Protein 6N29 (pdb70)

GO terms:
  GO:0005515 protein binding (F, IPI)
  GO:1902533 positive regulation of intracellular signal transduction (P, IDA)
  GO:0002020 protease binding (F, IDA)
  GO:0005576 extracellular region (C, TAS)
  GO:0031093 platelet alpha granule lumen (C, TAS)
  GO:0042802 identical protein binding (F, IPI)
  GO:0005576 extracellular region (C, HDA)
  GO:0031012 extracellular matrix (C, HDA)
  GO:0051087 protein-folding chaperone binding (F, IDA)
  GO:0005518 collagen binding (F, IDA)
  GO:0033093 Weibel-Palade body (C, IDA)
  GO:0005576 extracellular region (C, IDA)
  GO:0005783 endoplasmic reticulum (C, IDA)
  GO:0031012 extracellular matrix (C, IDA)
  GO:0030168 platelet activation (P, IDA)
  GO:0031589 cell-substrate adhesion (P, IDA)
  GO:0007155 cell adhesion (P, IDA)
  GO:0019865 immunoglobulin binding (F, IDA)
  GO:0009611 response to wounding (P, TAS)
  GO:0070062 extracellular exosome (C, HDA)

Organism: Homo sapiens (NCBI:txid9606)

Structure (mmCIF, N/CA/C/O backbone):
data_6N29
#
_entry.id   6N29
#
_cell.length_a   174.690
_cell.length_b   174.690
_cell.length_c   104.620
_cell.angle_alpha   90.00
_cell.angle_beta   90.00
_cell.angle_gamma   90.00
#
_symmetry.space_group_name_H-M   'P 43 21 2'
#
loop_
_entity.id
_entity.type
_entity.pdbx_description
1 polymer 'von Willebrand factor'
2 non-polymer 2-acetamido-2-deoxy-beta-D-glucopyranose
3 non-polymer 'CALCIUM ION'
4 non-polymer DI(HYDROXYETHYL)ETHER
5 water water
#
loop_
_atom_site.group_PDB
_atom_site.id
_atom_site.type_symbol
_atom_site.label_atom_id
_atom_site.label_alt_id
_atom_site.label_comp_id
_atom_site.label_asym_id
_atom_site.label_entity_id
_atom_site.label_seq_id
_atom_site.pdbx_PDB_ins_code
_atom_site.Cartn_x
_atom_site.Cartn_y
_atom_site.Cartn_z
_atom_site.occupancy
_atom_site.B_iso_or_equiv
_atom_site.auth_seq_id
_atom_site.auth_comp_id
_atom_site.auth_asym_id
_atom_site.auth_atom_id
_atom_site.pdbx_PDB_model_num
ATOM 1 N N . SER A 1 1 ? -55.270 150.984 89.398 1.00 173.41 764 SER A N 1
ATOM 2 C CA . SER A 1 1 ? -54.482 149.855 88.921 1.00 169.46 764 SER A CA 1
ATOM 3 C C . SER A 1 1 ? -54.462 149.800 87.398 1.00 168.52 764 SER A C 1
ATOM 4 O O . SER A 1 1 ? -55.366 149.234 86.783 1.00 171.27 764 SER A O 1
ATOM 7 N N . LEU A 1 2 ? -53.431 150.390 86.794 1.00 170.08 765 LEU A N 1
ATOM 8 C CA . LEU A 1 2 ? -53.293 150.377 85.343 1.00 157.87 765 LEU A CA 1
ATOM 9 C C . LEU A 1 2 ? -52.801 149.013 84.879 1.00 146.05 765 LEU A C 1
ATOM 10 O O . LEU A 1 2 ? -51.903 148.420 85.484 1.00 135.22 765 LEU A O 1
ATOM 15 N N . SER A 1 3 ? -53.387 148.524 83.791 1.00 144.58 766 SER A N 1
ATOM 16 C CA . SER A 1 3 ? -53.016 147.222 83.268 1.00 131.68 766 SER A CA 1
ATOM 17 C C . SER A 1 3 ? -51.579 147.241 82.767 1.00 138.90 766 SER A C 1
ATOM 18 O O . SER A 1 3 ? -51.004 148.293 82.474 1.00 146.97 766 SER A O 1
ATOM 21 N N . CYS A 1 4 ? -50.995 146.054 82.681 1.00 134.85 767 CYS A N 1
ATOM 22 C CA . CYS A 1 4 ? -49.635 145.905 82.197 1.00 129.06 767 CYS A CA 1
ATOM 23 C C . CYS A 1 4 ? -49.624 145.316 80.797 1.00 124.93 767 CYS A C 1
ATOM 24 O O . CYS A 1 4 ? -50.537 144.584 80.403 1.00 129.48 767 CYS A O 1
ATOM 27 N N . ARG A 1 5 ? -48.572 145.651 80.056 1.00 116.36 768 ARG A N 1
ATOM 28 C CA . ARG A 1 5 ? -48.443 145.179 78.689 1.00 110.35 768 ARG A CA 1
ATOM 29 C C . ARG A 1 5 ? -48.277 143.663 78.680 1.00 110.62 768 ARG A C 1
ATOM 30 O O . ARG A 1 5 ? -47.509 143.119 79.478 1.00 109.52 768 ARG A O 1
ATOM 38 N N . PRO A 1 6 ? -48.968 142.960 77.786 1.00 120.95 769 PRO A N 1
ATOM 39 C CA . PRO A 1 6 ? -48.844 141.510 77.753 1.00 123.77 769 PRO A CA 1
ATOM 40 C C . PRO A 1 6 ? -47.429 141.106 77.381 1.00 110.03 769 PRO A C 1
ATOM 41 O O . PRO A 1 6 ? -46.715 141.855 76.693 1.00 122.16 769 PRO A O 1
ATOM 45 N N . PRO A 1 7 ? -46.974 139.937 77.844 1.00 89.84 770 PRO A N 1
ATOM 46 C CA . PRO A 1 7 ? -47.741 139.023 78.695 1.00 85.11 770 PRO A CA 1
ATOM 47 C C . PRO A 1 7 ? -47.518 139.220 80.198 1.00 85.09 770 PRO A C 1
ATOM 48 O O . PRO A 1 7 ? -47.906 138.356 80.990 1.00 90.64 770 PRO A O 1
ATOM 52 N N . MET A 1 8 ? -46.935 140.354 80.584 1.00 87.11 771 MET A N 1
ATOM 53 C CA . MET A 1 8 ? -46.663 140.611 81.991 1.00 94.88 771 MET A CA 1
ATOM 54 C C . MET A 1 8 ? -47.965 140.731 82.770 1.00 95.88 771 MET A C 1
ATOM 55 O O . MET A 1 8 ? -48.924 141.359 82.317 1.00 101.24 771 MET A O 1
ATOM 60 N N . VAL A 1 9 ? -47.997 140.127 83.952 1.00 107.22 772 VAL A N 1
ATOM 61 C CA . VAL A 1 9 ? -49.161 140.173 84.828 1.00 122.23 772 VAL A CA 1
ATOM 62 C C . VAL A 1 9 ? -48.783 140.938 86.090 1.00 121.88 772 VAL A C 1
ATOM 63 O O . VAL A 1 9 ? -47.641 140.856 86.559 1.00 112.26 772 VAL A O 1
ATOM 67 N N . LYS A 1 10 ? -49.736 141.695 86.628 1.00 124.34 773 LYS A N 1
ATOM 68 C CA . LYS A 1 10 ? -49.467 142.537 87.785 1.00 140.08 773 LYS A CA 1
ATOM 69 C C . LYS A 1 10 ? -49.406 141.698 89.056 1.00 153.59 773 LYS A C 1
ATOM 70 O O . LYS A 1 10 ? -50.013 140.627 89.153 1.00 162.54 773 LYS A O 1
ATOM 76 N N . LEU A 1 11 ? -48.652 142.195 90.036 1.00 148.58 774 LEU A N 1
ATOM 77 C CA . LEU A 1 11 ? -48.506 141.540 91.333 1.00 144.99 774 LEU A CA 1
ATOM 78 C C . LEU A 1 11 ? -48.704 142.581 92.431 1.00 156.51 774 LEU A C 1
ATOM 79 O O . LEU A 1 11 ? -47.776 143.329 92.757 1.00 150.64 774 LEU A O 1
ATOM 84 N N . VAL A 1 12 ? -49.907 142.629 92.999 1.00 165.19 775 VAL A N 1
ATOM 85 C CA . VAL A 1 12 ? -50.160 143.473 94.162 1.00 166.05 775 VAL A CA 1
ATOM 86 C C . VAL A 1 12 ? -49.576 142.783 95.387 1.00 161.96 775 VAL A C 1
ATOM 87 O O . VAL A 1 12 ? -49.857 141.606 95.647 1.00 163.72 775 VAL A O 1
ATOM 91 N N . CYS A 1 13 ? -48.737 143.504 96.127 1.00 159.56 776 CYS A N 1
ATOM 92 C CA . CYS A 1 13 ? -48.058 142.922 97.275 1.00 160.79 776 CYS A CA 1
ATOM 93 C C . CYS A 1 13 ? -48.938 143.035 98.511 1.00 164.81 776 CYS A C 1
ATOM 94 O O . CYS A 1 13 ? -49.185 144.155 98.983 1.00 165.34 776 CYS A O 1
ATOM 97 N N . PRO A 1 14 ? -49.423 141.931 99.060 1.00 171.30 777 PRO A N 1
ATOM 98 C CA . PRO A 1 14 ? -50.280 142.009 100.246 1.00 174.25 777 PRO A CA 1
ATOM 99 C C . PRO A 1 14 ? -49.456 142.073 101.519 1.00 181.29 777 PRO A C 1
ATOM 100 O O . PRO A 1 14 ? -48.636 141.186 101.777 1.00 183.73 777 PRO A O 1
ATOM 104 N N . ALA A 1 15 ? -49.658 143.124 102.317 1.00 186.87 778 ALA A N 1
ATOM 105 C CA . ALA A 1 15 ? -48.919 143.241 103.567 1.00 193.23 778 ALA A CA 1
ATOM 106 C C . ALA A 1 15 ? -49.435 142.268 104.616 1.00 220.88 778 ALA A C 1
ATOM 107 O O . ALA A 1 15 ? -48.663 141.820 105.472 1.00 219.24 778 ALA A O 1
ATOM 109 N N . ASP A 1 16 ? -50.721 141.924 104.564 1.00 252.34 779 ASP A N 1
ATOM 110 C CA . ASP A 1 16 ? -51.318 141.020 105.539 1.00 281.13 779 ASP A CA 1
ATOM 111 C C . ASP A 1 16 ? -51.147 139.551 105.176 1.00 278.62 779 ASP A C 1
ATOM 112 O O . ASP A 1 16 ? -51.652 138.688 105.901 1.00 290.85 779 ASP A O 1
ATOM 117 N N . ASN A 1 17 ? -50.456 139.247 104.083 1.00 260.54 780 ASN A N 1
ATOM 118 C CA . ASN A 1 17 ? -50.104 137.879 103.735 1.00 246.36 780 ASN A CA 1
ATOM 119 C C . ASN A 1 17 ? -48.702 137.590 104.249 1.00 245.65 780 ASN A C 1
ATOM 120 O O . ASN A 1 17 ? -47.828 138.463 104.213 1.00 239.53 780 ASN A O 1
ATOM 125 N N . LEU A 1 18 ? -48.493 136.360 104.725 1.00 249.13 781 LEU A N 1
ATOM 126 C CA . LEU A 1 18 ? -47.259 136.037 105.435 1.00 244.35 781 LEU A CA 1
ATOM 127 C C . LEU A 1 18 ? -46.038 136.265 104.548 1.00 233.03 781 LEU A C 1
ATOM 128 O O . LEU A 1 18 ? -45.154 137.063 104.877 1.00 239.30 781 LEU A O 1
ATOM 133 N N . ARG A 1 19 ? -45.981 135.587 103.408 1.00 211.68 782 ARG A N 1
ATOM 134 C CA . ARG A 1 19 ? -44.858 135.717 102.496 1.00 189.11 782 ARG A CA 1
ATOM 135 C C . ARG A 1 19 ? -45.362 135.933 101.081 1.00 189.27 782 ARG A C 1
ATOM 136 O O . ARG A 1 19 ? -46.429 135.444 100.698 1.00 187.04 782 ARG A O 1
ATOM 144 N N . ALA A 1 20 ? -44.582 136.688 100.318 1.00 196.78 783 ALA A N 1
ATOM 145 C CA . ALA A 1 20 ? -44.877 136.945 98.920 1.00 201.05 783 ALA A CA 1
ATOM 146 C C . ALA A 1 20 ? -43.582 137.342 98.232 1.00 201.24 783 ALA A C 1
ATOM 147 O O . ALA A 1 20 ? -42.667 137.878 98.863 1.00 209.63 783 ALA A O 1
ATOM 149 N N . GLU A 1 21 ? -43.509 137.054 96.937 1.00 190.29 784 GLU A N 1
ATOM 150 C CA . GLU A 1 21 ? -42.350 137.374 96.118 1.00 176.38 784 GLU A CA 1
ATOM 151 C C . GLU A 1 21 ? -42.810 138.222 94.947 1.00 167.46 784 GLU A C 1
ATOM 152 O O . GLU A 1 21 ? -43.745 137.845 94.236 1.00 165.58 784 GLU A O 1
ATOM 158 N N . GLY A 1 22 ? -42.158 139.365 94.756 1.00 158.17 785 GLY A N 1
ATOM 159 C CA . GLY A 1 22 ? -42.506 140.267 93.678 1.00 136.20 785 GLY A CA 1
ATOM 160 C C . GLY A 1 22 ? -41.338 140.489 92.744 1.00 121.65 785 GLY A C 1
ATOM 161 O O . GLY A 1 22 ? -40.669 139.531 92.347 1.00 110.97 785 GLY A O 1
ATOM 162 N N . LEU A 1 23 ? -41.061 141.752 92.411 1.00 126.41 786 LEU A N 1
ATOM 163 C CA . LEU A 1 23 ? -39.983 142.062 91.479 1.00 126.12 786 LEU A CA 1
ATOM 164 C C . LEU A 1 23 ? -38.608 141.736 92.049 1.00 128.83 786 LEU A C 1
ATOM 165 O O . LEU A 1 23 ? -37.639 141.667 91.286 1.00 126.71 786 LEU A O 1
ATOM 170 N N . GLU A 1 24 ? -38.495 141.553 93.369 1.00 133.35 787 GLU A N 1
ATOM 171 C CA . GLU A 1 24 ? -37.205 141.199 93.951 1.00 139.36 787 GLU A CA 1
ATOM 172 C C . GLU A 1 24 ? -36.741 139.839 93.451 1.00 155.21 787 GLU A C 1
ATOM 173 O O . GLU A 1 24 ? -35.539 139.614 93.266 1.00 149.04 787 GLU A O 1
ATOM 179 N N . CYS A 1 25 ? -37.680 138.916 93.233 1.00 179.59 788 CYS A N 1
ATOM 180 C CA . CYS A 1 25 ? -37.376 137.590 92.713 1.00 186.72 788 CYS A CA 1
ATOM 181 C C . CYS A 1 25 ? -37.535 137.497 91.195 1.00 174.89 788 CYS A C 1
ATOM 182 O O . CYS A 1 25 ? -37.865 136.423 90.672 1.00 171.88 788 CYS A O 1
ATOM 185 N N . THR A 1 26 ? -37.318 138.595 90.474 1.00 149.21 789 THR A N 1
ATOM 186 C CA . THR A 1 26 ? -37.373 138.570 89.017 1.00 121.98 789 THR A CA 1
ATOM 187 C C . THR A 1 26 ? -36.279 137.666 88.464 1.00 125.53 789 THR A C 1
ATOM 188 O O . THR A 1 26 ? -35.134 137.699 88.923 1.00 143.02 789 THR A O 1
ATOM 192 N N . LYS A 1 27 ? -36.633 136.851 87.473 1.00 110.53 790 LYS A N 1
ATOM 193 C CA . LYS A 1 27 ? -35.705 135.904 86.867 1.00 96.53 790 LYS A CA 1
ATOM 194 C C . LYS A 1 27 ? -35.295 136.407 85.490 1.00 92.90 790 LYS A C 1
ATOM 195 O O . LYS A 1 27 ? -36.155 136.682 84.646 1.00 88.99 790 LYS A O 1
ATOM 201 N N . THR A 1 28 ? -33.987 136.535 85.268 1.00 105.11 791 THR A N 1
ATOM 202 C CA . THR A 1 28 ? -33.446 136.947 83.979 1.00 115.23 791 THR A CA 1
ATOM 203 C C . THR A 1 28 ? -32.641 135.807 83.364 1.00 116.16 791 THR A C 1
ATOM 204 O O . THR A 1 28 ? -32.535 134.708 83.921 1.00 124.58 791 THR A O 1
ATOM 208 N N . CYS A 1 29 ? -32.051 136.088 82.200 1.00 106.47 792 CYS A N 1
ATOM 209 C CA . CYS A 1 29 ? -31.234 135.106 81.504 1.00 107.14 792 CYS A CA 1
ATOM 210 C C . CYS A 1 29 ? -29.975 134.737 82.274 1.00 118.43 792 CYS A C 1
ATOM 211 O O . CYS A 1 29 ? -29.278 133.800 81.873 1.00 124.52 792 CYS A O 1
ATOM 214 N N . GLN A 1 30 ? -29.660 135.454 83.350 1.00 121.65 793 GLN A N 1
ATOM 215 C CA . GLN A 1 30 ? -28.483 135.173 84.159 1.00 127.27 793 GLN A CA 1
ATOM 216 C C . GLN A 1 30 ? -28.810 134.363 85.404 1.00 130.42 793 GLN A C 1
ATOM 217 O O . GLN A 1 30 ? -28.181 133.330 85.656 1.00 145.30 793 GLN A O 1
ATOM 223 N N . ASN A 1 31 ? -29.790 134.804 86.190 1.00 116.85 794 ASN A N 1
ATOM 224 C CA . ASN A 1 31 ? -30.075 134.190 87.481 1.00 131.58 794 ASN A CA 1
ATOM 225 C C . ASN A 1 31 ? -31.245 133.213 87.422 1.00 135.64 794 ASN A C 1
ATOM 226 O O . ASN A 1 31 ? -31.963 133.044 88.416 1.00 131.02 794 ASN A O 1
ATOM 231 N N . TYR A 1 32 ? -31.429 132.534 86.288 1.00 136.77 795 TYR A N 1
ATOM 232 C CA . TYR A 1 32 ? -32.583 131.654 86.143 1.00 139.15 795 TYR A CA 1
ATOM 233 C C . TYR A 1 32 ? -32.479 130.443 87.064 1.00 148.75 795 TYR A C 1
ATOM 234 O O . TYR A 1 32 ? -33.325 130.241 87.943 1.00 141.26 795 TYR A O 1
ATOM 243 N N . ASP A 1 33 ? -31.437 129.628 86.891 1.00 165.17 796 ASP A N 1
ATOM 244 C CA . ASP A 1 33 ? -31.288 128.436 87.720 1.00 179.06 796 ASP A CA 1
ATOM 245 C C . ASP A 1 33 ? -30.665 128.771 89.070 1.00 182.85 796 ASP A C 1
ATOM 246 O O . ASP A 1 33 ? -29.685 128.144 89.486 1.00 199.49 796 ASP A O 1
ATOM 251 N N . LEU A 1 34 ? -31.239 129.754 89.761 1.00 161.89 797 LEU A N 1
ATOM 252 C CA . LEU A 1 34 ? -30.821 130.142 91.098 1.00 142.97 797 LEU A CA 1
ATOM 253 C C . LEU A 1 34 ? -32.065 130.326 91.955 1.00 146.46 797 LEU A C 1
ATOM 254 O O . LEU A 1 34 ? -33.195 130.328 91.460 1.00 136.03 797 LEU A O 1
ATOM 259 N N . GLU A 1 35 ? -31.850 130.480 93.255 1.00 163.43 798 GLU A N 1
ATOM 260 C CA . GLU A 1 35 ? -32.931 130.658 94.209 1.00 171.49 798 GLU A CA 1
ATOM 261 C C . GLU A 1 35 ? -32.859 132.054 94.814 1.00 162.96 798 GLU A C 1
ATOM 262 O O . GLU A 1 35 ? -31.786 132.658 94.900 1.00 167.19 798 GLU A O 1
ATOM 268 N N . CYS A 1 36 ? -34.016 132.562 95.224 1.00 153.09 799 CYS A N 1
ATOM 269 C CA . CYS A 1 36 ? -34.136 133.913 95.747 1.00 156.88 799 CYS A CA 1
ATOM 270 C C . CYS A 1 36 ? -34.688 133.884 97.166 1.00 155.06 799 CYS A C 1
ATOM 271 O O . CYS A 1 36 ? -35.448 132.985 97.540 1.00 145.02 799 CYS A O 1
ATOM 274 N N . MET A 1 37 ? -34.296 134.882 97.954 1.00 165.05 800 MET A N 1
ATOM 275 C CA . MET A 1 37 ? -34.812 135.085 99.303 1.00 184.38 800 MET A CA 1
ATOM 276 C C . MET A 1 37 ? -35.160 136.558 99.440 1.00 176.68 800 MET A C 1
ATOM 277 O O . MET A 1 37 ? -34.268 137.413 99.458 1.00 177.15 800 MET A O 1
ATOM 282 N N . SER A 1 38 ? -36.450 136.852 99.540 1.00 168.64 801 SER A N 1
ATOM 283 C CA . SER A 1 38 ? -36.941 138.220 99.548 1.00 167.27 801 SER A CA 1
ATOM 284 C C . SER A 1 38 ? -37.194 138.675 100.978 1.00 181.82 801 SER A C 1
ATOM 285 O O . SER A 1 38 ? -37.863 137.980 101.749 1.00 181.73 801 SER A O 1
ATOM 288 N N . MET A 1 39 ? -36.647 139.841 101.326 1.00 189.69 802 MET A N 1
ATOM 289 C CA . MET A 1 39 ? -37.000 140.472 102.593 1.00 204.92 802 MET A CA 1
ATOM 290 C C . MET A 1 39 ? -38.467 140.885 102.598 1.00 205.67 802 MET A C 1
ATOM 291 O O . MET A 1 39 ? -39.155 140.755 103.617 1.00 215.46 802 MET A O 1
ATOM 296 N N . GLY A 1 40 ? -38.954 141.386 101.466 1.00 189.57 803 GLY A N 1
ATOM 297 C CA . GLY A 1 40 ? -40.348 141.729 101.271 1.00 180.39 803 GLY A CA 1
ATOM 298 C C . GLY A 1 40 ? -40.604 141.920 99.791 1.00 174.31 803 GLY A C 1
ATOM 299 O O . GLY A 1 40 ? -39.776 142.530 99.109 1.00 172.44 803 GLY A O 1
ATOM 300 N N . CYS A 1 41 ? -41.721 141.413 99.272 1.00 172.62 804 CYS A N 1
ATOM 301 C CA . CYS A 1 41 ? -41.953 141.488 97.835 1.00 168.45 804 CYS A CA 1
ATOM 302 C C . CYS A 1 41 ? -42.078 142.935 97.379 1.00 159.81 804 CYS A C 1
ATOM 303 O O . CYS A 1 41 ? -42.611 143.789 98.093 1.00 168.20 804 CYS A O 1
ATOM 306 N N . VAL A 1 42 ? -41.578 143.204 96.178 1.00 141.88 805 VAL A N 1
ATOM 307 C CA . VAL A 1 42 ? -41.707 144.510 95.547 1.00 125.19 805 VAL A CA 1
ATOM 308 C C . VAL A 1 42 ? -42.832 144.425 94.522 1.00 119.89 805 VAL A C 1
ATOM 309 O O . VAL A 1 42 ? -42.777 143.602 93.603 1.00 113.83 805 VAL A O 1
ATOM 311 N N . SER A 1 43 ? -43.866 145.244 94.709 1.00 127.09 806 SER A N 1
ATOM 312 C CA . SER A 1 43 ? -45.018 145.209 93.818 1.00 130.79 806 SER A CA 1
ATOM 313 C C . SER A 1 43 ? -44.618 145.638 92.410 1.00 124.68 806 SER A C 1
ATOM 314 O O . SER A 1 43 ? -43.792 146.537 92.226 1.00 127.41 806 SER A O 1
ATOM 317 N N . GLY A 1 44 ? -45.213 144.991 91.412 1.00 114.55 807 GLY A N 1
ATOM 318 C CA . GLY A 1 44 ? -44.914 145.319 90.033 1.00 109.37 807 GLY A CA 1
ATOM 319 C C . GLY A 1 44 ? -45.446 144.257 89.090 1.00 108.49 807 GLY A C 1
ATOM 320 O O . GLY A 1 44 ? -46.226 143.385 89.481 1.00 117.48 807 GLY A O 1
ATOM 321 N N . CYS A 1 45 ? -45.010 144.352 87.835 1.00 101.34 808 CYS A N 1
ATOM 322 C CA . CYS A 1 45 ? -45.396 143.410 86.794 1.00 102.82 808 CYS A CA 1
ATOM 323 C C . CYS A 1 45 ? -44.230 142.504 86.440 1.00 97.27 808 CYS A C 1
ATOM 324 O O . CYS A 1 45 ? -43.085 142.956 86.344 1.00 89.86 808 CYS A O 1
ATOM 327 N N . LEU A 1 46 ? -44.527 141.218 86.266 1.00 110.15 809 LEU A N 1
ATOM 328 C CA . LEU A 1 46 ? -43.506 140.225 85.978 1.00 118.94 809 LEU A CA 1
ATOM 329 C C . LEU A 1 46 ? -43.991 139.321 84.851 1.00 101.11 809 LEU A C 1
ATOM 330 O O . LEU A 1 46 ? -45.189 139.215 84.581 1.00 102.22 809 LEU A O 1
ATOM 335 N N . CYS A 1 47 ? -43.033 138.677 84.189 1.00 97.93 810 CYS A N 1
ATOM 336 C CA . CYS A 1 47 ? -43.326 137.779 83.088 1.00 93.99 810 CYS A CA 1
ATOM 337 C C . CYS A 1 47 ? -43.992 136.492 83.579 1.00 92.57 810 CYS A C 1
ATOM 338 O O . CYS A 1 47 ? -43.816 136.087 84.731 1.00 98.67 810 CYS A O 1
ATOM 341 N N . PRO A 1 48 ? -44.744 135.821 82.706 1.00 86.21 811 PRO A N 1
ATOM 342 C CA . PRO A 1 48 ? -45.334 134.514 83.053 1.00 89.43 811 PRO A CA 1
ATOM 343 C C . PRO A 1 48 ? -44.257 133.503 83.411 1.00 97.18 811 PRO A C 1
ATOM 344 O O . PRO A 1 48 ? -43.064 133.749 83.175 1.00 101.43 811 PRO A O 1
ATOM 348 N N . PRO A 1 49 ? -44.636 132.341 83.963 1.00 99.55 812 PRO A N 1
ATOM 349 C CA . PRO A 1 49 ? -43.616 131.364 84.400 1.00 105.51 812 PRO A CA 1
ATOM 350 C C . PRO A 1 49 ? -42.588 130.950 83.350 1.00 112.73 812 PRO A C 1
ATOM 351 O O . PRO A 1 49 ? -41.381 131.022 83.614 1.00 124.76 812 PRO A O 1
ATOM 355 N N . GLY A 1 50 ? -43.020 130.526 82.167 1.00 106.53 813 GLY A N 1
ATOM 356 C CA . GLY A 1 50 ? -42.084 129.984 81.194 1.00 114.40 813 GLY A CA 1
ATOM 357 C C . GLY A 1 50 ? -41.095 130.973 80.611 1.00 110.41 813 GLY A C 1
ATOM 358 O O . GLY A 1 50 ? -40.200 130.567 79.860 1.00 87.20 813 GLY A O 1
ATOM 359 N N . MET A 1 51 ? -41.216 132.249 80.950 1.00 111.58 814 MET A N 1
ATOM 360 C CA . MET A 1 51 ? -40.419 133.294 80.334 1.00 99.95 814 MET A CA 1
ATOM 361 C C . MET A 1 51 ? -39.522 133.947 81.376 1.00 89.95 814 MET A C 1
ATOM 362 O O . MET A 1 51 ? -39.653 133.726 82.584 1.00 78.76 814 MET A O 1
ATOM 367 N N . VAL A 1 52 ? -38.571 134.729 80.881 1.00 80.08 815 VAL A N 1
ATOM 368 C CA . VAL A 1 52 ? -37.687 135.519 81.722 1.00 87.03 815 VAL A CA 1
ATOM 369 C C . VAL A 1 52 ? -37.650 136.933 81.170 1.00 84.85 815 VAL A C 1
ATOM 370 O O . VAL A 1 52 ? -37.939 137.178 79.997 1.00 81.04 815 VAL A O 1
ATOM 374 N N . ARG A 1 53 ? -37.301 137.872 82.040 1.00 93.62 816 ARG A N 1
ATOM 375 C CA . ARG A 1 53 ? -37.193 139.269 81.650 1.00 96.09 816 ARG A CA 1
ATOM 376 C C . ARG A 1 53 ? -35.787 139.528 81.119 1.00 95.31 816 ARG A C 1
ATOM 377 O O . ARG A 1 53 ? -34.799 139.309 81.828 1.00 97.07 816 ARG A O 1
ATOM 385 N N . HIS A 1 54 ? -35.699 139.972 79.868 1.00 94.86 817 HIS A N 1
ATOM 386 C CA . HIS A 1 54 ? -34.420 140.248 79.224 1.00 98.63 817 HIS A CA 1
ATOM 387 C C . HIS A 1 54 ? -34.592 141.452 78.314 1.00 102.70 817 HIS A C 1
ATOM 388 O O . HIS A 1 54 ? -35.398 141.410 77.379 1.00 97.50 817 HIS A O 1
ATOM 395 N N . GLU A 1 55 ? -33.833 142.516 78.587 1.00 106.86 818 GLU A N 1
ATOM 396 C CA . GLU A 1 55 ? -33.922 143.774 77.840 1.00 101.96 818 GLU A CA 1
ATOM 397 C C . GLU A 1 55 ? -35.337 144.359 77.897 1.00 101.98 818 GLU A C 1
ATOM 398 O O . GLU A 1 55 ? -35.926 144.726 76.879 1.00 104.44 818 GLU A O 1
ATOM 404 N N . ASN A 1 56 ? -35.885 144.432 79.114 1.00 99.07 819 ASN A N 1
ATOM 405 C CA . ASN A 1 56 ? -37.173 145.081 79.385 1.00 105.70 819 ASN A CA 1
ATOM 406 C C . ASN A 1 56 ? -38.332 144.444 78.618 1.00 102.76 819 ASN A C 1
ATOM 407 O O . ASN A 1 56 ? -39.345 145.094 78.346 1.00 100.43 819 ASN A O 1
ATOM 412 N N . ARG A 1 57 ? -38.204 143.169 78.267 1.00 101.14 820 ARG A N 1
ATOM 413 C CA . ARG A 1 57 ? -39.288 142.454 77.610 1.00 94.70 820 ARG A CA 1
ATOM 414 C C . ARG A 1 57 ? -39.212 140.988 78.006 1.00 88.91 820 ARG A C 1
ATOM 415 O O . ARG A 1 57 ? -38.156 140.493 78.403 1.00 83.79 820 ARG A O 1
ATOM 423 N N . CYS A 1 58 ? -40.352 140.309 77.926 1.00 82.09 821 CYS A N 1
ATOM 424 C CA . CYS A 1 58 ? -40.408 138.890 78.245 1.00 75.89 821 CYS A CA 1
ATOM 425 C C . CYS A 1 58 ? -39.993 138.075 77.031 1.00 76.32 821 CYS A C 1
ATOM 426 O O . CYS A 1 58 ? -40.536 138.253 75.936 1.00 87.89 821 CYS A O 1
ATOM 429 N N . VAL A 1 59 ? -39.035 137.177 77.230 1.00 71.93 822 VAL A N 1
ATOM 430 C CA . VAL A 1 59 ? -38.553 136.319 76.161 1.00 75.48 822 VAL A CA 1
ATOM 431 C C . VAL A 1 59 ? -38.654 134.874 76.614 1.00 79.76 822 VAL A C 1
ATOM 432 O O . VAL A 1 59 ? -38.592 134.567 77.809 1.00 83.01 822 VAL A O 1
ATOM 436 N N . ALA A 1 60 ? -38.786 133.982 75.641 1.00 80.71 823 ALA A N 1
ATOM 437 C CA . ALA A 1 60 ? -38.700 132.567 75.938 1.00 76.96 823 ALA A CA 1
ATOM 438 C C . ALA A 1 60 ? -37.356 132.275 76.583 1.00 81.55 823 ALA A C 1
ATOM 439 O O . ALA A 1 60 ? -36.362 132.960 76.328 1.00 101.02 823 ALA A O 1
ATOM 441 N N . LEU A 1 61 ? -37.337 131.268 77.457 1.00 85.38 824 LEU A N 1
ATOM 442 C CA . LEU A 1 61 ? -36.085 130.908 78.114 1.00 87.99 824 LEU A CA 1
ATOM 443 C C . LEU A 1 61 ? -35.044 130.431 77.100 1.00 90.85 824 LEU A C 1
ATOM 444 O O . LEU A 1 61 ? -33.853 130.727 77.242 1.00 91.06 824 LEU A O 1
ATOM 449 N N . GLU A 1 62 ? -35.472 129.690 76.068 1.00 91.09 825 GLU A N 1
ATOM 450 C CA . GLU A 1 62 ? -34.529 129.192 75.070 1.00 91.08 825 GLU A CA 1
ATOM 451 C C . GLU A 1 62 ? -33.933 130.306 74.217 1.00 87.43 825 GLU A C 1
ATOM 452 O O . GLU A 1 62 ? -32.859 130.116 73.637 1.00 112.50 825 GLU A O 1
ATOM 458 N N . ARG A 1 63 ? -34.592 131.455 74.121 1.00 84.69 826 ARG A N 1
ATOM 459 C CA . ARG A 1 63 ? -34.037 132.561 73.353 1.00 99.58 826 ARG A CA 1
ATOM 460 C C . ARG A 1 63 ? -33.006 133.353 74.142 1.00 107.23 826 ARG A C 1
ATOM 461 O O . ARG A 1 63 ? -32.505 134.362 73.636 1.00 113.19 826 ARG A O 1
ATOM 469 N N . CYS A 1 64 ? -32.715 132.944 75.372 1.00 100.46 827 CYS A N 1
ATOM 470 C CA . CYS A 1 64 ? -31.691 133.609 76.161 1.00 105.87 827 CYS A CA 1
ATOM 471 C C . CYS A 1 64 ? -30.314 133.417 75.528 1.00 115.14 827 CYS A C 1
ATOM 472 O O . CYS A 1 64 ? -30.023 132.346 74.979 1.00 118.05 827 CYS A O 1
ATOM 475 N N . PRO A 1 65 ? -29.441 134.416 75.602 1.00 118.00 828 PRO A N 1
ATOM 476 C CA . PRO A 1 65 ? -28.095 134.274 75.048 1.00 122.49 828 PRO A CA 1
ATOM 477 C C . PRO A 1 65 ? -27.192 133.499 75.996 1.00 117.73 828 PRO A C 1
ATOM 478 O O . PRO A 1 65 ? -27.507 133.265 77.163 1.00 127.78 828 PRO A O 1
ATOM 482 N N . CYS A 1 66 ? -26.048 133.100 75.465 1.00 123.57 829 CYS A N 1
ATOM 483 C CA . CYS A 1 66 ? -25.019 132.453 76.257 1.00 115.71 829 CYS A CA 1
ATOM 484 C C . CYS A 1 66 ? -23.959 133.467 76.660 1.00 114.22 829 CYS A C 1
ATOM 485 O O . CYS A 1 66 ? -23.801 134.519 76.038 1.00 112.56 829 CYS A O 1
ATOM 488 N N . PHE A 1 67 ? -23.242 133.143 77.729 1.00 116.67 830 PHE A N 1
ATOM 489 C CA . PHE A 1 67 ? -22.202 134.005 78.268 1.00 120.97 830 PHE A CA 1
ATOM 490 C C . PHE A 1 67 ? -20.884 133.249 78.278 1.00 117.71 830 PHE A C 1
ATOM 491 O O . PHE A 1 67 ? -20.823 132.110 78.752 1.00 122.05 830 PHE A O 1
ATOM 499 N N . HIS A 1 68 ? -19.837 133.881 77.755 1.00 113.49 831 HIS A N 1
ATOM 500 C CA . HIS A 1 68 ? -18.494 133.309 77.759 1.00 130.63 831 HIS A CA 1
ATOM 501 C C . HIS A 1 68 ? -17.527 134.398 78.195 1.00 147.82 831 HIS A C 1
ATOM 502 O O . HIS A 1 68 ? -17.285 135.351 77.446 1.00 152.78 831 HIS A O 1
ATOM 509 N N . GLN A 1 69 ? -16.982 134.251 79.403 1.00 153.78 832 GLN A N 1
ATOM 510 C CA . GLN A 1 69 ? -15.994 135.183 79.943 1.00 155.74 832 GLN A CA 1
ATOM 511 C C . GLN A 1 69 ? -16.545 136.608 79.980 1.00 152.26 832 GLN A C 1
ATOM 512 O O . GLN A 1 69 ? -15.866 137.568 79.608 1.00 157.55 832 GLN A O 1
ATOM 518 N N . GLY A 1 70 ? -17.794 136.743 80.414 1.00 141.48 833 GLY A N 1
ATOM 519 C CA . GLY A 1 70 ? -18.455 138.028 80.546 1.00 146.63 833 GLY A CA 1
ATOM 520 C C . GLY A 1 70 ? -19.176 138.566 79.321 1.00 162.98 833 GLY A C 1
ATOM 521 O O . GLY A 1 70 ? -20.212 139.219 79.461 1.00 174.72 833 GLY A O 1
ATOM 522 N N . LYS A 1 71 ? -18.647 138.316 78.124 1.00 157.51 834 LYS A N 1
ATOM 523 C CA . LYS A 1 71 ? -19.269 138.830 76.911 1.00 149.05 834 LYS A CA 1
ATOM 524 C C . LYS A 1 71 ? -20.522 138.030 76.562 1.00 145.54 834 LYS A C 1
ATOM 525 O O . LYS A 1 71 ? -20.606 136.822 76.804 1.00 148.50 834 LYS A O 1
ATOM 531 N N . GLU A 1 72 ? -21.499 138.722 75.980 1.00 134.81 835 GLU A N 1
ATOM 532 C CA . GLU A 1 72 ? -22.777 138.134 75.597 1.00 131.41 835 GLU A CA 1
ATOM 533 C C . GLU A 1 72 ? -22.748 137.774 74.117 1.00 133.00 835 GLU A C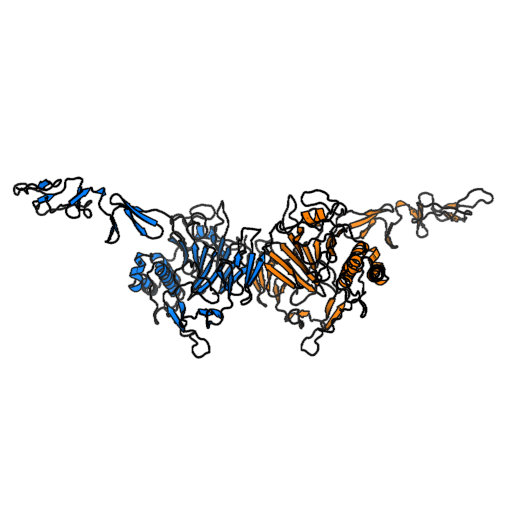 1
ATOM 534 O O . GLU A 1 72 ? -22.337 138.586 73.282 1.00 145.11 835 GLU A O 1
ATOM 540 N N . TYR A 1 73 ? -23.165 136.551 73.801 1.00 128.58 836 TYR A N 1
ATOM 541 C CA . TYR A 1 73 ? -23.234 136.066 72.430 1.00 135.61 836 TYR A CA 1
ATOM 542 C C . TYR A 1 73 ? -24.663 135.648 72.122 1.00 141.59 836 TYR A C 1
ATOM 543 O O . TYR A 1 73 ? -25.283 134.919 72.904 1.00 135.55 836 TYR A O 1
ATOM 552 N N . ALA A 1 74 ? -25.180 136.110 70.988 1.00 156.59 837 ALA A N 1
ATOM 553 C CA . ALA A 1 74 ? -26.528 135.760 70.584 1.00 159.28 837 ALA A CA 1
ATOM 554 C C . ALA A 1 74 ? -26.617 134.264 70.291 1.00 155.04 837 ALA A C 1
ATOM 555 O O . ALA A 1 74 ? -25.611 133.621 69.981 1.00 160.24 837 ALA A O 1
ATOM 557 N N . PRO A 1 75 ? -27.810 133.679 70.402 1.00 145.94 838 PRO A N 1
ATOM 558 C CA . PRO A 1 75 ? -27.964 132.263 70.044 1.00 139.07 838 PRO A CA 1
ATOM 559 C C . PRO A 1 75 ? -27.630 132.044 68.576 1.00 144.82 838 PRO A C 1
ATOM 560 O O . PRO A 1 75 ? -28.125 132.749 67.694 1.00 162.00 838 PRO A O 1
ATOM 564 N N . GLY A 1 76 ? -26.765 131.068 68.320 1.00 133.27 839 GLY A N 1
ATOM 565 C CA . GLY A 1 76 ? -26.220 130.832 67.013 1.00 140.20 839 GLY A CA 1
ATOM 566 C C . GLY A 1 76 ? -24.821 131.386 66.838 1.00 136.17 839 GLY A C 1
ATOM 567 O O . GLY A 1 76 ? -24.037 130.829 66.064 1.00 139.03 839 GLY A O 1
ATOM 568 N N . GLU A 1 77 ? -24.491 132.469 67.539 1.00 138.75 840 GLU A N 1
ATOM 569 C CA . GLU A 1 77 ? -23.138 133.001 67.495 1.00 139.04 840 GLU A CA 1
ATOM 570 C C . GLU A 1 77 ? -22.185 131.994 68.117 1.00 138.62 840 GLU A C 1
ATOM 571 O O . GLU A 1 77 ? -22.321 131.639 69.291 1.00 146.74 840 GLU A O 1
ATOM 577 N N . THR A 1 78 ? -21.243 131.514 67.324 1.00 136.54 841 THR A N 1
ATOM 578 C CA . THR A 1 78 ? -20.292 130.522 67.787 1.00 126.55 841 THR A CA 1
ATOM 579 C C . THR A 1 78 ? -19.028 131.196 68.300 1.00 115.73 841 THR A C 1
ATOM 580 O O . THR A 1 78 ? -18.643 132.274 67.840 1.00 122.49 841 THR A O 1
ATOM 584 N N . VAL A 1 79 ? -18.417 130.569 69.299 1.00 102.97 842 VAL A N 1
ATOM 585 C CA . VAL A 1 79 ? -17.092 130.927 69.781 1.00 102.74 842 VAL A CA 1
ATOM 586 C C . VAL A 1 79 ? -16.192 129.723 69.560 1.00 106.03 842 VAL A C 1
ATOM 587 O O . VAL A 1 79 ? -16.630 128.574 69.664 1.00 103.81 842 VAL A O 1
ATOM 591 N N . LYS A 1 80 ? -14.927 129.990 69.262 1.00 114.27 843 LYS A N 1
ATOM 592 C CA . LYS A 1 80 ? -13.962 128.949 68.942 1.00 115.80 843 LYS A CA 1
ATOM 593 C C . LYS A 1 80 ? -12.869 128.983 69.998 1.00 111.00 843 LYS A C 1
ATOM 594 O O . LYS A 1 80 ? -12.216 130.015 70.187 1.00 116.35 843 LYS A O 1
ATOM 600 N N . ILE A 1 81 ? -12.716 127.880 70.726 1.00 108.67 844 ILE A N 1
ATOM 601 C CA . ILE A 1 81 ? -11.609 127.696 71.655 1.00 114.56 844 ILE A CA 1
ATOM 602 C C . ILE A 1 81 ? -10.821 126.479 71.195 1.00 107.41 844 ILE A C 1
ATOM 603 O O . ILE A 1 81 ? -11.390 125.397 71.009 1.00 106.52 844 ILE A O 1
ATOM 608 N N . GLY A 1 82 ? -9.516 126.663 71.005 1.00 99.07 845 GLY A N 1
ATOM 609 C CA . GLY A 1 82 ? -8.707 125.632 70.379 1.00 96.57 845 GLY A CA 1
ATOM 610 C C . GLY A 1 82 ? -9.114 125.425 68.932 1.00 94.88 845 GLY A C 1
ATOM 611 O O . GLY A 1 82 ? -9.351 126.379 68.181 1.00 97.97 845 GLY A O 1
ATOM 612 N N . CYS A 1 83 ? -9.213 124.155 68.536 1.00 91.30 846 CYS A N 1
ATOM 613 C CA . CYS A 1 83 ? -9.683 123.777 67.210 1.00 98.13 846 CYS A CA 1
ATOM 614 C C . CYS A 1 83 ? -11.162 123.411 67.210 1.00 100.86 846 CYS A C 1
ATOM 615 O O . CYS A 1 83 ? -11.677 122.943 66.191 1.00 102.26 846 CYS A O 1
ATOM 618 N N . ASN A 1 84 ? -11.846 123.603 68.335 1.00 89.04 847 ASN A N 1
ATOM 619 C CA . ASN A 1 84 ? -13.256 123.279 68.484 1.00 81.91 847 ASN A CA 1
ATOM 620 C C . ASN A 1 84 ? -14.091 124.552 68.456 1.00 89.15 847 ASN A C 1
ATOM 621 O O . ASN A 1 84 ? -13.638 125.628 68.859 1.00 81.69 847 ASN A O 1
ATOM 626 N N . THR A 1 85 ? -15.315 124.420 67.960 1.00 99.70 848 THR A N 1
ATOM 627 C CA . THR A 1 85 ? -16.267 125.519 67.919 1.00 110.42 848 THR A CA 1
ATOM 628 C C . THR A 1 85 ? -17.432 125.208 68.847 1.00 105.68 848 THR A C 1
ATOM 629 O O . THR A 1 85 ? -17.940 124.082 68.873 1.00 103.48 848 THR A O 1
ATOM 633 N N . CYS A 1 86 ? -17.847 126.209 69.612 1.00 103.93 849 CYS A N 1
ATOM 634 C CA . CYS A 1 86 ? -18.967 126.088 70.533 1.00 101.15 849 CYS A CA 1
ATOM 635 C C . CYS A 1 86 ? -20.089 126.994 70.049 1.00 98.71 849 CYS A C 1
ATOM 636 O O . CYS A 1 86 ? -19.918 128.216 69.996 1.00 100.75 849 CYS A O 1
ATOM 639 N N . VAL A 1 87 ? -21.233 126.398 69.706 1.00 112.46 850 VAL A N 1
ATOM 640 C CA . VAL A 1 87 ? -22.405 127.135 69.242 1.00 123.07 850 VAL A CA 1
ATOM 641 C C . VAL A 1 87 ? -23.321 127.392 70.427 1.00 118.43 850 VAL A C 1
ATOM 642 O O . VAL A 1 87 ? -23.498 126.524 71.292 1.00 105.69 850 VAL A O 1
ATOM 646 N N . CYS A 1 88 ? -23.893 128.594 70.478 1.00 121.23 851 CYS A N 1
ATOM 647 C CA . CYS A 1 88 ? -24.884 128.945 71.489 1.00 131.12 851 CYS A CA 1
ATOM 648 C C . CYS A 1 88 ? -26.260 128.593 70.941 1.00 145.11 851 CYS A C 1
ATOM 649 O O . CYS A 1 88 ? -26.741 129.217 69.988 1.00 161.11 851 CYS A O 1
ATOM 652 N N . ARG A 1 89 ? -26.894 127.592 71.542 1.00 139.37 852 ARG A N 1
ATOM 653 C CA . ARG A 1 89 ? -28.212 127.150 71.114 1.00 147.91 852 ARG A CA 1
ATOM 654 C C . ARG A 1 89 ? -28.975 126.692 72.347 1.00 157.64 852 ARG A C 1
ATOM 655 O O . ARG A 1 89 ? -28.457 125.876 73.116 1.00 152.86 852 ARG A O 1
ATOM 663 N N . ASP A 1 90 ? -30.185 127.240 72.541 1.00 160.89 853 ASP A N 1
ATOM 664 C CA . ASP A 1 90 ? -31.044 126.899 73.680 1.00 153.93 853 ASP A CA 1
ATOM 665 C C . ASP A 1 90 ? -30.361 127.239 75.008 1.00 147.38 853 ASP A C 1
ATOM 666 O O . ASP A 1 90 ? -30.343 126.437 75.945 1.00 146.67 853 ASP A O 1
ATOM 671 N N . ARG A 1 91 ? -29.780 128.442 75.078 1.00 145.77 854 ARG A N 1
ATOM 672 C CA . ARG A 1 91 ? -29.128 128.953 76.293 1.00 141.07 854 ARG A CA 1
ATOM 673 C C . ARG A 1 91 ? -28.046 127.993 76.804 1.00 136.31 854 ARG A C 1
ATOM 674 O O . ARG A 1 91 ? -27.785 127.906 78.007 1.00 123.47 854 ARG A O 1
ATOM 682 N N . LYS A 1 92 ? -27.393 127.266 75.900 1.00 141.86 855 LYS A N 1
ATOM 683 C CA . LYS A 1 92 ? -26.376 126.297 76.280 1.00 143.16 855 LYS A CA 1
ATOM 684 C C . LYS A 1 92 ? -25.224 126.366 75.291 1.00 131.10 855 LYS A C 1
ATOM 685 O O . LYS A 1 92 ? -25.427 126.648 74.107 1.00 139.25 855 LYS A O 1
ATOM 691 N N . TRP A 1 93 ? -24.014 126.088 75.778 1.00 106.80 856 TRP A N 1
ATOM 692 C CA . TRP A 1 93 ? -22.842 126.013 74.908 1.00 104.16 856 TRP A CA 1
ATOM 693 C C . TRP A 1 93 ? -22.702 124.588 74.398 1.00 108.21 856 TRP A C 1
ATOM 694 O O . TRP A 1 93 ? -22.350 123.679 75.157 1.00 107.39 856 TRP A O 1
ATOM 705 N N . ASN A 1 94 ? -22.920 124.405 73.103 1.00 117.22 857 ASN A N 1
ATOM 706 C CA . ASN A 1 94 ? -22.758 123.108 72.464 1.00 128.01 857 ASN A CA 1
ATOM 707 C C . ASN A 1 94 ? -21.420 123.112 71.736 1.00 116.30 857 ASN A C 1
ATOM 708 O O . ASN A 1 94 ? -21.265 123.784 70.710 1.00 106.68 857 ASN A O 1
ATOM 713 N N . CYS A 1 95 ? -20.454 122.371 72.272 1.00 101.96 858 CYS A N 1
ATOM 714 C CA . CYS A 1 95 ? -19.097 122.360 71.752 1.00 98.83 858 CYS A CA 1
ATOM 715 C C . CYS A 1 95 ? -18.819 121.062 71.014 1.00 102.56 858 CYS A C 1
ATOM 716 O O . CYS A 1 95 ? -19.311 119.993 71.391 1.00 109.58 858 CYS A O 1
ATOM 719 N N . THR A 1 96 ? -18.019 121.176 69.958 1.00 91.88 859 THR A N 1
ATOM 720 C CA . THR A 1 96 ? -17.479 120.005 69.290 1.00 89.74 859 THR A CA 1
ATOM 721 C C . THR A 1 96 ? -16.406 119.364 70.168 1.00 86.64 859 THR A C 1
ATOM 722 O O . THR A 1 96 ? -15.856 119.991 71.078 1.00 81.26 859 THR A O 1
ATOM 726 N N . ASP A 1 97 ? -16.121 118.091 69.907 1.00 93.74 860 ASP A N 1
ATOM 727 C CA . ASP A 1 97 ? -15.168 117.341 70.719 1.00 99.70 860 ASP A CA 1
ATOM 728 C C . ASP A 1 97 ? -14.031 116.792 69.864 1.00 93.47 860 ASP A C 1
ATOM 729 O O . ASP A 1 97 ? -13.580 115.659 70.045 1.00 97.31 860 ASP A O 1
ATOM 734 N N . HIS A 1 98 ? -13.527 117.607 68.943 1.00 86.20 861 HIS A N 1
ATOM 735 C CA . HIS A 1 98 ? -12.466 117.168 68.053 1.00 88.96 861 HIS A CA 1
ATOM 736 C C . HIS A 1 98 ? -11.128 117.156 68.778 1.00 93.96 861 HIS A C 1
ATOM 737 O O . HIS A 1 98 ? -10.857 117.990 69.648 1.00 90.67 861 HIS A O 1
ATOM 744 N N . VAL A 1 99 ? -10.287 116.203 68.398 1.00 93.57 862 VAL A N 1
ATOM 745 C CA . VAL A 1 99 ? -8.907 116.166 68.862 1.00 82.52 862 VAL A CA 1
ATOM 746 C C . VAL A 1 99 ? -8.103 117.188 68.070 1.00 77.15 862 VAL A C 1
ATOM 747 O O . VAL A 1 99 ? -8.135 117.197 66.833 1.00 79.41 862 VAL A O 1
ATOM 751 N N . CYS A 1 100 ? -7.391 118.060 68.774 1.00 68.21 863 CYS A N 1
ATOM 752 C CA . CYS A 1 100 ? -6.612 119.094 68.113 1.00 77.97 863 CYS A CA 1
ATOM 753 C C . CYS A 1 100 ? -5.166 118.643 67.937 1.00 71.45 863 CYS A C 1
ATOM 754 O O . CYS A 1 100 ? -4.736 117.613 68.462 1.00 77.72 863 CYS A O 1
ATOM 757 N N . ASP A 1 101 ? -4.413 119.439 67.182 1.00 74.47 864 ASP A N 1
ATOM 758 C CA . ASP A 1 101 ? -2.989 119.186 67.011 1.00 68.33 864 ASP A CA 1
ATOM 759 C C . ASP A 1 101 ? -2.303 119.141 68.370 1.00 74.54 864 ASP A C 1
ATOM 760 O O . ASP A 1 101 ? -2.571 119.974 69.243 1.00 85.42 864 ASP A O 1
ATOM 765 N N . ALA A 1 102 ? -1.445 118.143 68.563 1.00 55.48 865 ALA A N 1
ATOM 766 C CA . ALA A 1 102 ? -0.869 117.892 69.873 1.00 55.66 865 ALA A CA 1
ATOM 767 C C . ALA A 1 102 ? 0.646 117.817 69.798 1.00 60.84 865 ALA A C 1
ATOM 768 O O . ALA A 1 102 ? 1.238 117.605 68.734 1.00 57.31 865 ALA A O 1
ATOM 770 N N . THR A 1 103 ? 1.263 117.911 70.974 1.00 61.18 866 THR A N 1
ATOM 771 C CA . THR A 1 103 ? 2.711 117.878 71.106 1.00 57.93 866 THR A CA 1
ATOM 772 C C . THR A 1 103 ? 3.089 116.861 72.170 1.00 60.89 866 THR A C 1
ATOM 773 O O . THR A 1 103 ? 2.570 116.905 73.288 1.00 72.72 866 THR A O 1
ATOM 777 N N . CYS A 1 104 ? 3.932 115.909 71.794 1.00 65.40 867 CYS A N 1
ATOM 778 C CA . CYS A 1 104 ? 4.644 115.080 72.749 1.00 67.77 867 CYS A CA 1
ATOM 779 C C . CYS A 1 104 ? 5.924 115.791 73.159 1.00 64.56 867 CYS A C 1
ATOM 780 O O . CYS A 1 104 ? 6.538 116.500 72.360 1.00 73.31 867 CYS A O 1
ATOM 783 N N . SER A 1 105 ? 6.351 115.568 74.397 1.00 59.24 868 SER A N 1
ATOM 784 C CA . SER A 1 105 ? 7.497 116.306 74.901 1.00 62.47 868 SER A CA 1
ATOM 785 C C . SER A 1 105 ? 8.234 115.495 75.951 1.00 66.85 868 SER A C 1
ATOM 786 O O . SER A 1 105 ? 7.608 114.943 76.859 1.00 77.37 868 SER A O 1
ATOM 789 N N . THR A 1 106 ? 9.561 115.441 75.833 1.00 50.19 869 THR A N 1
ATOM 790 C CA . THR A 1 106 ? 10.410 114.931 76.905 1.00 66.66 869 THR A CA 1
ATOM 791 C C . THR A 1 106 ? 10.747 116.097 77.819 1.00 69.37 869 THR A C 1
ATOM 792 O O . THR A 1 106 ? 11.384 117.061 77.389 1.00 77.73 869 THR A O 1
ATOM 796 N N . ILE A 1 107 ? 10.290 116.023 79.061 1.00 78.83 870 ILE A N 1
ATOM 797 C CA . ILE A 1 107 ? 10.531 117.064 80.052 1.00 82.99 870 ILE A CA 1
ATOM 798 C C . ILE A 1 107 ? 11.645 116.601 80.980 1.00 87.78 870 ILE A C 1
ATOM 799 O O . ILE A 1 107 ? 11.499 115.600 81.691 1.00 82.96 870 ILE A O 1
ATOM 804 N N . GLY A 1 108 ? 12.765 117.315 80.969 1.00 88.76 871 GLY A N 1
ATOM 805 C CA . GLY A 1 108 ? 13.799 116.964 81.919 1.00 100.31 871 GLY A CA 1
ATOM 806 C C . GLY A 1 108 ? 14.513 115.672 81.562 1.00 100.94 871 GLY A C 1
ATOM 807 O O . GLY A 1 108 ? 14.572 115.254 80.401 1.00 106.20 871 GLY A O 1
ATOM 808 N N . MET A 1 109 ? 15.050 115.017 82.594 1.00 96.63 872 MET A N 1
ATOM 809 C CA . MET A 1 109 ? 15.941 113.882 82.384 1.00 93.34 872 MET A CA 1
ATOM 810 C C . MET A 1 109 ? 15.175 112.615 82.020 1.00 82.36 872 MET A C 1
ATOM 811 O O . MET A 1 109 ? 15.533 111.915 81.067 1.00 81.21 872 MET A O 1
ATOM 816 N N . ALA A 1 110 ? 14.119 112.301 82.771 1.00 87.90 873 ALA A N 1
ATOM 817 C CA . ALA A 1 110 ? 13.482 110.996 82.650 1.00 85.93 873 ALA A CA 1
ATOM 818 C C . ALA A 1 110 ? 11.960 111.069 82.684 1.00 81.82 873 ALA A C 1
ATOM 819 O O . ALA A 1 110 ? 11.304 110.066 82.996 1.00 90.57 873 ALA A O 1
ATOM 821 N N . HIS A 1 111 ? 11.380 112.222 82.394 1.00 66.32 874 HIS A N 1
ATOM 822 C CA . HIS A 1 111 ? 9.938 112.364 82.366 1.00 67.44 874 HIS A CA 1
ATOM 823 C C . HIS A 1 111 ? 9.454 112.568 80.935 1.00 71.59 874 HIS A C 1
ATOM 824 O O . HIS A 1 111 ? 10.190 113.052 80.068 1.00 68.90 874 HIS A O 1
ATOM 831 N N . TYR A 1 112 ? 8.203 112.190 80.703 1.00 80.05 875 TYR A N 1
ATOM 832 C CA . TYR A 1 112 ? 7.566 112.274 79.399 1.00 71.36 875 TYR A CA 1
ATOM 833 C C . TYR A 1 112 ? 6.187 112.887 79.583 1.00 67.54 875 TYR A C 1
ATOM 834 O O . TYR A 1 112 ? 5.524 112.660 80.600 1.00 74.92 875 TYR A O 1
ATOM 843 N N . LEU A 1 113 ? 5.778 113.695 78.614 1.00 64.68 876 LEU A N 1
ATOM 844 C CA . LEU A 1 113 ? 4.470 114.336 78.603 1.00 54.42 876 LEU A CA 1
ATOM 845 C C . LEU A 1 113 ? 3.803 113.963 77.284 1.00 57.70 876 LEU A C 1
ATOM 846 O O . LEU A 1 113 ? 4.226 114.428 76.222 1.00 61.00 876 LEU A O 1
ATOM 851 N N . THR A 1 114 ? 2.801 113.086 77.346 1.00 64.31 877 THR A N 1
ATOM 852 C CA . THR A 1 114 ? 2.233 112.500 76.142 1.00 58.51 877 THR A CA 1
ATOM 853 C C . THR A 1 114 ? 1.362 113.510 75.397 1.00 64.38 877 THR A C 1
ATOM 854 O O . THR A 1 114 ? 1.037 114.591 75.900 1.00 67.55 877 THR A O 1
ATOM 858 N N . PHE A 1 115 ? 0.938 113.111 74.189 1.00 61.13 878 PHE A N 1
ATOM 859 C CA . PHE A 1 115 ? 0.087 113.972 73.372 1.00 57.77 878 PHE A CA 1
ATOM 860 C C . PHE A 1 115 ? -1.201 114.325 74.093 1.00 71.69 878 PHE A C 1
ATOM 861 O O . PHE A 1 115 ? -1.731 115.429 73.919 1.00 85.31 878 PHE A O 1
ATOM 869 N N . ASP A 1 116 ? -1.712 113.412 74.912 1.00 69.31 879 ASP A N 1
ATOM 870 C CA . ASP A 1 116 ? -2.982 113.603 75.594 1.00 72.57 879 ASP A CA 1
ATOM 871 C C . ASP A 1 116 ? -2.836 114.177 76.999 1.00 69.96 879 ASP A C 1
ATOM 872 O O . ASP A 1 116 ? -3.843 114.303 77.707 1.00 72.54 879 ASP A O 1
ATOM 877 N N . GLY A 1 117 ? -1.625 114.546 77.409 1.00 53.56 880 GLY A N 1
ATOM 878 C CA . GLY A 1 117 ? -1.416 115.237 78.669 1.00 71.13 880 GLY A CA 1
ATOM 879 C C . GLY A 1 117 ? -0.953 114.393 79.842 1.00 76.50 880 GLY A C 1
ATOM 880 O O . GLY A 1 117 ? -0.872 114.918 80.959 1.00 79.99 880 GLY A O 1
ATOM 881 N N . LEU A 1 118 ? -0.654 113.112 79.632 1.00 70.74 881 LEU A N 1
ATOM 882 C CA . LEU A 1 118 ? -0.182 112.256 80.711 1.00 66.78 881 LEU A CA 1
ATOM 883 C C . LEU A 1 118 ? 1.305 112.471 80.951 1.00 69.26 881 LEU A C 1
ATOM 884 O O . LEU A 1 118 ? 2.117 112.335 80.030 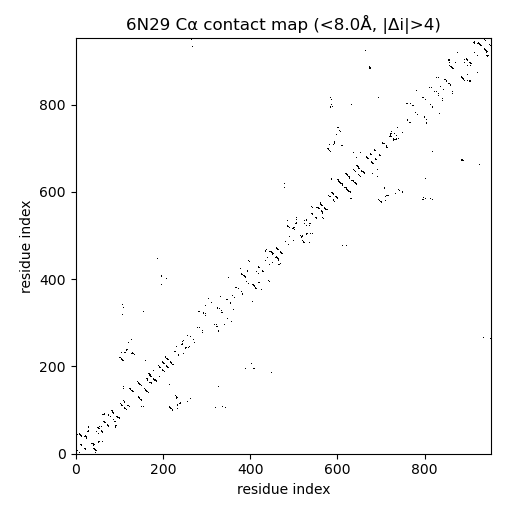1.00 69.04 881 LEU A O 1
ATOM 889 N N . LYS A 1 119 ? 1.665 112.763 82.198 1.00 66.87 882 LYS A N 1
ATOM 890 C CA . LYS A 1 119 ? 3.054 112.935 82.600 1.00 65.59 882 LYS A CA 1
ATOM 891 C C . LYS A 1 119 ? 3.475 111.762 83.469 1.00 70.62 882 LYS A C 1
ATOM 892 O O . LYS A 1 119 ? 2.842 111.490 84.492 1.00 82.87 882 LYS A O 1
ATOM 898 N N . TYR A 1 120 ? 4.556 111.091 83.086 1.00 74.47 883 TYR A N 1
ATOM 899 C CA . TYR A 1 120 ? 5.027 109.949 83.852 1.00 80.77 883 TYR A CA 1
ATOM 900 C C . TYR A 1 120 ? 6.547 109.945 83.887 1.00 82.91 883 TYR A C 1
ATOM 901 O O . TYR A 1 120 ? 7.213 110.608 83.089 1.00 81.78 883 TYR A O 1
ATOM 910 N N . LEU A 1 121 ? 7.082 109.184 84.835 1.00 75.96 884 LEU A N 1
ATOM 911 C CA . LEU A 1 121 ? 8.515 109.016 84.999 1.00 78.52 884 LEU A CA 1
ATOM 912 C C . LEU A 1 121 ? 8.931 107.681 84.392 1.00 87.69 884 LEU A C 1
ATOM 913 O O . LEU A 1 121 ? 8.260 106.666 84.606 1.00 89.89 884 LEU A O 1
ATOM 918 N N . PHE A 1 122 ? 10.007 107.692 83.604 1.00 90.40 885 PHE A N 1
ATOM 919 C CA . PHE A 1 122 ? 10.557 106.461 83.033 1.00 88.72 885 PHE A CA 1
ATOM 920 C C . PHE A 1 122 ? 12.040 106.659 82.746 1.00 77.16 885 PHE A C 1
ATOM 921 O O . PHE A 1 122 ? 12.424 107.162 81.682 1.00 86.71 885 PHE A O 1
ATOM 929 N N . PRO A 1 123 ? 12.911 106.265 83.683 1.00 73.08 886 PRO A N 1
ATOM 930 C CA . PRO A 1 123 ? 14.358 106.458 83.530 1.00 83.84 886 PRO A CA 1
ATOM 931 C C . PRO A 1 123 ? 15.047 105.326 82.768 1.00 97.25 886 PRO A C 1
ATOM 932 O O . PRO A 1 123 ? 15.984 104.694 83.264 1.00 117.46 886 PRO A O 1
ATOM 936 N N . GLY A 1 124 ? 14.571 105.042 81.561 1.00 93.22 887 GLY A N 1
ATOM 937 C CA . GLY A 1 124 ? 15.202 104.019 80.750 1.00 100.69 887 GLY A CA 1
ATOM 938 C C . GLY A 1 124 ? 16.555 104.463 80.224 1.00 105.46 887 GLY A C 1
ATOM 939 O O . GLY A 1 124 ? 16.772 105.630 79.896 1.00 102.20 887 GLY A O 1
ATOM 940 N N . GLU A 1 125 ? 17.482 103.509 80.134 1.00 102.57 888 GLU A N 1
ATOM 941 C CA . GLU A 1 125 ? 18.843 103.801 79.699 1.00 100.83 888 GLU A CA 1
ATOM 942 C C . GLU A 1 125 ? 19.147 103.271 78.303 1.00 98.86 888 GLU A C 1
ATOM 943 O O . GLU A 1 125 ? 20.300 103.343 77.859 1.00 101.27 888 GLU A O 1
ATOM 949 N N . CYS A 1 126 ? 18.140 102.781 77.583 1.00 92.98 889 CYS A N 1
ATOM 950 C CA . CYS A 1 126 ? 18.330 102.217 76.257 1.00 94.27 889 CYS A CA 1
ATOM 951 C C . CYS A 1 126 ? 17.693 103.131 75.213 1.00 91.16 889 CYS A C 1
ATOM 952 O O . CYS A 1 126 ? 17.482 104.328 75.458 1.00 97.15 889 CYS A O 1
ATOM 955 N N . GLN A 1 127 ? 17.430 102.580 74.036 1.00 84.19 890 GLN A N 1
ATOM 956 C CA . GLN A 1 127 ? 16.717 103.289 72.985 1.00 74.74 890 GLN A CA 1
ATOM 957 C C . GLN A 1 127 ? 15.256 102.858 72.998 1.00 84.79 890 GLN A C 1
ATOM 958 O O . GLN A 1 127 ? 14.950 101.667 73.121 1.00 97.34 890 GLN A O 1
ATOM 964 N N . TYR A 1 128 ? 14.358 103.833 72.886 1.00 79.87 891 TYR A N 1
ATOM 965 C CA . TYR A 1 128 ? 12.929 103.589 72.990 1.00 74.16 891 TYR A CA 1
ATOM 966 C C . TYR A 1 128 ? 12.205 104.292 71.851 1.00 79.08 891 TYR A C 1
ATOM 967 O O . TYR A 1 128 ? 12.704 105.254 71.258 1.00 81.85 891 TYR A O 1
ATOM 976 N N . VAL A 1 129 ? 11.009 103.801 71.552 1.00 70.91 892 VAL A N 1
ATOM 977 C CA . VAL A 1 129 ? 10.182 104.411 70.520 1.00 69.44 892 VAL A CA 1
ATOM 978 C C . VAL A 1 129 ? 9.466 105.594 71.156 1.00 70.90 892 VAL A C 1
ATOM 979 O O . VAL A 1 129 ? 8.534 105.420 71.946 1.00 70.47 892 VAL A O 1
ATOM 983 N N . LEU A 1 130 ? 9.909 106.801 70.827 1.00 68.04 893 LEU A N 1
ATOM 984 C CA . LEU A 1 130 ? 9.237 107.985 71.344 1.00 64.93 893 LEU A CA 1
ATOM 985 C C . LEU A 1 130 ? 7.827 108.082 70.774 1.00 66.70 893 LEU A C 1
ATOM 986 O O . LEU A 1 130 ? 6.839 108.023 71.514 1.00 69.58 893 LEU A O 1
ATOM 991 N N . VAL A 1 131 ? 7.720 108.186 69.453 1.00 62.99 894 VAL A N 1
ATOM 992 C CA . VAL A 1 131 ? 6.441 108.178 68.749 1.00 59.32 894 VAL A CA 1
ATOM 993 C C . VAL A 1 131 ? 6.657 107.529 67.387 1.00 69.18 894 VAL A C 1
ATOM 994 O O . VAL A 1 131 ? 7.704 107.711 66.755 1.00 70.22 894 VAL A O 1
ATOM 998 N N . GLN A 1 132 ? 5.685 106.723 66.964 1.00 71.82 895 GLN A N 1
ATOM 999 C CA . GLN A 1 132 ? 5.705 106.084 65.655 1.00 71.94 895 GLN A CA 1
ATOM 1000 C C . GLN A 1 132 ? 4.265 105.779 65.257 1.00 83.09 895 GLN A C 1
ATOM 1001 O O . GLN A 1 132 ? 3.375 105.714 66.109 1.00 90.24 895 GLN A O 1
ATOM 1007 N N . ASP A 1 133 ? 4.027 105.618 63.951 1.00 73.13 896 ASP A N 1
ATOM 1008 C CA . ASP A 1 133 ? 2.710 105.214 63.475 1.00 66.62 896 ASP A CA 1
ATOM 1009 C C . ASP A 1 133 ? 2.679 103.785 62.938 1.00 75.34 896 ASP A C 1
ATOM 1010 O O . ASP A 1 133 ? 1.708 103.407 62.268 1.00 70.56 896 ASP A O 1
ATOM 1015 N N . TYR A 1 134 ? 3.716 102.988 63.212 1.00 75.99 897 TYR A N 1
ATOM 1016 C CA . TYR A 1 134 ? 3.704 101.546 62.946 1.00 79.03 897 TYR A CA 1
ATOM 1017 C C . TYR A 1 134 ? 3.046 100.866 64.145 1.00 86.77 897 TYR A C 1
ATOM 1018 O O . TYR A 1 134 ? 3.709 100.391 65.067 1.00 89.14 897 TYR A O 1
ATOM 1027 N N . CYS A 1 135 ? 1.711 100.885 64.168 1.00 100.97 898 CYS A N 1
ATOM 1028 C CA . CYS A 1 135 ? 0.940 100.317 65.276 1.00 113.68 898 CYS A CA 1
ATOM 1029 C C . CYS A 1 135 ? -0.162 99.430 64.708 1.00 119.14 898 CYS A C 1
ATOM 1030 O O . CYS A 1 135 ? -1.131 99.937 64.136 1.00 131.47 898 CYS A O 1
ATOM 1033 N N . GLY A 1 136 ? -0.027 98.114 64.876 1.00 116.49 899 GLY A N 1
ATOM 1034 C CA . GLY A 1 136 ? -1.058 97.198 64.403 1.00 120.95 899 GLY A CA 1
ATOM 1035 C C . GLY A 1 136 ? -1.241 97.265 62.896 1.00 141.15 899 GLY A C 1
ATOM 1036 O O . GLY A 1 136 ? -0.292 97.097 62.123 1.00 142.55 899 GLY A O 1
ATOM 1037 N N . SER A 1 137 ? -2.484 97.495 62.462 1.00 159.87 900 SER A N 1
ATOM 1038 C CA . SER A 1 137 ? -2.765 97.753 61.053 1.00 171.36 900 SER A CA 1
ATOM 1039 C C . SER A 1 137 ? -2.242 99.134 60.689 1.00 162.62 900 SER A C 1
ATOM 1040 O O . SER A 1 137 ? -2.945 100.137 60.855 1.00 159.16 900 SER A O 1
ATOM 1043 N N . ASN A 1 138 ? -1.021 99.192 60.190 1.00 160.78 901 ASN A N 1
ATOM 1044 C CA . ASN A 1 138 ? -0.350 100.473 60.143 1.00 155.97 901 ASN A CA 1
ATOM 1045 C C . ASN A 1 138 ? -0.148 100.963 58.717 1.00 155.93 901 ASN A C 1
ATOM 1046 O O . ASN A 1 138 ? 0.164 100.168 57.822 1.00 142.28 901 ASN A O 1
ATOM 1051 N N . PRO A 1 139 ? -0.333 102.262 58.475 1.00 177.86 902 PRO A N 1
ATOM 1052 C CA . PRO A 1 139 ? 0.219 102.836 57.242 1.00 178.70 902 PRO A CA 1
ATOM 1053 C C . PRO A 1 139 ? 1.734 102.820 57.257 1.00 159.05 902 PRO A C 1
ATOM 1054 O O . PRO A 1 139 ? 2.361 102.603 56.212 1.00 169.38 902 PRO A O 1
ATOM 1058 N N . GLY A 1 140 ? 2.338 103.046 58.426 1.00 119.31 903 GLY A N 1
ATOM 1059 C CA . GLY A 1 140 ? 3.774 102.943 58.578 1.00 96.43 903 GLY A CA 1
ATOM 1060 C C . GLY A 1 140 ? 4.538 104.007 57.823 1.00 96.49 903 GLY A C 1
ATOM 1061 O O . GLY A 1 140 ? 5.209 103.697 56.836 1.00 126.70 903 GLY A O 1
ATOM 1062 N N . THR A 1 141 ? 4.431 105.263 58.245 1.00 81.23 904 THR A N 1
ATOM 1063 C CA . THR A 1 141 ? 5.111 106.348 57.547 1.00 83.78 904 THR A CA 1
ATOM 1064 C C . THR A 1 141 ? 6.351 106.856 58.276 1.00 88.22 904 THR A C 1
ATOM 1065 O O . THR A 1 141 ? 7.348 107.193 57.625 1.00 96.41 904 THR A O 1
ATOM 1069 N N . PHE A 1 142 ? 6.320 106.915 59.609 1.00 69.66 905 PHE A N 1
ATOM 1070 C CA . PHE A 1 142 ? 7.410 107.531 60.352 1.00 66.54 905 PHE A CA 1
ATOM 1071 C C . PHE A 1 142 ? 7.632 106.818 61.677 1.00 69.04 905 PHE A C 1
ATOM 1072 O O . PHE A 1 142 ? 6.739 106.169 62.226 1.00 74.18 905 PHE A O 1
ATOM 1080 N N . ARG A 1 143 ? 8.844 106.982 62.195 1.00 70.61 906 ARG A N 1
ATOM 1081 C CA . ARG A 1 143 ? 9.249 106.358 63.445 1.00 72.62 906 ARG A CA 1
ATOM 1082 C C . ARG A 1 143 ? 10.318 107.243 64.066 1.00 74.77 906 ARG A C 1
ATOM 1083 O O . ARG A 1 143 ? 11.319 107.546 63.412 1.00 86.84 906 ARG A O 1
ATOM 1091 N N . ILE A 1 144 ? 10.108 107.675 65.305 1.00 67.34 907 ILE A N 1
ATOM 1092 C CA . ILE A 1 144 ? 11.045 108.557 65.994 1.00 57.77 907 ILE A CA 1
ATOM 1093 C C . ILE A 1 144 ? 11.541 107.850 67.239 1.00 60.77 907 ILE A C 1
ATOM 1094 O O . ILE A 1 144 ? 10.740 107.515 68.120 1.00 57.63 907 ILE A O 1
ATOM 1099 N N . LEU A 1 145 ? 12.857 107.654 67.328 1.00 56.23 908 LEU A N 1
ATOM 1100 C CA . LEU A 1 145 ? 13.471 106.936 68.436 1.00 58.22 908 LEU A CA 1
ATOM 1101 C C . LEU A 1 145 ? 14.299 107.880 69.302 1.00 66.75 908 LEU A C 1
ATOM 1102 O O . LEU A 1 145 ? 14.856 108.871 68.819 1.00 70.80 908 LEU A O 1
ATOM 1107 N N . VAL A 1 146 ? 14.374 107.562 70.592 1.00 63.87 909 VAL A N 1
ATOM 1108 C CA . VAL A 1 146 ? 15.135 108.354 71.551 1.00 62.26 909 VAL A CA 1
ATOM 1109 C C . VAL A 1 146 ? 16.002 107.417 72.381 1.00 73.66 909 VAL A C 1
ATOM 1110 O O . VAL A 1 146 ? 15.533 106.372 72.845 1.00 77.57 909 VAL A O 1
ATOM 1114 N N . GLY A 1 147 ? 17.274 10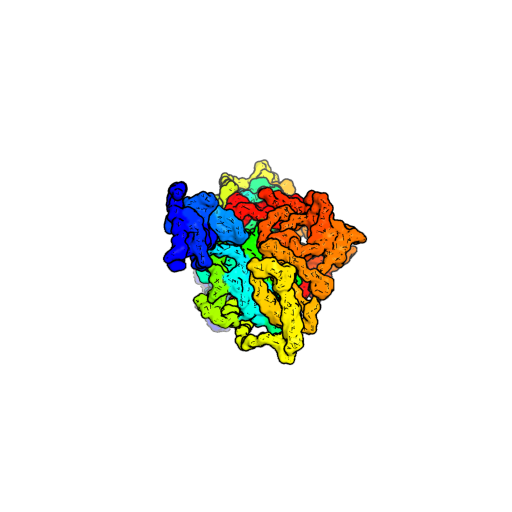7.770 72.528 1.00 74.50 910 GLY A N 1
ATOM 1115 C CA . GLY A 1 147 ? 18.187 106.987 73.336 1.00 73.12 910 GLY A CA 1
ATOM 1116 C C . GLY A 1 147 ? 18.760 107.827 74.455 1.00 90.15 910 GLY A C 1
ATOM 1117 O O . GLY A 1 147 ? 19.287 108.916 74.212 1.00 107.30 910 GLY A O 1
ATOM 1118 N N . ASN A 1 148 ? 18.645 107.354 75.687 1.00 103.68 911 ASN A N 1
ATOM 1119 C CA . ASN A 1 148 ? 19.059 108.119 76.854 1.00 114.72 911 ASN A CA 1
ATOM 1120 C C . ASN A 1 148 ? 20.276 107.452 77.475 1.00 133.93 911 ASN A C 1
ATOM 1121 O O . ASN A 1 148 ? 20.234 106.261 77.802 1.00 143.63 911 ASN A O 1
ATOM 1126 N N . LYS A 1 149 ? 21.352 108.219 77.637 1.00 141.87 912 LYS A N 1
ATOM 1127 C CA . LYS A 1 149 ? 22.570 107.737 78.278 1.00 144.91 912 LYS A CA 1
ATOM 1128 C C . LYS A 1 149 ? 22.999 108.743 79.334 1.00 146.64 912 LYS A C 1
ATOM 1129 O O . LYS A 1 149 ? 23.332 109.887 79.008 1.00 154.65 912 LYS A O 1
ATOM 1135 N N . GLY A 1 150 ? 22.995 108.318 80.595 1.00 139.84 913 GLY A N 1
ATOM 1136 C CA . GLY A 1 150 ? 23.322 109.203 81.687 1.00 143.36 913 GLY A CA 1
ATOM 1137 C C . GLY A 1 150 ? 22.152 109.903 82.343 1.00 145.97 913 GLY A C 1
ATOM 1138 O O . GLY A 1 150 ? 22.369 110.698 83.262 1.00 139.88 913 GLY A O 1
ATOM 1139 N N . CYS A 1 151 ? 20.922 109.667 81.895 1.00 152.44 914 CYS A N 1
ATOM 1140 C CA . CYS A 1 151 ? 19.760 110.265 82.536 1.00 150.89 914 CYS A CA 1
ATOM 1141 C C . CYS A 1 151 ? 19.163 109.365 83.620 1.00 145.77 914 CYS A C 1
ATOM 1142 O O . CYS A 1 151 ? 18.010 109.568 84.022 1.00 125.91 914 CYS A O 1
ATOM 1145 N N . SER A 1 152 ? 19.927 108.384 84.101 1.00 163.69 915 SER A N 1
ATOM 1146 C CA . SER A 1 152 ? 19.511 107.481 85.171 1.00 167.60 915 SER A CA 1
ATOM 1147 C C . SER A 1 152 ? 19.751 108.092 86.551 1.00 179.70 915 SER A C 1
ATOM 1148 O O . SER A 1 152 ? 19.578 109.302 86.740 1.00 173.99 915 SER A O 1
ATOM 1151 N N . HIS A 1 153 ? 20.097 107.248 87.531 1.00 199.50 916 HIS A N 1
ATOM 1152 C CA . HIS A 1 153 ? 20.385 107.712 88.889 1.00 213.52 916 HIS A CA 1
ATOM 1153 C C . HIS A 1 153 ? 21.312 108.921 88.929 1.00 213.76 916 HIS A C 1
ATOM 1154 O O . HIS A 1 153 ? 20.966 109.909 89.597 1.00 214.26 916 HIS A O 1
ATOM 1161 N N . PRO A 1 154 ? 22.478 108.931 88.251 1.00 210.31 917 PRO A N 1
ATOM 1162 C CA . PRO A 1 154 ? 23.224 110.189 88.140 1.00 207.93 917 PRO A CA 1
ATOM 1163 C C . PRO A 1 154 ? 22.792 110.994 86.923 1.00 204.11 917 PRO A C 1
ATOM 1164 O O . PRO A 1 154 ? 23.204 110.692 85.799 1.00 204.21 917 PRO A O 1
ATOM 1168 N N . SER A 1 155 ? 21.975 112.028 87.123 1.00 200.13 918 SER A N 1
ATOM 1169 C CA . SER A 1 155 ? 21.442 112.809 86.014 1.00 189.81 918 SER A CA 1
ATOM 1170 C C . SER A 1 155 ? 22.196 114.112 85.789 1.00 181.49 918 SER A C 1
ATOM 1171 O O . SER A 1 155 ? 21.834 114.875 84.885 1.00 171.30 918 SER A O 1
ATOM 1174 N N . VAL A 1 156 ? 23.232 114.379 86.590 1.00 177.02 919 VAL A N 1
ATOM 1175 C CA . VAL A 1 156 ? 24.030 115.594 86.433 1.00 170.36 919 VAL A CA 1
ATOM 1176 C C . VAL A 1 156 ? 24.582 115.707 85.015 1.00 176.74 919 VAL A C 1
ATOM 1177 O O . VAL A 1 156 ? 24.551 116.783 84.405 1.00 176.92 919 VAL A O 1
ATOM 1181 N N . LYS A 1 157 ? 25.075 114.600 84.460 1.00 170.98 920 LYS A N 1
ATOM 1182 C CA . LYS A 1 157 ? 25.630 114.569 83.109 1.00 152.20 920 LYS A CA 1
ATOM 1183 C C . LYS A 1 157 ? 24.799 113.596 82.288 1.00 149.05 920 LYS A C 1
ATOM 1184 O O . LYS A 1 157 ? 24.943 112.378 82.432 1.00 160.84 920 LYS A O 1
ATOM 1190 N N . CYS A 1 158 ? 23.947 114.127 81.417 1.00 136.41 921 CYS A N 1
ATOM 1191 C CA . CYS A 1 158 ? 23.134 113.282 80.560 1.00 122.75 921 CYS A CA 1
ATOM 1192 C C . CYS A 1 158 ? 23.060 113.866 79.157 1.00 119.67 921 CYS A C 1
ATOM 1193 O O . CYS A 1 158 ? 23.073 115.085 78.965 1.00 115.71 921 CYS A O 1
ATOM 1196 N N . LYS A 1 159 ? 22.962 112.968 78.179 1.00 113.99 922 LYS A N 1
ATOM 1197 C CA . LYS A 1 159 ? 22.878 113.313 76.769 1.00 98.41 922 LYS A CA 1
ATOM 1198 C C . LYS A 1 159 ? 21.867 112.391 76.105 1.00 94.33 922 LYS A C 1
ATOM 1199 O O . LYS A 1 159 ? 21.773 111.212 76.460 1.00 96.74 922 LYS A O 1
ATOM 1201 N N . LYS A 1 160 ? 21.094 112.928 75.164 1.00 78.83 923 LYS A N 1
ATOM 1202 C CA . LYS A 1 160 ? 20.090 112.138 74.465 1.00 80.94 923 LYS A CA 1
ATOM 1203 C C . LYS A 1 160 ? 20.341 112.159 72.963 1.00 80.65 923 LYS A C 1
ATOM 1204 O O . LYS A 1 160 ? 20.867 113.136 72.420 1.00 90.02 923 LYS A O 1
ATOM 1210 N N . ARG A 1 161 ? 19.988 111.051 72.306 1.00 79.05 924 ARG A N 1
ATOM 1211 C CA . ARG A 1 161 ? 20.106 110.889 70.858 1.00 77.20 924 ARG A CA 1
ATOM 1212 C C . ARG A 1 161 ? 18.740 110.560 70.273 1.00 76.16 924 ARG A C 1
ATOM 1213 O O . ARG A 1 161 ? 18.127 109.554 70.648 1.00 81.64 924 ARG A O 1
ATOM 1221 N N . VAL A 1 162 ? 18.253 111.414 69.376 1.00 74.23 925 VAL A N 1
ATOM 1222 C CA . VAL A 1 162 ? 16.970 111.214 68.707 1.00 64.54 925 VAL A CA 1
ATOM 1223 C C . VAL A 1 162 ? 17.217 110.777 67.269 1.00 67.52 925 VAL A C 1
ATOM 1224 O O . VAL A 1 162 ? 17.984 111.418 66.543 1.00 68.79 925 VAL A O 1
ATOM 1228 N N . THR A 1 163 ? 16.542 109.712 66.846 1.00 70.67 926 THR A N 1
ATOM 1229 C CA . THR A 1 163 ? 16.644 109.205 65.483 1.00 57.19 926 THR A CA 1
ATOM 1230 C C . THR A 1 163 ? 15.279 109.320 64.823 1.00 64.11 926 THR A C 1
ATOM 1231 O O . THR A 1 163 ? 14.304 108.724 65.295 1.00 75.21 926 THR A O 1
ATOM 1235 N N . ILE A 1 164 ? 15.221 110.075 63.729 1.00 58.37 927 ILE A N 1
ATOM 1236 C CA . ILE A 1 164 ? 13.992 110.353 62.994 1.00 51.61 927 ILE A CA 1
ATOM 1237 C C . ILE A 1 164 ? 14.025 109.582 61.681 1.00 66.11 927 ILE A C 1
ATOM 1238 O O . ILE A 1 164 ? 14.919 109.794 60.852 1.00 79.85 927 ILE A O 1
ATOM 1243 N N . LEU A 1 165 ? 13.060 108.682 61.494 1.00 71.20 928 LEU A N 1
ATOM 1244 C CA . LEU A 1 165 ? 12.950 107.858 60.289 1.00 68.41 928 LEU A CA 1
ATOM 1245 C C . LEU A 1 165 ? 11.634 108.196 59.599 1.00 74.44 928 LEU A C 1
ATOM 1246 O O . LEU A 1 165 ? 10.560 107.864 60.112 1.00 73.16 928 LEU A O 1
ATOM 1251 N N . VAL A 1 166 ? 11.708 108.843 58.439 1.00 75.09 929 VAL A N 1
ATOM 1252 C CA . VAL A 1 166 ? 10.509 109.243 57.708 1.00 72.59 929 VAL A CA 1
ATOM 1253 C C . VAL A 1 166 ? 10.860 109.385 56.233 1.00 66.15 929 VAL A C 1
ATOM 1254 O O . VAL A 1 166 ? 11.902 109.944 55.879 1.00 63.23 929 VAL A O 1
ATOM 1258 N N . GLU A 1 167 ? 9.995 108.847 55.376 1.00 68.94 930 GLU A N 1
ATOM 1259 C CA . GLU A 1 167 ? 10.152 108.949 53.927 1.00 73.91 930 GLU A CA 1
ATOM 1260 C C . GLU A 1 167 ? 11.529 108.465 53.481 1.00 72.63 930 GLU A C 1
ATOM 1261 O O . GLU A 1 167 ? 12.239 109.133 52.727 1.00 78.67 930 GLU A O 1
ATOM 1267 N N . GLY A 1 168 ? 11.912 107.287 53.967 1.00 69.57 931 GLY A N 1
ATOM 1268 C CA . GLY A 1 168 ? 13.170 106.680 53.584 1.00 62.49 931 GLY A CA 1
ATOM 1269 C C . GLY A 1 168 ? 14.410 107.359 54.118 1.00 75.62 931 GLY A C 1
ATOM 1270 O O . GLY A 1 168 ? 15.520 106.857 53.885 1.00 72.21 931 GLY A O 1
ATOM 1271 N N . GLY A 1 169 ? 14.266 108.480 54.830 1.00 72.72 932 GLY A N 1
ATOM 1272 C CA . GLY A 1 169 ? 15.400 109.202 55.355 1.00 59.63 932 GLY A CA 1
ATOM 1273 C C . GLY A 1 169 ? 15.625 108.948 56.833 1.00 68.65 932 GLY A C 1
ATOM 1274 O O . GLY A 1 169 ? 14.741 108.491 57.552 1.00 75.00 932 GLY A O 1
ATOM 1275 N N . GLU A 1 170 ? 16.837 109.263 57.284 1.00 67.78 933 GLU A N 1
ATOM 1276 C CA . GLU A 1 170 ? 17.206 109.144 58.688 1.00 71.00 933 GLU A CA 1
ATOM 1277 C C . GLU A 1 170 ? 17.874 110.441 59.118 1.00 74.42 933 GLU A C 1
ATOM 1278 O O . GLU A 1 170 ? 18.975 110.762 58.655 1.00 84.65 933 GLU A O 1
ATOM 1284 N N . ILE A 1 171 ? 17.209 111.175 60.005 1.00 65.42 934 ILE A N 1
ATOM 1285 C CA . ILE A 1 171 ? 17.745 112.384 60.620 1.00 64.64 934 ILE A CA 1
ATOM 1286 C C . ILE A 1 171 ? 18.002 112.081 62.088 1.00 72.41 934 ILE A C 1
ATOM 1287 O O . ILE A 1 171 ? 17.104 111.613 62.798 1.00 73.98 934 ILE A O 1
ATOM 1292 N N . GLU A 1 172 ? 19.223 112.342 62.537 1.00 64.08 935 GLU A N 1
ATOM 1293 C CA . GLU A 1 172 ? 19.622 112.098 63.913 1.00 70.96 935 GLU A CA 1
ATOM 1294 C C . GLU A 1 172 ? 19.910 113.418 64.619 1.00 75.45 935 GLU A C 1
ATOM 1295 O O . GLU A 1 172 ? 20.630 114.271 64.086 1.00 77.62 935 GLU A O 1
ATOM 1301 N N . LEU A 1 173 ? 19.356 113.568 65.826 1.00 71.73 936 LEU A N 1
ATOM 1302 C CA . LEU A 1 173 ? 19.570 114.721 66.696 1.00 71.00 936 LEU A CA 1
ATOM 1303 C C . LEU A 1 173 ? 20.479 114.280 67.841 1.00 74.91 936 LEU A C 1
ATOM 1304 O O . LEU A 1 173 ? 20.106 113.409 68.639 1.00 74.00 936 LEU A O 1
ATOM 1309 N N . PHE A 1 174 ? 21.685 114.842 67.894 1.00 63.95 937 PHE A N 1
ATOM 1310 C CA . PHE A 1 174 ? 22.652 114.446 68.906 1.00 74.46 937 PHE A CA 1
ATOM 1311 C C . PHE A 1 174 ? 23.701 115.537 69.058 1.00 84.77 937 PHE A C 1
ATOM 1312 O O . PHE A 1 174 ? 24.179 116.085 68.060 1.00 87.68 937 PHE A O 1
ATOM 1320 N N . ASP A 1 175 ? 24.060 115.830 70.314 1.00 82.89 938 ASP A N 1
ATOM 1321 C CA . ASP A 1 175 ? 25.150 116.757 70.639 1.00 97.18 938 ASP A CA 1
ATOM 1322 C C . ASP A 1 175 ? 24.905 118.152 70.065 1.00 91.86 938 ASP A C 1
ATOM 1323 O O . ASP A 1 175 ? 25.810 118.787 69.521 1.00 94.02 938 ASP A O 1
ATOM 1328 N N . GLY A 1 176 ? 23.671 118.633 70.184 1.00 88.49 939 GLY A N 1
ATOM 1329 C CA . GLY A 1 176 ? 23.322 119.979 69.787 1.00 82.69 939 GLY A CA 1
ATOM 1330 C C . GLY A 1 176 ? 23.290 120.251 68.300 1.00 84.76 939 GLY A C 1
ATOM 1331 O O . GLY A 1 176 ? 23.025 121.392 67.909 1.00 92.97 939 GLY A O 1
ATOM 1332 N N . GLU A 1 177 ? 23.504 119.248 67.454 1.00 92.01 940 GLU A N 1
ATOM 1333 C CA . GLU A 1 177 ? 23.515 119.443 66.012 1.00 93.65 940 GLU A CA 1
ATOM 1334 C C . GLU A 1 177 ? 22.595 118.427 65.353 1.00 90.61 940 GLU A C 1
ATOM 1335 O O . GLU A 1 177 ? 22.251 117.398 65.938 1.00 84.32 940 GLU A O 1
ATOM 1341 N N . VAL A 1 178 ? 22.191 118.734 64.123 1.00 92.17 941 VAL A N 1
ATOM 1342 C CA . VAL A 1 178 ? 21.359 117.846 63.319 1.00 80.56 941 VAL A CA 1
ATOM 1343 C C . VAL A 1 178 ? 22.248 117.148 62.297 1.00 81.42 941 VAL A C 1
ATOM 1344 O O . VAL A 1 178 ? 23.033 117.804 61.599 1.00 97.80 941 VAL A O 1
ATOM 1348 N N . ASN A 1 179 ? 22.151 115.819 62.224 1.00 71.35 942 ASN A N 1
ATOM 1349 C CA . ASN A 1 179 ? 22.902 115.020 61.253 1.00 76.70 942 ASN A CA 1
ATOM 1350 C C . ASN A 1 179 ? 21.912 114.274 60.366 1.00 76.46 942 ASN A C 1
ATOM 1351 O O . ASN A 1 179 ? 21.250 113.334 60.823 1.00 78.60 942 ASN A O 1
ATOM 1356 N N . VAL A 1 180 ? 21.814 114.689 59.100 1.00 70.73 943 VAL A N 1
ATOM 1357 C CA . VAL A 1 180 ? 20.957 114.018 58.123 1.00 71.89 943 VAL A CA 1
ATOM 1358 C C . VAL A 1 180 ? 21.696 112.820 57.546 1.00 72.50 943 VAL A C 1
ATOM 1359 O O . VAL A 1 180 ? 22.366 112.934 56.517 1.00 74.96 943 VAL A O 1
ATOM 1363 N N . LYS A 1 181 ? 21.568 111.657 58.188 1.00 80.03 944 LYS A N 1
ATOM 1364 C CA . LYS A 1 181 ? 22.349 110.499 57.758 1.00 80.61 944 LYS A CA 1
ATOM 1365 C C . LYS A 1 181 ? 21.926 110.017 56.378 1.00 79.28 944 LYS A C 1
ATOM 1366 O O . LYS A 1 181 ? 22.770 109.594 55.578 1.00 89.56 944 LYS A O 1
ATOM 1372 N N . ARG A 1 182 ? 20.623 110.062 56.084 1.00 70.52 945 ARG A N 1
ATOM 1373 C CA . ARG A 1 182 ? 20.084 109.691 54.785 1.00 67.47 945 ARG A CA 1
ATOM 1374 C C . ARG A 1 182 ? 18.955 110.670 54.504 1.00 68.98 945 ARG A C 1
ATOM 1375 O O . ARG A 1 182 ? 18.050 110.812 55.337 1.00 67.63 945 ARG A O 1
ATOM 1383 N N . PRO A 1 183 ? 18.959 111.341 53.359 1.00 73.99 946 PRO A N 1
ATOM 1384 C CA . PRO A 1 183 ? 17.921 112.339 53.095 1.00 70.05 946 PRO A CA 1
ATOM 1385 C C . PRO A 1 183 ? 16.579 111.675 52.846 1.00 75.98 946 PRO A C 1
ATOM 1386 O O . PRO A 1 183 ? 16.505 110.532 52.387 1.00 83.46 946 PRO A O 1
ATOM 1390 N N . MET A 1 184 ? 15.510 112.405 53.152 1.00 63.03 947 MET A N 1
ATOM 1391 C CA . MET A 1 184 ? 14.191 111.953 52.732 1.00 62.81 947 MET A CA 1
ATOM 1392 C C . MET A 1 184 ? 14.142 111.855 51.211 1.00 67.84 947 MET A C 1
ATOM 1393 O O . MET A 1 184 ? 14.766 112.644 50.497 1.00 70.92 947 MET A O 1
ATOM 1398 N N . LYS A 1 185 ? 13.383 110.877 50.709 1.00 67.88 948 LYS A N 1
ATOM 1399 C CA . LYS A 1 185 ? 13.289 110.721 49.262 1.00 67.10 948 LYS A CA 1
ATOM 1400 C C . LYS A 1 185 ? 12.724 111.974 48.604 1.00 72.14 948 LYS A C 1
ATOM 1401 O O . LYS A 1 185 ? 13.072 112.280 47.456 1.00 78.50 948 LYS A O 1
ATOM 1407 N N . ASP A 1 186 ? 11.854 112.704 49.305 1.00 68.53 949 ASP A N 1
ATOM 1408 C CA . ASP A 1 186 ? 11.322 113.987 48.849 1.00 65.38 949 ASP A CA 1
ATOM 1409 C C . ASP A 1 186 ? 11.630 115.027 49.919 1.00 70.54 949 ASP A C 1
ATOM 1410 O O . ASP A 1 186 ? 11.051 114.988 51.011 1.00 76.54 949 ASP A O 1
ATOM 1415 N N . GLU A 1 187 ? 12.554 115.945 49.614 1.00 67.22 950 GLU A N 1
ATOM 1416 C CA . GLU A 1 187 ? 12.967 116.980 50.557 1.00 72.64 950 GLU A CA 1
ATOM 1417 C C . GLU A 1 187 ? 12.162 118.269 50.442 1.00 74.47 950 GLU A C 1
ATOM 1418 O O . GLU A 1 187 ? 12.433 119.203 51.201 1.00 66.46 950 GLU A O 1
ATOM 1424 N N . THR A 1 188 ? 11.157 118.329 49.558 1.00 52.51 951 THR A N 1
ATOM 1425 C CA . THR A 1 188 ? 10.486 119.595 49.266 1.00 56.11 951 THR A CA 1
ATOM 1426 C C . THR A 1 188 ? 9.957 120.255 50.534 1.00 66.51 951 THR A C 1
ATOM 1427 O O . THR A 1 188 ? 10.083 121.473 50.713 1.00 71.09 951 THR A O 1
ATOM 1431 N N . HIS A 1 189 ? 9.375 119.463 51.432 1.00 59.81 952 HIS A N 1
ATOM 1432 C CA . HIS A 1 189 ? 8.795 119.954 52.673 1.00 58.34 952 HIS A CA 1
ATOM 1433 C C . HIS A 1 189 ? 9.629 119.597 53.890 1.00 64.98 952 HIS A C 1
ATOM 1434 O O . HIS A 1 189 ? 9.107 119.551 55.008 1.00 77.56 952 HIS A O 1
ATOM 1441 N N . PHE A 1 190 ? 10.912 119.325 53.684 1.00 60.94 953 PHE A N 1
ATOM 1442 C CA . PHE A 1 190 ? 11.856 119.067 54.758 1.00 57.83 953 PHE A CA 1
ATOM 1443 C C . PHE A 1 190 ? 12.686 120.322 54.981 1.00 60.13 953 PHE A C 1
ATOM 1444 O O . PHE A 1 190 ? 13.242 120.880 54.028 1.00 65.76 953 PHE A O 1
ATOM 1452 N N . GLU A 1 191 ? 12.742 120.778 56.229 1.00 58.66 954 GLU A N 1
ATOM 1453 C CA . GLU A 1 191 ? 13.515 121.957 56.591 1.00 63.79 954 GLU A CA 1
ATOM 1454 C C . GLU A 1 191 ? 14.138 121.736 57.957 1.00 66.15 954 GLU A C 1
ATOM 1455 O O . GLU A 1 191 ? 13.504 121.177 58.853 1.00 77.62 954 GLU A O 1
ATOM 1461 N N . VAL A 1 192 ? 15.364 122.217 58.121 1.00 70.91 955 VAL A N 1
ATOM 1462 C CA . VAL A 1 192 ? 16.042 122.234 59.410 1.00 59.29 955 VAL A CA 1
ATOM 1463 C C . VAL A 1 192 ? 16.225 123.706 59.736 1.00 65.09 955 VAL A C 1
ATOM 1464 O O . VAL A 1 192 ? 17.126 124.361 59.201 1.00 80.26 955 VAL A O 1
ATOM 1468 N N . VAL A 1 193 ? 15.362 124.230 60.601 1.00 62.60 956 VAL A N 1
ATOM 1469 C CA . VAL A 1 193 ? 15.337 125.648 60.927 1.00 61.53 956 VAL A CA 1
ATOM 1470 C C . VAL A 1 193 ? 16.027 125.832 62.266 1.00 66.86 956 VAL A C 1
ATOM 1471 O O . VAL A 1 193 ? 15.566 125.317 63.290 1.00 82.39 956 VAL A O 1
ATOM 1475 N N . GLU A 1 194 ? 17.136 126.553 62.258 1.00 70.60 957 GLU A N 1
ATOM 1476 C CA . GLU A 1 194 ? 17.819 126.953 63.477 1.00 70.75 957 GLU A CA 1
ATOM 1477 C C . GLU A 1 194 ? 17.347 128.361 63.828 1.00 73.88 957 GLU A C 1
ATOM 1478 O O . GLU A 1 194 ? 17.614 129.313 63.087 1.00 71.54 957 GLU A O 1
ATOM 1484 N N . SER A 1 195 ? 16.643 128.492 64.951 1.00 64.89 958 SER A N 1
ATOM 1485 C CA . SER A 1 195 ? 16.101 129.778 65.375 1.00 70.60 958 SER A CA 1
ATOM 1486 C C . SER A 1 195 ? 16.203 129.884 66.889 1.00 66.74 958 SER A C 1
ATOM 1487 O O . SER A 1 195 ? 15.678 129.029 67.607 1.00 72.65 958 SER A O 1
ATOM 1490 N N . GLY A 1 196 ? 16.884 130.922 67.370 1.00 75.29 959 GLY A N 1
ATOM 1491 C CA . GLY A 1 196 ? 17.049 131.090 68.805 1.00 72.66 959 GLY A CA 1
ATOM 1492 C C . GLY A 1 196 ? 17.730 129.884 69.422 1.00 76.53 959 GLY A C 1
ATOM 1493 O O . GLY A 1 196 ? 18.652 129.296 68.847 1.00 84.07 959 GLY A O 1
ATOM 1494 N N . ARG A 1 197 ? 17.258 129.493 70.608 1.00 74.60 960 ARG A N 1
ATOM 1495 C CA . ARG A 1 197 ? 17.805 128.328 71.295 1.00 75.98 960 ARG A CA 1
ATOM 1496 C C . ARG A 1 197 ? 17.460 127.018 70.609 1.00 70.19 960 ARG A C 1
ATOM 1497 O O . ARG A 1 197 ? 18.061 125.990 70.937 1.00 89.27 960 ARG A O 1
ATOM 1505 N N . TYR A 1 198 ? 16.528 127.028 69.669 1.00 66.45 961 TYR A N 1
ATOM 1506 C CA . TYR A 1 198 ? 15.891 125.809 69.202 1.00 67.67 961 TYR A CA 1
ATOM 1507 C C . TYR A 1 198 ? 16.329 125.447 67.793 1.00 66.31 961 TYR A C 1
ATOM 1508 O O . TYR A 1 198 ? 16.889 126.260 67.051 1.00 66.07 961 TYR A O 1
ATOM 1517 N N . ILE A 1 199 ? 16.077 124.189 67.452 1.00 61.18 962 ILE A N 1
ATOM 1518 C CA . ILE A 1 199 ? 16.119 123.703 66.082 1.00 57.41 962 ILE A CA 1
ATOM 1519 C C . ILE A 1 199 ? 14.741 123.148 65.773 1.00 58.30 962 ILE A C 1
ATOM 1520 O O . ILE A 1 199 ? 14.256 122.261 66.484 1.00 61.58 962 ILE A O 1
ATOM 1525 N N . ILE A 1 200 ? 14.103 123.677 64.735 1.00 60.73 963 ILE A N 1
ATOM 1526 C CA . ILE A 1 200 ? 12.777 123.240 64.311 1.00 59.20 963 ILE A CA 1
ATOM 1527 C C . ILE A 1 200 ? 12.938 122.423 63.044 1.00 59.13 963 ILE A C 1
ATOM 1528 O O . ILE A 1 200 ? 13.494 122.908 62.051 1.00 78.04 963 ILE A O 1
ATOM 1533 N N . LEU A 1 201 ? 12.467 121.185 63.074 1.00 50.66 964 LEU A N 1
ATOM 1534 C CA . LEU A 1 201 ? 12.524 120.308 61.915 1.00 51.40 964 LEU A CA 1
ATOM 1535 C C . LEU A 1 201 ? 11.125 120.159 61.339 1.00 59.70 964 LEU A C 1
ATOM 1536 O O . LEU A 1 201 ? 10.184 119.804 62.060 1.00 61.18 964 LEU A O 1
ATOM 1541 N N . LEU A 1 202 ? 10.992 120.458 60.052 1.00 58.91 965 LEU A N 1
ATOM 1542 C CA . LEU A 1 202 ? 9.773 120.205 59.294 1.00 61.25 965 LEU A CA 1
ATOM 1543 C C . LEU A 1 202 ? 10.003 118.899 58.547 1.00 64.70 965 LEU A C 1
ATOM 1544 O O . LEU A 1 202 ? 10.863 118.829 57.665 1.00 77.01 965 LEU A O 1
ATOM 1549 N N . LEU A 1 203 ? 9.264 117.862 58.916 1.00 64.58 966 LEU A N 1
ATOM 1550 C CA . LEU A 1 203 ? 9.461 116.524 58.369 1.00 62.02 966 LEU A CA 1
ATOM 1551 C C . LEU A 1 203 ? 8.290 116.133 57.477 1.00 69.58 966 LEU A C 1
ATOM 1552 O O . LEU A 1 203 ? 7.867 114.977 57.429 1.00 77.30 966 LEU A O 1
ATOM 1557 N N . GLY A 1 204 ? 7.750 117.108 56.772 1.00 71.21 967 GLY A N 1
ATOM 1558 C CA . GLY A 1 204 ? 6.561 116.925 55.978 1.00 56.94 967 GLY A CA 1
ATOM 1559 C C . GLY A 1 204 ? 5.455 117.834 56.466 1.00 67.21 967 GLY A C 1
ATOM 1560 O O . GLY A 1 204 ? 5.618 118.610 57.406 1.00 76.80 967 GLY A O 1
ATOM 1561 N N . LYS A 1 205 ? 4.304 117.705 55.814 1.00 71.82 968 LYS A N 1
ATOM 1562 C CA . LYS A 1 205 ? 3.202 118.614 56.090 1.00 71.10 968 LYS A CA 1
ATOM 1563 C C . LYS A 1 205 ? 2.737 118.520 57.540 1.00 73.83 968 LYS A C 1
ATOM 1564 O O . LYS A 1 205 ? 2.410 119.539 58.156 1.00 91.60 968 LYS A O 1
ATOM 1570 N N . ALA A 1 206 ? 2.712 117.312 58.109 1.00 56.59 969 ALA A N 1
ATOM 1571 C CA . ALA A 1 206 ? 1.997 117.079 59.359 1.00 62.97 969 ALA A CA 1
ATOM 1572 C C . ALA A 1 206 ? 2.865 116.546 60.492 1.00 67.95 969 ALA A C 1
ATOM 1573 O O . ALA A 1 206 ? 2.329 116.210 61.554 1.00 79.92 969 ALA A O 1
ATOM 1575 N N . LEU A 1 207 ? 4.178 116.463 60.308 1.00 54.74 970 LEU A N 1
ATOM 1576 C CA . LEU A 1 207 ? 5.073 115.936 61.329 1.00 52.95 970 LEU A CA 1
ATOM 1577 C C . LEU A 1 207 ? 6.210 116.923 61.547 1.00 57.24 970 LEU A C 1
ATOM 1578 O O . LEU A 1 207 ? 6.883 117.314 60.589 1.00 60.47 970 LEU A O 1
ATOM 1583 N N . SER A 1 208 ? 6.435 117.317 62.797 1.00 58.99 971 SER A N 1
ATOM 1584 C CA . SER A 1 208 ? 7.472 118.292 63.109 1.00 54.44 971 SER A CA 1
ATOM 1585 C C . SER A 1 208 ? 8.137 117.937 64.423 1.00 60.84 971 SER A C 1
ATOM 1586 O O . SER A 1 208 ? 7.556 117.277 65.285 1.00 64.66 971 SER A O 1
ATOM 1589 N N . VAL A 1 209 ? 9.365 118.411 64.579 1.00 63.70 972 VAL A N 1
ATOM 1590 C CA . VAL A 1 209 ? 10.104 118.235 65.817 1.00 58.06 972 VAL A CA 1
ATOM 1591 C C . VAL A 1 209 ? 10.681 119.582 66.218 1.00 54.28 972 VAL A C 1
ATOM 1592 O O . VAL A 1 209 ? 11.280 120.276 65.390 1.00 68.61 972 VAL A O 1
ATOM 1596 N N . VAL A 1 210 ? 10.465 119.962 67.472 1.00 56.07 973 VAL A N 1
ATOM 1597 C CA . VAL A 1 210 ? 11.030 121.169 68.061 1.00 53.66 973 VAL A CA 1
ATOM 1598 C C . VAL A 1 210 ? 11.976 120.748 69.175 1.00 58.05 973 VAL A C 1
ATOM 1599 O O . VAL A 1 210 ? 11.582 120.015 70.092 1.00 75.64 973 VAL A O 1
ATOM 1603 N N . TRP A 1 211 ? 13.211 121.232 69.112 1.00 54.26 974 TRP A N 1
ATOM 1604 C CA . TRP A 1 211 ? 14.278 120.707 69.950 1.00 57.59 974 TRP A CA 1
ATOM 1605 C C . TRP A 1 211 ? 15.125 121.854 70.474 1.00 64.82 974 TRP A C 1
ATOM 1606 O O . TRP A 1 211 ? 15.609 122.672 69.685 1.00 68.24 974 TRP A O 1
ATOM 1617 N N . ASP A 1 212 ? 15.312 121.911 71.801 1.00 51.12 975 ASP A N 1
ATOM 1618 C CA . ASP A 1 212 ? 16.102 122.986 72.401 1.00 59.83 975 ASP A CA 1
ATOM 1619 C C . ASP A 1 212 ? 17.603 122.721 72.351 1.00 66.67 975 ASP A C 1
ATOM 1620 O O . ASP A 1 212 ? 18.355 123.418 73.038 1.00 68.08 975 ASP A O 1
ATOM 1625 N N . ARG A 1 213 ? 18.049 121.746 71.561 1.00 68.77 976 ARG A N 1
ATOM 1626 C CA . ARG A 1 213 ? 19.447 121.410 71.328 1.00 70.11 976 ARG A CA 1
ATOM 1627 C C . ARG A 1 213 ? 20.057 120.636 72.488 1.00 76.60 976 ARG A C 1
ATOM 1628 O O . ARG A 1 213 ? 21.248 120.311 72.417 1.00 80.17 976 ARG A O 1
ATOM 1636 N N . HIS A 1 214 ? 19.320 120.370 73.570 1.00 72.06 977 HIS A N 1
ATOM 1637 C CA . HIS A 1 214 ? 19.874 119.538 74.630 1.00 84.30 977 HIS A CA 1
ATOM 1638 C C . HIS A 1 214 ? 18.935 118.398 74.989 1.00 92.37 977 HIS A C 1
ATOM 1639 O O . HIS A 1 214 ? 19.072 117.292 74.453 1.00 94.01 977 HIS A O 1
ATOM 1646 N N . LEU A 1 215 ? 17.925 118.666 75.818 1.00 85.48 978 LEU A N 1
ATOM 1647 C CA . LEU A 1 215 ? 17.105 117.589 76.358 1.00 77.10 978 LEU A CA 1
ATOM 1648 C C . LEU A 1 215 ? 15.603 117.800 76.215 1.00 74.92 978 LEU A C 1
ATOM 1649 O O . LEU A 1 215 ? 14.840 116.876 76.522 1.00 70.68 978 LEU A O 1
ATOM 1654 N N . SER A 1 216 ? 15.154 118.965 75.761 1.00 66.94 979 SER A N 1
ATOM 1655 C CA . SER A 1 216 ? 13.732 119.207 75.536 1.00 58.59 979 SER A CA 1
ATOM 1656 C C . SER A 1 216 ? 13.449 118.839 74.090 1.00 60.21 979 SER A C 1
ATOM 1657 O O . SER A 1 216 ? 13.814 119.574 73.169 1.00 67.33 979 SER A O 1
ATOM 1660 N N . ILE A 1 217 ? 12.818 117.687 73.891 1.00 64.60 980 ILE A N 1
ATOM 1661 C CA . ILE A 1 217 ? 12.504 117.156 72.569 1.00 54.35 980 ILE A CA 1
ATOM 1662 C C . ILE A 1 217 ? 10.992 117.095 72.452 1.00 56.03 980 ILE A C 1
ATOM 1663 O O . ILE A 1 217 ? 10.326 116.486 73.299 1.00 66.80 980 ILE A O 1
ATOM 1668 N N . SER A 1 218 ? 10.445 117.765 71.445 1.00 55.66 981 SER A N 1
ATOM 1669 C CA . SER A 1 218 ? 9.005 117.826 71.232 1.00 49.99 981 SER A CA 1
ATOM 1670 C C . SER A 1 218 ? 8.658 117.348 69.827 1.00 61.66 981 SER A C 1
ATOM 1671 O O . SER A 1 218 ? 9.380 117.634 68.867 1.00 65.22 981 SER A O 1
ATOM 1674 N N . VAL A 1 219 ? 7.584 116.566 69.720 1.00 55.89 982 VAL A N 1
ATOM 1675 C CA . VAL A 1 219 ? 7.051 116.117 68.438 1.00 51.85 982 VAL A CA 1
ATOM 1676 C C . VAL A 1 219 ? 5.677 116.743 68.270 1.00 47.93 982 VAL A C 1
ATOM 1677 O O . VAL A 1 219 ? 4.797 116.562 69.121 1.00 55.87 982 VAL A O 1
ATOM 1681 N N . VAL A 1 220 ? 5.489 117.477 67.182 1.00 54.69 983 VAL A N 1
ATOM 1682 C CA . VAL A 1 220 ? 4.240 118.182 66.927 1.00 60.85 983 VAL A CA 1
ATOM 1683 C C . VAL A 1 220 ? 3.521 117.433 65.820 1.00 53.82 983 VAL A C 1
ATOM 1684 O O . VAL A 1 220 ? 3.967 117.437 64.665 1.00 66.84 983 VAL A O 1
ATOM 1688 N N . LEU A 1 221 ? 2.398 116.812 66.162 1.00 56.54 984 LEU A N 1
ATOM 1689 C CA . LEU A 1 221 ? 1.593 116.063 65.211 1.00 57.43 984 LEU A CA 1
ATOM 1690 C C . LEU A 1 221 ? 0.319 116.821 64.881 1.00 64.04 984 LEU A C 1
ATOM 1691 O O . LEU A 1 221 ? -0.288 117.455 65.753 1.00 71.88 984 LEU A O 1
ATOM 1696 N N . LYS A 1 222 ? -0.075 116.762 63.617 1.00 65.42 985 LYS A N 1
ATOM 1697 C CA . LYS A 1 222 ? -1.390 117.250 63.263 1.00 61.66 985 LYS A CA 1
ATOM 1698 C C . LYS A 1 222 ? -2.428 116.173 63.555 1.00 71.67 985 LYS A C 1
ATOM 1699 O O . LYS A 1 222 ? -2.136 114.973 63.547 1.00 74.45 985 LYS A O 1
ATOM 1705 N N . GLN A 1 223 ? -3.662 116.621 63.798 1.00 63.46 986 GLN A N 1
ATOM 1706 C CA . GLN A 1 223 ? -4.716 115.745 64.291 1.00 70.40 986 GLN A CA 1
ATOM 1707 C C . GLN A 1 223 ? -5.078 114.627 63.317 1.00 80.85 986 GLN A C 1
ATOM 1708 O O . GLN A 1 223 ? -5.861 113.744 63.686 1.00 84.92 986 GLN A O 1
ATOM 1714 N N . THR A 1 224 ? -4.547 114.639 62.090 1.00 75.93 987 THR A N 1
ATOM 1715 C CA . THR A 1 224 ? -4.786 113.517 61.187 1.00 69.59 987 THR A CA 1
ATOM 1716 C C . THR A 1 224 ? -4.146 112.230 61.686 1.00 71.48 987 THR A C 1
ATOM 1717 O O . THR A 1 224 ? -4.585 111.144 61.296 1.00 79.84 987 THR A O 1
ATOM 1721 N N . TYR A 1 225 ? -3.151 112.327 62.562 1.00 67.52 988 TYR A N 1
ATOM 1722 C CA . TYR A 1 225 ? -2.480 111.169 63.131 1.00 72.55 988 TYR A CA 1
ATOM 1723 C C . TYR A 1 225 ? -3.172 110.632 64.380 1.00 80.61 988 TYR A C 1
ATOM 1724 O O . TYR A 1 225 ? -2.602 109.777 65.064 1.00 86.76 988 TYR A O 1
ATOM 1733 N N . GLN A 1 226 ? -4.359 111.130 64.715 1.00 70.32 989 GLN A N 1
ATOM 1734 C CA . GLN A 1 226 ? -5.000 110.708 65.951 1.00 69.86 989 GLN A CA 1
ATOM 1735 C C . GLN A 1 226 ? -5.351 109.226 65.895 1.00 72.38 989 GLN A C 1
ATOM 1736 O O . GLN A 1 226 ? -5.752 108.703 64.852 1.00 91.83 989 GLN A O 1
ATOM 1742 N N . GLU A 1 227 ? -5.151 108.542 67.023 1.00 69.88 990 GLU A N 1
ATOM 1743 C CA . GLU A 1 227 ? -5.350 107.104 67.186 1.00 72.49 990 GLU A CA 1
ATOM 1744 C C . GLU A 1 227 ? -4.476 106.276 66.256 1.00 80.53 990 GLU A C 1
ATOM 1745 O O . GLU A 1 227 ? -4.652 105.057 66.176 1.00 100.86 990 GLU A O 1
ATOM 1751 N N . LYS A 1 228 ? -3.541 106.899 65.544 1.00 72.23 991 LYS A N 1
ATOM 1752 C CA . LYS A 1 228 ? -2.693 106.187 64.602 1.00 76.04 991 LYS A CA 1
ATOM 1753 C C . LYS A 1 228 ? -1.261 106.026 65.086 1.00 78.41 991 LYS A C 1
ATOM 1754 O O . LYS A 1 228 ? -0.474 105.364 64.403 1.00 86.36 991 LYS A O 1
ATOM 1760 N N . VAL A 1 229 ? -0.894 106.619 66.219 1.00 68.53 992 VAL A N 1
ATOM 1761 C CA . VAL A 1 229 ? 0.474 106.568 66.708 1.00 63.65 992 VAL A CA 1
ATOM 1762 C C . VAL A 1 229 ? 0.516 105.792 68.020 1.00 73.55 992 VAL A C 1
ATOM 1763 O O . VAL A 1 229 ? -0.509 105.524 68.646 1.00 88.19 992 VAL A O 1
ATOM 1767 N N . CYS A 1 230 ? 1.727 105.423 68.426 1.00 76.09 993 CYS A N 1
ATOM 1768 C CA . CYS A 1 230 ? 1.961 104.655 69.642 1.00 71.64 993 CYS A CA 1
ATOM 1769 C C . CYS A 1 230 ? 3.413 104.857 70.050 1.00 75.37 993 CYS A C 1
ATOM 1770 O O . CYS A 1 230 ? 4.199 105.493 69.339 1.00 78.28 993 CYS A O 1
ATOM 1773 N N . GLY A 1 231 ? 3.765 104.306 71.208 1.00 77.20 994 GLY A N 1
ATOM 1774 C CA . GLY A 1 231 ? 5.087 104.506 71.760 1.00 75.47 994 GLY A CA 1
ATOM 1775 C C . GLY A 1 231 ? 5.009 105.248 73.075 1.00 76.29 994 GLY A C 1
ATOM 1776 O O . GLY A 1 231 ? 3.928 105.339 73.664 1.00 83.13 994 GLY A O 1
ATOM 1777 N N . LEU A 1 232 ? 6.138 105.796 73.540 1.00 73.24 995 LEU A N 1
ATOM 1778 C CA . LEU A 1 232 ? 6.164 106.460 74.842 1.00 68.71 995 LEU A CA 1
ATOM 1779 C C . LEU A 1 232 ? 5.201 107.639 74.918 1.00 69.24 995 LEU A C 1
ATOM 1780 O O . LEU A 1 232 ? 4.819 108.037 76.023 1.00 73.04 995 LEU A O 1
ATOM 1785 N N . CYS A 1 233 ? 4.786 108.193 73.783 1.00 70.84 996 CYS A N 1
ATOM 1786 C CA . CYS A 1 233 ? 3.946 109.383 73.754 1.00 70.21 996 CYS A CA 1
ATOM 1787 C C . CYS A 1 233 ? 2.460 109.066 73.714 1.00 74.72 996 CYS A C 1
ATOM 1788 O O . CYS A 1 233 ? 1.655 109.987 73.535 1.00 77.17 996 CYS A O 1
ATOM 1791 N N . GLY A 1 234 ? 2.076 107.797 73.844 1.00 67.60 997 GLY A N 1
ATOM 1792 C CA . GLY A 1 234 ? 0.668 107.460 73.848 1.00 69.70 997 GLY A CA 1
ATOM 1793 C C . GLY A 1 234 ? 0.067 107.347 72.458 1.00 73.29 997 GLY A C 1
ATOM 1794 O O . GLY A 1 234 ? 0.744 107.445 71.430 1.00 85.12 997 GLY A O 1
ATOM 1795 N N . ASN A 1 235 ? -1.247 107.138 72.438 1.00 79.34 998 ASN A N 1
ATOM 1796 C CA . ASN A 1 235 ? -1.964 106.856 71.202 1.00 81.51 998 ASN A CA 1
ATOM 1797 C C . ASN A 1 235 ? -2.655 108.077 70.607 1.00 81.80 998 ASN A C 1
ATOM 1798 O O . ASN A 1 235 ? -3.309 107.946 69.571 1.00 83.21 998 ASN A O 1
ATOM 1803 N N . PHE A 1 236 ? -2.558 109.245 71.247 1.00 72.27 999 PHE A N 1
ATOM 1804 C CA . PHE A 1 236 ? -3.032 110.504 70.668 1.00 70.44 999 PHE A CA 1
ATOM 1805 C C . PHE A 1 236 ? -4.520 110.424 70.313 1.00 68.14 999 PHE A C 1
ATOM 1806 O O . PHE A 1 236 ? -4.909 110.518 69.148 1.00 63.01 999 PHE A O 1
ATOM 1814 N N . ASP A 1 237 ? -5.357 110.253 71.347 1.00 60.80 1000 ASP A N 1
ATOM 1815 C CA . ASP A 1 237 ? -6.798 110.141 71.145 1.00 73.10 1000 ASP A CA 1
ATOM 1816 C C . ASP A 1 237 ? -7.619 111.025 72.078 1.00 78.16 1000 ASP A C 1
ATOM 1817 O O . ASP A 1 237 ? -8.840 110.853 72.155 1.00 82.96 1000 ASP A O 1
ATOM 1822 N N . GLY A 1 238 ? -6.996 111.958 72.788 1.00 77.61 1001 GLY A N 1
ATOM 1823 C CA . GLY A 1 238 ? -7.724 112.824 73.689 1.00 81.91 1001 GLY A CA 1
ATOM 1824 C C . GLY A 1 238 ? -8.076 112.214 75.024 1.00 96.98 1001 GLY A C 1
ATOM 1825 O O . GLY A 1 238 ? -8.626 112.920 75.883 1.00 107.57 1001 GLY A O 1
ATOM 1826 N N . ILE A 1 239 ? -7.785 110.933 75.229 1.00 98.07 1002 ILE A N 1
ATOM 1827 C CA . ILE A 1 239 ? -8.033 110.248 76.491 1.00 94.43 1002 ILE A CA 1
ATOM 1828 C C . ILE A 1 239 ? -6.682 110.035 77.157 1.00 92.40 1002 ILE A C 1
ATOM 1829 O O . ILE A 1 239 ? -5.870 109.222 76.695 1.00 89.47 1002 ILE A O 1
ATOM 1834 N N . GLN A 1 240 ? -6.460 110.736 78.272 1.00 83.89 1003 GLN A N 1
ATOM 1835 C CA . GLN A 1 240 ? -5.160 110.701 78.935 1.00 70.35 1003 GLN A CA 1
ATOM 1836 C C . GLN A 1 240 ? -4.938 109.389 79.670 1.00 77.91 1003 GLN A C 1
ATOM 1837 O O . GLN A 1 240 ? -3.817 108.864 79.687 1.00 70.25 1003 GLN A O 1
ATOM 1843 N N . ASN A 1 241 ? -6.000 108.827 80.252 1.00 94.14 1004 ASN A N 1
ATOM 1844 C CA . ASN A 1 241 ? -5.894 107.688 81.158 1.00 96.80 1004 ASN A CA 1
ATOM 1845 C C . ASN A 1 241 ? -5.618 106.361 80.459 1.00 91.88 1004 ASN A C 1
ATOM 1846 O O . ASN A 1 241 ? -5.573 105.331 81.139 1.00 92.29 1004 ASN A O 1
ATOM 1851 N N . ASN A 1 242 ? -5.433 106.338 79.137 1.00 92.66 1005 ASN A N 1
ATOM 1852 C CA . ASN A 1 242 ? -5.083 105.098 78.451 1.00 91.46 1005 ASN A CA 1
ATOM 1853 C C . ASN A 1 242 ? -3.734 105.180 77.746 1.00 90.80 1005 ASN A C 1
ATOM 1854 O O . ASN A 1 242 ? -3.402 104.282 76.963 1.00 91.75 1005 ASN A O 1
ATOM 1859 N N . ASP A 1 243 ? -2.945 106.230 78.000 1.00 80.89 1006 ASP A N 1
ATOM 1860 C CA . ASP A 1 243 ? -1.673 106.363 77.300 1.00 79.68 1006 ASP A CA 1
ATOM 1861 C C . ASP A 1 243 ? -0.638 105.359 77.776 1.00 80.32 1006 ASP A C 1
ATOM 1862 O O . ASP A 1 243 ? 0.280 105.026 77.019 1.00 82.03 1006 ASP A O 1
ATOM 1867 N N . LEU A 1 244 ? -0.780 104.844 78.990 1.00 79.28 1007 LEU A N 1
ATOM 1868 C CA . LEU A 1 244 ? 0.100 103.780 79.442 1.00 83.89 1007 LEU A CA 1
ATOM 1869 C C . LEU A 1 244 ? -0.382 102.435 78.900 1.00 97.94 1007 LEU A C 1
ATOM 1870 O O . LEU A 1 244 ? -0.519 101.464 79.651 1.00 96.46 1007 LEU A O 1
ATOM 1875 N N . THR A 1 245 ? -0.651 102.373 77.597 1.00 105.48 1008 THR A N 1
ATOM 1876 C CA . THR A 1 245 ? -0.988 101.130 76.916 1.00 108.79 1008 THR A CA 1
ATOM 1877 C C . THR A 1 245 ? 0.261 100.623 76.204 1.00 115.81 1008 THR A C 1
ATOM 1878 O O . THR A 1 245 ? 0.828 101.326 75.358 1.00 109.72 1008 THR A O 1
ATOM 1882 N N . SER A 1 246 ? 0.677 99.407 76.540 1.00 132.24 1009 SER A N 1
ATOM 1883 C CA . SER A 1 246 ? 1.926 98.849 76.035 1.00 130.74 1009 SER A CA 1
ATOM 1884 C C . SER A 1 246 ? 1.798 98.538 74.542 1.00 122.39 1009 SER A C 1
ATOM 1885 O O . SER A 1 246 ? 0.792 98.838 73.892 1.00 114.44 1009 SER A O 1
ATOM 1888 N N . SER A 1 247 ? 2.842 97.917 73.986 1.00 124.12 1010 SER A N 1
ATOM 1889 C CA . SER A 1 247 ? 2.844 97.560 72.573 1.00 126.70 1010 SER A CA 1
ATOM 1890 C C . SER A 1 247 ? 1.911 96.393 72.266 1.00 144.75 1010 SER A C 1
ATOM 1891 O O . SER A 1 247 ? 1.586 96.172 71.094 1.00 147.29 1010 SER A O 1
ATOM 1894 N N . ASN A 1 248 ? 1.483 95.640 73.284 1.00 157.31 1011 ASN A N 1
ATOM 1895 C CA . ASN A 1 248 ? 0.538 94.541 73.116 1.00 163.10 1011 ASN A CA 1
ATOM 1896 C C . ASN A 1 248 ? -0.892 94.940 73.483 1.00 158.22 1011 ASN A C 1
ATOM 1897 O O . ASN A 1 248 ? -1.689 94.087 73.892 1.00 168.47 1011 ASN A O 1
ATOM 1902 N N . LEU A 1 249 ? -1.223 96.228 73.357 1.00 146.08 1012 LEU A N 1
ATOM 1903 C CA . LEU A 1 249 ? -2.587 96.741 73.519 1.00 142.59 1012 LEU A CA 1
ATOM 1904 C C . LEU A 1 249 ? -3.163 96.460 74.907 1.00 147.88 1012 LEU A C 1
ATOM 1905 O O . LEU A 1 249 ? -4.376 96.294 75.064 1.00 157.13 1012 LEU A O 1
ATOM 1910 N N . GLN A 1 250 ? -2.313 96.416 75.927 1.00 142.79 1013 GLN A N 1
ATOM 1911 C CA . GLN A 1 250 ? -2.748 96.214 77.301 1.00 146.30 1013 GLN A CA 1
ATOM 1912 C C . GLN A 1 250 ? -2.404 97.442 78.130 1.00 150.45 1013 GLN A C 1
ATOM 1913 O O . GLN A 1 250 ? -1.321 98.017 77.986 1.00 152.20 1013 GLN A O 1
ATOM 1919 N N . VAL A 1 251 ? -3.330 97.840 78.996 1.00 153.18 1014 VAL A N 1
ATOM 1920 C CA . VAL A 1 251 ? -3.122 99.008 79.846 1.00 149.25 1014 VAL A CA 1
ATOM 1921 C C . VAL A 1 251 ? -2.263 98.603 81.036 1.00 150.40 1014 VAL A C 1
ATOM 1922 O O . VAL A 1 251 ? -2.604 97.675 81.777 1.00 153.96 1014 VAL A O 1
ATOM 1926 N N . GLU A 1 252 ? -1.143 99.297 81.216 1.00 146.47 1015 GLU A N 1
ATOM 1927 C CA . GLU A 1 252 ? -0.196 99.025 82.288 1.00 147.71 1015 GLU A CA 1
ATOM 1928 C C . GLU A 1 252 ? -0.300 100.125 83.337 1.00 143.52 1015 GLU A C 1
ATOM 1929 O O . GLU A 1 252 ? -0.255 101.314 83.005 1.00 126.28 1015 GLU A O 1
ATOM 1935 N N . GLU A 1 253 ? -0.464 99.723 84.599 1.00 156.91 1016 GLU A N 1
ATOM 1936 C CA . GLU A 1 253 ? -0.576 100.702 85.673 1.00 166.05 1016 GLU A CA 1
ATOM 1937 C C . GLU A 1 253 ? 0.770 101.336 86.013 1.00 163.42 1016 GLU A C 1
ATOM 1938 O O . GLU A 1 253 ? 0.814 102.501 86.426 1.00 174.71 1016 GLU A O 1
ATOM 1944 N N . ASP A 1 254 ? 1.887 100.591 85.846 1.00 139.23 1017 ASP A N 1
ATOM 1945 C CA . ASP A 1 254 ? 3.220 101.116 86.154 1.00 118.45 1017 ASP A CA 1
ATOM 1946 C C . ASP A 1 254 ? 3.881 101.657 84.896 1.00 105.72 1017 ASP A C 1
ATOM 1947 O O . ASP A 1 254 ? 3.969 100.928 83.896 1.00 97.18 1017 ASP A O 1
ATOM 1952 N N . PRO A 1 255 ? 4.373 102.904 84.902 1.00 105.56 1018 PRO A N 1
ATOM 1953 C CA . PRO A 1 255 ? 5.018 103.440 83.688 1.00 99.80 1018 PRO A CA 1
ATOM 1954 C C . PRO A 1 255 ? 6.275 102.691 83.295 1.00 95.46 1018 PRO A C 1
ATOM 1955 O O . PRO A 1 255 ? 6.611 102.645 82.107 1.00 96.12 1018 PRO A O 1
ATOM 1959 N N . VAL A 1 256 ? 6.981 102.093 84.256 1.00 88.55 1019 VAL A N 1
ATOM 1960 C CA . VAL A 1 256 ? 8.188 101.348 83.919 1.00 94.14 1019 VAL A CA 1
ATOM 1961 C C . VAL A 1 256 ? 7.839 100.111 83.098 1.00 98.06 1019 VAL A C 1
ATOM 1962 O O . VAL A 1 256 ? 8.612 99.682 82.233 1.00 96.45 1019 VAL A O 1
ATOM 1966 N N . ASP A 1 257 ? 6.687 99.498 83.378 1.00 105.16 1020 ASP A N 1
ATOM 1967 C CA . ASP A 1 257 ? 6.208 98.401 82.543 1.00 111.26 1020 ASP A CA 1
ATOM 1968 C C . ASP A 1 257 ? 5.867 98.893 81.144 1.00 106.24 1020 ASP A C 1
ATOM 1969 O O . ASP A 1 257 ? 6.254 98.275 80.145 1.00 112.19 1020 ASP A O 1
ATOM 1974 N N . PHE A 1 258 ? 5.139 100.009 81.054 1.00 99.51 1021 PHE A N 1
ATOM 1975 C CA . PHE A 1 258 ? 4.751 100.542 79.752 1.00 97.96 1021 PHE A CA 1
ATOM 1976 C C . PHE A 1 258 ? 5.965 100.977 78.944 1.00 95.57 1021 PHE A C 1
ATOM 1977 O O . PHE A 1 258 ? 6.026 100.750 77.730 1.00 101.19 1021 PHE A O 1
ATOM 1985 N N . GLY A 1 259 ? 6.935 101.618 79.596 1.00 91.89 1022 GLY A N 1
ATOM 1986 C CA . GLY A 1 259 ? 8.116 102.073 78.882 1.00 87.66 1022 GLY A CA 1
ATOM 1987 C C . GLY A 1 259 ? 8.967 100.928 78.366 1.00 93.61 1022 GLY A C 1
ATOM 1988 O O . GLY A 1 259 ? 9.454 100.966 77.232 1.00 92.37 1022 GLY A O 1
ATOM 1989 N N . ASN A 1 260 ? 9.154 99.888 79.184 1.00 99.48 1023 ASN A N 1
ATOM 1990 C CA . ASN A 1 260 ? 9.968 98.763 78.739 1.00 101.20 1023 ASN A CA 1
ATOM 1991 C C . ASN A 1 260 ? 9.369 98.091 77.513 1.00 94.11 1023 ASN A C 1
ATOM 1992 O O . ASN A 1 260 ? 10.110 97.588 76.663 1.00 93.84 1023 ASN A O 1
ATOM 1997 N N . SER A 1 261 ? 8.041 98.108 77.375 1.00 89.78 1024 SER A N 1
ATOM 1998 C CA . SER A 1 261 ? 7.408 97.491 76.215 1.00 90.81 1024 SER A CA 1
ATOM 1999 C C . SER A 1 261 ? 7.740 98.210 74.918 1.00 95.38 1024 SER A C 1
ATOM 2000 O O . SER A 1 261 ? 7.484 97.659 73.841 1.00 101.40 1024 SER A O 1
ATOM 2003 N N . TRP A 1 262 ? 8.303 99.415 74.990 1.00 93.65 1025 TRP A N 1
ATOM 2004 C CA . TRP A 1 262 ? 8.718 100.149 73.804 1.00 90.66 1025 TRP A CA 1
ATOM 2005 C C . TRP A 1 262 ? 10.235 100.195 73.651 1.00 93.02 1025 TRP A C 1
ATOM 2006 O O . TRP A 1 262 ? 10.760 101.040 72.918 1.00 87.77 1025 TRP A O 1
ATOM 2017 N N . LYS A 1 263 ? 10.943 99.288 74.319 1.00 94.97 1026 LYS A N 1
ATOM 2018 C CA . LYS A 1 263 ? 12.380 99.142 74.125 1.00 93.50 1026 LYS A CA 1
ATOM 2019 C C . LYS A 1 263 ? 12.658 98.558 72.743 1.00 97.52 1026 LYS A C 1
ATOM 2020 O O . LYS A 1 263 ? 12.083 97.532 72.365 1.00 102.57 1026 LYS A O 1
ATOM 2026 N N . VAL A 1 264 ? 13.555 99.203 71.995 1.00 83.91 1027 VAL A N 1
ATOM 2027 C CA . VAL A 1 264 ? 13.820 98.839 70.606 1.00 91.68 1027 VAL A CA 1
ATOM 2028 C C . VAL A 1 264 ? 14.637 97.556 70.519 1.00 109.66 1027 VAL A C 1
ATOM 2029 O O . VAL A 1 264 ? 14.141 96.522 70.057 1.00 111.64 1027 VAL A O 1
ATOM 2033 N N . SER A 1 265 ? 15.892 97.610 70.960 1.00 120.45 1028 SER A N 1
ATOM 2034 C CA . SER A 1 265 ? 16.807 96.483 70.826 1.00 117.85 1028 SER A CA 1
ATOM 2035 C C . SER A 1 265 ? 16.696 95.578 72.045 1.00 125.15 1028 SER A C 1
ATOM 2036 O O . SER A 1 265 ? 16.817 96.038 73.185 1.00 120.79 1028 SER A O 1
ATOM 2039 N N . SER A 1 266 ? 16.491 94.287 71.796 1.00 135.74 1029 SER A N 1
ATOM 2040 C CA . SER A 1 266 ? 16.451 93.314 72.876 1.00 145.18 1029 SER A CA 1
ATOM 2041 C C . SER A 1 266 ? 17.824 93.045 73.475 1.00 151.24 1029 SER A C 1
ATOM 2042 O O . SER A 1 266 ? 17.922 92.237 74.407 1.00 163.52 1029 SER A O 1
ATOM 2045 N N . GLN A 1 267 ? 18.872 93.708 72.976 1.00 143.92 1030 GLN A N 1
ATOM 2046 C CA . GLN A 1 267 ? 20.208 93.527 73.533 1.00 149.26 1030 GLN A CA 1
ATOM 2047 C C . GLN A 1 267 ? 20.274 94.031 74.969 1.00 151.23 1030 GLN A C 1
ATOM 2048 O O . GLN A 1 267 ? 20.665 93.292 75.879 1.00 142.82 1030 GLN A O 1
ATOM 2054 N N . CYS A 1 268 ? 19.885 95.286 75.192 1.00 169.57 1031 CYS A N 1
ATOM 2055 C CA . CYS A 1 268 ? 19.924 95.857 76.528 1.00 173.58 1031 CYS A CA 1
ATOM 2056 C C . CYS A 1 268 ? 18.813 95.269 77.397 1.00 170.77 1031 CYS A C 1
ATOM 2057 O O . CYS A 1 268 ? 17.855 94.659 76.911 1.00 178.15 1031 CYS A O 1
ATOM 2060 N N . ALA A 1 269 ? 18.942 95.479 78.704 1.00 152.30 1032 ALA A N 1
ATOM 2061 C CA . ALA A 1 269 ? 18.034 94.902 79.682 1.00 138.29 1032 ALA A CA 1
ATOM 2062 C C . ALA A 1 269 ? 16.930 95.882 80.058 1.00 130.05 1032 ALA A C 1
ATOM 2063 O O . ALA A 1 269 ? 17.118 97.102 80.045 1.00 115.15 1032 ALA A O 1
ATOM 2065 N N . ASP A 1 270 ? 15.780 95.325 80.426 1.00 134.22 1033 ASP A N 1
ATOM 2066 C CA . ASP A 1 270 ? 14.644 96.138 80.825 1.00 126.72 1033 ASP A CA 1
ATOM 2067 C C . ASP A 1 270 ? 14.950 96.890 82.113 1.00 138.70 1033 ASP A C 1
ATOM 2068 O O . ASP A 1 270 ? 15.762 96.457 82.938 1.00 150.15 1033 ASP A O 1
ATOM 2073 N N . THR A 1 271 ? 14.286 98.031 82.279 1.00 128.29 1034 THR A N 1
ATOM 2074 C CA . THR A 1 271 ? 14.435 98.835 83.482 1.00 118.87 1034 THR A CA 1
ATOM 2075 C C . THR A 1 271 ? 13.605 98.228 84.607 1.00 125.48 1034 THR A C 1
ATOM 2076 O O . THR A 1 271 ? 12.405 97.993 84.439 1.00 137.00 1034 THR A O 1
ATOM 2080 N N . ARG A 1 272 ? 14.234 97.969 85.750 1.00 124.96 1035 ARG A N 1
ATOM 2081 C CA . ARG A 1 272 ? 13.499 97.416 86.882 1.00 129.83 1035 ARG A CA 1
ATOM 2082 C C . ARG A 1 272 ? 12.882 98.523 87.729 1.00 131.41 1035 ARG A C 1
ATOM 2083 O O . ARG A 1 272 ? 13.328 99.674 87.723 1.00 129.49 1035 ARG A O 1
ATOM 2091 N N . LYS A 1 273 ? 11.827 98.154 88.453 1.00 132.45 1036 LYS A N 1
ATOM 2092 C CA . LYS A 1 273 ? 11.063 99.117 89.232 1.00 134.08 1036 LYS A CA 1
ATOM 2093 C C . LYS A 1 273 ? 11.805 99.527 90.498 1.00 149.97 1036 LYS A C 1
ATOM 2094 O O . LYS A 1 273 ? 12.488 98.718 91.133 1.00 159.27 1036 LYS A O 1
ATOM 2100 N N . VAL A 1 274 ? 11.669 100.802 90.854 1.00 157.63 1037 VAL A N 1
ATOM 2101 C CA . VAL A 1 274 ? 12.247 101.367 92.072 1.00 159.94 1037 VAL A CA 1
ATOM 2102 C C . VAL A 1 274 ? 11.176 102.227 92.737 1.00 155.87 1037 VAL A C 1
ATOM 2103 O O . VAL A 1 274 ? 10.484 102.990 92.045 1.00 148.79 1037 VAL A O 1
ATOM 2107 N N . PRO A 1 275 ? 10.987 102.124 94.057 1.00 121.87 1038 PRO A N 1
ATOM 2108 C CA . PRO A 1 275 ? 9.980 102.960 94.728 1.00 113.64 1038 PRO A CA 1
ATOM 2109 C C . PRO A 1 275 ? 10.291 104.447 94.602 1.00 110.65 1038 PRO A C 1
ATOM 2110 O O . PRO A 1 275 ? 11.437 104.881 94.751 1.00 107.06 1038 PRO A O 1
ATOM 2114 N N . LEU A 1 276 ? 9.243 105.228 94.340 1.00 105.48 1039 LEU A N 1
ATOM 2115 C CA . LEU A 1 276 ? 9.407 106.649 94.061 1.00 101.14 1039 LEU A CA 1
ATOM 2116 C C . LEU A 1 276 ? 9.971 107.388 95.267 1.00 109.97 1039 LEU A C 1
ATOM 2117 O O . LEU A 1 276 ? 9.386 107.367 96.355 1.00 117.30 1039 LEU A O 1
ATOM 2122 N N . ASP A 1 277 ? 11.111 108.044 95.071 1.00 116.56 1040 ASP A N 1
ATOM 2123 C CA . ASP A 1 277 ? 11.736 108.844 96.115 1.00 117.99 1040 ASP A CA 1
ATOM 2124 C C . ASP A 1 277 ? 11.166 110.254 96.016 1.00 129.33 1040 ASP A C 1
ATOM 2125 O O . ASP A 1 277 ? 11.390 110.952 95.021 1.00 131.75 1040 ASP A O 1
ATOM 2130 N N . SER A 1 278 ? 10.417 110.670 97.040 1.00 127.25 1041 SER A N 1
ATOM 2131 C CA . SER A 1 278 ? 9.887 112.031 97.089 1.00 114.16 1041 SER A CA 1
ATOM 2132 C C . SER A 1 278 ? 10.966 113.077 97.350 1.00 121.63 1041 SER A C 1
ATOM 2133 O O . SER A 1 278 ? 10.658 114.274 97.376 1.00 124.95 1041 SER A O 1
ATOM 2136 N N . SER A 1 279 ? 12.207 112.657 97.567 1.00 120.85 1042 SER A N 1
ATOM 2137 C CA . SER A 1 279 ? 13.327 113.578 97.753 1.00 120.80 1042 SER A CA 1
ATOM 2138 C C . SER A 1 279 ? 14.568 112.920 97.171 1.00 120.76 1042 SER A C 1
ATOM 2139 O O . SER A 1 279 ? 15.360 112.295 97.886 1.00 125.01 1042 SER A O 1
ATOM 2142 N N . PRO A 1 280 ? 14.764 113.030 95.857 1.00 104.34 1043 PRO A N 1
ATOM 2143 C CA . PRO A 1 280 ? 15.920 112.377 95.227 1.00 89.37 1043 PRO A CA 1
ATOM 2144 C C . PRO A 1 280 ? 17.246 113.036 95.569 1.00 96.55 1043 PRO A C 1
ATOM 2145 O O . PRO A 1 280 ? 17.314 113.854 96.487 1.00 119.12 1043 PRO A O 1
ATOM 2149 N N . ALA A 1 281 ? 18.286 112.721 94.792 1.00 103.70 1044 ALA A N 1
ATOM 2150 C CA . ALA A 1 281 ? 19.701 112.782 95.155 1.00 111.15 1044 ALA A CA 1
ATOM 2151 C C . ALA A 1 281 ? 20.035 113.688 96.341 1.00 110.55 1044 ALA A C 1
ATOM 2152 O O . ALA A 1 281 ? 20.118 113.213 97.485 1.00 118.90 1044 ALA A O 1
ATOM 2154 N N . THR A 1 282 ? 20.204 114.986 96.095 1.00 106.25 1045 THR A N 1
ATOM 2155 C CA . THR A 1 282 ? 20.671 115.916 97.121 1.00 97.42 1045 THR A CA 1
ATOM 2156 C C . THR A 1 282 ? 19.558 116.434 98.017 1.00 93.05 1045 THR A C 1
ATOM 2157 O O . THR A 1 282 ? 19.820 117.267 98.884 1.00 99.77 1045 THR A O 1
ATOM 2161 N N . CYS A 1 283 ? 18.327 115.979 97.825 1.00 102.09 1046 CYS A N 1
ATOM 2162 C CA . CYS A 1 283 ? 17.231 116.359 98.697 1.00 106.25 1046 CYS A CA 1
ATOM 2163 C C . CYS A 1 283 ? 16.927 115.294 99.738 1.00 108.03 1046 CYS A C 1
ATOM 2164 O O . CYS A 1 283 ? 16.119 115.538 100.636 1.00 106.04 1046 CYS A O 1
ATOM 2167 N N . HIS A 1 284 ? 17.572 114.135 99.651 1.00 119.48 1047 HIS A N 1
ATOM 2168 C CA . HIS A 1 284 ? 17.275 113.036 100.558 1.00 130.54 1047 HIS A CA 1
ATOM 2169 C C . HIS A 1 284 ? 17.820 113.334 101.949 1.00 128.51 1047 HIS A C 1
ATOM 2170 O O . HIS A 1 284 ? 19.020 113.586 102.109 1.00 127.70 1047 HIS A O 1
ATOM 2177 N N . ASN A 1 285 ? 16.936 113.309 102.951 1.00 129.01 1048 ASN A N 1
ATOM 2178 C CA . ASN A 1 285 ? 17.291 113.609 104.341 1.00 137.00 1048 ASN A CA 1
ATOM 2179 C C . ASN A 1 285 ? 17.943 114.981 104.476 1.00 132.01 1048 ASN A C 1
ATOM 2180 O O . ASN A 1 285 ? 18.781 115.204 105.355 1.00 130.52 1048 ASN A O 1
ATOM 2185 N N . ASN A 1 286 ? 17.559 115.905 103.597 1.00 124.48 1049 ASN A N 1
ATOM 2186 C CA . ASN A 1 286 ? 18.026 117.290 103.619 1.00 108.84 1049 ASN A CA 1
ATOM 2187 C C . ASN A 1 286 ? 16.792 118.167 103.429 1.00 109.55 1049 ASN A C 1
ATOM 2188 O O . ASN A 1 286 ? 16.477 118.575 102.308 1.00 109.31 1049 ASN A O 1
ATOM 2193 N N . ILE A 1 287 ? 16.092 118.453 104.529 1.00 105.03 1050 ILE A N 1
ATOM 2194 C CA . ILE A 1 287 ? 14.896 119.281 104.452 1.00 96.41 1050 ILE A CA 1
ATOM 2195 C C . ILE A 1 287 ? 15.240 120.706 104.038 1.00 95.21 1050 ILE A C 1
ATOM 2196 O O . ILE A 1 287 ? 14.400 121.402 103.453 1.00 91.68 1050 ILE A O 1
ATOM 2201 N N . MET A 1 288 ? 16.472 121.147 104.297 1.00 90.53 1051 MET A N 1
ATOM 2202 C CA . MET A 1 288 ? 16.884 122.485 103.892 1.00 88.80 1051 MET A CA 1
ATOM 2203 C C . MET A 1 288 ? 16.897 122.626 102.376 1.00 92.57 1051 MET A C 1
ATOM 2204 O O . MET A 1 288 ? 16.371 123.602 101.831 1.00 97.76 1051 MET A O 1
ATOM 2209 N N . LYS A 1 289 ? 17.492 121.659 101.670 1.00 83.97 1052 LYS A N 1
ATOM 2210 C CA . LYS A 1 289 ? 17.561 121.781 100.218 1.00 82.46 1052 LYS A CA 1
ATOM 2211 C C . LYS A 1 289 ? 16.199 121.577 99.572 1.00 78.12 1052 LYS A C 1
ATOM 2212 O O . LYS A 1 289 ? 15.893 122.218 98.560 1.00 84.77 1052 LYS A O 1
ATOM 2218 N N . GLN A 1 290 ? 15.377 120.674 100.116 1.00 77.09 1053 GLN A N 1
ATOM 2219 C CA A GLN A 1 290 ? 14.045 120.482 99.554 0.50 75.50 1053 GLN A CA 1
ATOM 2220 C CA B GLN A 1 290 ? 14.036 120.479 99.569 0.50 75.51 1053 GLN A CA 1
ATOM 2221 C C . GLN A 1 290 ? 13.253 121.783 99.580 1.00 77.39 1053 GLN A C 1
ATOM 2222 O O . GLN A 1 290 ? 12.487 122.069 98.652 1.00 83.31 1053 GLN A O 1
ATOM 2233 N N . THR A 1 291 ? 13.438 122.592 100.626 1.00 77.66 1054 THR A N 1
ATOM 2234 C CA . THR A 1 291 ? 12.755 123.879 100.693 1.00 81.54 1054 THR A CA 1
ATOM 2235 C C . THR A 1 291 ? 13.309 124.850 99.658 1.00 84.00 1054 THR A C 1
ATOM 2236 O O . THR A 1 291 ? 12.550 125.592 99.024 1.00 93.32 1054 THR A O 1
ATOM 2240 N N . MET A 1 292 ? 14.630 124.857 99.474 1.00 85.05 1055 MET A N 1
ATOM 2241 C CA . MET A 1 292 ? 15.236 125.741 98.486 1.00 88.86 1055 MET A CA 1
ATOM 2242 C C . MET A 1 292 ? 14.764 125.396 97.080 1.00 88.26 1055 MET A C 1
ATOM 2243 O O . MET A 1 292 ? 14.380 126.282 96.307 1.00 93.60 1055 MET A O 1
ATOM 2248 N N . VAL A 1 293 ? 14.761 124.102 96.743 1.00 79.66 1056 VAL A N 1
ATOM 2249 C CA . VAL A 1 293 ? 14.339 123.662 95.414 1.00 72.93 1056 VAL A CA 1
ATOM 2250 C C . VAL A 1 293 ? 12.865 123.965 95.185 1.00 83.50 1056 VAL A C 1
ATOM 2251 O O . VAL A 1 293 ? 12.469 124.413 94.101 1.00 93.60 1056 VAL A O 1
ATOM 2255 N N . ASP A 1 294 ? 12.025 123.708 96.192 1.00 85.21 1057 ASP A N 1
ATOM 2256 C CA . ASP A 1 294 ? 10.604 123.999 96.053 1.00 80.46 1057 ASP A CA 1
ATOM 2257 C C . ASP A 1 294 ? 10.379 125.487 95.833 1.00 73.47 1057 ASP A C 1
ATOM 2258 O O . ASP A 1 294 ? 9.551 125.882 95.001 1.00 72.68 1057 ASP A O 1
ATOM 2263 N N . SER A 1 295 ? 11.120 126.332 96.551 1.00 73.81 1058 SER A N 1
ATOM 2264 C CA . SER A 1 295 ? 10.909 127.767 96.410 1.00 70.44 1058 SER A CA 1
ATOM 2265 C C . SER A 1 295 ? 11.437 128.282 95.077 1.00 72.56 1058 SER A C 1
ATOM 2266 O O . SER A 1 295 ? 10.869 129.226 94.517 1.00 75.68 1058 SER A O 1
ATOM 2269 N N . SER A 1 296 ? 12.524 127.695 94.565 1.00 73.01 1059 SER A N 1
ATOM 2270 C CA . SER A 1 296 ? 13.038 128.101 93.260 1.00 69.51 1059 SER A CA 1
ATOM 2271 C C . SER A 1 296 ? 12.090 127.681 92.148 1.00 69.91 1059 SER A C 1
ATOM 2272 O O . SER A 1 296 ? 11.741 128.488 91.279 1.00 70.69 1059 SER A O 1
ATOM 2275 N N . CYS A 1 297 ? 11.635 126.427 92.176 1.00 78.59 1060 CYS A N 1
ATOM 2276 C CA . CYS A 1 297 ? 10.757 125.939 91.124 1.00 73.32 1060 CYS A CA 1
ATOM 2277 C C . CYS A 1 297 ? 9.382 126.574 91.190 1.00 70.19 1060 CYS A C 1
ATOM 2278 O O . CYS A 1 297 ? 8.647 126.533 90.198 1.00 67.84 1060 CYS A O 1
ATOM 2281 N N . ARG A 1 298 ? 9.039 127.195 92.313 1.00 73.25 1061 ARG A N 1
ATOM 2282 C CA . ARG A 1 298 ? 7.732 127.810 92.478 1.00 64.17 1061 ARG A CA 1
ATOM 2283 C C . ARG A 1 298 ? 7.599 129.071 91.636 1.00 75.28 1061 ARG A C 1
ATOM 2284 O O . ARG A 1 298 ? 6.541 129.713 91.647 1.00 76.70 1061 ARG A O 1
ATOM 2292 N N . ILE A 1 299 ? 8.654 129.442 90.905 1.00 68.67 1062 ILE A N 1
ATOM 2293 C CA . ILE A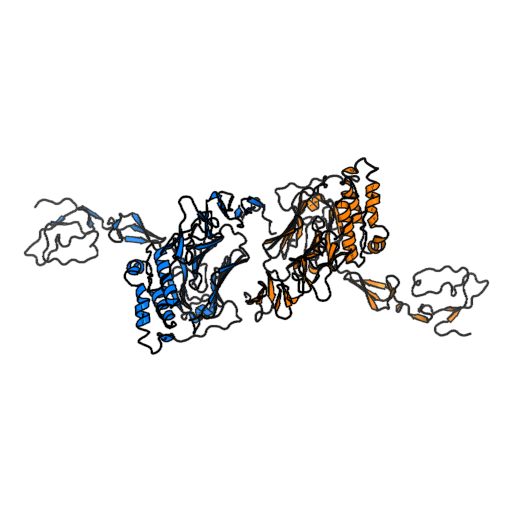 1 299 ? 8.555 130.564 89.981 1.00 71.34 1062 ILE A CA 1
ATOM 2294 C C . ILE A 1 299 ? 7.520 130.270 88.909 1.00 73.94 1062 ILE A C 1
ATOM 2295 O O . ILE A 1 299 ? 6.932 131.192 88.333 1.00 82.16 1062 ILE A O 1
ATOM 2300 N N . LEU A 1 300 ? 7.275 128.985 88.632 1.00 75.11 1063 LEU A N 1
ATOM 2301 C CA . LEU A 1 300 ? 6.350 128.590 87.579 1.00 74.01 1063 LEU A CA 1
ATOM 2302 C C . LEU A 1 300 ? 4.926 129.069 87.822 1.00 76.55 1063 LEU A C 1
ATOM 2303 O O . LEU A 1 300 ? 4.144 129.138 86.869 1.00 67.75 1063 LEU A O 1
ATOM 2308 N N . THR A 1 301 ? 4.560 129.380 89.066 1.00 80.93 1064 THR A N 1
ATOM 2309 C CA . THR A 1 301 ? 3.249 129.950 89.357 1.00 83.19 1064 THR A CA 1
ATOM 2310 C C . THR A 1 301 ? 3.355 131.346 89.965 1.00 81.06 1064 THR A C 1
ATOM 2311 O O . THR A 1 301 ? 2.442 131.785 90.669 1.00 81.17 1064 THR A O 1
ATOM 2315 N N . SER A 1 302 ? 4.458 132.048 89.715 1.00 81.70 1065 SER A N 1
ATOM 2316 C CA . SER A 1 302 ? 4.638 133.403 90.222 1.00 85.06 1065 SER A CA 1
ATOM 2317 C C . SER A 1 302 ? 3.911 134.388 89.307 1.00 85.38 1065 SER A C 1
ATOM 2318 O O . SER A 1 302 ? 3.148 133.997 88.419 1.00 84.66 1065 SER A O 1
ATOM 2321 N N . ASP A 1 303 ? 4.210 135.683 89.470 1.00 90.23 1066 ASP A N 1
ATOM 2322 C CA . ASP A 1 303 ? 3.452 136.725 88.781 1.00 103.42 1066 ASP A CA 1
ATOM 2323 C C . ASP A 1 303 ? 3.590 136.629 87.264 1.00 98.98 1066 ASP A C 1
ATOM 2324 O O . ASP A 1 303 ? 2.588 136.653 86.540 1.00 106.02 1066 ASP A O 1
ATOM 2329 N N . VAL A 1 304 ? 4.824 136.527 86.758 1.00 90.25 1067 VAL A N 1
ATOM 2330 C CA . VAL A 1 304 ? 5.021 136.552 85.310 1.00 89.25 1067 VAL A CA 1
ATOM 2331 C C . VAL A 1 304 ? 4.379 135.351 84.630 1.00 90.44 1067 VAL A C 1
ATOM 2332 O O . VAL A 1 304 ? 4.036 135.422 83.446 1.00 94.30 1067 VAL A O 1
ATOM 2336 N N . PHE A 1 305 ? 4.179 134.255 85.360 1.00 80.51 1068 PHE A N 1
ATOM 2337 C CA . PHE A 1 305 ? 3.566 133.053 84.817 1.00 82.52 1068 PHE A CA 1
ATOM 2338 C C . PHE A 1 305 ? 2.096 132.913 85.174 1.00 76.59 1068 PHE A C 1
ATOM 2339 O O . PHE A 1 305 ? 1.481 131.907 84.806 1.00 79.45 1068 PHE A O 1
ATOM 2347 N N . GLN A 1 306 ? 1.525 133.871 85.903 1.00 83.21 1069 GLN A N 1
ATOM 2348 C CA . GLN A 1 306 ? 0.158 133.702 86.385 1.00 80.08 1069 GLN A CA 1
ATOM 2349 C C . GLN A 1 306 ? -0.835 133.665 85.228 1.00 82.16 1069 GLN A C 1
ATOM 2350 O O . GLN A 1 306 ? -1.750 132.833 85.221 1.00 84.69 1069 GLN A O 1
ATOM 2356 N N . ASP A 1 307 ? -0.653 134.530 84.224 1.00 94.23 1070 ASP A N 1
ATOM 2357 C CA . ASP A 1 307 ? -1.549 134.507 83.071 1.00 97.89 1070 ASP A CA 1
ATOM 2358 C C . ASP A 1 307 ? -1.484 133.170 82.354 1.00 98.81 1070 ASP A C 1
ATOM 2359 O O . ASP A 1 307 ? -2.519 132.605 81.980 1.00 104.27 1070 ASP A O 1
ATOM 2364 N N . CYS A 1 308 ? -0.281 132.622 82.202 1.00 92.55 1071 CYS A N 1
ATOM 2365 C CA . CYS A 1 308 ? -0.145 131.369 81.481 1.00 86.83 1071 CYS A CA 1
ATOM 2366 C C . CYS A 1 308 ? -0.732 130.196 82.260 1.00 77.93 1071 CYS A C 1
ATOM 2367 O O . CYS A 1 308 ? -1.259 129.256 81.650 1.00 67.28 1071 CYS A O 1
ATOM 2370 N N . ASN A 1 309 ? -0.676 130.237 83.598 1.00 67.44 1072 ASN A N 1
ATOM 2371 C CA . ASN A 1 309 ? -1.149 129.111 84.399 1.00 69.65 1072 ASN A CA 1
ATOM 2372 C C . ASN A 1 309 ? -2.591 128.742 84.066 1.00 81.99 1072 ASN A C 1
ATOM 2373 O O . ASN A 1 309 ? -2.988 127.581 84.219 1.00 70.05 1072 ASN A O 1
ATOM 2378 N N . LYS A 1 310 ? -3.397 129.714 83.634 1.00 86.39 1073 LYS A N 1
ATOM 2379 C CA . LYS A 1 310 ? -4.762 129.401 83.225 1.00 85.17 1073 LYS A CA 1
ATOM 2380 C C . LYS A 1 310 ? -4.788 128.594 81.933 1.00 98.98 1073 LYS A C 1
ATOM 2381 O O . LYS A 1 310 ? -5.569 127.644 81.807 1.00 110.74 1073 LYS A O 1
ATOM 2387 N N . LEU A 1 311 ? -3.942 128.954 80.962 1.00 96.10 1074 LEU A N 1
ATOM 2388 C CA . LEU A 1 311 ? -3.930 128.270 79.668 1.00 87.14 1074 LEU A CA 1
ATOM 2389 C C . LEU A 1 311 ? -3.183 126.940 79.716 1.00 82.00 1074 LEU A C 1
ATOM 2390 O O . LEU A 1 311 ? -3.630 125.957 79.114 1.00 88.93 1074 LEU A O 1
ATOM 2395 N N . VAL A 1 312 ? -2.033 126.890 80.385 1.00 79.47 1075 VAL A N 1
ATOM 2396 C CA . VAL A 1 312 ? -1.204 125.690 80.423 1.00 68.80 1075 VAL A CA 1
ATOM 2397 C C . VAL A 1 312 ? -0.984 125.312 81.880 1.00 64.05 1075 VAL A C 1
ATOM 2398 O O . VAL A 1 312 ? -0.524 126.138 82.679 1.00 79.51 1075 VAL A O 1
ATOM 2402 N N . ASP A 1 313 ? -1.321 124.073 82.224 1.00 74.10 1076 ASP A N 1
ATOM 2403 C CA . ASP A 1 313 ? -1.164 123.563 83.584 1.00 66.73 1076 ASP A CA 1
ATOM 2404 C C . ASP A 1 313 ? 0.317 123.500 83.934 1.00 68.12 1076 ASP A C 1
ATOM 2405 O O . ASP A 1 313 ? 1.074 122.806 83.244 1.00 76.25 1076 ASP A O 1
ATOM 2410 N N . PRO A 1 314 ? 0.782 124.203 84.971 1.00 64.68 1077 PRO A N 1
ATOM 2411 C CA . PRO A 1 314 ? 2.206 124.131 85.327 1.00 66.09 1077 PRO A CA 1
ATOM 2412 C C . PRO A 1 314 ? 2.566 122.919 86.177 1.00 71.18 1077 PRO A C 1
ATOM 2413 O O . PRO A 1 314 ? 3.760 122.620 86.322 1.00 64.24 1077 PRO A O 1
ATOM 2417 N N . GLU A 1 315 ? 1.576 122.198 86.702 1.00 82.36 1078 GLU A N 1
ATOM 2418 C CA . GLU A 1 315 ? 1.827 121.065 87.593 1.00 81.01 1078 GLU A CA 1
ATOM 2419 C C . GLU A 1 315 ? 2.863 120.074 87.056 1.00 72.76 1078 GLU A C 1
ATOM 2420 O O . GLU A 1 315 ? 3.810 119.757 87.792 1.00 68.55 1078 GLU A O 1
ATOM 2426 N N . PRO A 1 316 ? 2.794 119.589 85.807 1.00 64.37 1079 PRO A N 1
ATOM 2427 C CA . PRO A 1 316 ? 3.845 118.655 85.355 1.00 66.29 1079 PRO A CA 1
ATOM 2428 C C . PRO A 1 316 ? 5.223 119.285 85.263 1.00 67.01 1079 PRO A C 1
ATOM 2429 O O . PRO A 1 316 ? 6.217 118.627 85.603 1.00 68.13 1079 PRO A O 1
ATOM 2433 N N . TYR A 1 317 ? 5.320 120.538 84.804 1.00 56.25 1080 TYR A N 1
ATOM 2434 C CA . TYR A 1 317 ? 6.626 121.188 84.750 1.00 65.12 1080 TYR A CA 1
ATOM 2435 C C . TYR A 1 317 ? 7.166 121.479 86.146 1.00 70.75 1080 TYR A C 1
ATOM 2436 O O . TYR A 1 317 ? 8.386 121.489 86.354 1.00 67.53 1080 TYR A O 1
ATOM 2445 N N . LEU A 1 318 ? 6.283 121.702 87.114 1.00 64.60 1081 LEU A N 1
ATOM 2446 C CA . LEU A 1 318 ? 6.753 121.941 88.469 1.00 62.17 1081 LEU A CA 1
ATOM 2447 C C . LEU A 1 318 ? 7.231 120.651 89.126 1.00 70.69 1081 LEU A C 1
ATOM 2448 O O . LEU A 1 318 ? 8.265 120.645 89.809 1.00 75.22 1081 LEU A O 1
ATOM 2453 N N . ASP A 1 319 ? 6.507 119.547 88.921 1.00 67.62 1082 ASP A N 1
ATOM 2454 C CA . ASP A 1 319 ? 6.967 118.265 89.444 1.00 71.32 1082 ASP A CA 1
ATOM 2455 C C . ASP A 1 319 ? 8.336 117.906 88.883 1.00 80.15 1082 ASP A C 1
ATOM 2456 O O . ASP A 1 319 ? 9.225 117.460 89.619 1.00 84.97 1082 ASP A O 1
ATOM 2461 N N . VAL A 1 320 ? 8.525 118.090 87.573 1.00 70.63 1083 VAL A N 1
ATOM 2462 C CA . VAL A 1 320 ? 9.806 117.749 86.964 1.00 61.14 1083 VAL A CA 1
ATOM 2463 C C . VAL A 1 320 ? 10.900 118.702 87.428 1.00 66.63 1083 VAL A C 1
ATOM 2464 O O . VAL A 1 320 ? 12.034 118.284 87.697 1.00 75.72 1083 VAL A O 1
ATOM 2468 N N . CYS A 1 321 ? 10.583 119.992 87.536 1.00 67.96 1084 CYS A N 1
ATOM 2469 C CA . CYS A 1 321 ? 11.563 120.953 88.033 1.00 70.86 1084 CYS A CA 1
ATOM 2470 C C . CYS A 1 321 ? 12.083 120.547 89.413 1.00 71.16 1084 CYS A C 1
ATOM 2471 O O . CYS A 1 321 ? 13.297 120.551 89.661 1.00 62.70 1084 CYS A O 1
ATOM 2474 N N . ILE A 1 322 ? 11.175 120.193 90.330 1.00 66.59 1085 ILE A N 1
ATOM 2475 C CA . ILE A 1 322 ? 11.591 119.818 91.682 1.00 71.42 1085 ILE A CA 1
ATOM 2476 C C . ILE A 1 322 ? 12.417 118.539 91.661 1.00 79.03 1085 ILE A C 1
ATOM 2477 O O . ILE A 1 322 ? 13.453 118.441 92.330 1.00 89.27 1085 ILE A O 1
ATOM 2482 N N . TYR A 1 323 ? 11.979 117.543 90.888 1.00 74.20 1086 TYR A N 1
ATOM 2483 C CA . TYR A 1 323 ? 12.676 116.261 90.854 1.00 72.73 1086 TYR A CA 1
ATOM 2484 C C . TYR A 1 323 ? 14.081 116.406 90.273 1.00 80.23 1086 TYR A C 1
ATOM 2485 O O . TYR A 1 323 ? 15.046 115.851 90.812 1.00 88.51 1086 TYR A O 1
ATOM 2494 N N . ASP A 1 324 ? 14.220 117.168 89.186 1.00 73.95 1087 ASP A N 1
ATOM 2495 C CA . ASP A 1 324 ? 15.513 117.253 88.516 1.00 79.22 1087 ASP A CA 1
ATOM 2496 C C . ASP A 1 324 ? 16.470 118.171 89.258 1.00 90.91 1087 ASP A C 1
ATOM 2497 O O . ASP A 1 324 ? 17.657 117.857 89.383 1.00 92.11 1087 ASP A O 1
ATOM 2502 N N . THR A 1 325 ? 15.974 119.302 89.760 1.00 97.13 1088 THR A N 1
ATOM 2503 C CA . THR A 1 325 ? 16.841 120.226 90.479 1.00 93.13 1088 THR A CA 1
ATOM 2504 C C . THR A 1 325 ? 17.435 119.582 91.725 1.00 87.30 1088 THR A C 1
ATOM 2505 O O . THR A 1 325 ? 18.541 119.943 92.141 1.00 89.16 1088 THR A O 1
ATOM 2509 N N . CYS A 1 326 ? 16.758 118.582 92.291 1.00 81.00 1089 CYS A N 1
ATOM 2510 C CA . CYS A 1 326 ? 17.282 117.870 93.450 1.00 85.86 1089 CYS A CA 1
ATOM 2511 C C . CYS A 1 326 ? 18.544 117.079 93.139 1.00 95.13 1089 CYS A C 1
ATOM 2512 O O . CYS A 1 326 ? 19.077 116.416 94.037 1.00 110.25 1089 CYS A O 1
ATOM 2515 N N . SER A 1 327 ? 19.027 117.119 91.901 1.00 91.96 1090 SER A N 1
ATOM 2516 C CA . SER A 1 327 ? 20.297 116.512 91.535 1.00 100.42 1090 SER A CA 1
ATOM 2517 C C . SER A 1 327 ? 21.410 117.538 91.368 1.00 95.40 1090 SER A C 1
ATOM 2518 O O . SER A 1 327 ? 22.569 117.150 91.195 1.00 101.35 1090 SER A O 1
ATOM 2521 N N . CYS A 1 328 ? 21.080 118.826 91.402 1.00 92.88 1091 CYS A N 1
ATOM 2522 C CA . CYS A 1 328 ? 22.053 119.893 91.228 1.00 103.07 1091 CYS A CA 1
ATOM 2523 C C . CYS A 1 328 ? 22.630 120.325 92.568 1.00 102.41 1091 CYS A C 1
ATOM 2524 O O . CYS A 1 328 ? 21.922 120.359 93.576 1.00 105.95 1091 CYS A O 1
ATOM 2527 N N . GLU A 1 329 ? 23.919 120.671 92.571 1.00 110.68 1092 GLU A N 1
ATOM 2528 C CA . GLU A 1 329 ? 24.533 121.184 93.791 1.00 116.41 1092 GLU A CA 1
ATOM 2529 C C . GLU A 1 329 ? 24.213 122.656 94.009 1.00 113.89 1092 GLU A C 1
ATOM 2530 O O . GLU A 1 329 ? 24.217 123.124 95.153 1.00 127.66 1092 GLU A O 1
ATOM 2536 N N . SER A 1 330 ? 23.947 123.397 92.936 1.00 101.61 1093 SER A N 1
ATOM 2537 C CA . SER A 1 330 ? 23.575 124.802 93.024 1.00 99.94 1093 SER A CA 1
ATOM 2538 C C . SER A 1 330 ? 22.449 125.081 92.044 1.00 104.39 1093 SER A C 1
ATOM 2539 O O . SER A 1 330 ? 22.531 124.688 90.878 1.00 119.76 1093 SER A O 1
ATOM 2542 N N . ILE A 1 331 ? 21.403 125.761 92.520 1.00 90.74 1094 ILE A N 1
ATOM 2543 C CA . ILE A 1 331 ? 20.233 126.027 91.683 1.00 93.86 1094 ILE A CA 1
ATOM 2544 C C . ILE A 1 331 ? 20.479 127.166 90.693 1.00 106.66 1094 ILE A C 1
ATOM 2545 O O . ILE A 1 331 ? 19.753 127.280 89.694 1.00 99.77 1094 ILE A O 1
ATOM 2550 N N . GLY A 1 332 ? 21.469 128.025 90.948 1.00 129.12 1095 GLY A N 1
ATOM 2551 C CA . GLY A 1 332 ? 21.745 129.116 90.024 1.00 145.02 1095 GLY A CA 1
ATOM 2552 C C . GLY A 1 332 ? 22.223 128.634 88.665 1.00 151.44 1095 GLY A C 1
ATOM 2553 O O . GLY A 1 332 ? 21.673 129.013 87.626 1.00 151.39 1095 GLY A O 1
ATOM 2554 N N . ASP A 1 333 ? 23.253 127.788 88.652 1.00 150.04 1096 ASP A N 1
ATOM 2555 C CA . ASP A 1 333 ? 23.819 127.268 87.414 1.00 154.99 1096 ASP A CA 1
ATOM 2556 C C . ASP A 1 333 ? 23.236 125.916 87.025 1.00 143.20 1096 ASP A C 1
ATOM 2557 O O . ASP A 1 333 ? 23.738 125.285 86.088 1.00 152.74 1096 ASP A O 1
ATOM 2562 N N . CYS A 1 334 ? 22.205 125.459 87.729 1.00 119.97 1097 CYS A N 1
ATOM 2563 C CA . CYS A 1 334 ? 21.599 124.163 87.455 1.00 101.77 1097 CYS A CA 1
ATOM 2564 C C . CYS A 1 334 ? 20.965 124.185 86.072 1.00 102.82 1097 CYS A C 1
ATOM 2565 O O . CYS A 1 334 ? 20.074 124.997 85.803 1.00 110.51 1097 CYS A O 1
ATOM 2568 N N . ALA A 1 335 ? 21.416 123.280 85.199 1.00 100.12 1098 ALA A N 1
ATOM 2569 C CA . ALA A 1 335 ? 20.908 123.264 83.831 1.00 88.08 1098 ALA A CA 1
ATOM 2570 C C . ALA A 1 335 ? 19.487 122.724 83.778 1.00 86.88 1098 ALA A C 1
ATOM 2571 O O . ALA A 1 335 ? 18.644 123.249 83.042 1.00 91.52 1098 ALA A O 1
ATOM 2573 N N . ALA A 1 336 ? 19.205 121.671 84.553 1.00 76.59 1099 ALA A N 1
ATOM 2574 C CA . ALA A 1 336 ? 17.871 121.081 84.557 1.00 83.00 1099 ALA A CA 1
ATOM 2575 C C . ALA A 1 336 ? 16.822 122.069 85.044 1.00 86.66 1099 ALA A C 1
ATOM 2576 O O . ALA A 1 336 ? 15.650 121.972 84.662 1.00 86.93 1099 ALA A O 1
ATOM 2578 N N . PHE A 1 337 ? 17.225 123.026 85.878 1.00 84.58 1100 PHE A N 1
ATOM 2579 C CA . PHE A 1 337 ? 16.292 124.035 86.361 1.00 78.07 1100 PHE A CA 1
ATOM 2580 C C . PHE A 1 337 ? 15.892 124.991 85.243 1.00 81.60 1100 PHE A C 1
ATOM 2581 O O . PHE A 1 337 ? 14.703 125.144 84.940 1.00 77.62 1100 PHE A O 1
ATOM 2589 N N . CYS A 1 338 ? 16.877 125.610 84.584 1.00 82.96 1101 CYS A N 1
ATOM 2590 C CA . CYS A 1 338 ? 16.559 126.607 83.567 1.00 83.85 1101 CYS A CA 1
ATOM 2591 C C . CYS A 1 338 ? 15.866 125.975 82.366 1.00 81.82 1101 CYS A C 1
ATOM 2592 O O . CYS A 1 338 ? 14.916 126.546 81.820 1.00 82.56 1101 CYS A O 1
ATOM 2595 N N . ASP A 1 339 ? 16.319 124.793 81.944 1.00 87.39 1102 ASP A N 1
ATOM 2596 C CA . ASP A 1 339 ? 15.744 124.170 80.758 1.00 81.40 1102 ASP A CA 1
ATOM 2597 C C . ASP A 1 339 ? 14.284 123.811 80.979 1.00 73.33 1102 ASP A C 1
ATOM 2598 O O . ASP A 1 339 ? 13.447 124.017 80.094 1.00 77.25 1102 ASP A O 1
ATOM 2603 N N . THR A 1 340 ? 13.955 123.277 82.158 1.00 71.28 1103 THR A N 1
ATOM 2604 C CA . THR A 1 340 ? 12.567 122.925 82.433 1.00 64.71 1103 THR A CA 1
ATOM 2605 C C . THR A 1 340 ? 11.692 124.167 82.511 1.00 64.49 1103 THR A C 1
ATOM 2606 O O . THR A 1 340 ? 10.590 124.190 81.953 1.00 70.26 1103 THR A O 1
ATOM 2610 N N . ILE A 1 341 ? 12.184 125.228 83.156 1.00 64.14 1104 ILE A N 1
ATOM 2611 C CA . ILE A 1 341 ? 11.416 126.466 83.229 1.00 59.74 1104 ILE A CA 1
ATOM 2612 C C . ILE A 1 341 ? 11.251 127.072 81.846 1.00 65.90 1104 ILE A C 1
ATOM 2613 O O . ILE A 1 341 ? 10.158 127.516 81.477 1.00 59.32 1104 ILE A O 1
ATOM 2618 N N . ALA A 1 342 ? 12.325 127.082 81.052 1.00 59.43 1105 ALA A N 1
ATOM 2619 C CA . ALA A 1 342 ? 12.230 127.612 79.700 1.00 64.78 1105 ALA A CA 1
ATOM 2620 C C . ALA A 1 342 ? 11.263 126.798 78.859 1.00 66.83 1105 ALA A C 1
ATOM 2621 O O . ALA A 1 342 ? 10.588 127.345 77.978 1.00 66.17 1105 ALA A O 1
ATOM 2623 N N . ALA A 1 343 ? 11.184 125.490 79.119 1.00 63.00 1106 ALA A N 1
ATOM 2624 C CA . ALA A 1 343 ? 10.269 124.630 78.375 1.00 55.51 1106 ALA A CA 1
ATOM 2625 C C . ALA A 1 343 ? 8.819 124.998 78.647 1.00 66.01 1106 ALA A C 1
ATOM 2626 O O . ALA A 1 343 ? 7.968 124.893 77.754 1.00 68.71 1106 ALA A O 1
ATOM 2628 N N . TYR A 1 344 ? 8.515 125.416 79.878 1.00 55.93 1107 TYR A N 1
ATOM 2629 C CA . TYR A 1 344 ? 7.166 125.871 80.188 1.00 57.80 1107 TYR A CA 1
ATOM 2630 C C . TYR A 1 344 ? 6.885 127.216 79.527 1.00 63.54 1107 TYR A C 1
ATOM 2631 O O . TYR A 1 344 ? 5.868 127.383 78.844 1.00 70.47 1107 TYR A O 1
ATOM 2640 N N . ALA A 1 345 ? 7.802 128.174 79.675 1.00 64.23 1108 ALA A N 1
ATOM 2641 C CA . ALA A 1 345 ? 7.619 129.475 79.043 1.00 63.60 1108 ALA A CA 1
ATOM 2642 C C . ALA A 1 345 ? 7.438 129.346 77.541 1.00 63.55 1108 ALA A C 1
ATOM 2643 O O . ALA A 1 345 ? 6.774 130.187 76.920 1.00 73.96 1108 ALA A O 1
ATOM 2645 N N . HIS A 1 346 ? 8.034 128.315 76.939 1.00 64.95 1109 HIS A N 1
ATOM 2646 C CA . HIS A 1 346 ? 7.866 128.091 75.507 1.00 60.37 1109 HIS A CA 1
ATOM 2647 C C . HIS A 1 346 ? 6.442 127.655 75.172 1.00 63.48 1109 HIS A C 1
ATOM 2648 O O . HIS A 1 346 ? 5.867 128.115 74.178 1.00 67.94 1109 HIS A O 1
ATOM 2655 N N . VAL A 1 347 ? 5.866 126.750 75.968 1.00 58.73 1110 VAL A N 1
ATOM 2656 C CA . VAL A 1 347 ? 4.486 126.338 75.729 1.00 63.50 1110 VAL A CA 1
ATOM 2657 C C . VAL A 1 347 ? 3.539 127.504 75.974 1.00 63.41 1110 VAL A C 1
ATOM 2658 O O . VAL A 1 347 ? 2.578 127.712 75.223 1.00 67.08 1110 VAL A O 1
ATOM 2662 N N . CYS A 1 348 ? 3.807 128.290 77.016 1.00 63.08 1111 CYS A N 1
ATOM 2663 C CA . CYS A 1 348 ? 3.020 129.491 77.267 1.00 72.41 1111 CYS A CA 1
ATOM 2664 C C . CYS A 1 348 ? 2.971 130.368 76.033 1.00 71.58 1111 CYS A C 1
ATOM 2665 O O . CYS A 1 348 ? 1.900 130.801 75.594 1.00 80.28 1111 CYS A O 1
ATOM 2668 N N . ALA A 1 349 ? 4.138 130.615 75.444 1.00 71.67 1112 ALA A N 1
ATOM 2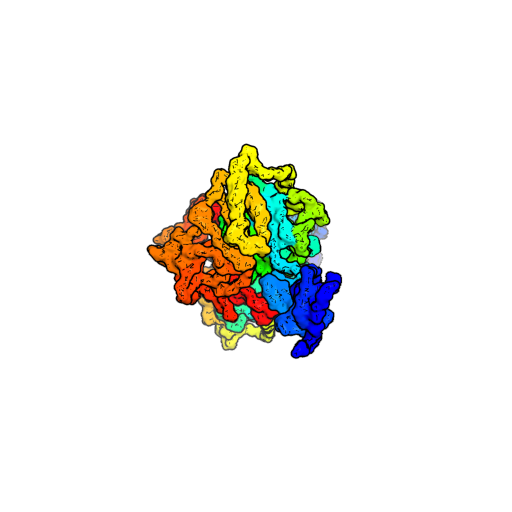669 C CA . ALA A 1 349 ? 4.226 131.538 74.327 1.00 73.72 1112 ALA A CA 1
ATOM 2670 C C . ALA A 1 349 ? 3.438 131.042 73.126 1.00 75.85 1112 ALA A C 1
ATOM 2671 O O . ALA A 1 349 ? 2.936 131.853 72.341 1.00 88.33 1112 ALA A O 1
ATOM 2673 N N . GLN A 1 350 ? 3.321 129.721 72.962 1.00 76.06 1113 GLN A N 1
ATOM 2674 C CA . GLN A 1 350 ? 2.482 129.186 71.894 1.00 78.47 1113 GLN A CA 1
ATOM 2675 C C . GLN A 1 350 ? 1.006 129.482 72.138 1.00 82.55 1113 GLN A C 1
ATOM 2676 O O . GLN A 1 350 ? 0.226 129.541 71.183 1.00 93.19 1113 GLN A O 1
ATOM 2682 N N . HIS A 1 351 ? 0.602 129.672 73.396 1.00 81.16 1114 HIS A N 1
ATOM 2683 C CA . HIS A 1 351 ? -0.766 130.055 73.716 1.00 78.98 1114 HIS A CA 1
ATOM 2684 C C . HIS A 1 351 ? -0.938 131.564 73.845 1.00 84.63 1114 HIS A C 1
ATOM 2685 O O . HIS A 1 351 ? -1.912 132.021 74.452 1.00 89.16 1114 HIS A O 1
ATOM 2692 N N . GLY A 1 352 ? -0.027 132.346 73.275 1.00 84.55 1115 GLY A N 1
ATOM 2693 C CA . GLY A 1 352 ? -0.165 133.785 73.269 1.00 83.72 1115 GLY A CA 1
ATOM 2694 C C . GLY A 1 352 ? 0.239 134.487 74.545 1.00 78.77 1115 GLY A C 1
ATOM 2695 O O . GLY A 1 352 ? 0.107 135.716 74.624 1.00 85.72 1115 GLY A O 1
ATOM 2696 N N . LYS A 1 353 ? 0.741 133.762 75.539 1.00 77.15 1116 LYS A N 1
ATOM 2697 C CA . LYS A 1 353 ? 1.171 134.353 76.802 1.00 69.99 1116 LYS A CA 1
ATOM 2698 C C . LYS A 1 353 ? 2.692 134.252 76.862 1.00 76.53 1116 LYS A C 1
ATOM 2699 O O . LYS A 1 353 ? 3.252 133.339 77.466 1.00 91.92 1116 LYS A O 1
ATOM 2705 N N . VAL A 1 354 ? 3.363 135.214 76.239 1.00 77.78 1117 VAL A N 1
ATOM 2706 C CA . VAL A 1 354 ? 4.821 135.243 76.244 1.00 80.68 1117 VAL A CA 1
ATOM 2707 C C . VAL A 1 354 ? 5.296 135.728 77.607 1.00 85.64 1117 VAL A C 1
ATOM 2708 O O . VAL A 1 354 ? 4.855 136.773 78.102 1.00 108.21 1117 VAL A O 1
ATOM 2712 N N . VAL A 1 355 ? 6.193 134.965 78.223 1.00 87.19 1118 VAL A N 1
ATOM 2713 C CA . VAL A 1 355 ? 6.643 135.209 79.589 1.00 74.05 1118 VAL A CA 1
ATOM 2714 C C . VAL A 1 355 ? 8.125 135.559 79.556 1.00 73.72 1118 VAL A C 1
ATOM 2715 O O . VAL A 1 355 ? 8.951 134.747 79.121 1.00 94.79 1118 VAL A O 1
ATOM 2719 N N . THR A 1 356 ? 8.459 136.767 80.004 1.00 78.22 1119 THR A N 1
ATOM 2720 C CA . THR A 1 356 ? 9.847 137.179 80.197 1.00 85.92 1119 THR A CA 1
ATOM 2721 C C . THR A 1 356 ? 10.174 136.944 81.666 1.00 88.73 1119 THR A C 1
ATOM 2722 O O . THR A 1 356 ? 9.668 137.651 82.542 1.00 98.59 1119 THR A O 1
ATOM 2726 N N . TRP A 1 357 ? 10.987 135.926 81.935 1.00 88.72 1120 TRP A N 1
ATOM 2727 C CA . TRP A 1 357 ? 11.284 135.513 83.295 1.00 82.19 1120 TRP A CA 1
ATOM 2728 C C . TRP A 1 357 ? 12.766 135.505 83.625 1.00 78.78 1120 TRP A C 1
ATOM 2729 O O . TRP A 1 357 ? 13.116 135.559 84.807 1.00 73.12 1120 TRP A O 1
ATOM 2740 N N . ARG A 1 358 ? 13.638 135.407 82.631 1.00 89.39 1121 ARG A N 1
ATOM 2741 C CA . ARG A 1 358 ? 15.062 135.351 82.906 1.00 86.82 1121 ARG A CA 1
ATOM 2742 C C . ARG A 1 358 ? 15.549 136.685 83.456 1.00 87.77 1121 ARG A C 1
ATOM 2743 O O . ARG A 1 358 ? 15.024 137.751 83.122 1.00 96.54 1121 ARG A O 1
ATOM 2751 N N . THR A 1 359 ? 16.547 136.618 84.333 1.00 88.80 1122 THR A N 1
ATOM 2752 C CA . THR A 1 359 ? 17.236 137.814 84.799 1.00 100.12 1122 THR A CA 1
ATOM 2753 C C . THR A 1 359 ? 18.723 137.504 84.880 1.00 103.70 1122 THR A C 1
ATOM 2754 O O . THR A 1 359 ? 19.145 136.355 84.732 1.00 112.04 1122 THR A O 1
ATOM 2758 N N . ALA A 1 360 ? 19.528 138.545 85.109 1.00 107.61 1123 ALA A N 1
ATOM 2759 C CA . ALA A 1 360 ? 20.966 138.341 85.229 1.00 108.62 1123 ALA A CA 1
ATOM 2760 C C . ALA A 1 360 ? 21.302 137.451 86.415 1.00 116.59 1123 ALA A C 1
ATOM 2761 O O . ALA A 1 360 ? 22.354 136.804 86.420 1.00 121.86 1123 ALA A O 1
ATOM 2763 N N . THR A 1 361 ? 20.420 137.405 87.412 1.00 112.19 1124 THR A N 1
ATOM 2764 C CA . THR A 1 361 ? 20.622 136.567 88.583 1.00 110.08 1124 THR A CA 1
ATOM 2765 C C . THR A 1 361 ? 20.142 135.147 88.333 1.00 107.62 1124 THR A C 1
ATOM 2766 O O . THR A 1 361 ? 20.812 134.183 88.717 1.00 115.18 1124 THR A O 1
ATOM 2770 N N . LEU A 1 362 ? 18.997 135.001 87.684 1.00 107.14 1125 LEU A N 1
ATOM 2771 C CA . LEU A 1 362 ? 18.341 133.711 87.513 1.00 100.17 1125 LEU A CA 1
ATOM 2772 C C . LEU A 1 362 ? 18.346 133.347 86.035 1.00 97.54 1125 LEU A C 1
ATOM 2773 O O . LEU A 1 362 ? 17.687 134.012 85.227 1.00 91.29 1125 LEU A O 1
ATOM 2778 N N . CYS A 1 363 ? 19.097 132.304 85.688 1.00 95.50 1126 CYS A N 1
ATOM 2779 C CA . CYS A 1 363 ? 19.150 131.775 84.330 1.00 94.28 1126 CYS A CA 1
ATOM 2780 C C . CYS A 1 363 ? 19.386 132.878 83.296 1.00 93.01 1126 CYS A C 1
ATOM 2781 O O . CYS A 1 363 ? 18.559 133.087 82.406 1.00 91.08 1126 CYS A O 1
ATOM 2784 N N . PRO A 1 364 ? 20.504 133.590 83.378 1.00 107.23 1127 PRO A N 1
ATOM 2785 C CA . PRO A 1 364 ? 20.729 134.678 82.428 1.00 99.77 1127 PRO A CA 1
ATOM 2786 C C . PRO A 1 364 ? 21.127 134.134 81.068 1.00 107.15 1127 PRO A C 1
ATOM 2787 O O . PRO A 1 364 ? 21.805 133.109 80.958 1.00 106.82 1127 PRO A O 1
ATOM 2791 N N . GLN A 1 365 ? 20.677 134.828 80.025 1.00 103.81 1128 GLN A N 1
ATOM 2792 C CA . GLN A 1 365 ? 21.078 134.520 78.657 1.00 98.63 1128 GLN A CA 1
ATOM 2793 C C . GLN A 1 365 ? 21.141 135.816 77.867 1.00 97.76 1128 GLN A C 1
ATOM 2794 O O . GLN A 1 365 ? 20.136 136.526 77.766 1.00 101.25 1128 GLN A O 1
ATOM 2800 N N . SER A 1 366 ? 22.312 136.122 77.312 1.00 94.69 1129 SER A N 1
ATOM 2801 C CA . SER A 1 366 ? 22.506 137.323 76.517 1.00 105.27 1129 SER A CA 1
ATOM 2802 C C . SER A 1 366 ? 23.133 136.953 75.185 1.00 106.84 1129 SER A C 1
ATOM 2803 O O . SER A 1 366 ? 23.730 135.887 75.031 1.00 113.15 1129 SER A O 1
ATOM 2806 N N . CYS A 1 367 ? 22.988 137.858 74.218 1.00 112.35 1130 CYS A N 1
ATOM 2807 C CA . CYS A 1 367 ? 23.547 137.687 72.884 1.00 105.02 1130 CYS A CA 1
ATOM 2808 C C . CYS A 1 367 ? 24.736 138.602 72.642 1.00 109.67 1130 CYS A C 1
ATOM 2809 O O . CYS A 1 367 ? 25.149 138.789 71.493 1.00 116.01 1130 CYS A O 1
ATOM 2812 N N . GLU A 1 368 ? 25.294 139.172 73.709 1.00 97.04 1131 GLU A N 1
ATOM 2813 C CA . GLU A 1 368 ? 26.399 140.106 73.552 1.00 126.10 1131 GLU A CA 1
ATOM 2814 C C . GLU A 1 368 ? 27.627 139.421 72.970 1.00 124.22 1131 GLU A C 1
ATOM 2815 O O . GLU A 1 368 ? 28.434 140.067 72.295 1.00 119.27 1131 GLU A O 1
ATOM 2821 N N . GLU A 1 369 ? 27.758 138.108 73.177 1.00 132.97 1132 GLU A N 1
ATOM 2822 C CA . GLU A 1 369 ? 28.973 137.414 72.764 1.00 139.12 1132 GLU A CA 1
ATOM 2823 C C . GLU A 1 369 ? 29.113 137.399 71.249 1.00 138.83 1132 GLU A C 1
ATOM 2824 O O . GLU A 1 369 ? 30.205 137.635 70.718 1.00 142.58 1132 GLU A O 1
ATOM 2830 N N . ARG A 1 370 ? 28.022 137.131 70.533 1.00 137.22 1133 ARG A N 1
ATOM 2831 C CA . ARG A 1 370 ? 28.055 137.018 69.081 1.00 132.65 1133 ARG A CA 1
ATOM 2832 C C . ARG A 1 370 ? 27.528 138.264 68.379 1.00 130.99 1133 ARG A C 1
ATOM 2833 O O . ARG A 1 370 ? 26.938 138.167 67.299 1.00 129.56 1133 ARG A O 1
ATOM 2841 N N . ASN A 1 371 ? 27.746 139.439 68.959 1.00 132.55 1134 ASN A N 1
ATOM 2842 C CA . ASN A 1 371 ? 27.383 140.703 68.327 1.00 130.09 1134 ASN A CA 1
ATOM 2843 C C . ASN A 1 371 ? 28.668 141.358 67.824 1.00 128.56 1134 ASN A C 1
ATOM 2844 O O . ASN A 1 371 ? 29.249 142.230 68.473 1.00 132.83 1134 ASN A O 1
ATOM 2849 N N . LEU A 1 372 ? 29.111 140.927 66.647 1.00 129.75 1135 LEU A N 1
ATOM 2850 C CA . LEU A 1 372 ? 30.412 141.331 66.117 1.00 137.64 1135 LEU A CA 1
ATOM 2851 C C . LEU A 1 372 ? 30.249 142.491 65.134 1.00 149.00 1135 LEU A C 1
ATOM 2852 O O . LEU A 1 372 ? 30.479 142.376 63.929 1.00 133.49 1135 LEU A O 1
ATOM 2857 N N . ARG A 1 373 ? 29.884 143.649 65.692 1.00 161.18 1136 ARG A N 1
ATOM 2858 C CA . ARG A 1 373 ? 29.666 144.829 64.861 1.00 157.72 1136 ARG A CA 1
ATOM 2859 C C . ARG A 1 373 ? 30.964 145.295 64.214 1.00 154.68 1136 ARG A C 1
ATOM 2860 O O . ARG A 1 373 ? 31.016 145.538 63.002 1.00 144.03 1136 ARG A O 1
ATOM 2862 N N . GLU A 1 374 ? 32.030 145.402 65.006 1.00 161.22 1137 GLU A N 1
ATOM 2863 C CA . GLU A 1 374 ? 33.302 145.946 64.552 1.00 157.75 1137 GLU A CA 1
ATOM 2864 C C . GLU A 1 374 ? 34.226 144.880 63.971 1.00 158.18 1137 GLU A C 1
ATOM 2865 O O . GLU A 1 374 ? 35.445 145.082 63.935 1.00 165.94 1137 GLU A O 1
ATOM 2867 N N . ASN A 1 375 ? 33.679 143.756 63.509 1.00 154.34 1138 ASN A N 1
ATOM 2868 C CA . ASN A 1 375 ? 34.490 142.652 63.009 1.00 152.85 1138 ASN A CA 1
ATOM 2869 C C . ASN A 1 375 ? 34.136 142.269 61.574 1.00 146.04 1138 ASN A C 1
ATOM 2870 O O . ASN A 1 375 ? 34.486 141.172 61.126 1.00 147.64 1138 ASN A O 1
ATOM 2875 N N . GLY A 1 376 ? 33.450 143.144 60.840 1.00 134.12 1139 GLY A N 1
ATOM 2876 C CA . GLY A 1 376 ? 33.055 142.858 59.476 1.00 109.04 1139 GLY A CA 1
ATOM 2877 C C . GLY A 1 376 ? 31.759 142.090 59.321 1.00 124.15 1139 GLY A C 1
ATOM 2878 O O . GLY A 1 376 ? 31.350 141.821 58.183 1.00 124.82 1139 GLY A O 1
ATOM 2879 N N . TYR A 1 377 ? 31.105 141.721 60.419 1.00 113.84 1140 TYR A N 1
ATOM 2880 C CA . TYR A 1 377 ? 29.805 141.064 60.393 1.00 113.42 1140 TYR A CA 1
ATOM 2881 C C . TYR A 1 377 ? 28.731 142.123 60.605 1.00 121.19 1140 TYR A C 1
ATOM 2882 O O . TYR A 1 377 ? 28.739 142.823 61.623 1.00 135.97 1140 TYR A O 1
ATOM 2891 N N . GLU A 1 378 ? 27.824 142.256 59.640 1.00 118.33 1141 GLU A N 1
ATOM 2892 C CA . GLU A 1 378 ? 26.758 143.254 59.716 1.00 117.96 1141 GLU A CA 1
ATOM 2893 C C . GLU A 1 378 ? 25.486 142.564 60.208 1.00 117.09 1141 GLU A C 1
ATOM 2894 O O . GLU A 1 378 ? 24.608 142.191 59.431 1.00 125.45 1141 GLU A O 1
ATOM 2900 N N . ALA A 1 379 ? 25.393 142.394 61.529 1.00 109.81 1142 ALA A N 1
ATOM 2901 C CA . ALA A 1 379 ? 24.231 141.758 62.145 1.00 108.67 1142 ALA A CA 1
ATOM 2902 C C . ALA A 1 379 ? 24.182 142.112 63.624 1.00 117.40 1142 ALA A C 1
ATOM 2903 O O . ALA A 1 379 ? 25.196 141.998 64.321 1.00 124.00 1142 ALA A O 1
ATOM 2905 N N . GLU A 1 380 ? 23.007 142.522 64.102 1.00 120.32 1143 GLU A N 1
ATOM 2906 C CA . GLU A 1 380 ? 22.779 142.820 65.514 1.00 122.21 1143 GLU A CA 1
ATOM 2907 C C . GLU A 1 380 ? 21.890 141.737 66.114 1.00 118.54 1143 GLU A C 1
ATOM 2908 O O . GLU A 1 380 ? 20.767 141.519 65.645 1.00 103.92 1143 GLU A O 1
ATOM 2914 N N . TRP A 1 381 ? 22.399 141.064 67.145 1.00 118.53 1144 TRP A N 1
ATOM 2915 C CA . TRP A 1 381 ? 21.716 139.945 67.784 1.00 110.23 1144 TRP A CA 1
ATOM 2916 C C . TRP A 1 381 ? 21.138 140.393 69.124 1.00 112.00 1144 TRP A C 1
ATOM 2917 O O . TRP A 1 381 ? 21.888 140.757 70.035 1.00 114.18 1144 TRP A O 1
ATOM 2928 N N . ARG A 1 382 ? 19.813 140.341 69.248 1.00 105.08 1145 ARG A N 1
ATOM 2929 C CA . ARG A 1 382 ? 19.111 140.755 70.458 1.00 108.60 1145 ARG A CA 1
ATOM 2930 C C . ARG A 1 382 ? 18.285 139.595 70.995 1.00 107.30 1145 ARG A C 1
ATOM 2931 O O . ARG A 1 382 ? 17.572 138.929 70.234 1.00 95.90 1145 ARG A O 1
ATOM 2939 N N . TYR A 1 383 ? 18.369 139.371 72.305 1.00 109.49 1146 TYR A N 1
ATOM 2940 C CA . TYR A 1 383 ? 17.545 138.354 72.941 1.00 96.45 1146 TYR A CA 1
ATOM 2941 C C . TYR A 1 383 ? 16.075 138.749 72.886 1.00 90.92 1146 TYR A C 1
ATOM 2942 O O . TYR A 1 383 ? 15.722 139.923 73.026 1.00 97.43 1146 TYR A O 1
ATOM 2951 N N . ASN A 1 384 ? 15.212 137.757 72.682 1.00 86.46 1147 ASN A N 1
ATOM 2952 C CA . ASN A 1 384 ? 13.772 137.971 72.716 1.00 97.08 1147 ASN A CA 1
ATOM 2953 C C . ASN A 1 384 ? 13.126 136.759 73.367 1.00 98.14 1147 ASN A C 1
ATOM 2954 O O . ASN A 1 384 ? 13.498 135.622 73.067 1.00 91.35 1147 ASN A O 1
ATOM 2959 N N . SER A 1 385 ? 12.191 137.004 74.288 1.00 99.97 1148 SER A N 1
ATOM 2960 C CA . SER A 1 385 ? 11.512 135.895 74.949 1.00 92.90 1148 SER A CA 1
ATOM 2961 C C . SER A 1 385 ? 10.706 135.059 73.966 1.00 93.69 1148 SER A C 1
ATOM 2962 O O . SER A 1 385 ? 10.560 133.848 74.163 1.00 84.54 1148 SER A O 1
ATOM 2965 N N . CYS A 1 386 ? 10.166 135.679 72.916 1.00 102.16 1149 CYS A N 1
ATOM 2966 C CA . CYS A 1 386 ? 9.526 134.907 71.855 1.00 107.61 1149 CYS A CA 1
ATOM 2967 C C . CYS A 1 386 ? 9.472 135.759 70.596 1.00 102.06 1149 CYS A C 1
ATOM 2968 O O . CYS A 1 386 ? 8.639 136.663 70.494 1.00 108.38 1149 CYS A O 1
ATOM 2971 N N . ALA A 1 387 ? 10.342 135.443 69.636 1.00 104.27 1150 ALA A N 1
ATOM 2972 C CA . ALA A 1 387 ? 10.467 136.020 68.311 1.00 96.23 1150 ALA A CA 1
ATOM 2973 C C . ALA A 1 387 ? 10.010 135.008 67.266 1.00 93.01 1150 ALA A C 1
ATOM 2974 O O . ALA A 1 387 ? 10.118 133.799 67.492 1.00 84.79 1150 ALA A O 1
ATOM 2976 N N . PRO A 1 388 ? 9.478 135.461 66.130 1.00 85.01 1151 PRO A N 1
ATOM 2977 C CA . PRO A 1 388 ? 8.959 134.522 65.124 1.00 72.19 1151 PRO A CA 1
ATOM 2978 C C . PRO A 1 388 ? 9.961 133.425 64.793 1.00 79.48 1151 PRO A C 1
ATOM 2979 O O . PRO A 1 388 ? 11.133 133.687 64.510 1.00 79.54 1151 PRO A O 1
ATOM 2983 N N . ALA A 1 389 ? 9.478 132.181 64.812 1.00 78.73 1152 ALA A N 1
ATOM 2984 C CA . ALA A 1 389 ? 10.371 131.028 64.806 1.00 71.12 1152 ALA A CA 1
ATOM 2985 C C . ALA A 1 389 ? 10.946 130.743 63.422 1.00 87.05 1152 ALA A C 1
ATOM 2986 O O . ALA A 1 389 ? 12.117 130.367 63.302 1.00 91.12 1152 ALA A O 1
ATOM 2988 N N . CYS A 1 390 ? 10.147 130.894 62.372 1.00 86.18 1153 CYS A N 1
ATOM 2989 C CA . CYS A 1 390 ? 10.560 130.561 61.010 1.00 73.21 1153 CYS A CA 1
ATOM 2990 C C . CYS A 1 390 ? 10.646 131.854 60.198 1.00 84.32 1153 CYS A C 1
ATOM 2991 O O . CYS A 1 390 ? 9.698 132.237 59.511 1.00 94.07 1153 CYS A O 1
ATOM 2994 N N . GLN A 1 391 ? 11.794 132.523 60.275 1.00 83.23 1154 GLN A N 1
ATOM 2995 C CA . GLN A 1 391 ? 12.010 133.756 59.531 1.00 92.88 1154 GLN A CA 1
ATOM 2996 C C . GLN A 1 391 ? 12.640 133.448 58.172 1.00 89.72 1154 GLN A C 1
ATOM 2997 O O . GLN A 1 391 ? 13.279 132.409 57.976 1.00 88.66 1154 GLN A O 1
ATOM 3003 N N . VAL A 1 392 ? 12.438 134.360 57.225 1.00 81.07 1155 VAL A N 1
ATOM 3004 C CA . VAL A 1 392 ? 12.964 134.185 55.873 1.00 90.42 1155 VAL A CA 1
ATOM 3005 C C . VAL A 1 392 ? 14.437 134.577 55.854 1.00 88.58 1155 VAL A C 1
ATOM 3006 O O . VAL A 1 392 ? 14.801 135.705 56.204 1.00 93.38 1155 VAL A O 1
ATOM 3010 N N . THR A 1 393 ? 15.289 133.638 55.461 1.00 79.59 1156 THR A N 1
ATOM 3011 C CA . THR A 1 393 ? 16.720 133.862 55.360 1.00 88.06 1156 THR A CA 1
ATOM 3012 C C . THR A 1 393 ? 17.187 133.368 54.000 1.00 89.73 1156 THR A C 1
ATOM 3013 O O . THR A 1 393 ? 16.407 132.817 53.222 1.00 88.85 1156 THR A O 1
ATOM 3017 N N . CYS A 1 394 ? 18.478 133.553 53.717 1.00 96.63 1157 CYS A N 1
ATOM 3018 C CA . CYS A 1 394 ? 19.030 133.020 52.477 1.00 96.21 1157 CYS A CA 1
ATOM 3019 C C . CYS A 1 394 ? 18.899 131.509 52.418 1.00 92.26 1157 CYS A C 1
ATOM 3020 O O . CYS A 1 394 ? 18.781 130.935 51.330 1.00 103.03 1157 CYS A O 1
ATOM 3023 N N . GLN A 1 395 ? 18.918 130.855 53.575 1.00 78.32 1158 GLN A N 1
ATOM 3024 C CA . GLN A 1 395 ? 18.814 129.411 53.674 1.00 69.48 1158 GLN A CA 1
ATOM 3025 C C . GLN A 1 395 ? 17.373 128.932 53.775 1.00 75.98 1158 GLN A C 1
ATOM 3026 O O . GLN A 1 395 ? 17.123 127.733 53.604 1.00 68.89 1158 GLN A O 1
ATOM 3032 N N . HIS A 1 396 ? 16.426 129.828 54.048 1.00 72.76 1159 HIS A N 1
ATOM 3033 C CA . HIS A 1 396 ? 14.998 129.506 54.020 1.00 82.34 1159 HIS A CA 1
ATOM 3034 C C . HIS A 1 396 ? 14.264 130.641 53.317 1.00 83.59 1159 HIS A C 1
ATOM 3035 O O . HIS A 1 396 ? 13.567 131.442 53.947 1.00 87.77 1159 HIS A O 1
ATOM 3042 N N . PRO A 1 397 ? 14.431 130.758 51.993 1.00 88.13 1160 PRO A N 1
ATOM 3043 C CA . PRO A 1 397 ? 13.837 131.904 51.280 1.00 77.73 1160 PRO A CA 1
ATOM 3044 C C . PRO A 1 397 ? 12.326 131.816 51.128 1.00 76.38 1160 PRO A C 1
ATOM 3045 O O . PRO A 1 397 ? 11.682 132.854 50.946 1.00 85.17 1160 PRO A O 1
ATOM 3049 N N . GLU A 1 398 ? 11.744 130.615 51.121 1.00 87.03 1161 GLU A N 1
ATOM 3050 C CA . GLU A 1 398 ? 10.286 130.660 51.061 1.00 84.75 1161 GLU A CA 1
ATOM 3051 C C . GLU A 1 398 ? 9.700 130.656 52.471 1.00 92.35 1161 GLU A C 1
ATOM 3052 O O . GLU A 1 398 ? 10.218 129.963 53.352 1.00 99.85 1161 GLU A O 1
ATOM 3058 N N . PRO A 1 399 ? 8.632 131.420 52.715 1.00 87.32 1162 PRO A N 1
ATOM 3059 C CA . PRO A 1 399 ? 7.954 131.339 54.015 1.00 81.40 1162 PRO A CA 1
ATOM 3060 C C . PRO A 1 399 ? 7.452 129.930 54.289 1.00 74.24 1162 PRO A C 1
ATOM 3061 O O . PRO A 1 399 ? 6.947 129.241 53.400 1.00 76.52 1162 PRO A O 1
ATOM 3065 N N . LEU A 1 400 ? 7.573 129.519 55.545 1.00 66.46 1163 LEU A N 1
ATOM 3066 C CA . LEU A 1 400 ? 7.327 128.147 55.949 1.00 59.57 1163 LEU A CA 1
ATOM 3067 C C . LEU A 1 400 ? 6.091 128.044 56.826 1.00 71.98 1163 LEU A C 1
ATOM 3068 O O . LEU A 1 400 ? 5.731 128.977 57.547 1.00 78.24 1163 LEU A O 1
ATOM 3073 N N . ALA A 1 401 ? 5.432 126.898 56.733 1.00 76.27 1164 ALA A N 1
ATOM 3074 C CA . ALA A 1 401 ? 4.372 126.540 57.665 1.00 65.88 1164 ALA A CA 1
ATOM 3075 C C . ALA A 1 401 ? 5.047 125.997 58.921 1.00 62.05 1164 ALA A C 1
ATOM 3076 O O . ALA A 1 401 ? 5.340 124.805 59.031 1.00 77.43 1164 ALA A O 1
ATOM 3078 N N . CYS A 1 402 ? 5.288 126.893 59.895 1.00 66.64 1165 CYS A N 1
ATOM 3079 C CA . CYS A 1 402 ? 6.058 126.565 61.093 1.00 71.30 1165 CYS A CA 1
ATOM 3080 C C . CYS A 1 402 ? 5.156 125.900 62.133 1.00 80.39 1165 CYS A C 1
ATOM 3081 O O . CYS A 1 402 ? 4.029 126.348 62.359 1.00 83.11 1165 CYS A O 1
ATOM 3084 N N . PRO A 1 403 ? 5.628 124.835 62.786 1.00 82.07 1166 PRO A N 1
ATOM 3085 C CA . PRO A 1 403 ? 4.803 124.164 63.801 1.00 69.47 1166 PRO A CA 1
ATOM 3086 C C . PRO A 1 403 ? 4.668 124.946 65.091 1.00 63.14 1166 PRO A C 1
ATOM 3087 O O . PRO A 1 403 ? 3.824 124.583 65.920 1.00 85.68 1166 PRO A O 1
ATOM 3091 N N . VAL A 1 404 ? 5.488 125.971 65.308 1.00 58.63 1167 VAL A N 1
ATOM 3092 C CA . VAL A 1 404 ? 5.358 126.860 66.455 1.00 59.77 1167 VAL A CA 1
ATOM 3093 C C . VAL A 1 404 ? 5.342 128.302 65.967 1.00 66.64 1167 VAL A C 1
ATOM 3094 O O . VAL A 1 404 ? 5.969 128.645 64.957 1.00 70.28 1167 VAL A O 1
ATOM 3098 N N . GLN A 1 405 ? 4.620 129.153 66.702 1.00 79.80 1168 GLN A N 1
ATOM 3099 C CA . GLN A 1 405 ? 4.513 130.560 66.324 1.00 81.14 1168 GLN A CA 1
ATOM 3100 C C . GLN A 1 405 ? 5.827 131.297 66.562 1.00 77.85 1168 GLN A C 1
ATOM 3101 O O . GLN A 1 405 ? 6.285 132.053 65.697 1.00 92.32 1168 GLN A O 1
ATOM 3107 N N . CYS A 1 406 ? 6.469 131.063 67.706 1.00 71.72 1169 CYS A N 1
ATOM 3108 C CA . CYS A 1 406 ? 7.694 131.771 68.047 1.00 82.25 1169 CYS A CA 1
ATOM 3109 C C . CYS A 1 406 ? 8.545 130.916 68.982 1.00 78.84 1169 CYS A C 1
ATOM 3110 O O . CYS A 1 406 ? 8.076 129.927 69.552 1.00 73.62 1169 CYS A O 1
ATOM 3113 N N . VAL A 1 407 ? 9.823 131.296 69.118 1.00 68.15 1170 VAL A N 1
ATOM 3114 C CA . VAL A 1 407 ? 10.754 130.624 70.018 1.00 63.42 1170 VAL A CA 1
ATOM 3115 C C . VAL A 1 407 ? 11.657 131.651 70.682 1.00 76.44 1170 VAL A C 1
ATOM 3116 O O . VAL A 1 407 ? 11.874 132.753 70.175 1.00 84.63 1170 VAL A O 1
ATOM 3120 N N . GLU A 1 408 ? 12.223 131.241 71.807 1.00 84.51 1171 GLU A N 1
ATOM 3121 C CA . GLU A 1 408 ? 13.122 132.049 72.612 1.00 75.92 1171 GLU A CA 1
ATOM 3122 C C . GLU A 1 408 ? 14.557 131.869 72.136 1.00 79.89 1171 GLU A C 1
ATOM 3123 O O . GLU A 1 408 ? 14.945 130.795 71.671 1.00 92.23 1171 GLU A O 1
ATOM 3129 N N . GLY A 1 409 ? 15.337 132.932 72.245 1.00 81.37 1172 GLY A N 1
ATOM 3130 C CA . GLY A 1 409 ? 16.754 132.871 71.960 1.00 91.76 1172 GLY A CA 1
ATOM 3131 C C . GLY A 1 409 ? 17.243 134.191 71.397 1.00 92.10 1172 GLY A C 1
ATOM 3132 O O . GLY A 1 409 ? 16.633 135.236 71.607 1.00 81.96 1172 GLY A O 1
ATOM 3133 N N . CYS A 1 410 ? 18.363 134.112 70.685 1.00 102.29 1173 CYS A N 1
ATOM 3134 C CA . CYS A 1 410 ? 18.964 135.262 70.023 1.00 103.26 1173 CYS A CA 1
ATOM 3135 C C . CYS A 1 410 ? 18.506 135.305 68.572 1.00 101.72 1173 CYS A C 1
ATOM 3136 O O . CYS A 1 410 ? 18.611 134.305 67.853 1.00 112.13 1173 CYS A O 1
ATOM 3139 N N . HIS A 1 411 ? 17.987 136.453 68.149 1.00 94.81 1174 HIS A N 1
ATOM 3140 C CA . HIS A 1 411 ? 17.494 136.620 66.790 1.00 98.78 1174 HIS A CA 1
ATOM 3141 C C . HIS A 1 411 ? 18.159 137.816 66.127 1.00 106.92 1174 HIS A C 1
ATOM 3142 O O . HIS A 1 411 ? 18.296 138.886 66.729 1.00 102.57 1174 HIS A O 1
ATOM 3149 N N . ALA A 1 412 ? 18.572 137.617 64.879 1.00 106.87 1175 ALA A N 1
ATOM 3150 C CA . ALA A 1 412 ? 19.275 138.648 64.134 1.00 100.96 1175 ALA A CA 1
ATOM 3151 C C . ALA A 1 412 ? 18.306 139.709 63.630 1.00 96.37 1175 ALA A C 1
ATOM 3152 O O . ALA A 1 412 ? 17.211 139.397 63.158 1.00 101.19 1175 ALA A O 1
ATOM 3154 N N . HIS A 1 413 ? 18.715 140.971 63.737 1.00 100.86 1176 HIS A N 1
ATOM 3155 C CA . HIS A 1 413 ? 17.931 142.098 63.245 1.00 106.36 1176 HIS A CA 1
ATOM 3156 C C . HIS A 1 413 ? 18.728 142.798 62.153 1.00 110.49 1176 HIS A C 1
ATOM 3157 O O . HIS A 1 413 ? 19.861 143.234 62.387 1.00 106.12 1176 HIS A O 1
ATOM 3164 N N . CYS A 1 414 ? 18.141 142.891 60.964 1.00 110.46 1177 CYS A N 1
ATOM 3165 C CA . CYS A 1 414 ? 18.781 143.432 59.775 1.00 115.11 1177 CYS A CA 1
ATOM 3166 C C . CYS A 1 414 ? 18.205 144.795 59.411 1.00 119.70 1177 CYS A C 1
ATOM 3167 O O . CYS A 1 414 ? 17.080 145.129 59.797 1.00 127.96 1177 CYS A O 1
ATOM 3170 N N . PRO A 1 415 ? 18.959 145.620 58.689 1.00 123.89 1178 PRO A N 1
ATOM 3171 C CA . PRO A 1 415 ? 18.419 146.902 58.216 1.00 131.42 1178 PRO A CA 1
ATOM 3172 C C . PRO A 1 415 ? 17.253 146.681 57.270 1.00 139.73 1178 PRO A C 1
ATOM 3173 O O . PRO A 1 415 ? 17.113 145.590 56.693 1.00 133.11 1178 PRO A O 1
ATOM 3177 N N . PRO A 1 416 ? 16.384 147.679 57.108 1.00 150.06 1179 PRO A N 1
ATOM 3178 C CA . PRO A 1 416 ? 15.220 147.525 56.224 1.00 150.30 1179 PRO A CA 1
ATOM 3179 C C . PRO A 1 416 ? 15.600 147.024 54.838 1.00 151.10 1179 PRO A C 1
ATOM 3180 O O . PRO A 1 416 ? 16.520 147.539 54.197 1.00 155.73 1179 PRO A O 1
ATOM 3184 N N . GLY A 1 417 ? 14.880 146.003 54.376 1.00 141.52 1180 GLY A N 1
ATOM 3185 C CA . GLY A 1 417 ? 15.110 145.462 53.053 1.00 139.10 1180 GLY A CA 1
ATOM 3186 C C . GLY A 1 417 ? 16.263 144.494 52.953 1.00 134.95 1180 GLY A C 1
ATOM 3187 O O . GLY A 1 417 ? 16.722 144.209 51.842 1.00 144.27 1180 GLY A O 1
ATOM 3188 N N . LYS A 1 418 ? 16.756 143.987 54.078 1.00 120.39 1181 LYS A N 1
ATOM 3189 C CA . LYS A 1 418 ? 17.867 143.049 54.093 1.00 111.29 1181 LYS A CA 1
ATOM 3190 C C . LYS A 1 418 ? 17.465 141.787 54.844 1.00 111.59 1181 LYS A C 1
ATOM 3191 O O . LYS A 1 418 ? 16.646 141.825 55.766 1.00 118.63 1181 LYS A O 1
ATOM 3197 N N . ILE A 1 419 ? 18.060 140.672 54.436 1.00 108.62 1182 ILE A N 1
ATOM 3198 C CA . ILE A 1 419 ? 17.719 139.343 54.923 1.00 90.56 1182 ILE A CA 1
ATOM 3199 C C . ILE A 1 419 ? 18.962 138.725 55.549 1.00 89.77 1182 ILE A C 1
ATOM 3200 O O . ILE A 1 419 ? 20.086 138.964 55.094 1.00 108.84 1182 ILE A O 1
ATOM 3205 N N . LEU A 1 420 ? 18.761 137.958 56.616 1.00 90.89 1183 LEU A N 1
ATOM 3206 C CA . LEU A 1 420 ? 19.865 137.279 57.280 1.00 90.03 1183 LEU A CA 1
ATOM 3207 C C . LEU A 1 420 ? 20.440 136.180 56.397 1.00 89.58 1183 LEU A C 1
ATOM 3208 O O . LEU A 1 420 ? 19.697 135.392 55.803 1.00 84.00 1183 LEU A O 1
ATOM 3213 N N . ASP A 1 421 ? 21.766 136.122 56.317 1.00 94.65 1184 ASP A N 1
ATOM 3214 C CA . ASP A 1 421 ? 22.474 135.006 55.695 1.00 91.23 1184 ASP A CA 1
ATOM 3215 C C . ASP A 1 421 ? 23.078 134.182 56.829 1.00 87.28 1184 ASP A C 1
ATOM 3216 O O . ASP A 1 421 ? 24.100 134.561 57.409 1.00 97.64 1184 ASP A O 1
ATOM 3221 N N . GLU A 1 422 ? 22.441 133.052 57.139 1.00 82.96 1185 GLU A N 1
ATOM 3222 C CA . GLU A 1 422 ? 22.836 132.271 58.306 1.00 83.49 1185 GLU A CA 1
ATOM 3223 C C . GLU A 1 422 ? 24.240 131.700 58.160 1.00 92.22 1185 GLU A C 1
ATOM 3224 O O . GLU A 1 422 ? 24.974 131.606 59.150 1.00 102.57 1185 GLU A O 1
ATOM 3230 N N . LEU A 1 423 ? 24.643 131.330 56.943 1.00 95.68 1186 LEU A N 1
ATOM 3231 C CA . LEU A 1 423 ? 25.962 130.732 56.778 1.00 89.76 1186 LEU A CA 1
ATOM 3232 C C . LEU A 1 423 ? 27.072 131.755 56.953 1.00 97.67 1186 LEU A C 1
ATOM 3233 O O . LEU A 1 423 ? 28.169 131.403 57.400 1.00 105.18 1186 LEU A O 1
ATOM 3238 N N . LEU A 1 424 ? 26.811 133.015 56.614 1.00 101.81 1187 LEU A N 1
ATOM 3239 C CA . LEU A 1 424 ? 27.802 134.070 56.756 1.00 96.04 1187 LEU A CA 1
ATOM 3240 C C . LEU A 1 424 ? 27.636 134.872 58.040 1.00 96.97 1187 LEU A C 1
ATOM 3241 O O . LEU A 1 424 ? 28.524 135.668 58.364 1.00 90.90 1187 LEU A O 1
ATOM 3246 N N . GLN A 1 425 ? 26.533 134.676 58.774 1.00 88.07 1188 GLN A N 1
ATOM 3247 C CA . GLN A 1 425 ? 26.271 135.386 60.030 1.00 85.34 1188 GLN A CA 1
ATOM 3248 C C . GLN A 1 425 ? 26.263 136.900 59.827 1.00 89.19 1188 GLN A C 1
ATOM 3249 O O . GLN A 1 425 ? 26.768 137.660 60.658 1.00 97.58 1188 GLN A O 1
ATOM 3255 N N . THR A 1 426 ? 25.676 137.342 58.715 1.00 81.93 1189 THR A N 1
ATOM 3256 C CA . THR A 1 426 ? 25.625 138.762 58.397 1.00 89.62 1189 THR A CA 1
ATOM 3257 C C . THR A 1 426 ? 24.409 139.041 57.527 1.00 85.05 1189 THR A C 1
ATOM 3258 O O . THR A 1 426 ? 23.911 138.164 56.817 1.00 83.01 1189 THR A O 1
ATOM 3262 N N . CYS A 1 427 ? 23.942 140.285 57.584 1.00 103.70 1190 CYS A N 1
ATOM 3263 C CA . CYS A 1 427 ? 22.789 140.707 56.802 1.00 114.22 1190 CYS A CA 1
ATOM 3264 C C . CYS A 1 427 ? 23.209 141.065 55.386 1.00 110.62 1190 CYS A C 1
ATOM 3265 O O . CYS A 1 427 ? 24.183 141.798 55.179 1.00 118.04 1190 CYS A O 1
ATOM 3268 N N . VAL A 1 428 ? 22.472 140.536 54.412 1.00 100.57 1191 VAL A N 1
ATOM 3269 C CA . VAL A 1 428 ? 22.759 140.744 53.003 1.00 99.95 1191 VAL A CA 1
ATOM 3270 C C . VAL A 1 428 ? 21.463 141.125 52.298 1.00 107.99 1191 VAL A C 1
ATOM 3271 O O . VAL A 1 428 ? 20.362 140.927 52.819 1.00 113.84 1191 VAL A O 1
ATOM 3275 N N . ASP A 1 429 ? 21.612 141.693 51.103 1.00 109.02 1192 ASP A N 1
ATOM 3276 C CA . ASP A 1 429 ? 20.463 141.990 50.264 1.00 119.66 1192 ASP A CA 1
ATOM 3277 C C . ASP A 1 429 ? 19.818 140.684 49.802 1.00 119.62 1192 ASP A C 1
ATOM 3278 O O . ASP A 1 429 ? 20.515 139.697 49.555 1.00 129.35 1192 ASP A O 1
ATOM 3283 N N . PRO A 1 430 ? 18.488 140.651 49.677 1.00 120.25 1193 PRO A N 1
ATOM 3284 C CA . PRO A 1 430 ? 17.831 139.391 49.283 1.00 114.82 1193 PRO A CA 1
ATOM 3285 C C . PRO A 1 430 ? 18.267 138.899 47.915 1.00 124.61 1193 PRO A C 1
ATOM 3286 O O . PRO A 1 430 ? 18.240 137.687 47.666 1.00 114.35 1193 PRO A O 1
ATOM 3290 N N . GLU A 1 431 ? 18.685 139.810 47.027 1.00 137.44 1194 GLU A N 1
ATOM 3291 C CA . GLU A 1 431 ? 19.165 139.431 45.702 1.00 142.98 1194 GLU A CA 1
ATOM 3292 C C . GLU A 1 431 ? 20.502 138.700 45.755 1.00 133.51 1194 GLU A C 1
ATOM 3293 O O . GLU A 1 431 ? 20.860 138.019 44.787 1.00 137.69 1194 GLU A O 1
ATOM 3299 N N . ASP A 1 432 ? 21.243 138.827 46.855 1.00 120.87 1195 ASP A N 1
ATOM 3300 C CA . ASP A 1 432 ? 22.563 138.225 47.004 1.00 110.06 1195 ASP A CA 1
ATOM 3301 C C . ASP A 1 432 ? 22.530 136.830 47.620 1.00 105.37 1195 ASP A C 1
ATOM 3302 O O . ASP A 1 432 ? 23.591 136.227 47.808 1.00 104.96 1195 ASP A O 1
ATOM 3307 N N . CYS A 1 433 ? 21.357 136.312 47.960 1.00 108.62 1196 CYS A N 1
ATOM 3308 C CA . CYS A 1 433 ? 21.282 134.942 48.438 1.00 108.53 1196 CYS A CA 1
ATOM 3309 C C . CYS A 1 433 ? 21.493 133.977 47.273 1.00 107.21 1196 CYS A C 1
ATOM 3310 O O . CYS A 1 433 ? 20.954 134.193 46.182 1.00 106.00 1196 CYS A O 1
ATOM 3313 N N . PRO A 1 434 ? 22.268 132.914 47.464 1.00 104.69 1197 PRO A N 1
ATOM 3314 C CA . PRO A 1 434 ? 22.309 131.852 46.450 1.00 98.06 1197 PRO A CA 1
ATOM 3315 C C . PRO A 1 434 ? 21.008 131.064 46.451 1.00 98.36 1197 PRO A C 1
ATOM 3316 O O . PRO A 1 434 ? 20.898 130.020 47.101 1.00 95.29 1197 PRO A O 1
ATOM 3320 N N . VAL A 1 435 ? 20.006 131.567 45.733 1.00 97.21 1198 VAL A N 1
ATOM 3321 C CA . VAL A 1 435 ? 18.653 131.030 45.810 1.00 88.96 1198 VAL A CA 1
ATOM 3322 C C . VAL A 1 435 ? 18.064 130.941 44.409 1.00 93.17 1198 VAL A C 1
ATOM 3323 O O . VAL A 1 435 ? 18.190 131.876 43.610 1.00 104.05 1198 VAL A O 1
ATOM 3327 N N . CYS A 1 436 ? 17.458 129.799 44.107 1.00 85.37 1199 CYS A N 1
ATOM 3328 C CA . CYS A 1 436 ? 16.682 129.570 42.898 1.00 78.30 1199 CYS A CA 1
ATOM 3329 C C . CYS A 1 436 ? 15.187 129.567 43.211 1.00 76.79 1199 CYS A C 1
ATOM 3330 O O . CYS A 1 436 ? 14.762 129.497 44.366 1.00 82.75 1199 CYS A O 1
ATOM 3333 N N . GLU A 1 437 ? 14.385 129.653 42.155 1.00 71.21 1200 GLU A N 1
ATOM 3334 C CA . GLU A 1 437 ? 12.936 129.614 42.279 1.00 77.44 1200 GLU A CA 1
ATOM 3335 C C . GLU A 1 437 ? 12.371 128.745 41.166 1.00 79.73 1200 GLU A C 1
ATOM 3336 O O . GLU A 1 437 ? 12.825 128.816 40.022 1.00 79.10 1200 GLU A O 1
ATOM 3342 N N . VAL A 1 438 ? 11.399 127.906 41.510 1.00 81.36 1201 VAL A N 1
ATOM 3343 C CA . VAL A 1 438 ? 10.702 127.084 40.528 1.00 84.33 1201 VAL A CA 1
ATOM 3344 C C . VAL A 1 438 ? 9.303 126.807 41.058 1.00 84.96 1201 VAL A C 1
ATOM 3345 O O . VAL A 1 438 ? 9.117 126.555 42.253 1.00 84.39 1201 VAL A O 1
ATOM 3349 N N . ALA A 1 439 ? 8.316 126.882 40.161 1.00 90.20 1202 ALA A N 1
ATOM 3350 C CA . ALA A 1 439 ? 6.906 126.675 40.506 1.00 89.01 1202 ALA A CA 1
ATOM 3351 C C . ALA A 1 439 ? 6.478 127.598 41.641 1.00 95.08 1202 ALA A C 1
ATOM 3352 O O . ALA A 1 439 ? 5.751 127.201 42.554 1.00 103.62 1202 ALA A O 1
ATOM 3354 N N . GLY A 1 440 ? 6.959 128.839 41.593 1.00 96.65 1203 GLY A N 1
ATOM 3355 C CA . GLY A 1 440 ? 6.645 129.820 42.611 1.00 95.72 1203 GLY A CA 1
ATOM 3356 C C . GLY A 1 440 ? 7.263 129.565 43.963 1.00 89.28 1203 GLY A C 1
ATOM 3357 O O . GLY A 1 440 ? 6.942 130.275 44.920 1.00 109.32 1203 GLY A O 1
ATOM 3358 N N . ARG A 1 441 ? 8.137 128.575 44.079 1.00 75.97 1204 ARG A N 1
ATOM 3359 C CA . ARG A 1 441 ? 8.782 128.243 45.339 1.00 81.64 1204 ARG A CA 1
ATOM 3360 C C . ARG A 1 441 ? 10.262 128.595 45.270 1.00 89.12 1204 ARG A C 1
ATOM 3361 O O . ARG A 1 441 ? 10.967 128.156 44.356 1.00 92.79 1204 ARG A O 1
ATOM 3369 N N . ARG A 1 442 ? 10.733 129.365 46.244 1.00 84.48 1205 ARG A N 1
ATOM 3370 C CA . ARG A 1 442 ? 12.141 129.717 46.338 1.00 78.68 1205 ARG A CA 1
ATOM 3371 C C . ARG A 1 442 ? 12.819 128.741 47.286 1.00 74.85 1205 ARG A C 1
ATOM 3372 O O . ARG A 1 442 ? 12.317 128.483 48.383 1.00 84.80 1205 ARG A O 1
ATOM 3380 N N . PHE A 1 443 ? 13.920 128.157 46.839 1.00 75.99 1206 PHE A N 1
ATOM 3381 C CA . PHE A 1 443 ? 14.691 127.226 47.645 1.00 79.33 1206 PHE A CA 1
ATOM 3382 C C . PHE A 1 443 ? 16.162 127.604 47.567 1.00 80.26 1206 PHE A C 1
ATOM 3383 O O . PHE A 1 443 ? 16.622 128.149 46.562 1.00 78.27 1206 PHE A O 1
ATOM 3391 N N . ALA A 1 444 ? 16.886 127.346 48.654 1.00 80.06 1207 ALA A N 1
ATOM 3392 C CA . ALA A 1 444 ? 18.286 127.734 48.752 1.00 74.57 1207 ALA A CA 1
ATOM 3393 C C . ALA A 1 444 ? 19.185 126.813 47.934 1.00 86.37 1207 ALA A C 1
ATOM 3394 O O . ALA A 1 444 ? 18.809 125.702 47.549 1.00 79.31 1207 ALA A O 1
ATOM 3396 N N . SER A 1 445 ? 20.399 127.293 47.679 1.00 97.51 1208 SER A N 1
ATOM 3397 C CA . SER A 1 445 ? 21.377 126.499 46.953 1.00 90.90 1208 SER A CA 1
ATOM 3398 C C . SER A 1 445 ? 21.660 125.199 47.695 1.00 89.46 1208 SER A C 1
ATOM 3399 O O . SER A 1 445 ? 21.922 125.203 48.899 1.00 105.87 1208 SER A O 1
ATOM 3402 N N . GLY A 1 446 ? 21.622 124.086 46.966 1.00 81.27 1209 GLY A N 1
ATOM 3403 C CA . GLY A 1 446 ? 21.809 122.770 47.542 1.00 73.01 1209 GLY A CA 1
ATOM 3404 C C . GLY A 1 446 ? 20.531 122.073 47.952 1.00 76.69 1209 GLY A C 1
ATOM 3405 O O . GLY A 1 446 ? 20.560 120.867 48.235 1.00 78.93 1209 GLY A O 1
ATOM 3406 N N . LYS A 1 447 ? 19.415 122.788 48.003 1.00 62.33 1210 LYS A N 1
ATOM 3407 C CA . LYS A 1 447 ? 18.141 122.168 48.309 1.00 67.58 1210 LYS A CA 1
ATOM 3408 C C . LYS A 1 447 ? 17.570 121.571 47.030 1.00 69.00 1210 LYS A C 1
ATOM 3409 O O . LYS A 1 447 ? 17.742 122.121 45.940 1.00 76.31 1210 LYS A O 1
ATOM 3415 N N . LYS A 1 448 ? 16.908 120.432 47.168 1.00 75.25 1211 LYS A N 1
ATOM 3416 C CA . LYS A 1 448 ? 16.298 119.715 46.057 1.00 72.93 1211 LYS A CA 1
ATOM 3417 C C . LYS A 1 448 ? 14.782 119.777 46.191 1.00 73.08 1211 LYS A C 1
ATOM 3418 O O . LYS A 1 448 ? 14.229 119.375 47.219 1.00 74.02 1211 LYS A O 1
ATOM 3424 N N . VAL A 1 449 ? 14.115 120.295 45.160 1.00 74.89 1212 VAL A N 1
ATOM 3425 C CA . VAL A 1 449 ? 12.661 120.426 45.136 1.00 72.96 1212 VAL A CA 1
ATOM 3426 C C . VAL A 1 449 ? 12.113 119.420 44.139 1.00 71.85 1212 VAL A C 1
ATOM 3427 O O . VAL A 1 449 ? 12.615 119.308 43.015 1.00 77.57 1212 VAL A O 1
ATOM 3431 N N . THR A 1 450 ? 11.075 118.701 44.549 1.00 65.00 1213 THR A N 1
ATOM 3432 C CA . THR A 1 450 ? 10.417 117.712 43.711 1.00 60.82 1213 THR A CA 1
ATOM 3433 C C . THR A 1 450 ? 9.074 118.246 43.237 1.00 61.17 1213 THR A C 1
ATOM 3434 O O . THR A 1 450 ? 8.209 118.591 44.051 1.00 64.47 1213 THR A O 1
ATOM 3438 N N . LEU A 1 451 ? 8.917 118.329 41.925 1.00 58.36 1214 LEU A N 1
ATOM 3439 C CA . LEU A 1 451 ? 7.687 118.784 41.300 1.00 62.13 1214 LEU A CA 1
ATOM 3440 C C . LEU A 1 451 ? 6.879 117.567 40.868 1.00 72.09 1214 LEU A C 1
ATOM 3441 O O . LEU A 1 451 ? 7.427 116.654 40.235 1.00 81.99 1214 LEU A O 1
ATOM 3446 N N . ASN A 1 452 ? 5.592 117.555 41.210 1.00 73.54 1215 ASN A N 1
ATOM 3447 C CA . ASN A 1 452 ? 4.680 116.487 40.815 1.00 70.47 1215 ASN A CA 1
ATOM 3448 C C . ASN A 1 452 ? 5.227 115.113 41.212 1.00 71.44 1215 ASN A C 1
ATOM 3449 O O . ASN A 1 452 ? 5.474 114.262 40.349 1.00 71.39 1215 ASN A O 1
ATOM 3454 N N . PRO A 1 453 ? 5.376 114.846 42.510 1.00 62.43 1216 PRO A N 1
ATOM 3455 C CA . PRO A 1 453 ? 6.103 113.635 42.922 1.00 57.34 1216 PRO A CA 1
ATOM 3456 C C . PRO A 1 453 ? 5.442 112.354 42.453 1.00 61.93 1216 PRO A C 1
ATOM 3457 O O . PRO A 1 453 ? 6.133 111.403 42.068 1.00 69.10 1216 PRO A O 1
ATOM 3461 N N . SER A 1 454 ? 4.111 112.317 42.462 1.00 65.64 1217 SER A N 1
ATOM 3462 C CA . SER A 1 454 ? 3.329 111.121 42.178 1.00 64.06 1217 SER A CA 1
ATOM 3463 C C . SER A 1 454 ? 2.981 110.961 40.708 1.00 74.57 1217 SER A C 1
ATOM 3464 O O . SER A 1 454 ? 2.275 110.013 40.356 1.00 83.41 1217 SER A O 1
ATOM 3467 N N . ASP A 1 455 ? 3.419 111.875 39.850 1.00 75.34 1218 ASP A N 1
ATOM 3468 C CA . ASP A 1 455 ? 3.106 111.810 38.427 1.00 70.01 1218 ASP A CA 1
ATOM 3469 C C . ASP A 1 455 ? 4.352 111.385 37.662 1.00 74.57 1218 ASP A C 1
ATOM 3470 O O . ASP A 1 455 ? 5.258 112.205 37.444 1.00 82.68 1218 ASP A O 1
ATOM 3475 N N . PRO A 1 456 ? 4.440 110.134 37.210 1.00 80.47 1219 PRO A N 1
ATOM 3476 C CA . PRO A 1 456 ? 5.672 109.686 36.540 1.00 76.83 1219 PRO A CA 1
ATOM 3477 C C . PRO A 1 456 ? 5.986 110.456 35.269 1.00 83.17 1219 PRO A C 1
ATOM 3478 O O . PRO A 1 456 ? 7.166 110.613 34.929 1.00 88.65 1219 PRO A O 1
ATOM 3482 N N . GLU A 1 457 ? 4.966 110.940 34.558 1.00 85.95 1220 GLU A N 1
ATOM 3483 C CA . GLU A 1 457 ? 5.172 111.682 33.323 1.00 88.43 1220 GLU A CA 1
ATOM 3484 C C . GLU A 1 457 ? 5.570 113.135 33.544 1.00 85.46 1220 GLU A C 1
ATOM 3485 O O . GLU A 1 457 ? 5.960 113.797 32.577 1.00 91.08 1220 GLU A O 1
ATOM 3491 N N . HIS A 1 458 ? 5.477 113.654 34.770 1.00 72.68 1221 HIS A N 1
ATOM 3492 C CA . HIS A 1 458 ? 5.825 115.047 35.006 1.00 80.68 1221 HIS A CA 1
ATOM 3493 C C . HIS A 1 458 ? 6.668 115.241 36.250 1.00 80.01 1221 HIS A C 1
ATOM 3494 O O . HIS A 1 458 ? 6.999 116.386 36.582 1.00 72.19 1221 HIS A O 1
ATOM 3501 N N . CYS A 1 459 ? 7.055 114.162 36.918 1.00 70.43 1222 CYS A N 1
ATOM 3502 C CA . CYS A 1 459 ? 7.924 114.254 38.075 1.00 67.93 1222 CYS A CA 1
ATOM 3503 C C . CYS A 1 459 ? 9.280 114.827 37.688 1.00 72.01 1222 CYS A C 1
ATOM 3504 O O . CYS A 1 459 ? 9.932 114.356 36.751 1.00 70.04 1222 CYS A O 1
ATOM 3507 N N . GLN A 1 460 ? 9.704 115.846 38.422 1.00 74.21 1223 GLN A N 1
ATOM 3508 C CA . GLN A 1 460 ? 10.998 116.464 38.204 1.00 63.61 1223 GLN A CA 1
ATOM 3509 C C . GLN A 1 460 ? 11.633 116.767 39.549 1.00 66.07 1223 GLN A C 1
ATOM 3510 O O . GLN A 1 460 ? 10.931 117.062 40.524 1.00 70.61 1223 GLN A O 1
ATOM 3516 N N . ILE A 1 461 ? 12.956 116.646 39.603 1.00 71.02 1224 ILE A N 1
ATOM 3517 C CA . ILE A 1 461 ? 13.753 117.013 40.769 1.00 69.36 1224 ILE A CA 1
ATOM 3518 C C . ILE A 1 461 ? 14.624 118.195 40.368 1.00 69.57 1224 ILE A C 1
ATOM 3519 O O . ILE A 1 461 ? 15.491 118.068 39.494 1.00 82.16 1224 ILE A O 1
ATOM 3524 N N . CYS A 1 462 ? 14.383 119.349 40.978 1.00 72.29 1225 CYS A N 1
ATOM 3525 C CA . CYS A 1 462 ? 15.078 120.573 40.614 1.00 78.33 1225 CYS A CA 1
ATOM 3526 C C . CYS A 1 462 ? 16.192 120.865 41.610 1.00 72.53 1225 CYS A C 1
ATOM 3527 O O . CYS A 1 462 ? 16.014 120.724 42.823 1.00 83.07 1225 CYS A O 1
ATOM 3530 N N . HIS A 1 463 ? 17.340 121.280 41.079 1.00 82.04 1226 HIS A N 1
ATOM 3531 C CA . HIS A 1 463 ? 18.541 121.553 41.854 1.00 79.95 1226 HIS A CA 1
ATOM 3532 C C . HIS A 1 463 ? 18.986 122.991 41.650 1.00 82.26 1226 HIS A C 1
ATOM 3533 O O . HIS A 1 463 ? 18.821 123.555 40.565 1.00 85.38 1226 HIS A O 1
ATOM 3540 N N . CYS A 1 464 ? 19.515 123.588 42.710 1.00 80.80 1227 CYS A N 1
ATOM 3541 C CA . CYS A 1 464 ? 20.001 124.961 42.691 1.00 78.32 1227 CYS A CA 1
ATOM 3542 C C . CYS A 1 464 ? 21.509 124.950 42.922 1.00 78.84 1227 CYS A C 1
ATOM 3543 O O . CYS A 1 464 ? 21.963 124.657 44.032 1.00 94.00 1227 CYS A O 1
ATOM 3546 N N . ASP A 1 465 ? 22.289 125.253 41.882 1.00 96.18 1228 ASP A N 1
ATOM 3547 C CA . ASP A 1 465 ? 23.742 125.256 42.047 1.00 114.87 1228 ASP A CA 1
ATOM 3548 C C . ASP A 1 465 ? 24.175 126.425 42.922 1.00 122.22 1228 ASP A C 1
ATOM 3549 O O . ASP A 1 465 ? 24.613 126.228 44.060 1.00 141.79 1228 ASP A O 1
ATOM 3554 N N . VAL A 1 466 ? 24.086 127.639 42.392 1.00 102.49 1229 VAL A N 1
ATOM 3555 C CA . VAL A 1 466 ? 24.295 128.840 43.192 1.00 100.04 1229 VAL A CA 1
ATOM 3556 C C . VAL A 1 466 ? 23.070 129.715 42.987 1.00 92.86 1229 VAL A C 1
ATOM 3557 O O . VAL A 1 466 ? 22.272 129.917 43.906 1.00 89.33 1229 VAL A O 1
ATOM 3561 N N . VAL A 1 467 ? 22.921 130.239 41.774 1.00 102.08 1230 VAL A N 1
ATOM 3562 C CA . VAL A 1 467 ? 21.666 130.793 41.283 1.00 105.93 1230 VAL A CA 1
ATOM 3563 C C . VAL A 1 467 ? 21.162 130.025 40.075 1.00 99.78 1230 VAL A C 1
ATOM 3564 O O . VAL A 1 467 ? 20.105 130.362 39.528 1.00 100.29 1230 VAL A O 1
ATOM 3568 N N . ASN A 1 468 ? 21.904 129.012 39.639 1.00 93.73 1231 ASN A N 1
ATOM 3569 C CA . ASN A 1 468 ? 21.580 128.236 38.454 1.00 102.05 1231 ASN A CA 1
ATOM 3570 C C . ASN A 1 468 ? 20.575 127.143 38.795 1.00 93.57 1231 ASN A C 1
ATOM 3571 O O . ASN A 1 468 ? 20.840 126.287 39.648 1.00 86.51 1231 ASN A O 1
ATOM 3576 N N . LEU A 1 469 ? 19.440 127.152 38.104 1.00 87.15 1232 LEU A N 1
ATOM 3577 C CA . LEU A 1 469 ? 18.386 126.168 38.307 1.00 84.99 1232 LEU A CA 1
ATOM 3578 C C . LEU A 1 469 ? 18.425 125.132 37.195 1.00 91.15 1232 LEU A C 1
ATOM 3579 O O . LEU A 1 469 ? 18.408 125.483 36.011 1.00 102.20 1232 LEU A O 1
ATOM 3584 N N . THR A 1 470 ? 18.487 123.860 37.578 1.00 83.20 1233 THR A N 1
ATOM 3585 C CA . THR A 1 470 ? 18.426 122.752 36.635 1.00 93.91 1233 THR A CA 1
ATOM 3586 C C . THR A 1 470 ? 17.428 121.733 37.160 1.00 88.47 1233 THR A C 1
ATOM 3587 O O . THR A 1 470 ? 17.470 121.386 38.345 1.00 88.58 1233 THR A O 1
ATOM 3591 N N . CYS A 1 471 ? 16.505 121.297 36.307 1.00 75.09 1234 CYS A N 1
ATOM 3592 C CA . CYS A 1 471 ? 15.541 120.273 36.683 1.00 76.50 1234 CYS A CA 1
ATOM 3593 C C . CYS A 1 471 ? 15.782 119.016 35.854 1.00 75.69 1234 CYS A C 1
ATOM 3594 O O . CYS A 1 471 ? 16.175 119.085 34.689 1.00 84.18 1234 CYS A O 1
ATOM 3597 N N . GLU A 1 472 ? 15.547 117.861 36.473 1.00 80.75 1235 GLU A N 1
ATOM 3598 C CA . GLU A 1 472 ? 15.726 116.568 35.828 1.00 79.16 1235 GLU A CA 1
ATOM 3599 C C . GLU A 1 472 ? 14.518 115.698 36.118 1.00 71.90 1235 GLU A C 1
ATOM 3600 O O . GLU A 1 472 ? 13.964 115.744 37.218 1.00 79.92 1235 GLU A O 1
ATOM 3606 N N . ALA A 1 473 ? 14.122 114.896 35.138 1.00 77.58 1236 ALA A N 1
ATOM 3607 C CA . ALA A 1 473 ? 13.011 113.985 35.345 1.00 78.66 1236 ALA A CA 1
ATOM 3608 C C . ALA A 1 473 ? 13.389 112.906 36.353 1.00 75.14 1236 ALA A C 1
ATOM 3609 O O . ALA A 1 473 ? 14.558 112.550 36.511 1.00 95.49 1236 ALA A O 1
ATOM 3611 N N . CYS A 1 474 ? 12.380 112.388 37.039 1.00 80.55 1237 CYS A N 1
ATOM 3612 C CA . CYS A 1 474 ? 12.598 111.331 38.006 1.00 84.29 1237 CYS A CA 1
ATOM 3613 C C . CYS A 1 474 ? 12.786 110.007 37.275 1.00 83.98 1237 CYS A C 1
ATOM 3614 O O . CYS A 1 474 ? 12.398 109.851 36.116 1.00 103.25 1237 CYS A O 1
ATOM 3617 N N . GLN A 1 475 ? 13.385 109.048 37.966 1.00 79.27 1238 GLN A N 1
ATOM 3618 C CA . GLN A 1 475 ? 13.653 107.723 37.417 1.00 90.53 1238 GLN A CA 1
ATOM 3619 C C . GLN A 1 475 ? 12.642 106.725 37.977 1.00 112.23 1238 GLN A C 1
ATOM 3620 O O . GLN A 1 475 ? 12.613 106.481 39.189 1.00 111.16 1238 GLN A O 1
ATOM 3626 N N . GLU A 1 476 ? 11.787 106.186 37.103 1.00 125.78 1239 GLU A N 1
ATOM 3627 C CA . GLU A 1 476 ? 10.802 105.186 37.492 1.00 138.57 1239 GLU A CA 1
ATOM 3628 C C . GLU A 1 476 ? 11.484 104.025 38.218 1.00 143.16 1239 GLU A C 1
ATOM 3629 O O . GLU A 1 476 ? 12.337 103.349 37.623 1.00 136.62 1239 GLU A O 1
ATOM 3635 N N . PRO A 1 477 ? 11.125 103.750 39.477 1.00 146.18 1240 PRO A N 1
ATOM 3636 C CA . PRO A 1 477 ? 11.903 102.780 40.271 1.00 148.95 1240 PRO A CA 1
ATOM 3637 C C . PRO A 1 477 ? 11.782 101.337 39.800 1.00 138.57 1240 PRO A C 1
ATOM 3638 O O . PRO A 1 477 ? 12.648 100.522 40.147 1.00 133.35 1240 PRO A O 1
ATOM 3642 N N . GLY A 1 478 ? 10.748 100.992 39.035 1.00 127.87 1241 GLY A N 1
ATOM 3643 C CA . GLY A 1 478 ? 10.574 99.633 38.550 1.00 119.99 1241 GLY A CA 1
ATOM 3644 C C . GLY A 1 478 ? 10.194 98.622 39.615 1.00 110.39 1241 GLY A C 1
ATOM 3645 O O . GLY A 1 478 ? 9.096 98.060 39.593 1.00 116.92 1241 GLY A O 1
ATOM 3646 N N . LEU B 1 2 ? 63.891 35.137 21.698 1.00 148.62 765 LEU B N 1
ATOM 3647 C CA . LEU B 1 2 ? 62.933 35.133 20.598 1.00 146.60 765 LEU B CA 1
ATOM 3648 C C . LEU B 1 2 ? 61.531 35.474 21.095 1.00 147.05 765 LEU B C 1
ATOM 3649 O O . LEU B 1 2 ? 60.761 36.132 20.396 1.00 149.93 765 LEU B O 1
ATOM 3654 N N . SER B 1 3 ? 61.196 35.007 22.295 1.00 149.32 766 SER B N 1
ATOM 3655 C CA . SER B 1 3 ? 59.884 35.280 22.863 1.00 148.28 766 SER B CA 1
ATOM 3656 C C . SER B 1 3 ? 59.743 36.759 23.215 1.00 141.07 766 SER B C 1
ATOM 3657 O O . SER B 1 3 ? 60.727 37.473 23.426 1.00 146.79 766 SER B O 1
ATOM 3660 N N . CYS B 1 4 ? 58.495 37.216 23.286 1.00 122.88 767 CYS B N 1
ATOM 3661 C CA . CYS B 1 4 ? 58.184 38.593 23.640 1.00 116.53 767 CYS B CA 1
ATOM 3662 C C . CYS B 1 4 ? 57.593 38.683 25.037 1.00 105.11 767 CYS B C 1
ATOM 3663 O O . CYS B 1 4 ? 56.975 37.737 25.533 1.00 110.75 767 CYS B O 1
ATOM 3666 N N . ARG B 1 5 ? 57.783 39.838 25.661 1.00 94.01 768 ARG B N 1
ATOM 3667 C CA . ARG B 1 5 ? 57.271 40.021 27.004 1.00 104.93 768 ARG B CA 1
ATOM 3668 C C . ARG B 1 5 ? 55.746 39.968 26.998 1.00 105.13 768 ARG B C 1
ATOM 3669 O O . ARG B 1 5 ? 55.108 40.530 26.103 1.00 109.17 768 ARG B O 1
ATOM 3677 N N . PRO B 1 6 ? 55.137 39.274 27.960 1.00 109.05 769 PRO B N 1
ATOM 3678 C CA . PRO B 1 6 ? 53.680 39.225 28.008 1.00 112.55 769 PRO B CA 1
ATOM 3679 C C . PRO B 1 6 ? 53.104 40.604 28.281 1.00 97.86 769 PRO B C 1
ATOM 3680 O O . PRO B 1 6 ? 53.739 41.435 28.952 1.00 97.65 769 PRO B O 1
ATOM 3684 N N . PRO B 1 7 ? 51.885 40.886 27.800 1.00 93.22 770 PRO B N 1
ATOM 3685 C CA . PRO B 1 7 ? 51.047 39.955 27.038 1.00 94.92 770 PRO B CA 1
ATOM 3686 C C . PRO B 1 7 ? 51.229 40.047 25.532 1.00 97.12 770 PRO B C 1
ATOM 3687 O O . PRO B 1 7 ? 50.393 39.530 24.792 1.00 103.92 770 PRO B O 1
ATOM 3691 N N . MET B 1 8 ? 52.309 40.686 25.091 1.00 95.14 771 MET B N 1
ATOM 3692 C CA . MET B 1 8 ? 52.545 40.861 23.666 1.00 95.44 771 MET B CA 1
ATOM 3693 C C . MET B 1 8 ? 52.789 39.519 22.991 1.00 99.74 771 MET B C 1
ATOM 3694 O O . MET B 1 8 ? 53.504 38.662 23.516 1.00 112.09 771 MET B O 1
ATOM 3699 N N . VAL B 1 9 ? 52.181 39.336 21.821 1.00 101.13 772 VAL B N 1
ATOM 3700 C CA . VAL B 1 9 ? 52.342 38.127 21.024 1.00 113.99 772 VAL B CA 1
ATOM 3701 C C . VAL B 1 9 ? 53.025 38.512 19.719 1.00 109.89 772 VAL B C 1
ATOM 3702 O O . VAL B 1 9 ? 52.793 39.606 19.192 1.00 106.48 772 VAL B O 1
ATOM 3706 N N . LYS B 1 10 ? 53.879 37.626 19.209 1.00 109.43 773 LYS B N 1
ATOM 3707 C CA . LYS B 1 10 ? 54.628 37.928 17.996 1.00 109.96 773 LYS B CA 1
ATOM 3708 C C . LYS B 1 10 ? 53.750 37.759 16.761 1.00 118.93 773 LYS B C 1
ATOM 3709 O O . LYS B 1 10 ? 52.764 37.014 16.764 1.00 126.25 773 LYS B O 1
ATOM 3715 N N . LEU B 1 11 ? 54.100 38.494 15.708 1.00 121.80 774 LEU B N 1
ATOM 3716 C CA . LEU B 1 11 ? 53.418 38.412 14.419 1.00 121.54 774 LEU B CA 1
ATOM 3717 C C . LEU B 1 11 ? 54.493 38.302 13.342 1.00 126.09 774 LEU B C 1
ATOM 3718 O O . LEU B 1 11 ? 55.100 39.307 12.961 1.00 121.40 774 LEU B O 1
ATOM 3723 N N . VAL B 1 12 ? 54.741 37.082 12.874 1.00 135.88 775 VAL B N 1
ATOM 3724 C CA . VAL B 1 12 ? 55.646 36.864 11.751 1.00 141.89 775 VAL B CA 1
ATOM 3725 C C . VAL B 1 12 ? 54.925 37.246 10.468 1.00 141.89 775 VAL B C 1
ATOM 3726 O O . VAL B 1 12 ? 53.793 36.814 10.219 1.00 148.57 775 VAL B O 1
ATOM 3730 N N . CYS B 1 13 ? 55.564 38.076 9.669 1.00 135.58 776 CYS B N 1
ATOM 3731 C CA . CYS B 1 13 ? 54.931 38.577 8.464 1.00 144.43 776 CYS B CA 1
ATOM 3732 C C . CYS B 1 13 ? 55.111 37.582 7.324 1.00 153.36 776 CYS B C 1
ATOM 3733 O O . CYS B 1 13 ? 56.242 37.324 6.889 1.00 157.05 776 CYS B O 1
ATOM 3736 N N . PRO B 1 14 ? 54.022 36.992 6.825 1.00 159.14 777 PRO B N 1
ATOM 3737 C CA . PRO B 1 14 ? 54.137 35.989 5.756 1.00 170.39 777 PRO B CA 1
ATOM 3738 C C . PRO B 1 14 ? 54.231 36.657 4.391 1.00 178.29 777 PRO B C 1
ATOM 3739 O O . PRO B 1 14 ? 53.341 37.411 3.991 1.00 180.01 777 PRO B O 1
ATOM 3743 N N . ALA B 1 15 ? 55.316 36.374 3.676 1.00 186.33 778 ALA B N 1
ATOM 3744 C CA . ALA B 1 15 ? 55.488 36.917 2.340 1.00 198.23 778 ALA B CA 1
ATOM 3745 C C . ALA B 1 15 ? 54.567 36.192 1.364 1.00 219.61 778 ALA B C 1
ATOM 3746 O O . ALA B 1 15 ? 54.023 35.123 1.661 1.00 219.69 778 ALA B O 1
ATOM 3748 N N . ASP B 1 16 ? 54.380 36.800 0.194 1.00 237.02 779 ASP B N 1
ATOM 3749 C CA . ASP B 1 16 ? 53.521 36.285 -0.869 1.00 248.07 779 ASP B CA 1
ATOM 3750 C C . ASP B 1 16 ? 52.066 36.132 -0.431 1.00 243.51 779 ASP B C 1
ATOM 3751 O O . ASP B 1 16 ? 51.250 35.588 -1.186 1.00 251.12 779 ASP B O 1
ATOM 3756 N N . ASN B 1 17 ? 51.717 36.599 0.765 1.00 228.79 780 ASN B N 1
ATOM 3757 C CA . ASN B 1 17 ? 50.340 36.570 1.231 1.00 217.47 780 ASN B CA 1
ATOM 3758 C C . ASN B 1 17 ? 49.640 37.873 0.868 1.00 225.26 780 ASN B C 1
ATOM 3759 O O . ASN B 1 17 ? 50.231 38.955 0.952 1.00 221.16 780 ASN B O 1
ATOM 3764 N N . LEU B 1 18 ? 48.368 37.756 0.474 1.00 236.37 781 LEU B N 1
ATOM 3765 C CA . LEU B 1 18 ? 47.640 38.893 -0.087 1.00 240.64 781 LEU B CA 1
ATOM 3766 C C . LEU B 1 18 ? 47.553 40.045 0.907 1.00 227.85 781 LEU B C 1
ATOM 3767 O O . LEU B 1 18 ? 47.949 41.176 0.602 1.00 234.55 781 LEU B O 1
ATOM 3772 N N . ARG B 1 19 ? 47.053 39.776 2.107 1.00 204.71 782 ARG B N 1
ATOM 3773 C CA . ARG B 1 19 ? 46.857 40.809 3.109 1.00 190.39 782 ARG B CA 1
ATOM 3774 C C . ARG B 1 19 ? 47.530 40.408 4.407 1.00 189.28 782 ARG B C 1
ATOM 3775 O O . ARG B 1 19 ? 47.539 39.230 4.780 1.00 193.92 782 ARG B O 1
ATOM 3783 N N . ALA B 1 20 ? 48.093 41.399 5.090 1.00 183.36 783 ALA B N 1
ATOM 3784 C CA . ALA B 1 20 ? 48.671 41.183 6.404 1.00 173.43 783 ALA B CA 1
ATOM 3785 C C . ALA B 1 20 ? 48.804 42.529 7.099 1.00 169.51 783 ALA B C 1
ATOM 3786 O O . ALA B 1 20 ? 49.018 43.559 6.454 1.00 167.36 783 ALA B O 1
ATOM 3788 N N . GLU B 1 21 ? 48.669 42.509 8.421 1.00 171.37 784 GLU B N 1
ATOM 3789 C CA . GLU B 1 21 ? 48.815 43.702 9.242 1.00 166.67 784 GLU B CA 1
ATOM 3790 C C . GLU B 1 21 ? 49.820 43.413 10.341 1.00 162.47 784 GLU B C 1
ATOM 3791 O O . GLU B 1 21 ? 49.682 42.422 11.064 1.00 156.41 784 GLU B O 1
ATOM 3797 N N . GLY B 1 22 ? 50.831 44.264 10.458 1.00 160.06 785 GLY B N 1
ATOM 3798 C CA . GLY B 1 22 ? 51.830 44.082 11.487 1.00 141.75 785 GLY B CA 1
ATOM 3799 C C . GLY B 1 22 ? 51.914 45.294 12.384 1.00 132.00 785 GLY B C 1
ATOM 3800 O O . GLY B 1 22 ? 50.890 45.839 12.807 1.00 123.66 785 GLY B O 1
ATOM 3801 N N . LEU B 1 23 ? 53.137 45.743 12.663 1.00 128.61 786 LEU B N 1
ATOM 3802 C CA . LEU B 1 23 ? 53.322 46.895 13.533 1.00 121.12 786 LEU B CA 1
ATOM 3803 C C . LEU B 1 23 ? 52.863 48.196 12.885 1.00 117.72 786 LEU B C 1
ATOM 3804 O O . LEU B 1 23 ? 52.650 49.179 13.601 1.00 118.21 786 LEU B O 1
ATOM 3809 N N . GLU B 1 24 ? 52.707 48.231 11.555 1.00 115.45 787 GLU B N 1
ATOM 3810 C CA . GLU B 1 24 ? 52.261 49.462 10.907 1.00 126.98 787 GLU B CA 1
ATOM 3811 C C . GLU B 1 24 ? 50.854 49.839 11.353 1.00 141.05 787 GLU B C 1
ATOM 3812 O O . GLU B 1 24 ? 50.538 51.025 11.494 1.00 136.15 787 GLU B O 1
ATOM 3818 N N . CYS B 1 25 ? 49.994 48.846 11.578 1.00 159.53 788 CYS B N 1
ATOM 3819 C CA . CYS B 1 25 ? 48.640 49.095 12.052 1.00 168.92 788 CYS B CA 1
ATOM 3820 C C . CYS B 1 25 ? 48.517 48.982 13.574 1.00 159.49 788 CYS B C 1
ATOM 3821 O O . CYS B 1 25 ? 47.457 48.594 14.086 1.00 157.59 788 CYS B O 1
ATOM 3824 N N . THR B 1 26 ? 49.581 49.298 14.309 1.00 151.20 789 THR B N 1
ATOM 3825 C CA . THR B 1 26 ? 49.523 49.302 15.765 1.00 132.86 789 THR B CA 1
ATOM 3826 C C . THR B 1 26 ? 48.529 50.349 16.248 1.00 129.43 789 THR B C 1
ATOM 3827 O O . THR B 1 26 ? 48.470 51.462 15.718 1.00 140.54 789 THR B O 1
ATOM 3831 N N . LYS B 1 27 ? 47.727 49.979 17.242 1.00 117.83 790 LYS B N 1
ATOM 3832 C CA . LYS B 1 27 ? 46.713 50.862 17.802 1.00 119.37 790 LYS B CA 1
ATOM 3833 C C . LYS B 1 27 ? 47.159 51.359 19.171 1.00 105.24 790 LYS B C 1
ATOM 3834 O O . LYS B 1 27 ? 47.545 50.557 20.028 1.00 100.82 790 LYS B O 1
ATOM 3840 N N . THR B 1 28 ? 47.163 52.681 19.349 1.00 106.22 791 THR B N 1
ATOM 3841 C CA . THR B 1 28 ? 47.490 53.315 20.623 1.00 115.04 791 THR B CA 1
ATOM 3842 C C . THR B 1 28 ? 46.269 54.059 21.166 1.00 126.06 791 THR B C 1
ATOM 3843 O O . THR B 1 28 ? 45.180 54.035 20.583 1.00 134.03 791 THR B O 1
ATOM 3847 N N . CYS B 1 29 ? 46.463 54.731 22.304 1.00 123.42 792 CYS B N 1
ATOM 3848 C CA . CYS B 1 29 ? 45.394 55.503 22.926 1.00 119.35 792 CYS B CA 1
ATOM 3849 C C . CYS B 1 29 ? 44.962 56.700 22.095 1.00 118.62 792 CYS B C 1
ATOM 3850 O O . CYS B 1 29 ? 43.970 57.346 22.451 1.00 122.50 792 CYS B O 1
ATOM 3853 N N . GLN B 1 30 ? 45.691 57.032 21.029 1.00 120.08 793 GLN B N 1
ATOM 3854 C CA . GLN B 1 30 ? 45.344 58.145 20.155 1.00 127.36 793 GLN B CA 1
ATOM 3855 C C . GLN B 1 30 ? 44.624 57.701 18.888 1.00 130.00 793 GLN B C 1
ATOM 3856 O O . GLN B 1 30 ? 43.549 58.220 18.574 1.00 150.58 793 GLN B O 1
ATOM 3862 N N . ASN B 1 31 ? 45.180 56.738 18.155 1.00 125.14 794 ASN B N 1
ATOM 3863 C CA . ASN B 1 31 ? 44.635 56.337 16.864 1.00 142.57 794 ASN B CA 1
ATOM 3864 C C . ASN B 1 31 ? 43.766 55.090 16.966 1.00 145.09 794 ASN B C 1
ATOM 3865 O O . ASN B 1 31 ? 43.703 54.297 16.018 1.00 155.30 794 ASN B O 1
ATOM 3870 N N . TYR B 1 32 ? 43.082 54.903 18.094 1.00 131.33 795 TYR B N 1
ATOM 3871 C CA . TYR B 1 32 ? 42.290 53.693 18.270 1.00 128.08 795 TYR B CA 1
ATOM 3872 C C . TYR B 1 32 ? 41.100 53.681 17.322 1.00 134.70 795 TYR B C 1
ATOM 3873 O O . TYR B 1 32 ? 40.964 52.784 16.481 1.00 136.80 795 TYR B O 1
ATOM 3882 N N . ASP B 1 33 ? 40.226 54.674 17.442 1.00 143.06 796 ASP B N 1
ATOM 3883 C CA . ASP B 1 33 ? 39.066 54.777 16.569 1.00 150.91 796 ASP B CA 1
ATOM 3884 C C . ASP B 1 33 ? 39.445 55.441 15.250 1.00 152.26 796 ASP B C 1
ATOM 3885 O O . ASP B 1 33 ? 38.804 56.405 14.820 1.00 154.48 796 ASP B O 1
ATOM 3890 N N . LEU B 1 34 ? 40.487 54.921 14.602 1.00 151.84 797 LEU B N 1
ATOM 3891 C CA . LEU B 1 34 ? 40.947 55.381 13.301 1.00 153.24 797 LEU B CA 1
ATOM 3892 C C . LEU B 1 34 ? 41.209 54.167 12.421 1.00 158.43 797 LEU B C 1
ATOM 3893 O O . LEU B 1 34 ? 41.195 53.022 12.883 1.00 155.86 797 LEU B O 1
ATOM 3898 N N . GLU B 1 35 ? 41.449 54.424 11.139 1.00 160.30 798 GLU B N 1
ATOM 3899 C CA . GLU B 1 35 ? 41.666 53.372 10.159 1.00 163.88 798 GLU B CA 1
ATOM 3900 C C . GLU B 1 35 ? 43.100 53.412 9.648 1.00 164.83 798 GLU B C 1
ATOM 3901 O O . GLU B 1 35 ? 43.724 54.476 9.580 1.00 167.77 798 GLU B O 1
ATOM 3907 N N . CYS B 1 36 ? 43.619 52.244 9.280 1.00 168.75 799 CYS B N 1
ATOM 3908 C CA . CYS B 1 36 ? 44.991 52.115 8.815 1.00 175.18 799 CYS B CA 1
ATOM 3909 C C . CYS B 1 36 ? 45.011 51.484 7.430 1.00 177.96 799 CYS B C 1
ATOM 3910 O O . CYS B 1 36 ? 44.135 50.689 7.077 1.00 175.67 799 CYS B O 1
ATOM 3913 N N . MET B 1 37 ? 46.018 51.852 6.643 1.00 186.28 800 MET B N 1
ATOM 3914 C CA . MET B 1 37 ? 46.261 51.226 5.347 1.00 202.67 800 MET B CA 1
ATOM 3915 C C . MET B 1 37 ? 47.754 50.960 5.236 1.00 188.35 800 MET B C 1
ATOM 3916 O O . MET B 1 37 ? 48.550 51.897 5.126 1.00 194.55 800 MET B O 1
ATOM 3921 N N . SER B 1 38 ? 48.128 49.689 5.269 1.00 169.44 801 SER B N 1
ATOM 3922 C CA . SER B 1 38 ? 49.523 49.275 5.272 1.00 170.63 801 SER B CA 1
ATOM 3923 C C . SER B 1 38 ? 49.937 48.849 3.870 1.00 179.86 801 SER B C 1
ATOM 3924 O O . SER B 1 38 ? 49.230 48.072 3.221 1.00 180.19 801 SER B O 1
ATOM 3927 N N . MET B 1 39 ? 51.072 49.373 3.395 1.00 188.06 802 MET B N 1
ATOM 3928 C CA . MET B 1 39 ? 51.650 48.850 2.160 1.00 206.82 802 MET B CA 1
ATOM 3929 C C . MET B 1 39 ? 52.093 47.405 2.338 1.00 203.73 802 MET B C 1
ATOM 3930 O O . MET B 1 39 ? 51.936 46.579 1.432 1.00 209.93 802 MET B O 1
ATOM 3935 N N . GLY B 1 40 ? 52.650 47.086 3.502 1.00 192.98 803 GLY B N 1
ATOM 3936 C CA . GLY B 1 40 ? 53.061 45.740 3.843 1.00 183.55 803 GLY B CA 1
ATOM 3937 C C . GLY B 1 40 ? 53.282 45.646 5.336 1.00 174.96 803 GLY B C 1
ATOM 3938 O O . GLY B 1 40 ? 53.812 46.585 5.935 1.00 171.26 803 GLY B O 1
ATOM 3939 N N . CYS B 1 41 ? 52.862 44.545 5.956 1.00 169.50 804 CYS B N 1
ATOM 3940 C CA . CYS B 1 41 ? 52.955 44.443 7.405 1.00 163.28 804 CYS B CA 1
ATOM 3941 C C . CYS B 1 41 ? 54.408 44.489 7.857 1.00 151.95 804 CYS B C 1
ATOM 3942 O O . CYS B 1 41 ? 55.312 43.987 7.183 1.00 155.43 804 CYS B O 1
ATOM 3945 N N . VAL B 1 42 ? 54.628 45.113 9.009 1.00 137.11 805 VAL B N 1
ATOM 3946 C CA . VAL B 1 42 ? 55.938 45.152 9.639 1.00 123.43 805 VAL B CA 1
ATOM 3947 C C . VAL B 1 42 ? 55.947 44.124 10.762 1.00 124.31 805 VAL B C 1
ATOM 3948 O O . VAL B 1 42 ? 55.147 44.214 11.699 1.00 124.47 805 VAL B O 1
ATOM 3950 N N . SER B 1 43 ? 56.830 43.137 10.651 1.00 127.90 806 SER B N 1
ATOM 3951 C CA . SER B 1 43 ? 56.879 42.063 11.633 1.00 120.98 806 SER B CA 1
ATOM 3952 C C . SER B 1 43 ? 57.285 42.606 12.997 1.00 108.65 806 SER B C 1
ATOM 3953 O O . SER B 1 43 ? 58.064 43.556 13.101 1.00 120.43 806 SER B O 1
ATOM 3956 N N . GLY B 1 44 ? 56.717 42.029 14.047 1.00 96.43 807 GLY B N 1
ATOM 3957 C CA . GLY B 1 44 ? 57.067 42.450 15.386 1.00 99.65 807 GLY B CA 1
ATOM 3958 C C . GLY B 1 44 ? 56.072 41.925 16.400 1.00 93.16 807 GLY B C 1
ATOM 3959 O O . GLY B 1 44 ? 55.218 41.089 16.090 1.00 91.25 807 GLY B O 1
ATOM 3960 N N . CYS B 1 45 ? 56.177 42.463 17.611 1.00 87.00 808 CYS B N 1
ATOM 3961 C CA . CYS B 1 45 ? 55.284 42.095 18.697 1.00 93.96 808 CYS B CA 1
ATOM 3962 C C . CYS B 1 45 ? 54.280 43.207 18.951 1.00 96.84 808 CYS B C 1
ATOM 3963 O O . CYS B 1 45 ? 54.632 44.391 18.959 1.00 96.11 808 CYS B O 1
ATOM 3966 N N . LEU B 1 46 ? 53.028 42.813 19.154 1.00 98.77 809 LEU B N 1
ATOM 3967 C CA . LEU B 1 46 ? 51.931 43.745 19.343 1.00 105.11 809 LEU B CA 1
ATOM 3968 C C . LEU B 1 46 ? 51.091 43.286 20.528 1.00 101.88 809 LEU B C 1
ATOM 3969 O O . LEU B 1 46 ? 51.134 42.123 20.936 1.00 93.17 809 LEU B O 1
ATOM 3974 N N . CYS B 1 47 ? 50.340 44.225 21.096 1.00 101.84 810 CYS B N 1
ATOM 3975 C CA . CYS B 1 47 ? 49.479 43.901 22.213 1.00 91.09 810 CYS B CA 1
ATOM 3976 C C . CYS B 1 47 ? 48.316 43.034 21.743 1.00 87.75 810 CYS B C 1
ATOM 3977 O O . CYS B 1 47 ? 47.960 43.043 20.562 1.00 88.96 810 CYS B O 1
ATOM 3980 N N . PRO B 1 48 ? 47.724 42.261 22.649 1.00 89.71 811 PRO B N 1
ATOM 3981 C CA . PRO B 1 48 ? 46.515 41.498 22.314 1.00 95.23 811 PRO B CA 1
ATOM 3982 C C . PRO B 1 48 ? 45.392 42.421 21.876 1.00 107.74 811 PRO B C 1
ATOM 3983 O O . PRO B 1 48 ? 45.466 43.642 22.088 1.00 104.33 811 PRO B O 1
ATOM 3987 N N . PRO B 1 49 ? 44.317 41.873 21.295 1.00 115.34 812 PRO B N 1
ATOM 3988 C CA . PRO B 1 49 ? 43.221 42.740 20.817 1.00 117.28 812 PRO B CA 1
ATOM 3989 C C . PRO B 1 49 ? 42.665 43.716 21.850 1.00 117.09 812 PRO B C 1
ATOM 3990 O O . PRO B 1 49 ? 42.545 44.911 21.551 1.00 126.76 812 PRO B O 1
ATOM 3994 N N . GLY B 1 50 ? 42.335 43.257 23.057 1.00 117.93 813 GLY B N 1
ATOM 3995 C CA . GLY B 1 50 ? 41.664 44.125 24.020 1.00 126.65 813 GLY B CA 1
ATOM 3996 C C . GLY B 1 50 ? 42.493 45.284 24.542 1.00 125.99 813 GLY B C 1
ATOM 3997 O O . GLY B 1 50 ? 41.953 46.137 25.257 1.00 115.42 813 GLY B O 1
ATOM 3998 N N . MET B 1 51 ? 43.768 45.352 24.188 1.00 128.54 814 MET B N 1
ATOM 3999 C CA . MET B 1 51 ? 44.673 46.346 24.739 1.00 118.06 814 MET B CA 1
ATOM 4000 C C . MET B 1 51 ? 45.192 47.250 23.630 1.00 103.45 814 MET B C 1
ATOM 4001 O O . MET B 1 51 ? 45.016 46.990 22.435 1.00 92.51 814 MET B O 1
ATOM 4006 N N . VAL B 1 52 ? 45.815 48.349 24.049 1.00 96.48 815 VAL B N 1
ATOM 4007 C CA . VAL B 1 52 ? 46.510 49.251 23.146 1.00 91.02 815 VAL B CA 1
ATOM 4008 C C . VAL B 1 52 ? 47.882 49.526 23.743 1.00 94.28 815 VAL B C 1
ATOM 4009 O O . VAL B 1 52 ? 48.087 49.444 24.957 1.00 91.25 815 VAL B O 1
ATOM 4013 N N . ARG B 1 53 ? 48.820 49.880 22.876 1.00 98.07 816 ARG B N 1
ATOM 4014 C CA . ARG B 1 53 ? 50.188 50.144 23.298 1.00 100.40 816 ARG B CA 1
ATOM 4015 C C . ARG B 1 53 ? 50.315 51.596 23.740 1.00 100.32 816 ARG B C 1
ATOM 4016 O O . ARG B 1 53 ? 50.054 52.514 22.956 1.00 101.34 816 ARG B O 1
ATOM 4024 N N . HIS B 1 54 ? 50.727 51.798 24.991 1.00 100.72 817 HIS B N 1
ATOM 4025 C CA . HIS B 1 54 ? 50.857 53.134 25.562 1.00 105.14 817 HIS B CA 1
ATOM 4026 C C . HIS B 1 54 ? 52.071 53.168 26.477 1.00 98.94 817 HIS B C 1
ATOM 4027 O O . HIS B 1 54 ? 52.143 52.401 27.440 1.00 114.46 817 HIS B O 1
ATOM 4034 N N . GLU B 1 55 ? 53.024 54.051 26.170 1.00 96.90 818 GLU B N 1
ATOM 4035 C CA . GLU B 1 55 ? 54.275 54.168 26.924 1.00 103.83 818 GLU B CA 1
ATOM 4036 C C . GLU B 1 55 ? 55.033 52.839 26.944 1.00 105.32 818 GLU B C 1
ATOM 4037 O O . GLU B 1 55 ? 55.485 52.372 27.991 1.00 105.51 818 GLU B O 1
ATOM 4043 N N . ASN B 1 56 ? 55.170 52.234 25.761 1.00 109.59 819 ASN B N 1
ATOM 4044 C CA . ASN B 1 56 ? 55.944 51.004 25.562 1.00 98.81 819 ASN B CA 1
ATOM 4045 C C . ASN B 1 56 ? 55.405 49.840 26.392 1.00 97.13 819 ASN B C 1
ATOM 4046 O O . ASN B 1 56 ? 56.139 48.902 26.715 1.00 88.73 819 ASN B O 1
ATOM 4051 N N . ARG B 1 57 ? 54.116 49.876 26.729 1.00 95.11 820 ARG B N 1
ATOM 4052 C CA . ARG B 1 57 ? 53.486 48.786 27.461 1.00 96.72 820 ARG B CA 1
ATOM 4053 C C . ARG B 1 57 ? 52.027 48.682 27.041 1.00 97.19 820 ARG B C 1
ATOM 4054 O O . ARG B 1 57 ? 51.436 49.640 26.534 1.00 105.77 820 ARG B O 1
ATOM 4062 N N . CYS B 1 58 ? 51.469 47.487 27.212 1.00 88.90 821 CYS B N 1
ATOM 4063 C CA . CYS B 1 58 ? 50.076 47.226 26.884 1.00 86.13 821 CYS B CA 1
ATOM 4064 C C . CYS B 1 58 ? 49.191 47.608 28.059 1.00 100.87 821 CYS B C 1
ATOM 4065 O O . CYS B 1 58 ? 49.443 47.197 29.197 1.00 103.74 821 CYS B O 1
ATOM 4068 N N . VAL B 1 59 ? 48.166 48.407 27.781 1.00 110.55 822 VAL B N 1
ATOM 4069 C CA . VAL B 1 59 ? 47.212 48.832 28.792 1.00 100.83 822 VAL B CA 1
ATOM 4070 C C . VAL B 1 59 ? 45.816 48.494 28.301 1.00 95.68 822 VAL B C 1
ATOM 4071 O O . VAL B 1 59 ? 45.565 48.409 27.095 1.00 103.40 822 VAL B O 1
ATOM 4075 N N . ALA B 1 60 ? 44.907 48.291 29.247 1.00 94.76 823 ALA B N 1
ATOM 4076 C CA . ALA B 1 60 ? 43.505 48.162 28.895 1.00 96.54 823 ALA B CA 1
ATOM 4077 C C . ALA B 1 60 ? 43.044 49.431 28.190 1.00 101.80 823 ALA B C 1
ATOM 4078 O O . ALA B 1 60 ? 43.548 50.527 28.452 1.00 103.10 823 ALA B O 1
ATOM 4080 N N . LEU B 1 61 ? 42.086 49.281 27.274 1.00 104.88 824 LEU B N 1
ATOM 4081 C CA . LEU B 1 61 ? 41.595 50.452 26.556 1.00 90.42 824 LEU B CA 1
ATOM 4082 C C . LEU B 1 61 ? 40.944 51.456 27.504 1.00 101.37 824 LEU B C 1
ATOM 4083 O O . LEU B 1 61 ? 41.152 52.667 27.366 1.00 105.17 824 LEU B O 1
ATOM 4088 N N . GLU B 1 62 ? 40.192 50.977 28.503 1.00 94.18 825 GLU B N 1
ATOM 4089 C CA . GLU B 1 62 ? 39.491 51.896 29.396 1.00 101.49 825 GLU B CA 1
ATOM 4090 C C . GLU B 1 62 ? 40.444 52.720 30.252 1.00 98.50 825 GLU B C 1
ATOM 4091 O O . GLU B 1 62 ? 40.044 53.772 30.761 1.00 109.81 825 GLU B O 1
ATOM 4097 N N . ARG B 1 63 ? 41.677 52.260 30.442 1.00 100.83 826 ARG B N 1
ATOM 4098 C CA . ARG B 1 63 ? 42.690 53.018 31.166 1.00 105.65 826 ARG B CA 1
ATOM 4099 C C . ARG B 1 63 ? 43.403 54.054 30.300 1.00 104.48 826 ARG B C 1
ATOM 4100 O O . ARG B 1 63 ? 44.296 54.746 30.803 1.00 104.36 826 ARG B O 1
ATOM 4108 N N . CYS B 1 64 ? 43.031 54.189 29.029 1.00 104.81 827 CYS B N 1
ATOM 4109 C CA . CYS B 1 64 ? 43.635 55.218 28.193 1.00 114.09 827 CYS B CA 1
ATOM 4110 C C . CYS B 1 64 ? 43.290 56.605 28.731 1.00 123.89 827 CYS B C 1
ATOM 4111 O O . CYS B 1 64 ? 42.164 56.834 29.192 1.00 127.07 827 CYS B O 1
ATOM 4114 N N . PRO B 1 65 ? 44.221 57.550 28.674 1.00 118.14 828 PRO B N 1
ATOM 4115 C CA . PRO B 1 65 ? 43.941 58.911 29.140 1.00 116.62 828 PRO B CA 1
ATOM 4116 C C . PRO B 1 65 ? 43.225 59.741 28.081 1.00 112.97 828 PRO B C 1
ATOM 4117 O O . PRO B 1 65 ? 43.117 59.370 26.912 1.00 111.95 828 PRO B O 1
ATOM 4121 N N . CYS B 1 66 ? 42.715 60.882 28.525 1.00 116.30 829 CYS B N 1
ATOM 4122 C CA . CYS B 1 66 ? 42.143 61.880 27.636 1.00 108.00 829 CYS B CA 1
ATOM 4123 C C . CYS B 1 66 ? 43.177 62.964 27.375 1.00 103.59 829 CYS B C 1
ATOM 4124 O O . CYS B 1 66 ? 44.138 63.133 28.127 1.00 98.99 829 CYS B O 1
ATOM 4127 N N . PHE B 1 67 ? 42.975 63.696 26.289 1.00 103.95 830 PHE B N 1
ATOM 4128 C CA . PHE B 1 67 ? 43.899 64.739 25.874 1.00 115.55 830 PHE B CA 1
ATOM 4129 C C . PHE B 1 67 ? 43.162 66.067 25.857 1.00 113.55 830 PHE B C 1
ATOM 4130 O O . PHE B 1 67 ? 42.064 66.164 25.299 1.00 114.21 830 PHE B O 1
ATOM 4138 N N . HIS B 1 68 ? 43.754 67.078 26.491 1.00 111.38 831 HIS B N 1
ATOM 4139 C CA . HIS B 1 68 ? 43.173 68.418 26.521 1.00 118.89 831 HIS B CA 1
ATOM 4140 C C . HIS B 1 68 ? 44.277 69.436 26.276 1.00 123.94 831 HIS B C 1
ATOM 4141 O O . HIS B 1 68 ? 45.164 69.604 27.120 1.00 103.06 831 HIS B O 1
ATOM 4148 N N . GLN B 1 69 ? 44.217 70.106 25.122 1.00 141.35 832 GLN B N 1
ATOM 4149 C CA . GLN B 1 69 ? 45.173 71.157 24.767 1.00 151.17 832 GLN B CA 1
ATOM 4150 C C . GLN B 1 69 ? 46.604 70.625 24.762 1.00 143.58 832 GLN B C 1
ATOM 4151 O O . GLN B 1 69 ? 47.536 71.283 25.231 1.00 144.14 832 GLN B O 1
ATOM 4157 N N . GLY B 1 70 ? 46.780 69.420 24.224 1.00 136.31 833 GLY B N 1
ATOM 4158 C CA . GLY B 1 70 ? 48.076 68.789 24.133 1.00 136.50 833 GLY B CA 1
ATOM 4159 C C . GLY B 1 70 ? 48.478 68.002 25.367 1.00 145.91 833 GLY B C 1
ATOM 4160 O O . GLY B 1 70 ? 49.140 66.968 25.244 1.00 153.32 833 GLY B O 1
ATOM 4161 N N . LYS B 1 71 ? 48.094 68.474 26.555 1.00 148.66 834 LYS B N 1
ATOM 4162 C CA . LYS B 1 71 ? 48.452 67.813 27.802 1.00 142.99 834 LYS B CA 1
ATOM 4163 C C . LYS B 1 71 ? 47.612 66.560 28.026 1.00 141.90 834 LYS B C 1
ATOM 4164 O O . LYS B 1 71 ? 46.438 66.491 27.648 1.00 150.93 834 LYS B O 1
ATOM 4170 N N . GLU B 1 72 ? 48.229 65.568 28.660 1.00 139.31 835 GLU B N 1
ATOM 4171 C CA . GLU B 1 72 ? 47.603 64.283 28.939 1.00 135.77 835 GLU B CA 1
ATOM 4172 C C . GLU B 1 72 ? 47.096 64.254 30.377 1.00 132.29 835 GLU B C 1
ATOM 4173 O O . GLU B 1 72 ? 47.825 64.618 31.306 1.00 130.44 835 GLU B O 1
ATOM 4179 N N . TYR B 1 73 ? 45.844 63.833 30.553 1.00 127.96 836 TYR B N 1
ATOM 4180 C CA . TYR B 1 73 ? 45.210 63.726 31.861 1.00 121.99 836 TYR B CA 1
ATOM 4181 C C . TYR B 1 73 ? 44.756 62.291 32.077 1.00 120.64 836 TYR B C 1
ATOM 4182 O O . TYR B 1 73 ? 44.090 61.711 31.214 1.00 121.96 836 TYR B O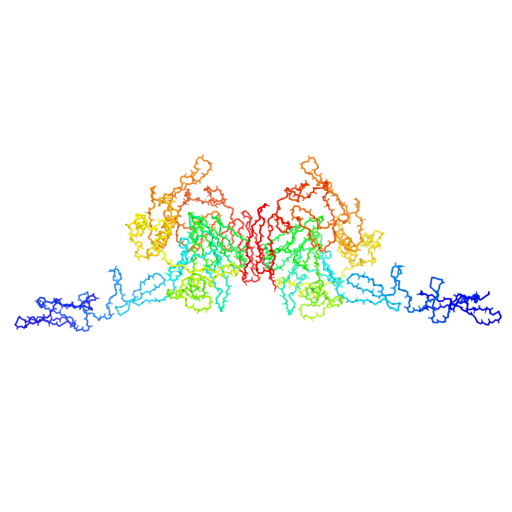 1
ATOM 4191 N N . ALA B 1 74 ? 45.098 61.733 33.236 1.00 124.18 837 ALA B N 1
ATOM 4192 C CA . ALA B 1 74 ? 44.735 60.362 33.561 1.00 127.96 837 ALA B CA 1
ATOM 4193 C C . ALA B 1 74 ? 43.218 60.222 33.681 1.00 124.51 837 ALA B C 1
ATOM 4194 O O . ALA B 1 74 ? 42.516 61.206 33.920 1.00 113.84 837 ALA B O 1
ATOM 4196 N N . PRO B 1 75 ? 42.685 59.013 33.488 1.00 134.91 838 PRO B N 1
ATOM 4197 C CA . PRO B 1 75 ? 41.241 58.814 33.677 1.00 132.93 838 PRO B CA 1
ATOM 4198 C C . PRO B 1 75 ? 40.834 59.099 35.116 1.00 139.62 838 PRO B C 1
ATOM 4199 O O . PRO B 1 75 ? 41.420 58.569 36.062 1.00 137.28 838 PRO B O 1
ATOM 4203 N N . GLY B 1 76 ? 39.815 59.947 35.272 1.00 139.04 839 GLY B N 1
ATOM 4204 C CA . GLY B 1 76 ? 39.372 60.440 36.551 1.00 132.97 839 GLY B CA 1
ATOM 4205 C C . GLY B 1 76 ? 39.860 61.838 36.874 1.00 129.74 839 GLY B C 1
ATOM 4206 O O . GLY B 1 76 ? 39.163 62.579 37.577 1.00 134.87 839 GLY B O 1
ATOM 4207 N N . GLU B 1 77 ? 41.036 62.214 36.375 1.00 128.65 840 GLU B N 1
ATOM 4208 C CA . GLU B 1 77 ? 41.545 63.566 36.566 1.00 138.15 840 GLU B CA 1
ATOM 4209 C C . GLU B 1 77 ? 40.645 64.553 35.833 1.00 132.84 840 GLU B C 1
ATOM 4210 O O . GLU B 1 77 ? 40.466 64.460 34.615 1.00 131.29 840 GLU B O 1
ATOM 4216 N N . THR B 1 78 ? 40.062 65.481 36.577 1.00 126.42 841 THR B N 1
ATOM 4217 C CA . THR B 1 78 ? 39.141 66.446 36.006 1.00 121.10 841 THR B CA 1
ATOM 4218 C C . THR B 1 78 ? 39.885 67.705 35.577 1.00 114.83 841 THR B C 1
ATOM 4219 O O . THR B 1 78 ? 40.904 68.080 36.164 1.00 122.81 841 THR B O 1
ATOM 4223 N N . VAL B 1 79 ? 39.392 68.321 34.506 1.00 105.87 842 VAL B N 1
ATOM 4224 C CA . VAL B 1 79 ? 39.847 69.626 34.048 1.00 105.11 842 VAL B CA 1
ATOM 4225 C C . VAL B 1 79 ? 38.669 70.586 34.111 1.00 107.95 842 VAL B C 1
ATOM 4226 O O . VAL B 1 79 ? 37.515 70.195 33.906 1.00 110.62 842 VAL B O 1
ATOM 4230 N N . LYS B 1 80 ? 38.965 71.851 34.397 1.00 106.76 843 LYS B N 1
ATOM 4231 C CA . LYS B 1 80 ? 37.947 72.875 34.589 1.00 102.41 843 LYS B CA 1
ATOM 4232 C C . LYS B 1 80 ? 38.138 73.953 33.532 1.00 108.71 843 LYS B C 1
ATOM 4233 O O . LYS B 1 80 ? 39.202 74.577 33.461 1.00 119.26 843 LYS B O 1
ATOM 4239 N N . ILE B 1 81 ? 37.127 74.141 32.687 1.00 101.12 844 ILE B N 1
ATOM 4240 C CA . ILE B 1 81 ? 37.096 75.230 31.718 1.00 109.57 844 ILE B CA 1
ATOM 4241 C C . ILE B 1 81 ? 35.882 76.096 32.019 1.00 105.28 844 ILE B C 1
ATOM 4242 O O . ILE B 1 81 ? 34.759 75.589 32.128 1.00 104.83 844 ILE B O 1
ATOM 4247 N N . GLY B 1 82 ? 36.115 77.397 32.166 1.00 103.96 845 GLY B N 1
ATOM 4248 C CA . GLY B 1 82 ? 35.074 78.274 32.665 1.00 99.98 845 GLY B CA 1
ATOM 4249 C C . GLY B 1 82 ? 34.754 77.912 34.101 1.00 101.95 845 GLY B C 1
ATOM 4250 O O . GLY B 1 82 ? 35.643 77.650 34.917 1.00 104.29 845 GLY B O 1
ATOM 4251 N N . CYS B 1 83 ? 33.465 77.870 34.412 1.00 103.72 846 CYS B N 1
ATOM 4252 C CA . CYS B 1 83 ? 32.988 77.448 35.719 1.00 100.58 846 CYS B CA 1
ATOM 4253 C C . CYS B 1 83 ? 32.561 75.989 35.720 1.00 94.62 846 CYS B C 1
ATOM 4254 O O . CYS B 1 83 ? 32.014 75.509 36.716 1.00 95.49 846 CYS B O 1
ATOM 4257 N N . ASN B 1 84 ? 32.808 75.280 34.625 1.00 84.32 847 ASN B N 1
ATOM 4258 C CA . ASN B 1 84 ? 32.397 73.898 34.457 1.00 76.06 847 ASN B CA 1
ATOM 4259 C C . ASN B 1 84 ? 33.586 72.964 34.613 1.00 81.79 847 ASN B C 1
ATOM 4260 O O . ASN B 1 84 ? 34.726 73.325 34.313 1.00 87.81 847 ASN B O 1
ATOM 4265 N N . THR B 1 85 ? 33.312 71.754 35.083 1.00 82.44 848 THR B N 1
ATOM 4266 C CA . THR B 1 85 ? 34.341 70.738 35.223 1.00 104.12 848 THR B CA 1
ATOM 4267 C C . THR B 1 85 ? 34.078 69.621 34.227 1.00 103.16 848 THR B C 1
ATOM 4268 O O . THR B 1 85 ? 32.928 69.214 34.015 1.00 86.46 848 THR B O 1
ATOM 4272 N N . CYS B 1 86 ? 35.158 69.162 33.603 1.00 98.08 849 CYS B N 1
ATOM 4273 C CA . CYS B 1 86 ? 35.147 68.059 32.656 1.00 84.31 849 CYS B CA 1
ATOM 4274 C C . CYS B 1 86 ? 35.950 66.911 33.251 1.00 88.51 849 CYS B C 1
ATOM 4275 O O . CYS B 1 86 ? 37.140 67.076 33.541 1.00 94.68 849 CYS B O 1
ATOM 4278 N N . VAL B 1 87 ? 35.302 65.765 33.459 1.00 89.24 850 VAL B N 1
ATOM 4279 C CA . VAL B 1 87 ? 35.975 64.582 33.982 1.00 104.40 850 VAL B CA 1
ATOM 4280 C C . VAL B 1 87 ? 36.376 63.701 32.811 1.00 105.82 850 VAL B C 1
ATOM 4281 O O . VAL B 1 87 ? 35.618 63.547 31.843 1.00 93.80 850 VAL B O 1
ATOM 4285 N N . CYS B 1 88 ? 37.580 63.141 32.886 1.00 109.52 851 CYS B N 1
ATOM 4286 C CA . CYS B 1 88 ? 38.048 62.157 31.919 1.00 113.65 851 CYS B CA 1
ATOM 4287 C C . CYS B 1 88 ? 37.665 60.780 32.431 1.00 123.99 851 CYS B C 1
ATOM 4288 O O . CYS B 1 88 ? 38.192 60.320 33.449 1.00 138.05 851 CYS B O 1
ATOM 4291 N N . ARG B 1 89 ? 36.745 60.125 31.736 1.00 127.66 852 ARG B N 1
ATOM 4292 C CA . ARG B 1 89 ? 36.342 58.784 32.128 1.00 141.14 852 ARG B CA 1
ATOM 4293 C C . ARG B 1 89 ? 36.022 58.007 30.864 1.00 150.18 852 ARG B C 1
ATOM 4294 O O . ARG B 1 89 ? 35.245 58.477 30.026 1.00 140.65 852 ARG B O 1
ATOM 4302 N N . ASP B 1 90 ? 36.649 56.836 30.728 1.00 161.64 853 ASP B N 1
ATOM 4303 C CA . ASP B 1 90 ? 36.477 55.961 29.568 1.00 157.52 853 ASP B CA 1
ATOM 4304 C C . ASP B 1 90 ? 36.911 56.674 28.285 1.00 141.41 853 ASP B C 1
ATOM 4305 O O . ASP B 1 90 ? 36.210 56.666 27.271 1.00 140.18 853 ASP B O 1
ATOM 4310 N N . ARG B 1 91 ? 38.081 57.313 28.350 1.00 132.35 854 ARG B N 1
ATOM 4311 C CA . ARG B 1 91 ? 38.705 57.959 27.193 1.00 133.97 854 ARG B CA 1
ATOM 4312 C C . ARG B 1 91 ? 37.800 59.018 26.550 1.00 135.25 854 ARG B C 1
ATOM 4313 O O . ARG B 1 91 ? 37.863 59.265 25.343 1.00 129.56 854 ARG B O 1
ATOM 4321 N N . LYS B 1 92 ? 36.957 59.665 27.353 1.00 141.66 855 LYS B N 1
ATOM 4322 C CA . LYS B 1 92 ? 36.077 60.724 26.879 1.00 136.93 855 LYS B CA 1
ATOM 4323 C C . LYS B 1 92 ? 35.992 61.821 27.926 1.00 119.27 855 LYS B C 1
ATOM 4324 O O . LYS B 1 92 ? 36.146 61.568 29.125 1.00 120.58 855 LYS B O 1
ATOM 4330 N N . TRP B 1 93 ? 35.771 63.048 27.453 1.00 105.11 856 TRP B N 1
ATOM 4331 C CA . TRP B 1 93 ? 35.561 64.204 28.319 1.00 93.62 856 TRP B CA 1
ATOM 4332 C C . TRP B 1 93 ? 34.071 64.370 28.590 1.00 100.31 856 TRP B C 1
ATOM 4333 O O . TRP B 1 93 ? 33.294 64.648 27.671 1.00 105.17 856 TRP B O 1
ATOM 4344 N N . ASN B 1 94 ? 33.670 64.185 29.845 1.00 107.23 857 ASN B N 1
ATOM 4345 C CA . ASN B 1 94 ? 32.294 64.408 30.277 1.00 112.64 857 ASN B CA 1
ATOM 4346 C C . ASN B 1 94 ? 32.240 65.731 31.033 1.00 114.20 857 ASN B C 1
ATOM 4347 O O . ASN B 1 94 ? 32.760 65.834 32.149 1.00 122.27 857 ASN B O 1
ATOM 4352 N N . CYS B 1 95 ? 31.619 66.741 30.428 1.00 99.98 858 CYS B N 1
ATOM 4353 C CA . CYS B 1 95 ? 31.608 68.091 30.970 1.00 96.58 858 CYS B CA 1
ATOM 4354 C C . CYS B 1 95 ? 30.247 68.465 31.540 1.00 99.73 858 CYS B C 1
ATOM 4355 O O . CYS B 1 95 ? 29.203 68.075 31.008 1.00 108.55 858 CYS B O 1
ATOM 4358 N N . THR B 1 96 ? 30.271 69.250 32.618 1.00 89.13 859 THR B N 1
ATOM 4359 C CA . THR B 1 96 ? 29.045 69.855 33.117 1.00 89.75 859 THR B CA 1
ATOM 4360 C C . THR B 1 96 ? 28.605 70.983 32.188 1.00 89.36 859 THR B C 1
ATOM 4361 O O . THR B 1 96 ? 29.386 71.501 31.385 1.00 89.53 859 THR B O 1
ATOM 4365 N N . ASP B 1 97 ? 27.331 71.356 32.302 1.00 91.15 860 ASP B N 1
ATOM 4366 C CA . ASP B 1 97 ? 26.707 72.361 31.448 1.00 96.82 860 ASP B CA 1
ATOM 4367 C C . ASP B 1 97 ? 26.111 73.518 32.261 1.00 96.15 860 ASP B C 1
ATOM 4368 O O . ASP B 1 97 ? 25.005 73.987 31.980 1.00 103.05 860 ASP B O 1
ATOM 4373 N N . HIS B 1 98 ? 26.836 74.004 33.269 1.00 84.68 861 HIS B N 1
ATOM 4374 C CA . HIS B 1 98 ? 26.353 75.089 34.125 1.00 79.59 861 HIS B CA 1
ATOM 4375 C C . HIS B 1 98 ? 26.472 76.450 33.437 1.00 73.81 861 HIS B C 1
ATOM 4376 O O . HIS B 1 98 ? 27.386 76.697 32.641 1.00 71.67 861 HIS B O 1
ATOM 4383 N N . VAL B 1 99 ? 25.546 77.345 33.770 1.00 71.95 862 VAL B N 1
ATOM 4384 C CA . VAL B 1 99 ? 25.643 78.747 33.362 1.00 67.13 862 VAL B CA 1
ATOM 4385 C C . VAL B 1 99 ? 26.656 79.455 34.252 1.00 63.13 862 VAL B C 1
ATOM 4386 O O . VAL B 1 99 ? 26.573 79.384 35.484 1.00 82.61 862 VAL B O 1
ATOM 4390 N N . CYS B 1 100 ? 27.627 80.127 33.635 1.00 68.06 863 CYS B N 1
ATOM 4391 C CA . CYS B 1 100 ? 28.676 80.818 34.372 1.00 75.64 863 CYS B CA 1
ATOM 4392 C C . CYS B 1 100 ? 28.360 82.300 34.527 1.00 71.81 863 CYS B C 1
ATOM 4393 O O . CYS B 1 100 ? 27.438 82.840 33.905 1.00 70.57 863 CYS B O 1
ATOM 4396 N N . ASP B 1 101 ? 29.159 82.958 35.370 1.00 67.73 864 ASP B N 1
ATOM 4397 C CA . ASP B 1 101 ? 29.064 84.403 35.527 1.00 68.23 864 ASP B CA 1
ATOM 4398 C C . ASP B 1 101 ? 29.261 85.061 34.170 1.00 86.39 864 ASP B C 1
ATOM 4399 O O . ASP B 1 101 ? 30.141 84.665 33.399 1.00 97.96 864 ASP B O 1
ATOM 4404 N N . ALA B 1 102 ? 28.405 86.029 33.855 1.00 47.92 865 ALA B N 1
ATOM 4405 C CA . ALA B 1 102 ? 28.363 86.622 32.528 1.00 54.55 865 ALA B CA 1
ATOM 4406 C C . ALA B 1 102 ? 28.438 88.141 32.598 1.00 58.52 865 ALA B C 1
ATOM 4407 O O . ALA B 1 102 ? 28.227 88.755 33.648 1.00 53.73 865 ALA B O 1
ATOM 4409 N N . THR B 1 103 ? 28.697 88.749 31.440 1.00 66.72 866 THR B N 1
ATOM 4410 C CA . THR B 1 103 ? 28.811 90.198 31.323 1.00 51.32 866 THR B CA 1
ATOM 4411 C C . THR B 1 103 ? 27.953 90.681 30.164 1.00 47.99 866 THR B C 1
ATOM 4412 O O . THR B 1 103 ? 28.137 90.245 29.024 1.00 66.20 866 THR B O 1
ATOM 4416 N N . CYS B 1 104 ? 27.022 91.578 30.459 1.00 71.99 867 CYS B N 1
ATOM 4417 C CA . CYS B 1 104 ? 26.362 92.354 29.425 1.00 57.63 867 CYS B CA 1
ATOM 4418 C C . CYS B 1 104 ? 27.221 93.564 29.107 1.00 55.24 867 CYS B C 1
ATOM 4419 O O . CYS B 1 104 ? 27.952 94.067 29.960 1.00 69.13 867 CYS B O 1
ATOM 4422 N N . SER B 1 105 ? 27.142 94.026 27.866 1.00 47.86 868 SER B N 1
ATOM 4423 C CA . SER B 1 105 ? 28.018 95.107 27.450 1.00 61.72 868 SER B CA 1
ATOM 4424 C C . SER B 1 105 ? 27.385 95.875 26.299 1.00 64.67 868 SER B C 1
ATOM 4425 O O . SER B 1 105 ? 26.801 95.275 25.394 1.00 74.34 868 SER B O 1
ATOM 4428 N N . THR B 1 106 ? 27.464 97.202 26.357 1.00 52.24 869 THR B N 1
ATOM 4429 C CA . THR B 1 106 ? 27.155 98.040 25.200 1.00 56.97 869 THR B CA 1
ATOM 4430 C C . THR B 1 106 ? 28.435 98.216 24.394 1.00 57.11 869 THR B C 1
ATOM 4431 O O . THR B 1 106 ? 29.412 98.779 24.892 1.00 76.82 869 THR B O 1
ATOM 4435 N N . ILE B 1 107 ? 28.439 97.718 23.168 1.00 72.13 870 ILE B N 1
ATOM 4436 C CA . ILE B 1 107 ? 29.585 97.840 22.278 1.00 74.35 870 ILE B CA 1
ATOM 4437 C C . ILE B 1 107 ? 29.303 98.969 21.303 1.00 79.74 870 ILE B C 1
ATOM 4438 O O . ILE B 1 107 ? 28.352 98.897 20.517 1.00 78.81 870 ILE B O 1
ATOM 4443 N N . GLY B 1 108 ? 30.113 100.020 21.359 1.00 87.41 871 GLY B N 1
ATOM 4444 C CA . GLY B 1 108 ? 29.942 101.101 20.411 1.00 86.89 871 GLY B CA 1
ATOM 4445 C C . GLY B 1 108 ? 28.713 101.951 20.703 1.00 85.38 871 GLY B C 1
ATOM 4446 O O . GLY B 1 108 ? 28.218 102.026 21.833 1.00 96.90 871 GLY B O 1
ATOM 4447 N N . MET B 1 109 ? 28.204 102.588 19.642 1.00 79.05 872 MET B N 1
ATOM 4448 C CA . MET B 1 109 ? 27.148 103.592 19.757 1.00 68.83 872 MET B CA 1
ATOM 4449 C C . MET B 1 109 ? 25.780 102.952 19.972 1.00 70.99 872 MET B C 1
ATOM 4450 O O . MET B 1 109 ? 24.992 103.413 20.805 1.00 74.13 872 MET B O 1
ATOM 4455 N N . ALA B 1 110 ? 25.455 101.922 19.183 1.00 71.78 873 ALA B N 1
ATOM 4456 C CA . ALA B 1 110 ? 24.099 101.389 19.204 1.00 63.49 873 ALA B CA 1
ATOM 4457 C C . ALA B 1 110 ? 24.051 99.865 19.143 1.00 66.40 873 ALA B C 1
ATOM 4458 O O . ALA B 1 110 ? 23.008 99.306 18.773 1.00 76.28 873 ALA B O 1
ATOM 4460 N N . HIS B 1 111 ? 25.132 99.172 19.498 1.00 64.57 874 HIS B N 1
ATOM 4461 C CA . HIS B 1 111 ? 25.131 97.715 19.549 1.00 58.97 874 HIS B CA 1
ATOM 4462 C C . HIS B 1 111 ? 25.169 97.242 20.994 1.00 54.66 874 HIS B C 1
ATOM 4463 O O . HIS B 1 111 ? 25.643 97.950 21.887 1.00 62.60 874 HIS B O 1
ATOM 4470 N N . TYR B 1 112 ? 24.659 96.032 21.205 1.00 60.71 875 TYR B N 1
ATOM 4471 C CA . TYR B 1 112 ? 24.574 95.400 22.512 1.00 58.68 875 TYR B CA 1
ATOM 4472 C C . TYR B 1 112 ? 25.056 93.956 22.401 1.00 61.41 875 TYR B C 1
ATOM 4473 O O . TYR B 1 112 ? 24.862 93.300 21.371 1.00 59.56 875 TYR B O 1
ATOM 4482 N N . LEU B 1 113 ? 25.726 93.483 23.452 1.00 51.29 876 LEU B N 1
ATOM 4483 C CA . LEU B 1 113 ? 26.207 92.106 23.549 1.00 51.57 876 LEU B CA 1
ATOM 4484 C C . LEU B 1 113 ? 25.661 91.526 24.847 1.00 58.54 876 LEU B C 1
ATOM 4485 O O . LEU B 1 113 ? 26.147 91.858 25.933 1.00 63.79 876 LEU B O 1
ATOM 4490 N N . THR B 1 114 ? 24.656 90.661 24.729 1.00 56.64 877 THR B N 1
ATOM 4491 C CA . THR B 1 114 ? 23.896 90.184 25.874 1.00 44.76 877 THR B CA 1
ATOM 4492 C C . THR B 1 114 ? 24.708 89.192 26.705 1.00 60.43 877 THR B C 1
ATOM 4493 O O . THR B 1 114 ? 25.786 88.734 26.310 1.00 64.07 877 THR B O 1
ATOM 4497 N N . PHE B 1 115 ? 24.140 88.822 27.858 1.00 63.94 878 PHE B N 1
ATOM 4498 C CA . PHE B 1 115 ? 24.802 87.873 28.749 1.00 59.54 878 PHE B CA 1
ATOM 4499 C C . PHE B 1 115 ? 25.079 86.548 28.061 1.00 59.66 878 PHE B C 1
ATOM 4500 O O . PHE B 1 115 ? 26.077 85.889 28.368 1.00 60.10 878 PHE B O 1
ATOM 4508 N N . ASP B 1 116 ? 24.207 86.130 27.150 1.00 65.70 879 ASP B N 1
ATOM 4509 C CA . ASP B 1 116 ? 24.361 84.846 26.488 1.00 60.27 879 ASP B CA 1
ATOM 4510 C C . ASP B 1 116 ? 25.096 84.961 25.155 1.00 61.84 879 ASP B C 1
ATOM 4511 O O . ASP B 1 116 ? 25.183 83.970 24.419 1.00 63.04 879 ASP B O 1
ATOM 4516 N N . GLY B 1 117 ? 25.606 86.143 24.822 1.00 53.85 880 GLY B N 1
ATOM 4517 C CA . GLY B 1 117 ? 26.473 86.303 23.677 1.00 57.59 880 GLY B CA 1
ATOM 4518 C C . GLY B 1 117 ? 25.834 86.813 22.406 1.00 62.12 880 GLY B C 1
ATOM 4519 O O . GLY B 1 117 ? 26.515 86.867 21.376 1.00 57.99 880 GLY B O 1
ATOM 4520 N N . LEU B 1 118 ? 24.563 87.197 22.437 1.00 65.89 881 LEU B N 1
ATOM 4521 C CA . LEU B 1 118 ? 23.898 87.700 21.242 1.00 60.76 881 LEU B CA 1
ATOM 4522 C C . LEU B 1 118 ? 24.289 89.153 21.001 1.00 59.02 881 LEU B C 1
ATOM 4523 O O . LEU B 1 118 ? 24.192 89.984 21.908 1.00 75.50 881 LEU B O 1
ATOM 4528 N N . LYS B 1 119 ? 24.742 89.457 19.787 1.00 58.54 882 LYS B N 1
ATOM 4529 C CA . LYS B 1 119 ? 25.086 90.819 19.388 1.00 61.52 882 LYS B CA 1
ATOM 4530 C C . LYS B 1 119 ? 24.037 91.328 18.413 1.00 62.32 882 LYS B C 1
ATOM 4531 O O . LYS B 1 119 ? 23.722 90.654 17.429 1.00 62.95 882 LYS B O 1
ATOM 4537 N N . TYR B 1 120 ? 23.462 92.491 18.707 1.00 64.01 883 TYR B N 1
ATOM 4538 C CA . TYR B 1 120 ? 22.459 93.062 17.825 1.00 60.18 883 TYR B CA 1
ATOM 4539 C C . TYR B 1 120 ? 22.611 94.572 17.789 1.00 62.56 883 TYR B C 1
ATOM 4540 O O . TYR B 1 120 ? 23.245 95.173 18.658 1.00 67.27 883 TYR B O 1
ATOM 4549 N N . LEU B 1 121 ? 22.025 95.173 16.757 1.00 68.38 884 LEU B N 1
ATOM 4550 C CA . LEU B 1 121 ? 21.996 96.618 16.589 1.00 71.06 884 LEU B CA 1
ATOM 4551 C C . LEU B 1 121 ? 20.625 97.148 16.986 1.00 67.78 884 LEU B C 1
ATOM 4552 O O . LEU B 1 121 ? 19.600 96.590 16.582 1.00 78.63 884 LEU B O 1
ATOM 4557 N N . PHE B 1 122 ? 20.613 98.218 17.781 1.00 62.90 885 PHE B N 1
ATOM 4558 C CA . PHE B 1 122 ? 19.369 98.875 18.187 1.00 66.44 885 PHE B CA 1
ATOM 4559 C C . PHE B 1 122 ? 19.657 100.343 18.447 1.00 65.53 885 PHE B C 1
ATOM 4560 O O . PHE B 1 122 ? 20.061 100.734 19.550 1.00 64.95 885 PHE B O 1
ATOM 4568 N N . PRO B 1 123 ? 19.452 101.171 17.477 1.00 73.12 886 PRO B N 1
ATOM 4569 C CA . PRO B 1 123 ? 19.757 102.602 17.596 1.00 74.09 886 PRO B CA 1
ATOM 4570 C C . PRO B 1 123 ? 18.632 103.419 18.233 1.00 80.71 886 PRO B C 1
ATOM 4571 O O . PRO B 1 123 ? 18.146 104.392 17.660 1.00 112.05 886 PRO B O 1
ATOM 4575 N N . GLY B 1 124 ? 18.206 103.009 19.423 1.00 78.06 887 GLY B N 1
ATOM 4576 C CA . GLY B 1 124 ? 17.197 103.768 20.139 1.00 85.35 887 GLY B CA 1
ATOM 4577 C C . GLY B 1 124 ? 17.757 105.075 20.682 1.00 85.50 887 GLY B C 1
ATOM 4578 O O . GLY B 1 124 ? 18.903 105.149 21.128 1.00 84.96 887 GLY B O 1
ATOM 4579 N N . GLU B 1 125 ? 16.920 106.114 20.662 1.00 79.47 888 GLU B N 1
ATOM 4580 C CA . GLU B 1 125 ? 17.307 107.456 21.087 1.00 76.05 888 GLU B CA 1
ATOM 4581 C C . GLU B 1 125 ? 16.671 107.857 22.411 1.00 81.63 888 GLU B C 1
ATOM 4582 O O . GLU B 1 125 ? 16.744 109.029 22.797 1.00 89.89 888 GLU B O 1
ATOM 4588 N N . CYS B 1 126 ? 16.039 106.920 23.109 1.00 81.43 889 CYS B N 1
ATOM 4589 C CA . CYS B 1 126 ? 15.368 107.190 24.365 1.00 75.25 889 CYS B CA 1
ATOM 4590 C C . CYS B 1 126 ? 16.096 106.502 25.515 1.00 73.07 889 CYS B C 1
ATOM 4591 O O . CYS B 1 126 ? 17.290 106.186 25.416 1.00 91.58 889 CYS B O 1
ATOM 4594 N N . GLN B 1 127 ? 15.394 106.325 26.624 1.00 72.57 890 GLN B N 1
ATOM 4595 C CA . GLN B 1 127 ? 15.886 105.556 27.754 1.00 74.75 890 GLN B CA 1
ATOM 4596 C C . GLN B 1 127 ? 15.286 104.155 27.715 1.00 66.97 890 GLN B C 1
ATOM 4597 O O . GLN B 1 127 ? 14.082 103.994 27.498 1.00 68.94 890 GLN B O 1
ATOM 4603 N N . TYR B 1 128 ? 16.126 103.149 27.937 1.00 60.86 891 TYR B N 1
ATOM 4604 C CA . TYR B 1 128 ? 15.718 101.757 27.835 1.00 53.86 891 TYR B CA 1
ATOM 4605 C C . TYR B 1 128 ? 16.224 100.981 29.049 1.00 58.36 891 TYR B C 1
ATOM 4606 O O . TYR B 1 128 ? 17.159 101.397 29.737 1.00 64.34 891 TYR B O 1
ATOM 4615 N N . VAL B 1 129 ? 15.596 99.839 29.308 1.00 60.45 892 VAL B N 1
ATOM 4616 C CA . VAL B 1 129 ? 16.006 98.962 30.401 1.00 60.71 892 VAL B CA 1
ATOM 4617 C C . VAL B 1 129 ? 17.184 98.124 29.919 1.00 56.62 892 VAL B C 1
ATOM 4618 O O . VAL B 1 129 ? 17.016 97.219 29.100 1.00 63.17 892 VAL B O 1
ATOM 4622 N N . LEU B 1 130 ? 18.386 98.438 30.400 1.00 58.51 893 LEU B N 1
ATOM 4623 C CA . LEU B 1 130 ? 19.549 97.631 30.036 1.00 59.71 893 LEU B CA 1
ATOM 4624 C C . LEU B 1 130 ? 19.449 96.241 30.649 1.00 60.15 893 LEU B C 1
ATOM 4625 O O . LEU B 1 130 ? 19.411 95.234 29.935 1.00 66.21 893 LEU B O 1
ATOM 4630 N N . VAL B 1 131 ? 19.411 96.167 31.974 1.00 53.08 894 VAL B N 1
ATOM 4631 C CA . VAL B 1 131 ? 19.218 94.905 32.675 1.00 60.01 894 VAL B CA 1
ATOM 4632 C C . VAL B 1 131 ? 18.505 95.195 33.990 1.00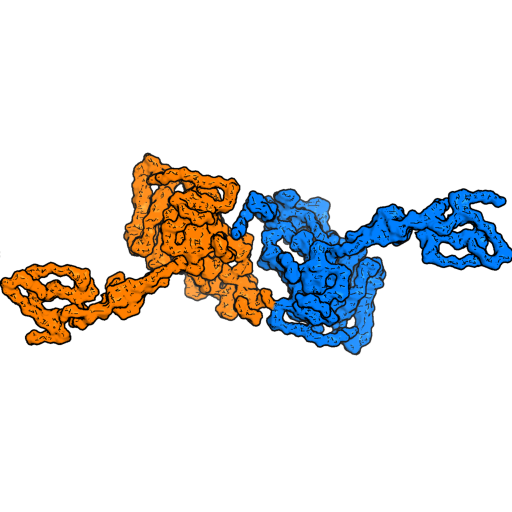 65.95 894 VAL B C 1
ATOM 4633 O O . VAL B 1 131 ? 18.782 96.196 34.660 1.00 57.32 894 VAL B O 1
ATOM 4637 N N . GLN B 1 132 ? 17.565 94.323 34.340 1.00 55.63 895 GLN B N 1
ATOM 4638 C CA . GLN B 1 132 ? 16.801 94.438 35.572 1.00 64.13 895 GLN B CA 1
ATOM 4639 C C . GLN B 1 132 ? 16.321 93.044 35.955 1.00 66.97 895 GLN B C 1
ATOM 4640 O O . GLN B 1 132 ? 16.269 92.140 35.116 1.00 60.89 895 GLN B O 1
ATOM 4646 N N . ASP B 1 133 ? 16.012 92.858 37.241 1.00 60.79 896 ASP B N 1
ATOM 4647 C CA . ASP B 1 133 ? 15.438 91.601 37.708 1.00 62.26 896 ASP B CA 1
ATOM 4648 C C . ASP B 1 133 ? 13.966 91.731 38.094 1.00 67.64 896 ASP B C 1
ATOM 4649 O O . ASP B 1 133 ? 13.442 90.864 38.804 1.00 64.77 896 ASP B O 1
ATOM 4654 N N . TYR B 1 134 ? 13.299 92.812 37.682 1.00 72.25 897 TYR B N 1
ATOM 4655 C CA . TYR B 1 134 ? 11.846 92.944 37.824 1.00 68.23 897 TYR B CA 1
ATOM 4656 C C . TYR B 1 134 ? 11.188 92.297 36.603 1.00 79.28 897 TYR B C 1
ATOM 4657 O O . TYR B 1 134 ? 10.741 92.969 35.671 1.00 85.67 897 TYR B O 1
ATOM 4666 N N . CYS B 1 135 ? 11.126 90.962 36.604 1.00 83.50 898 CYS B N 1
ATOM 4667 C CA . CYS B 1 135 ? 10.626 90.211 35.451 1.00 79.35 898 CYS B CA 1
ATOM 4668 C C . CYS B 1 135 ? 9.602 89.186 35.915 1.00 95.82 898 CYS B C 1
ATOM 4669 O O . CYS B 1 135 ? 9.968 88.185 36.538 1.00 111.58 898 CYS B O 1
ATOM 4672 N N . GLY B 1 136 ? 8.331 89.416 35.584 1.00 111.70 899 GLY B N 1
ATOM 4673 C CA . GLY B 1 136 ? 7.281 88.468 35.947 1.00 116.79 899 GLY B CA 1
ATOM 4674 C C . GLY B 1 136 ? 7.141 88.330 37.450 1.00 116.80 899 GLY B C 1
ATOM 4675 O O . GLY B 1 136 ? 6.931 89.314 38.167 1.00 126.54 899 GLY B O 1
ATOM 4676 N N . SER B 1 137 ? 7.225 87.092 37.941 1.00 116.14 900 SER B N 1
ATOM 4677 C CA . SER B 1 137 ? 7.294 86.852 39.380 1.00 128.78 900 SER B CA 1
ATOM 4678 C C . SER B 1 137 ? 8.668 87.286 39.877 1.00 123.59 900 SER B C 1
ATOM 4679 O O . SER B 1 137 ? 9.636 86.522 39.806 1.00 118.26 900 SER B O 1
ATOM 4682 N N . ASN B 1 138 ? 8.766 88.512 40.363 1.00 130.23 901 ASN B N 1
ATOM 4683 C CA . ASN B 1 138 ? 10.090 89.077 40.513 1.00 137.38 901 ASN B CA 1
ATOM 4684 C C . ASN B 1 138 ? 10.479 89.264 41.972 1.00 144.72 901 ASN B C 1
ATOM 4685 O O . ASN B 1 138 ? 9.658 89.696 42.788 1.00 129.90 901 ASN B O 1
ATOM 4690 N N . PRO B 1 139 ? 11.730 88.966 42.330 1.00 180.17 902 PRO B N 1
ATOM 4691 C CA . PRO B 1 139 ? 12.234 89.489 43.603 1.00 179.07 902 PRO B CA 1
ATOM 4692 C C . PRO B 1 139 ? 12.340 90.998 43.564 1.00 158.82 902 PRO B C 1
ATOM 4693 O O . PRO B 1 139 ? 12.049 91.668 44.563 1.00 170.75 902 PRO B O 1
ATOM 4697 N N . GLY B 1 140 ? 12.736 91.548 42.416 1.00 105.17 903 GLY B N 1
ATOM 4698 C CA . GLY B 1 140 ? 12.764 92.979 42.223 1.00 83.82 903 GLY B CA 1
ATOM 4699 C C . GLY B 1 140 ? 13.790 93.672 43.090 1.00 84.57 903 GLY B C 1
ATOM 4700 O O . GLY B 1 140 ? 13.419 94.389 44.024 1.00 102.96 903 GLY B O 1
ATOM 4701 N N . THR B 1 141 ? 15.076 93.443 42.831 1.00 70.84 904 THR B N 1
ATOM 4702 C CA . THR B 1 141 ? 16.124 94.061 43.637 1.00 75.41 904 THR B CA 1
ATOM 4703 C C . THR B 1 141 ? 16.841 95.202 42.925 1.00 69.51 904 THR B C 1
ATOM 4704 O O . THR B 1 141 ? 17.256 96.167 43.582 1.00 76.17 904 THR B O 1
ATOM 4708 N N . PHE B 1 142 ? 17.025 95.104 41.607 1.00 50.34 905 PHE B N 1
ATOM 4709 C CA . PHE B 1 142 ? 17.835 96.084 40.893 1.00 62.85 905 PHE B CA 1
ATOM 4710 C C . PHE B 1 142 ? 17.283 96.332 39.499 1.00 63.12 905 PHE B C 1
ATOM 4711 O O . PHE B 1 142 ? 16.617 95.488 38.898 1.00 69.45 905 PHE B O 1
ATOM 4719 N N . ARG B 1 143 ? 17.625 97.505 38.986 1.00 65.70 906 ARG B N 1
ATOM 4720 C CA . ARG B 1 143 ? 17.165 97.997 37.700 1.00 63.41 906 ARG B CA 1
ATOM 4721 C C . ARG B 1 143 ? 18.230 98.939 37.167 1.00 65.66 906 ARG B C 1
ATOM 4722 O O . ARG B 1 143 ? 18.624 99.877 37.867 1.00 65.98 906 ARG B O 1
ATOM 4730 N N . ILE B 1 144 ? 18.727 98.673 35.962 1.00 64.01 907 ILE B N 1
ATOM 4731 C CA . ILE B 1 144 ? 19.765 99.495 35.348 1.00 54.03 907 ILE B CA 1
ATOM 4732 C C . ILE B 1 144 ? 19.233 100.023 34.026 1.00 53.75 907 ILE B C 1
ATOM 4733 O O . ILE B 1 144 ? 18.930 99.241 33.117 1.00 64.19 907 ILE B O 1
ATOM 4738 N N . LEU B 1 145 ? 19.162 101.345 33.905 1.00 58.68 908 LEU B N 1
ATOM 4739 C CA . LEU B 1 145 ? 18.635 102.013 32.727 1.00 57.25 908 LEU B CA 1
ATOM 4740 C C . LEU B 1 145 ? 19.758 102.711 31.979 1.00 53.96 908 LEU B C 1
ATOM 4741 O O . LEU B 1 145 ? 20.738 103.167 32.578 1.00 65.56 908 LEU B O 1
ATOM 4746 N N . VAL B 1 146 ? 19.604 102.793 30.661 1.00 53.72 909 VAL B N 1
ATOM 4747 C CA . VAL B 1 146 ? 20.567 103.461 29.796 1.00 58.52 909 VAL B CA 1
ATOM 4748 C C . VAL B 1 146 ? 19.795 104.374 28.853 1.00 60.88 909 VAL B C 1
ATOM 4749 O O . VAL B 1 146 ? 18.785 103.965 28.270 1.00 64.82 909 VAL B O 1
ATOM 4753 N N . GLY B 1 147 ? 20.243 105.620 28.738 1.00 61.05 910 GLY B N 1
ATOM 4754 C CA . GLY B 1 147 ? 19.605 106.580 27.857 1.00 54.24 910 GLY B CA 1
ATOM 4755 C C . GLY B 1 147 ? 20.578 107.098 26.827 1.00 64.02 910 GLY B C 1
ATOM 4756 O O . GLY B 1 147 ? 21.661 107.577 27.173 1.00 90.02 910 GLY B O 1
ATOM 4757 N N . ASN B 1 148 ? 20.214 107.006 25.558 1.00 69.57 911 ASN B N 1
ATOM 4758 C CA . ASN B 1 148 ? 21.118 107.332 24.467 1.00 77.56 911 ASN B CA 1
ATOM 4759 C C . ASN B 1 148 ? 20.632 108.586 23.759 1.00 79.76 911 ASN B C 1
ATOM 4760 O O . ASN B 1 148 ? 19.462 108.670 23.377 1.00 97.64 911 ASN B O 1
ATOM 4765 N N . LYS B 1 149 ? 21.515 109.572 23.623 1.00 94.49 912 LYS B N 1
ATOM 4766 C CA . LYS B 1 149 ? 21.219 110.788 22.873 1.00 96.71 912 LYS B CA 1
ATOM 4767 C C . LYS B 1 149 ? 22.369 111.061 21.918 1.00 102.26 912 LYS B C 1
ATOM 4768 O O . LYS B 1 149 ? 23.495 111.316 22.357 1.00 106.42 912 LYS B O 1
ATOM 4774 N N . GLY B 1 150 ? 22.082 111.012 20.617 1.00 101.66 913 GLY B N 1
ATOM 4775 C CA . GLY B 1 150 ? 23.094 111.199 19.602 1.00 92.99 913 GLY B CA 1
ATOM 4776 C C . GLY B 1 150 ? 23.770 109.937 19.110 1.00 97.30 913 GLY B C 1
ATOM 4777 O O . GLY B 1 150 ? 24.664 110.022 18.263 1.00 99.18 913 GLY B O 1
ATOM 4778 N N . CYS B 1 151 ? 23.391 108.772 19.616 1.00 113.04 914 CYS B N 1
ATOM 4779 C CA . CYS B 1 151 ? 23.998 107.524 19.187 1.00 120.42 914 CYS B CA 1
ATOM 4780 C C . CYS B 1 151 ? 23.253 106.859 18.034 1.00 120.54 914 CYS B C 1
ATOM 4781 O O . CYS B 1 151 ? 23.453 105.666 17.789 1.00 118.41 914 CYS B O 1
ATOM 4784 N N . SER B 1 152 ? 22.420 107.597 17.311 1.00 126.65 915 SER B N 1
ATOM 4785 C CA . SER B 1 152 ? 21.725 107.024 16.166 1.00 122.46 915 SER B CA 1
ATOM 4786 C C . SER B 1 152 ? 22.637 107.031 14.941 1.00 139.43 915 SER B C 1
ATOM 4787 O O . SER B 1 152 ? 23.853 106.852 15.071 1.00 137.33 915 SER B O 1
ATOM 4790 N N . HIS B 1 153 ? 22.056 107.178 13.747 1.00 164.87 916 HIS B N 1
ATOM 4791 C CA . HIS B 1 153 ? 22.834 107.231 12.508 1.00 180.37 916 HIS B CA 1
ATOM 4792 C C . HIS B 1 153 ? 23.998 108.217 12.547 1.00 180.24 916 HIS B C 1
ATOM 4793 O O . HIS B 1 153 ? 25.113 107.828 12.158 1.00 171.34 916 HIS B O 1
ATOM 4800 N N . PRO B 1 154 ? 23.830 109.493 12.974 1.00 186.76 917 PRO B N 1
ATOM 4801 C CA . PRO B 1 154 ? 25.018 110.327 13.194 1.00 191.55 917 PRO B CA 1
ATOM 4802 C C . PRO B 1 154 ? 25.572 110.154 14.600 1.00 192.16 917 PRO B C 1
ATOM 4803 O O . PRO B 1 154 ? 25.069 110.737 15.565 1.00 184.86 917 PRO B O 1
ATOM 4807 N N . SER B 1 155 ? 26.633 109.360 14.714 1.00 199.46 918 SER B N 1
ATOM 4808 C CA . SER B 1 155 ? 27.226 109.011 15.997 1.00 196.74 918 SER B CA 1
ATOM 4809 C C . SER B 1 155 ? 28.478 109.814 16.311 1.00 189.54 918 SER B C 1
ATOM 4810 O O . SER B 1 155 ? 29.130 109.543 17.326 1.00 188.97 918 SER B O 1
ATOM 4813 N N . VAL B 1 156 ? 28.833 110.778 15.456 1.00 178.83 919 VAL B N 1
ATOM 4814 C CA . VAL B 1 156 ? 30.031 111.585 15.675 1.00 172.36 919 VAL B CA 1
ATOM 4815 C C . VAL B 1 156 ? 30.032 112.172 17.082 1.00 171.01 919 VAL B C 1
ATOM 4816 O O . VAL B 1 156 ? 31.048 112.134 17.788 1.00 169.21 919 VAL B O 1
ATOM 4820 N N . LYS B 1 157 ? 28.887 112.688 17.525 1.00 163.55 920 LYS B N 1
ATOM 4821 C CA . LYS B 1 157 ? 28.735 113.255 18.861 1.00 144.73 920 LYS B CA 1
ATOM 4822 C C . LYS B 1 157 ? 27.633 112.489 19.575 1.00 141.13 920 LYS B C 1
ATOM 4823 O O . LYS B 1 157 ? 26.449 112.696 19.290 1.00 155.89 920 LYS B O 1
ATOM 4829 N N . CYS B 1 158 ? 28.008 111.614 20.502 1.00 120.78 921 CYS B N 1
ATOM 4830 C CA . CYS B 1 158 ? 27.011 110.895 21.274 1.00 110.76 921 CYS B CA 1
ATOM 4831 C C . CYS B 1 158 ? 27.452 110.788 22.726 1.00 110.31 921 CYS B C 1
ATOM 4832 O O . CYS B 1 158 ? 28.645 110.690 23.025 1.00 112.66 921 CYS B O 1
ATOM 4835 N N . LYS B 1 159 ? 26.463 110.779 23.620 1.00 98.76 922 LYS B N 1
ATOM 4836 C CA . LYS B 1 159 ? 26.667 110.659 25.055 1.00 98.26 922 LYS B CA 1
ATOM 4837 C C . LYS B 1 159 ? 25.590 109.749 25.624 1.00 85.65 922 LYS B C 1
ATOM 4838 O O . LYS B 1 159 ? 24.439 109.786 25.183 1.00 83.54 922 LYS B O 1
ATOM 4840 N N . LYS B 1 160 ? 25.964 108.923 26.591 1.00 70.45 923 LYS B N 1
ATOM 4841 C CA . LYS B 1 160 ? 25.021 108.009 27.209 1.00 61.56 923 LYS B CA 1
ATOM 4842 C C . LYS B 1 160 ? 24.953 108.275 28.704 1.00 67.31 923 LYS B C 1
ATOM 4843 O O . LYS B 1 160 ? 25.956 108.606 29.344 1.00 82.15 923 LYS B O 1
ATOM 4849 N N . ARG B 1 161 ? 23.756 108.100 29.255 1.00 63.19 924 ARG B N 1
ATOM 4850 C CA . ARG B 1 161 ? 23.486 108.289 30.674 1.00 56.66 924 ARG B CA 1
ATOM 4851 C C . ARG B 1 161 ? 22.948 106.980 31.231 1.00 67.32 924 ARG B C 1
ATOM 4852 O O . ARG B 1 161 ? 21.880 106.517 30.814 1.00 77.14 924 ARG B O 1
ATOM 4860 N N . VAL B 1 162 ? 23.677 106.397 32.181 1.00 62.18 925 VAL B N 1
ATOM 4861 C CA . VAL B 1 162 ? 23.294 105.143 32.820 1.00 63.73 925 VAL B CA 1
ATOM 4862 C C . VAL B 1 162 ? 22.726 105.455 34.196 1.00 66.55 925 VAL B C 1
ATOM 4863 O O . VAL B 1 162 ? 23.297 106.253 34.950 1.00 67.60 925 VAL B O 1
ATOM 4867 N N . THR B 1 163 ? 21.583 104.853 34.506 1.00 63.31 926 THR B N 1
ATOM 4868 C CA . THR B 1 163 ? 20.904 105.040 35.779 1.00 57.00 926 THR B CA 1
ATOM 4869 C C . THR B 1 163 ? 20.846 103.700 36.488 1.00 62.01 926 THR B C 1
ATOM 4870 O O . THR B 1 163 ? 20.291 102.736 35.954 1.00 85.70 926 THR B O 1
ATOM 4874 N N . ILE B 1 164 ? 21.428 103.635 37.675 1.00 56.68 927 ILE B N 1
ATOM 4875 C CA . ILE B 1 164 ? 21.486 102.404 38.449 1.00 61.53 927 ILE B CA 1
ATOM 4876 C C . ILE B 1 164 ? 20.560 102.556 39.645 1.00 50.23 927 ILE B C 1
ATOM 4877 O O . ILE B 1 164 ? 20.798 103.403 40.513 1.00 69.20 927 ILE B O 1
ATOM 4882 N N . LEU B 1 165 ? 19.531 101.716 39.718 1.00 58.42 928 LEU B N 1
ATOM 4883 C CA . LEU B 1 165 ? 18.539 101.763 40.795 1.00 63.07 928 LEU B CA 1
ATOM 4884 C C . LEU B 1 165 ? 18.626 100.474 41.600 1.00 64.28 928 LEU B C 1
ATOM 4885 O O . LEU B 1 165 ? 18.292 99.398 41.092 1.00 70.81 928 LEU B O 1
ATOM 4890 N N . VAL B 1 166 ? 19.105 100.575 42.841 1.00 58.81 929 VAL B N 1
ATOM 4891 C CA . VAL B 1 166 ? 19.253 99.392 43.682 1.00 73.60 929 VAL B CA 1
ATOM 4892 C C . VAL B 1 166 ? 19.272 99.791 45.151 1.00 79.27 929 VAL B C 1
ATOM 4893 O O . VAL B 1 166 ? 19.959 100.741 45.543 1.00 79.03 929 VAL B O 1
ATOM 4897 N N . GLU B 1 167 ? 18.523 99.054 45.969 1.00 75.18 930 GLU B N 1
ATOM 4898 C CA . GLU B 1 167 ? 18.442 99.289 47.406 1.00 69.25 930 GLU B CA 1
ATOM 4899 C C . GLU B 1 167 ? 18.066 100.734 47.713 1.00 65.45 930 GLU B C 1
ATOM 4900 O O . GLU B 1 167 ? 18.678 101.400 48.551 1.00 77.62 930 GLU B O 1
ATOM 4906 N N . GLY B 1 168 ? 17.028 101.211 47.034 1.00 69.46 931 GLY B N 1
ATOM 4907 C CA . GLY B 1 168 ? 16.514 102.538 47.287 1.00 80.51 931 GLY B CA 1
ATOM 4908 C C . GLY B 1 168 ? 17.401 103.666 46.827 1.00 87.76 931 GLY B C 1
ATOM 4909 O O . GLY B 1 168 ? 17.024 104.835 46.985 1.00 98.47 931 GLY B O 1
ATOM 4910 N N . GLY B 1 169 ? 18.571 103.360 46.279 1.00 80.65 932 GLY B N 1
ATOM 4911 C CA . GLY B 1 169 ? 19.492 104.371 45.821 1.00 79.45 932 GLY B CA 1
ATOM 4912 C C . GLY B 1 169 ? 19.463 104.559 44.315 1.00 75.94 932 GLY B C 1
ATOM 4913 O O . GLY B 1 169 ? 18.948 103.734 43.566 1.00 77.48 932 GLY B O 1
ATOM 4914 N N . GLU B 1 170 ? 20.015 105.686 43.884 1.00 63.91 933 GLU B N 1
ATOM 4915 C CA . GLU B 1 170 ? 20.153 106.005 42.472 1.00 63.88 933 GLU B CA 1
ATOM 4916 C C . GLU B 1 170 ? 21.579 106.467 42.224 1.00 69.48 933 GLU B C 1
ATOM 4917 O O . GLU B 1 170 ? 21.999 107.506 42.746 1.00 65.24 933 GLU B O 1
ATOM 4923 N N . ILE B 1 171 ? 22.317 105.691 41.439 1.00 55.70 934 ILE B N 1
ATOM 4924 C CA . ILE B 1 171 ? 23.666 106.030 41.008 1.00 51.88 934 ILE B CA 1
ATOM 4925 C C . ILE B 1 171 ? 23.616 106.306 39.513 1.00 62.81 934 ILE B C 1
ATOM 4926 O O . ILE B 1 171 ? 23.126 105.474 38.739 1.00 64.30 934 ILE B O 1
ATOM 4931 N N . GLU B 1 172 ? 24.115 107.465 39.101 1.00 65.39 935 GLU B N 1
ATOM 4932 C CA . GLU B 1 172 ? 24.085 107.861 37.699 1.00 67.37 935 GLU B CA 1
ATOM 4933 C C . GLU B 1 172 ? 25.497 107.922 37.132 1.00 61.26 935 GLU B C 1
ATOM 4934 O O . GLU B 1 172 ? 26.410 108.440 37.781 1.00 77.85 935 GLU B O 1
ATOM 4940 N N . LEU B 1 173 ? 25.676 107.355 35.940 1.00 62.14 936 LEU B N 1
ATOM 4941 C CA . LEU B 1 173 ? 26.935 107.397 35.199 1.00 62.89 936 LEU B CA 1
ATOM 4942 C C . LEU B 1 173 ? 26.749 108.338 34.012 1.00 64.79 936 LEU B C 1
ATOM 4943 O O . LEU B 1 173 ? 26.012 108.017 33.072 1.00 66.65 936 LEU B O 1
ATOM 4948 N N . PHE B 1 174 ? 27.421 109.490 34.043 1.00 52.49 937 PHE B N 1
ATOM 4949 C CA . PHE B 1 174 ? 27.252 110.473 32.981 1.00 60.30 937 PHE B CA 1
ATOM 4950 C C . PHE B 1 174 ? 28.442 111.425 32.964 1.00 73.32 937 PHE B C 1
ATOM 4951 O O . PHE B 1 174 ? 28.897 111.876 34.018 1.00 87.50 937 PHE B O 1
ATOM 4959 N N . ASP B 1 175 ? 28.922 111.737 31.758 1.00 71.41 938 ASP B N 1
ATOM 4960 C CA . ASP B 1 175 ? 29.987 112.722 31.548 1.00 73.23 938 ASP B CA 1
ATOM 4961 C C . ASP B 1 175 ? 31.279 112.324 32.267 1.00 69.41 938 ASP B C 1
ATOM 4962 O O . ASP B 1 175 ? 31.948 113.151 32.884 1.00 72.79 938 ASP B O 1
ATOM 4967 N N . GLY B 1 176 ? 31.636 111.044 32.188 1.00 77.01 939 GLY B N 1
ATOM 4968 C CA . GLY B 1 176 ? 32.891 110.555 32.731 1.00 67.71 939 GLY B CA 1
ATOM 4969 C C . GLY B 1 176 ? 32.981 110.490 34.238 1.00 75.23 939 GLY B C 1
ATOM 4970 O O . GLY B 1 176 ? 34.044 110.145 34.765 1.00 81.57 939 GLY B O 1
ATOM 4971 N N . GLU B 1 177 ? 31.903 110.790 34.952 1.00 72.79 940 GLU B N 1
ATOM 4972 C CA . GLU B 1 177 ? 31.913 110.789 36.404 1.00 73.17 940 GLU B CA 1
ATOM 4973 C C . GLU B 1 177 ? 30.729 109.984 36.924 1.00 70.22 940 GLU B C 1
ATOM 4974 O O . GLU B 1 177 ? 29.749 109.754 36.212 1.00 69.42 940 GLU B O 1
ATOM 4980 N N . VAL B 1 178 ? 30.835 109.559 38.183 1.00 65.57 941 VAL B N 1
ATOM 4981 C CA . VAL B 1 178 ? 29.762 108.871 38.894 1.00 58.25 941 VAL B CA 1
ATOM 4982 C C . VAL B 1 178 ? 29.087 109.880 39.806 1.00 68.37 941 VAL B C 1
ATOM 4983 O O . VAL B 1 178 ? 29.762 110.607 40.543 1.00 74.49 941 VAL B O 1
ATOM 4987 N N . ASN B 1 179 ? 27.764 109.953 39.736 1.00 65.04 942 ASN B N 1
ATOM 4988 C CA . ASN B 1 179 ? 26.989 110.840 40.594 1.00 66.60 942 ASN B CA 1
ATOM 4989 C C . ASN B 1 179 ? 26.037 109.981 41.412 1.00 73.41 942 ASN B C 1
ATOM 4990 O O . ASN B 1 179 ? 25.077 109.418 40.871 1.00 77.94 942 ASN B O 1
ATOM 4995 N N . VAL B 1 180 ? 26.313 109.870 42.709 1.00 72.04 943 VAL B N 1
ATOM 4996 C CA . VAL B 1 180 ? 25.423 109.147 43.607 1.00 71.50 943 VAL B CA 1
ATOM 4997 C C . VAL B 1 180 ? 24.299 110.097 43.982 1.00 70.91 943 VAL B C 1
ATOM 4998 O O . VAL B 1 180 ? 24.424 110.878 44.929 1.00 73.51 943 VAL B O 1
ATOM 5002 N N . LYS B 1 181 ? 23.217 110.077 43.198 1.00 67.71 944 LYS B N 1
ATOM 5003 C CA . LYS B 1 181 ? 22.121 111.012 43.431 1.00 71.77 944 LYS B CA 1
ATOM 5004 C C . LYS B 1 181 ? 21.410 110.715 44.743 1.00 72.75 944 LYS B C 1
ATOM 5005 O O . LYS B 1 181 ? 20.993 111.637 45.450 1.00 79.08 944 LYS B O 1
ATOM 5011 N N . ARG B 1 182 ? 21.242 109.431 45.070 1.00 80.01 945 ARG B N 1
ATOM 5012 C CA . ARG B 1 182 ? 20.659 108.995 46.328 1.00 75.35 945 ARG B CA 1
ATOM 5013 C C . ARG B 1 182 ? 21.438 107.753 46.736 1.00 73.68 945 ARG B C 1
ATOM 5014 O O . ARG B 1 182 ? 21.510 106.788 45.957 1.00 73.22 945 ARG B O 1
ATOM 5022 N N . PRO B 1 183 ? 21.996 107.726 47.937 1.00 70.85 946 PRO B N 1
ATOM 5023 C CA . PRO B 1 183 ? 22.810 106.579 48.337 1.00 68.41 946 PRO B CA 1
ATOM 5024 C C . PRO B 1 183 ? 21.942 105.355 48.571 1.00 74.67 946 PRO B C 1
ATOM 5025 O O . PRO B 1 183 ? 20.769 105.455 48.948 1.00 67.90 946 PRO B O 1
ATOM 5029 N N . MET B 1 184 ? 22.546 104.189 48.364 1.00 61.96 947 MET B N 1
ATOM 5030 C CA . MET B 1 184 ? 21.888 102.944 48.730 1.00 75.67 947 MET B CA 1
ATOM 5031 C C . MET B 1 184 ? 21.608 102.917 50.230 1.00 83.32 947 MET B C 1
ATOM 5032 O O . MET B 1 184 ? 22.367 103.469 51.031 1.00 88.94 947 MET B O 1
ATOM 5037 N N . LYS B 1 185 ? 20.495 102.279 50.612 1.00 76.30 948 LYS B N 1
ATOM 5038 C CA . LYS B 1 185 ? 20.180 102.174 52.036 1.00 78.55 948 LYS B CA 1
ATOM 5039 C C . LYS B 1 185 ? 21.246 101.389 52.795 1.00 75.12 948 LYS B C 1
ATOM 5040 O O . LYS B 1 185 ? 21.559 101.718 53.945 1.00 83.48 948 LYS B O 1
ATOM 5046 N N . ASP B 1 186 ? 21.840 100.386 52.158 1.00 66.23 949 ASP B N 1
ATOM 5047 C CA . ASP B 1 186 ? 22.920 99.592 52.733 1.00 75.18 949 ASP B CA 1
ATOM 5048 C C . ASP B 1 186 ? 24.123 99.696 51.803 1.00 78.44 949 ASP B C 1
ATOM 5049 O O . ASP B 1 186 ? 24.136 99.084 50.730 1.00 71.51 949 ASP B O 1
ATOM 5054 N N . GLU B 1 187 ? 25.140 100.444 52.229 1.00 72.45 950 GLU B N 1
ATOM 5055 C CA . GLU B 1 187 ? 26.353 100.657 51.453 1.00 73.96 950 GLU B CA 1
ATOM 5056 C C . GLU B 1 187 ? 27.451 99.648 51.758 1.00 79.06 950 GLU B C 1
ATOM 5057 O O . GLU B 1 187 ? 28.586 99.839 51.311 1.00 86.64 950 GLU B O 1
ATOM 5063 N N . THR B 1 188 ? 27.154 98.605 52.536 1.00 76.27 951 THR B N 1
ATOM 5064 C CA . THR B 1 188 ? 28.196 97.673 52.960 1.00 85.12 951 THR B CA 1
ATOM 5065 C C . THR B 1 188 ? 28.942 97.077 51.771 1.00 81.02 951 THR B C 1
ATOM 5066 O O . THR B 1 188 ? 30.174 96.969 51.791 1.00 93.79 951 THR B O 1
ATOM 5070 N N . HIS B 1 189 ? 28.224 96.699 50.718 1.00 74.63 952 HIS B N 1
ATOM 5071 C CA . HIS B 1 189 ? 28.848 96.122 49.537 1.00 76.41 952 HIS B CA 1
ATOM 5072 C C . HIS B 1 189 ? 28.874 97.106 48.376 1.00 70.86 952 HIS B C 1
ATOM 5073 O O . HIS B 1 189 ? 29.016 96.699 47.223 1.00 66.48 952 HIS B O 1
ATOM 5080 N N . PHE B 1 190 ? 28.761 98.397 48.663 1.00 79.33 953 PHE B N 1
ATOM 5081 C CA . PHE B 1 190 ? 28.814 99.433 47.644 1.00 59.07 953 PHE B CA 1
ATOM 5082 C C . PHE B 1 190 ? 30.199 100.072 47.639 1.00 66.56 953 PHE B C 1
ATOM 5083 O O . PHE B 1 190 ? 30.684 100.522 48.682 1.00 86.27 953 PHE B O 1
ATOM 5091 N N . GLU B 1 191 ? 30.836 100.088 46.472 1.00 66.59 954 GLU B N 1
ATOM 5092 C CA . GLU B 1 191 ? 32.145 100.698 46.289 1.00 67.34 954 GLU B CA 1
ATOM 5093 C C . GLU B 1 191 ? 32.209 101.331 44.910 1.00 71.37 954 GLU B C 1
ATOM 5094 O O . GLU B 1 191 ? 31.638 100.807 43.953 1.00 66.53 954 GLU B O 1
ATOM 5100 N N . VAL B 1 192 ? 32.891 102.465 44.815 1.00 78.68 955 VAL B N 1
ATOM 5101 C CA . VAL B 1 192 ? 33.168 103.121 43.542 1.00 64.59 955 VAL B CA 1
ATOM 5102 C C . VAL B 1 192 ? 34.681 103.153 43.387 1.00 65.85 955 VAL B C 1
ATOM 5103 O O . VAL B 1 192 ? 35.363 103.945 44.049 1.00 76.57 955 VAL B O 1
ATOM 5107 N N . VAL B 1 193 ? 35.213 102.277 42.544 1.00 53.67 956 VAL B N 1
ATOM 5108 C CA . VAL B 1 193 ? 36.654 102.134 42.363 1.00 51.54 956 VAL B CA 1
ATOM 5109 C C . VAL B 1 193 ? 37.069 102.809 41.060 1.00 58.62 956 VAL B C 1
ATOM 5110 O O . VAL B 1 193 ? 36.656 102.391 39.973 1.00 66.13 956 VAL B O 1
ATOM 5114 N N . GLU B 1 194 ? 37.892 103.848 41.158 1.00 67.87 957 GLU B N 1
ATOM 5115 C CA . GLU B 1 194 ? 38.506 104.451 39.982 1.00 65.80 957 GLU B CA 1
ATOM 5116 C C . GLU B 1 194 ? 39.881 103.822 39.790 1.00 70.68 957 GLU B C 1
ATOM 5117 O O . GLU B 1 194 ? 40.762 103.974 40.643 1.00 80.52 957 GLU B O 1
ATOM 5123 N N . SER B 1 195 ? 40.050 103.095 38.685 1.00 70.38 958 SER B N 1
ATOM 5124 C CA . SER B 1 195 ? 41.296 102.404 38.374 1.00 64.58 958 SER B CA 1
ATOM 5125 C C . SER B 1 195 ? 41.555 102.494 36.879 1.00 73.71 958 SER B C 1
ATOM 5126 O O . SER B 1 195 ? 40.728 102.045 36.080 1.00 78.03 958 SER B O 1
ATOM 5129 N N . GLY B 1 196 ? 42.699 103.070 36.504 1.00 74.02 959 GLY B N 1
ATOM 5130 C CA . GLY B 1 196 ? 43.019 103.214 35.093 1.00 77.64 959 GLY B CA 1
ATOM 5131 C C . GLY B 1 196 ? 41.947 103.996 34.359 1.00 81.57 959 GLY B C 1
ATOM 5132 O O . GLY B 1 196 ? 41.371 104.955 34.880 1.00 84.77 959 GLY B O 1
ATOM 5133 N N . ARG B 1 197 ? 41.647 103.566 33.133 1.00 84.46 960 ARG B N 1
ATOM 5134 C CA . ARG B 1 197 ? 40.615 104.234 32.351 1.00 81.71 960 ARG B CA 1
ATOM 5135 C C . ARG B 1 197 ? 39.216 104.013 32.898 1.00 79.13 960 ARG B C 1
ATOM 5136 O O . ARG B 1 197 ? 38.292 104.710 32.468 1.00 91.54 960 ARG B O 1
ATOM 5144 N N . TYR B 1 198 ? 39.040 103.086 33.833 1.00 64.98 961 TYR B N 1
ATOM 5145 C CA . TYR B 1 198 ? 37.724 102.558 34.156 1.00 61.30 961 TYR B CA 1
ATOM 5146 C C . TYR B 1 198 ? 37.223 103.064 35.497 1.00 59.86 961 TYR B C 1
ATOM 5147 O O . TYR B 1 198 ? 37.978 103.569 36.333 1.00 62.66 961 TYR B O 1
ATOM 5156 N N . ILE B 1 199 ? 35.911 102.940 35.666 1.00 55.25 962 ILE B N 1
ATOM 5157 C CA . ILE B 1 199 ? 35.255 103.049 36.955 1.00 58.75 962 ILE B CA 1
ATOM 5158 C C . ILE B 1 199 ? 34.516 101.744 37.179 1.00 61.65 962 ILE B C 1
ATOM 5159 O O . ILE B 1 199 ? 33.716 101.328 36.334 1.00 66.63 962 ILE B O 1
ATOM 5164 N N . ILE B 1 200 ? 34.828 101.075 38.283 1.00 66.15 963 ILE B N 1
ATOM 5165 C CA . ILE B 1 200 ? 34.210 99.812 38.671 1.00 58.55 963 ILE B CA 1
ATOM 5166 C C . ILE B 1 200 ? 33.283 100.091 39.840 1.00 61.44 963 ILE B C 1
ATOM 5167 O O . ILE B 1 200 ? 33.725 100.602 40.878 1.00 65.33 963 ILE B O 1
ATOM 5172 N N . LEU B 1 201 ? 32.004 99.773 39.679 1.00 52.98 964 LEU B N 1
ATOM 5173 C CA . LEU B 1 201 ? 31.020 99.945 40.740 1.00 58.82 964 LEU B CA 1
ATOM 5174 C C . LEU B 1 201 ? 30.626 98.575 41.274 1.00 63.06 964 LEU B C 1
ATOM 5175 O O . LEU B 1 201 ? 30.296 97.672 40.498 1.00 61.58 964 LEU B O 1
ATOM 5180 N N . LEU B 1 202 ? 30.735 98.409 42.589 1.00 60.91 965 LEU B N 1
ATOM 5181 C CA . LEU B 1 202 ? 30.264 97.222 43.290 1.00 60.57 965 LEU B CA 1
ATOM 5182 C C . LEU B 1 202 ? 28.895 97.543 43.877 1.00 60.64 965 LEU B C 1
ATOM 5183 O O . LEU B 1 202 ? 28.785 98.375 44.781 1.00 69.75 965 LEU B O 1
ATOM 5188 N N . LEU B 1 203 ? 27.850 96.903 43.359 1.00 60.12 966 LEU B N 1
ATOM 5189 C CA . LEU B 1 203 ? 26.475 97.200 43.751 1.00 66.16 966 LEU B CA 1
ATOM 5190 C C . LEU B 1 203 ? 25.827 96.043 44.506 1.00 74.49 966 LEU B C 1
ATOM 5191 O O . LEU B 1 203 ? 24.625 95.797 44.393 1.00 94.35 966 LEU B O 1
ATOM 5196 N N . GLY B 1 204 ? 26.608 95.342 45.308 1.00 65.33 967 GLY B N 1
ATOM 5197 C CA . GLY B 1 204 ? 26.153 94.163 46.009 1.00 68.83 967 GLY B CA 1
ATOM 5198 C C . GLY B 1 204 ? 27.007 92.953 45.691 1.00 73.05 967 GLY B C 1
ATOM 5199 O O . GLY B 1 204 ? 27.935 93.005 44.886 1.00 73.41 967 GLY B O 1
ATOM 5200 N N . LYS B 1 205 ? 26.633 91.832 46.321 1.00 79.28 968 LYS B N 1
ATOM 5201 C CA . LYS B 1 205 ? 27.452 90.626 46.261 1.00 65.57 968 LYS B CA 1
ATOM 5202 C C . LYS B 1 205 ? 27.649 90.152 44.828 1.00 73.83 968 LYS B C 1
ATOM 5203 O O . LYS B 1 205 ? 28.759 89.768 44.440 1.00 84.38 968 LYS B O 1
ATOM 5209 N N . ALA B 1 206 ? 26.595 90.196 44.016 1.00 62.99 969 ALA B N 1
ATOM 5210 C CA . ALA B 1 206 ? 26.600 89.515 42.730 1.00 64.99 969 ALA B CA 1
ATOM 5211 C C . ALA B 1 206 ? 26.335 90.448 41.558 1.00 58.11 969 ALA B C 1
ATOM 5212 O O . ALA B 1 206 ? 26.202 89.969 40.427 1.00 71.33 969 ALA B O 1
ATOM 5214 N N . LEU B 1 207 ? 26.285 91.760 41.793 1.00 61.83 970 LEU B N 1
ATOM 5215 C CA . LEU B 1 207 ? 25.962 92.758 40.779 1.00 53.30 970 LEU B CA 1
ATOM 5216 C C . LEU B 1 207 ? 27.050 93.819 40.738 1.00 50.33 970 LEU B C 1
ATOM 5217 O O . LEU B 1 207 ? 27.364 94.425 41.765 1.00 65.57 970 LEU B O 1
ATOM 5222 N N . SER B 1 208 ? 27.605 94.055 39.551 1.00 62.77 971 SER B N 1
ATOM 5223 C CA . SER B 1 208 ? 28.704 94.992 39.365 1.00 62.65 971 SER B CA 1
ATOM 5224 C C . SER B 1 208 ? 28.547 95.697 38.032 1.00 49.24 971 SER B C 1
ATOM 5225 O O . SER B 1 208 ? 27.918 95.180 37.108 1.00 59.10 971 SER B O 1
ATOM 5228 N N . VAL B 1 209 ? 29.155 96.875 37.926 1.00 52.79 972 VAL B N 1
ATOM 5229 C CA . VAL B 1 209 ? 29.187 97.626 36.676 1.00 44.56 972 VAL B CA 1
ATOM 5230 C C . VAL B 1 209 ? 30.626 98.037 36.404 1.00 59.11 972 VAL B C 1
ATOM 5231 O O . VAL B 1 209 ? 31.303 98.564 37.292 1.00 63.77 972 VAL B O 1
ATOM 5235 N N . VAL B 1 210 ? 31.102 97.759 35.195 1.00 63.34 973 VAL B N 1
ATOM 5236 C CA . VAL B 1 210 ? 32.425 98.169 34.740 1.00 54.01 973 VAL B CA 1
ATOM 5237 C C . VAL B 1 210 ? 32.254 99.121 33.568 1.00 61.07 973 VAL B C 1
ATOM 5238 O O . VAL B 1 210 ? 31.649 98.761 32.551 1.00 62.33 973 VAL B O 1
ATOM 5242 N N . TRP B 1 211 ? 32.848 100.303 33.680 1.00 53.48 974 TRP B N 1
ATOM 5243 C CA . TRP B 1 211 ? 32.566 101.394 32.759 1.00 46.95 974 TRP B CA 1
ATOM 5244 C C . TRP B 1 211 ? 33.860 102.106 32.387 1.00 54.05 974 TRP B C 1
ATOM 5245 O O . TRP B 1 211 ? 34.625 102.500 33.271 1.00 61.93 974 TRP B O 1
ATOM 5256 N N . ASP B 1 212 ? 34.108 102.265 31.080 1.00 52.40 975 ASP B N 1
ATOM 5257 C CA . ASP B 1 212 ? 35.319 102.922 30.592 1.00 49.46 975 ASP B CA 1
ATOM 5258 C C . ASP B 1 212 ? 35.215 104.450 30.595 1.00 56.15 975 ASP B C 1
ATOM 5259 O O . ASP B 1 212 ? 36.020 105.110 29.932 1.00 66.39 975 ASP B O 1
ATOM 5264 N N . ARG B 1 213 ? 34.221 105.009 31.285 1.00 60.28 976 ARG B N 1
ATOM 5265 C CA . ARG B 1 213 ? 33.974 106.434 31.479 1.00 68.70 976 ARG B CA 1
ATOM 5266 C C . ARG B 1 213 ? 33.395 107.102 30.233 1.00 76.21 976 ARG B C 1
ATOM 5267 O O . ARG B 1 213 ? 33.177 108.327 30.270 1.00 67.80 976 ARG B O 1
ATOM 5275 N N . HIS B 1 214 ? 33.177 106.377 29.125 1.00 67.39 977 HIS B N 1
ATOM 5276 C CA . HIS B 1 214 ? 32.512 106.993 27.980 1.00 69.95 977 HIS B CA 1
ATOM 5277 C C . HIS B 1 214 ? 31.314 106.181 27.504 1.00 77.98 977 HIS B C 1
ATOM 5278 O O . HIS B 1 214 ? 30.189 106.421 27.949 1.00 79.87 977 HIS B O 1
ATOM 5285 N N . LEU B 1 215 ? 31.540 105.160 26.679 1.00 70.00 978 LEU B N 1
ATOM 5286 C CA . LEU B 1 215 ? 30.427 104.463 26.048 1.00 56.39 978 LEU B CA 1
ATOM 5287 C C . LEU B 1 215 ? 30.465 102.954 26.214 1.00 66.01 978 LEU B C 1
ATOM 5288 O O . LEU B 1 215 ? 29.510 102.282 25.800 1.00 76.91 978 LEU B O 1
ATOM 5293 N N . SER B 1 216 ? 31.526 102.401 26.791 1.00 55.39 979 SER B N 1
ATOM 5294 C CA . SER B 1 216 ? 31.603 100.971 27.062 1.00 59.14 979 SER B CA 1
ATOM 5295 C C . SER B 1 216 ? 31.049 100.744 28.460 1.00 61.24 979 SER B C 1
ATOM 5296 O O . SER B 1 216 ? 31.706 101.064 29.456 1.00 58.86 979 SER B O 1
ATOM 5299 N N . ILE B 1 217 ? 29.829 100.223 28.528 1.00 50.61 980 ILE B N 1
ATOM 5300 C CA . ILE B 1 217 ? 29.123 99.992 29.780 1.00 47.01 980 ILE B CA 1
ATOM 5301 C C . ILE B 1 217 ? 28.927 98.494 29.925 1.00 50.65 980 ILE B C 1
ATOM 5302 O O . ILE B 1 217 ? 28.288 97.867 29.076 1.00 68.04 980 ILE B O 1
ATOM 5307 N N . SER B 1 218 ? 29.459 97.927 31.000 1.00 63.60 981 SER B N 1
ATOM 5308 C CA . SER B 1 218 ? 29.404 96.492 31.233 1.00 50.03 981 SER B CA 1
ATOM 5309 C C . SER B 1 218 ? 28.718 96.223 32.563 1.00 56.98 981 SER B C 1
ATOM 5310 O O . SER B 1 218 ? 29.001 96.895 33.561 1.00 71.63 981 SER B O 1
ATOM 5313 N N . VAL B 1 219 ? 27.820 95.243 32.571 1.00 54.78 982 VAL B N 1
ATOM 5314 C CA . VAL B 1 219 ? 27.156 94.773 33.780 1.00 55.56 982 VAL B CA 1
ATOM 5315 C C . VAL B 1 219 ? 27.598 93.340 34.020 1.00 61.89 982 VAL B C 1
ATOM 5316 O O . VAL B 1 219 ? 27.419 92.480 33.150 1.00 62.43 982 VAL B O 1
ATOM 5320 N N . VAL B 1 220 ? 28.168 93.077 35.193 1.00 66.13 983 VAL B N 1
ATOM 5321 C CA . VAL B 1 220 ? 28.696 91.759 35.531 1.00 64.54 983 VAL B CA 1
ATOM 5322 C C . VAL B 1 220 ? 27.756 91.122 36.548 1.00 53.50 983 VAL B C 1
ATOM 5323 O O . VAL B 1 220 ? 27.643 91.592 37.687 1.00 66.30 983 VAL B O 1
ATOM 5327 N N . LEU B 1 221 ? 27.083 90.049 36.147 1.00 52.20 984 LEU B N 1
ATOM 5328 C CA . LEU B 1 221 ? 26.173 89.323 37.019 1.00 55.81 984 LEU B CA 1
ATOM 5329 C C . LEU B 1 221 ? 26.775 87.976 37.395 1.00 60.60 984 LEU B C 1
ATOM 5330 O O . LEU B 1 221 ? 27.367 87.293 36.554 1.00 71.34 984 LEU B O 1
ATOM 5335 N N . LYS B 1 222 ? 26.599 87.578 38.648 1.00 60.78 985 LYS B N 1
ATOM 5336 C CA . LYS B 1 222 ? 26.957 86.217 39.005 1.00 64.49 985 LYS B CA 1
ATOM 5337 C C . LYS B 1 222 ? 25.834 85.271 38.596 1.00 69.58 985 LYS B C 1
ATOM 5338 O O . LYS B 1 222 ? 24.676 85.671 38.438 1.00 70.53 985 LYS B O 1
ATOM 5344 N N . GLN B 1 223 ? 26.191 83.997 38.410 1.00 64.03 986 GLN B N 1
ATOM 5345 C CA . GLN B 1 223 ? 25.250 83.041 37.833 1.00 71.06 986 GLN B CA 1
ATOM 5346 C C . GLN B 1 223 ? 24.003 82.830 38.688 1.00 69.06 986 GLN B C 1
ATOM 5347 O O . GLN B 1 223 ? 23.051 82.210 38.204 1.00 66.14 986 GLN B O 1
ATOM 5353 N N . THR B 1 224 ? 23.965 83.354 39.920 1.00 63.07 987 THR B N 1
ATOM 5354 C CA . THR B 1 224 ? 22.743 83.293 40.724 1.00 62.42 987 THR B CA 1
ATOM 5355 C C . THR B 1 224 ? 21.608 84.109 40.120 1.00 64.87 987 THR B C 1
ATOM 5356 O O . THR B 1 224 ? 20.450 83.906 40.499 1.00 72.28 987 THR B O 1
ATOM 5360 N N . TYR B 1 225 ? 21.913 85.043 39.222 1.00 58.55 988 TYR B N 1
ATOM 5361 C CA . TYR B 1 225 ? 20.904 85.829 38.532 1.00 64.34 988 TYR B CA 1
ATOM 5362 C C . TYR B 1 225 ? 20.398 85.160 37.258 1.00 71.39 988 TYR B C 1
ATOM 5363 O O . TYR B 1 225 ? 19.610 85.773 36.529 1.00 70.98 988 TYR B O 1
ATOM 5372 N N . GLN B 1 226 ? 20.816 83.928 36.973 1.00 60.04 989 GLN B N 1
ATOM 5373 C CA . GLN B 1 226 ? 20.428 83.315 35.712 1.00 64.12 989 GLN B CA 1
ATOM 5374 C C . GLN B 1 226 ? 18.921 83.105 35.667 1.00 69.58 989 GLN B C 1
ATOM 5375 O O . GLN B 1 226 ? 18.298 82.729 36.663 1.00 78.03 989 GLN B O 1
ATOM 5381 N N . GLU B 1 227 ? 18.339 83.364 34.496 1.00 70.81 990 GLU B N 1
ATOM 5382 C CA . GLU B 1 227 ? 16.903 83.291 34.239 1.00 63.53 990 GLU B CA 1
ATOM 5383 C C . GLU B 1 227 ? 16.092 84.278 35.075 1.00 74.70 990 GLU B C 1
ATOM 5384 O O . GLU B 1 227 ? 14.855 84.241 35.037 1.00 82.33 990 GLU B O 1
ATOM 5390 N N . LYS B 1 228 ? 16.749 85.172 35.823 1.00 74.80 991 LYS B N 1
ATOM 5391 C CA . LYS B 1 228 ? 16.053 86.124 36.683 1.00 74.82 991 LYS B CA 1
ATOM 5392 C C . LYS B 1 228 ? 16.087 87.553 36.171 1.00 68.33 991 LYS B C 1
ATOM 5393 O O . LYS B 1 228 ? 15.457 88.419 36.784 1.00 80.88 991 LYS B O 1
ATOM 5399 N N . VAL B 1 229 ? 16.821 87.834 35.098 1.00 64.15 992 VAL B N 1
ATOM 5400 C CA . VAL B 1 229 ? 16.947 89.184 34.577 1.00 47.71 992 VAL B CA 1
ATOM 5401 C C . VAL B 1 229 ? 16.320 89.253 33.189 1.00 61.47 992 VAL B C 1
ATOM 5402 O O . VAL B 1 229 ? 16.018 88.241 32.556 1.00 74.47 992 VAL B O 1
ATOM 5406 N N . CYS B 1 230 ? 16.114 90.484 32.738 1.00 69.25 993 CYS B N 1
ATOM 5407 C CA . CYS B 1 230 ? 15.477 90.773 31.464 1.00 62.03 993 CYS B CA 1
ATOM 5408 C C . CYS B 1 230 ? 15.850 92.192 31.060 1.00 58.84 993 CYS B C 1
ATOM 5409 O O . CYS B 1 230 ? 16.451 92.943 31.830 1.00 58.32 993 CYS B O 1
ATOM 5412 N N . GLY B 1 231 ? 15.460 92.557 29.847 1.00 58.26 994 GLY B N 1
ATOM 5413 C CA . GLY B 1 231 ? 15.831 93.838 29.284 1.00 51.57 994 GLY B CA 1
ATOM 5414 C C . GLY B 1 231 ? 16.710 93.635 28.067 1.00 61.84 994 GLY B C 1
ATOM 5415 O O . GLY B 1 231 ? 16.825 92.513 27.556 1.00 58.63 994 GLY B O 1
ATOM 5416 N N . LEU B 1 232 ? 17.381 94.702 27.628 1.00 59.40 995 LEU B N 1
ATOM 5417 C CA . LEU B 1 232 ? 18.189 94.628 26.417 1.00 50.63 995 LEU B CA 1
ATOM 5418 C C . LEU B 1 232 ? 19.287 93.570 26.504 1.00 59.42 995 LEU B C 1
ATOM 5419 O O . LEU B 1 232 ? 19.787 93.127 25.464 1.00 64.59 995 LEU B O 1
ATOM 5424 N N . CYS B 1 233 ? 19.670 93.147 27.704 1.00 55.02 996 CYS B N 1
ATOM 5425 C CA . CYS B 1 233 ? 20.783 92.223 27.871 1.00 57.92 996 CYS B CA 1
ATOM 5426 C C . CYS B 1 233 ? 20.357 90.772 27.896 1.00 55.15 996 CYS B C 1
ATOM 5427 O O . CYS B 1 233 ? 21.180 89.913 28.219 1.00 58.45 996 CYS B O 1
ATOM 5430 N N . GLY B 1 234 ? 19.095 90.479 27.604 1.00 53.05 997 GLY B N 1
ATOM 5431 C CA . GLY B 1 234 ? 18.649 89.106 27.542 1.00 59.14 997 GLY B CA 1
ATOM 5432 C C . GLY B 1 234 ? 18.296 88.542 28.891 1.00 65.61 997 GLY B C 1
ATOM 5433 O O . GLY B 1 234 ? 18.288 89.225 29.915 1.00 68.21 997 GLY B O 1
ATOM 5434 N N . ASN B 1 235 ? 17.961 87.260 28.885 1.00 66.66 998 ASN B N 1
ATOM 5435 C CA . ASN B 1 235 ? 17.457 86.629 30.089 1.00 62.40 998 ASN B CA 1
ATOM 5436 C C . ASN B 1 235 ? 18.508 85.812 30.824 1.00 71.51 998 ASN B C 1
ATOM 5437 O O . ASN B 1 235 ? 18.181 85.199 31.845 1.00 71.19 998 ASN B O 1
ATOM 5442 N N . PHE B 1 236 ? 19.740 85.751 30.313 1.00 66.47 999 PHE B N 1
ATOM 5443 C CA . PHE B 1 236 ? 20.867 85.156 31.036 1.00 56.71 999 PHE B CA 1
ATOM 5444 C C . PHE B 1 236 ? 20.568 83.704 31.423 1.00 64.76 999 PHE B C 1
ATOM 5445 O O . PHE B 1 236 ? 20.493 83.346 32.597 1.00 73.65 999 PHE B O 1
ATOM 5453 N N . ASP B 1 237 ? 20.403 82.862 30.406 1.00 58.28 1000 ASP B N 1
ATOM 5454 C CA . ASP B 1 237 ? 20.091 81.455 30.630 1.00 63.07 1000 ASP B CA 1
ATOM 5455 C C . ASP B 1 237 ? 20.997 80.522 29.835 1.00 65.96 1000 ASP B C 1
ATOM 5456 O O . ASP B 1 237 ? 20.729 79.315 29.785 1.00 66.57 1000 ASP B O 1
ATOM 5461 N N . GLY B 1 238 ? 22.080 81.038 29.249 1.00 64.58 1001 GLY B N 1
ATOM 5462 C CA . GLY B 1 238 ? 22.974 80.234 28.448 1.00 70.77 1001 GLY B CA 1
ATOM 5463 C C . GLY B 1 238 ? 22.512 79.981 27.032 1.00 73.25 1001 GLY B C 1
ATOM 5464 O O . GLY B 1 238 ? 23.235 79.330 26.269 1.00 88.58 1001 GLY B O 1
ATOM 5465 N N . ILE B 1 239 ? 21.322 80.449 26.665 1.00 73.05 1002 ILE B N 1
ATOM 5466 C CA . ILE B 1 239 ? 20.771 80.293 25.324 1.00 68.37 1002 ILE B CA 1
ATOM 5467 C C . ILE B 1 239 ? 20.793 81.646 24.628 1.00 76.14 1002 ILE B C 1
ATOM 5468 O O . ILE B 1 239 ? 20.096 82.580 25.044 1.00 83.56 1002 ILE B O 1
ATOM 5473 N N . GLN B 1 240 ? 21.586 81.746 23.563 1.00 78.06 1003 GLN B N 1
ATOM 5474 C CA . GLN B 1 240 ? 21.733 83.009 22.854 1.00 73.70 1003 GLN B CA 1
ATOM 5475 C C . GLN B 1 240 ? 20.519 83.326 21.985 1.00 75.14 1003 GLN B C 1
ATOM 5476 O O . GLN B 1 240 ? 20.098 84.487 21.906 1.00 77.58 1003 GLN B O 1
ATOM 5482 N N . ASN B 1 241 ? 19.920 82.312 21.361 1.00 75.47 1004 ASN B N 1
ATOM 5483 C CA . ASN B 1 241 ? 18.885 82.533 20.355 1.00 70.27 1004 ASN B CA 1
ATOM 5484 C C . ASN B 1 241 ? 17.525 82.921 20.937 1.00 71.01 1004 ASN B C 1
ATOM 5485 O O . ASN B 1 241 ? 16.561 83.046 20.175 1.00 82.30 1004 ASN B O 1
ATOM 5490 N N . ASN B 1 242 ? 17.399 83.119 22.248 1.00 68.85 1005 ASN B N 1
ATOM 5491 C CA . ASN B 1 242 ? 16.132 83.585 22.802 1.00 70.45 1005 ASN B CA 1
ATOM 5492 C C . ASN B 1 242 ? 16.264 84.937 23.487 1.00 78.65 1005 ASN B C 1
ATOM 5493 O O . ASN B 1 242 ? 15.324 85.367 24.167 1.00 75.59 1005 ASN B O 1
ATOM 5498 N N . ASP B 1 243 ? 17.401 85.620 23.327 1.00 71.34 1006 ASP B N 1
ATOM 5499 C CA . ASP B 1 243 ? 17.587 86.893 24.007 1.00 64.03 1006 ASP B CA 1
ATOM 5500 C C . ASP B 1 243 ? 16.736 88.000 23.411 1.00 77.40 1006 ASP B C 1
ATOM 5501 O O . ASP B 1 243 ? 16.431 88.971 24.112 1.00 96.45 1006 ASP B O 1
ATOM 5506 N N . LEU B 1 244 ? 16.349 87.882 22.143 1.00 77.04 1007 LEU B N 1
ATOM 5507 C CA . LEU B 1 244 ? 15.440 88.854 21.551 1.00 71.49 1007 LEU B CA 1
ATOM 5508 C C . LEU B 1 244 ? 13.994 88.514 21.883 1.00 88.66 1007 LEU B C 1
ATOM 5509 O O . LEU B 1 244 ? 13.140 88.477 20.993 1.00 102.51 1007 LEU B O 1
ATOM 5514 N N . THR B 1 245 ? 13.712 88.246 23.155 1.00 94.23 1008 THR B N 1
ATOM 5515 C CA . THR B 1 245 ? 12.348 88.070 23.635 1.00 105.25 1008 THR B CA 1
ATOM 5516 C C . THR B 1 245 ? 11.909 89.353 24.331 1.00 116.39 1008 THR B C 1
ATOM 5517 O O . THR B 1 245 ? 12.555 89.800 25.287 1.00 109.65 1008 THR B O 1
ATOM 5521 N N . SER B 1 246 ? 10.809 89.929 23.854 1.00 126.93 1009 SER B N 1
ATOM 5522 C CA . SER B 1 246 ? 10.344 91.239 24.294 1.00 123.08 1009 SER B CA 1
ATOM 5523 C C . SER B 1 246 ? 9.831 91.176 25.735 1.00 117.56 1009 SER B C 1
ATOM 5524 O O . SER B 1 246 ? 9.945 90.161 26.427 1.00 114.22 1009 SER B O 1
ATOM 5527 N N . SER B 1 247 ? 9.270 92.294 26.209 1.00 121.50 1010 SER B N 1
ATOM 5528 C CA . SER B 1 247 ? 8.749 92.357 27.571 1.00 114.13 1010 SER B CA 1
ATOM 5529 C C . SER B 1 247 ? 7.439 91.595 27.748 1.00 125.66 1010 SER B C 1
ATOM 5530 O O . SER B 1 247 ? 7.067 91.298 28.887 1.00 122.05 1010 SER B O 1
ATOM 5533 N N . ASN B 1 248 ? 6.728 91.278 26.662 1.00 137.83 1011 ASN B N 1
ATOM 5534 C CA . ASN B 1 248 ? 5.493 90.504 26.739 1.00 147.36 1011 ASN B CA 1
ATOM 5535 C C . ASN B 1 248 ? 5.712 89.029 26.409 1.00 152.58 1011 ASN B C 1
ATOM 5536 O O . ASN B 1 248 ? 4.798 88.362 25.909 1.00 165.14 1011 ASN B O 1
ATOM 5541 N N . LEU B 1 249 ? 6.920 88.514 26.669 1.00 141.74 1012 LEU B N 1
ATOM 5542 C CA . LEU B 1 249 ? 7.241 87.087 26.542 1.00 131.16 1012 LEU B CA 1
ATOM 5543 C C . LEU B 1 249 ? 7.047 86.570 25.119 1.00 125.46 1012 LEU B C 1
ATOM 5544 O O . LEU B 1 249 ? 6.695 85.406 24.915 1.00 123.02 1012 LEU B O 1
ATOM 5549 N N . GLN B 1 250 ? 7.283 87.424 24.128 1.00 129.16 1013 GLN B N 1
ATOM 5550 C CA . GLN B 1 250 ? 7.194 87.057 22.722 1.00 133.98 1013 GLN B CA 1
ATOM 5551 C C . GLN B 1 250 ? 8.570 87.177 22.085 1.00 136.32 1013 GLN B C 1
ATOM 5552 O O . GLN B 1 250 ? 9.308 88.129 22.359 1.00 135.76 1013 GLN B O 1
ATOM 5558 N N . VAL B 1 251 ? 8.921 86.202 21.250 1.00 137.07 1014 VAL B N 1
ATOM 5559 C CA . VAL B 1 251 ? 10.211 86.217 20.566 1.00 132.71 1014 VAL B CA 1
ATOM 5560 C C . VAL B 1 251 ? 10.099 87.116 19.340 1.00 135.96 1014 VAL B C 1
ATOM 5561 O O . VAL B 1 251 ? 9.265 86.882 18.459 1.00 148.47 1014 VAL B O 1
ATOM 5565 N N . GLU B 1 252 ? 10.949 88.138 19.276 1.00 126.34 1015 GLU B N 1
ATOM 5566 C CA . GLU B 1 252 ? 10.938 89.106 18.190 1.00 114.07 1015 GLU B CA 1
ATOM 5567 C C . GLU B 1 252 ? 12.153 88.885 17.302 1.00 103.55 1015 GLU B C 1
ATOM 5568 O O . GLU B 1 252 ? 13.287 88.868 17.787 1.00 122.39 1015 GLU B O 1
ATOM 5574 N N . GLU B 1 253 ? 11.914 88.720 16.002 1.00 106.61 1016 GLU B N 1
ATOM 5575 C CA . GLU B 1 253 ? 13.028 88.504 15.088 1.00 124.86 1016 GLU B CA 1
ATOM 5576 C C . GLU B 1 253 ? 13.794 89.796 14.838 1.00 122.98 1016 GLU B C 1
ATOM 5577 O O . GLU B 1 253 ? 15.009 89.763 14.609 1.00 123.58 1016 GLU B O 1
ATOM 5583 N N . ASP B 1 254 ? 13.113 90.938 14.905 1.00 119.08 1017 ASP B N 1
ATOM 5584 C CA . ASP B 1 254 ? 13.790 92.204 14.655 1.00 104.88 1017 ASP B CA 1
ATOM 5585 C C . ASP B 1 254 ? 14.246 92.821 15.972 1.00 89.03 1017 ASP B C 1
ATOM 5586 O O . ASP B 1 254 ? 13.446 92.920 16.913 1.00 87.18 1017 ASP B O 1
ATOM 5591 N N . PRO B 1 255 ? 15.517 93.211 16.088 1.00 78.05 1018 PRO B N 1
ATOM 5592 C CA . PRO B 1 255 ? 15.984 93.817 17.347 1.00 77.29 1018 PRO B CA 1
ATOM 5593 C C . PRO B 1 255 ? 15.302 95.135 17.669 1.00 75.56 1018 PRO B C 1
ATOM 5594 O O . PRO B 1 255 ? 15.194 95.493 18.848 1.00 76.30 1018 PRO B O 1
ATOM 5598 N N . VAL B 1 256 ? 14.853 95.877 16.655 1.00 72.00 1019 VAL B N 1
ATOM 5599 C CA . VAL B 1 256 ? 14.179 97.146 16.906 1.00 75.23 1019 VAL B CA 1
ATOM 5600 C C . VAL B 1 256 ? 12.847 96.919 17.604 1.00 78.34 1019 VAL B C 1
ATOM 5601 O O . VAL B 1 256 ? 12.437 97.719 18.453 1.00 79.21 1019 VAL B O 1
ATOM 5605 N N . ASP B 1 257 ? 12.148 95.833 17.258 1.00 86.22 1020 ASP B N 1
ATOM 5606 C CA . ASP B 1 257 ? 10.926 95.479 17.975 1.00 96.47 1020 ASP B CA 1
ATOM 5607 C C . ASP B 1 257 ? 11.227 95.109 19.423 1.00 96.63 1020 ASP B C 1
ATOM 5608 O O . ASP B 1 257 ? 10.556 95.581 20.348 1.00 98.09 1020 ASP B O 1
ATOM 5613 N N . PHE B 1 258 ? 12.231 94.257 19.637 1.00 82.98 1021 PHE B N 1
ATOM 5614 C C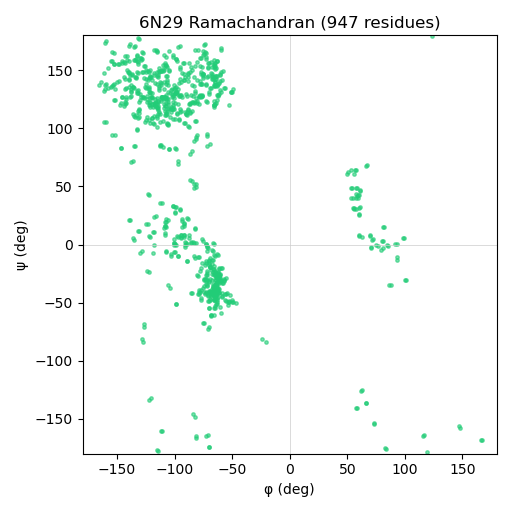A . PHE B 1 258 ? 12.582 93.855 20.994 1.00 78.26 1021 PHE B CA 1
ATOM 5615 C C . PHE B 1 258 ? 13.094 95.037 21.802 1.00 85.12 1021 PHE B C 1
ATOM 5616 O O . PHE B 1 258 ? 12.734 95.201 22.973 1.00 89.29 1021 PHE B O 1
ATOM 5624 N N . GLY B 1 259 ? 13.917 95.887 21.188 1.00 78.95 1022 GLY B N 1
ATOM 5625 C CA . GLY B 1 259 ? 14.442 97.027 21.916 1.00 58.86 1022 GLY B CA 1
ATOM 5626 C C . GLY B 1 259 ? 13.347 97.997 22.315 1.00 70.48 1022 GLY B C 1
ATOM 5627 O O . GLY B 1 259 ? 13.322 98.486 23.446 1.00 70.98 1022 GLY B O 1
ATOM 5628 N N . ASN B 1 260 ? 12.406 98.267 21.408 1.00 77.40 1023 ASN B N 1
ATOM 5629 C CA . ASN B 1 260 ? 11.334 99.185 21.764 1.00 69.86 1023 ASN B CA 1
ATOM 5630 C C . ASN B 1 260 ? 10.518 98.654 22.933 1.00 77.04 1023 ASN B C 1
ATOM 5631 O O . ASN B 1 260 ? 9.998 99.439 23.732 1.00 84.36 1023 ASN B O 1
ATOM 5636 N N . SER B 1 261 ? 10.402 97.329 23.063 1.00 79.65 1024 SER B N 1
ATOM 5637 C CA . SER B 1 261 ? 9.612 96.765 24.152 1.00 75.09 1024 SER B CA 1
ATOM 5638 C C . SER B 1 261 ? 10.231 97.023 25.517 1.00 80.28 1024 SER B C 1
ATOM 5639 O O . SER B 1 261 ? 9.563 96.796 26.529 1.00 80.08 1024 SER B O 1
ATOM 5642 N N . TRP B 1 262 ? 11.489 97.466 25.575 1.00 76.12 1025 TRP B N 1
ATOM 5643 C CA . TRP B 1 262 ? 12.121 97.845 26.832 1.00 72.40 1025 TRP B CA 1
ATOM 5644 C C . TRP B 1 262 ? 12.312 99.354 26.946 1.00 78.16 1025 TRP B C 1
ATOM 5645 O O . TRP B 1 262 ? 13.112 99.817 27.768 1.00 75.22 1025 TRP B O 1
ATOM 5656 N N . LYS B 1 263 ? 11.573 100.125 26.148 1.00 78.21 1026 LYS B N 1
ATOM 5657 C CA . LYS B 1 263 ? 11.575 101.578 26.256 1.00 68.14 1026 LYS B CA 1
ATOM 5658 C C . LYS B 1 263 ? 10.884 101.990 27.549 1.00 72.53 1026 LYS B C 1
ATOM 5659 O O . LYS B 1 263 ? 9.797 101.496 27.863 1.00 74.01 1026 LYS B O 1
ATOM 5665 N N . VAL B 1 264 ? 11.530 102.875 28.310 1.00 80.33 1027 VAL B N 1
ATOM 5666 C CA . VAL B 1 264 ? 11.069 103.255 29.643 1.00 85.59 1027 VAL B CA 1
ATOM 5667 C C . VAL B 1 264 ? 9.866 104.181 29.570 1.00 103.05 1027 VAL B C 1
ATOM 5668 O O . VAL B 1 264 ? 8.759 103.820 29.985 1.00 106.19 1027 VAL B O 1
ATOM 5672 N N . SER B 1 265 ? 10.081 105.388 29.064 1.00 116.68 1028 SER B N 1
ATOM 5673 C CA . SER B 1 265 ? 9.049 106.411 29.059 1.00 127.14 1028 SER B CA 1
ATOM 5674 C C . SER B 1 265 ? 8.237 106.333 27.778 1.00 128.24 1028 SER B C 1
ATOM 5675 O O . SER B 1 265 ? 8.796 106.309 26.677 1.00 129.74 1028 SER B O 1
ATOM 5678 N N . SER B 1 266 ? 6.917 106.294 27.930 1.00 127.57 1029 SER B N 1
ATOM 5679 C CA . SER B 1 266 ? 6.032 106.359 26.779 1.00 128.67 1029 SER B CA 1
ATOM 5680 C C . SER B 1 266 ? 5.979 107.754 26.168 1.00 127.67 1029 SER B C 1
ATOM 5681 O O . SER B 1 266 ? 5.245 107.957 25.195 1.00 137.28 1029 SER B O 1
ATOM 5684 N N . GLN B 1 267 ? 6.722 108.715 26.724 1.00 125.78 1030 GLN B N 1
ATOM 5685 C CA . GLN B 1 267 ? 6.770 110.056 26.149 1.00 127.31 1030 GLN B CA 1
ATOM 5686 C C . GLN B 1 267 ? 7.437 110.040 24.780 1.00 135.07 1030 GLN B C 1
ATOM 5687 O O . GLN B 1 267 ? 6.864 110.517 23.793 1.00 133.55 1030 GLN B O 1
ATOM 5693 N N . CYS B 1 268 ? 8.654 109.502 24.705 1.00 149.96 1031 CYS B N 1
ATOM 5694 C CA . CYS B 1 268 ? 9.383 109.443 23.449 1.00 151.43 1031 CYS B CA 1
ATOM 5695 C C . CYS B 1 268 ? 8.791 108.377 22.525 1.00 142.81 1031 CYS B C 1
ATOM 5696 O O . CYS B 1 268 ? 8.045 107.487 22.945 1.00 149.54 1031 CYS B O 1
ATOM 5699 N N . ALA B 1 269 ? 9.178 108.449 21.256 1.00 109.43 1032 ALA B N 1
ATOM 5700 C CA . ALA B 1 269 ? 8.607 107.611 20.214 1.00 108.50 1032 ALA B CA 1
ATOM 5701 C C . ALA B 1 269 ? 9.446 106.365 19.952 1.00 104.96 1032 ALA B C 1
ATOM 5702 O O . ALA B 1 269 ? 10.665 106.354 20.144 1.00 75.42 1032 ALA B O 1
ATOM 5704 N N . ASP B 1 270 ? 8.770 105.319 19.480 1.00 105.19 1033 ASP B N 1
ATOM 5705 C CA . ASP B 1 270 ? 9.451 104.077 19.157 1.00 101.08 1033 ASP B CA 1
ATOM 5706 C C . ASP B 1 270 ? 10.425 104.275 18.006 1.00 95.25 1033 ASP B C 1
ATOM 5707 O O . ASP B 1 270 ? 10.259 105.152 17.154 1.00 98.09 1033 ASP B O 1
ATOM 5712 N N . THR B 1 271 ? 11.449 103.436 17.992 1.00 84.86 1034 THR B N 1
ATOM 5713 C CA . THR B 1 271 ? 12.436 103.462 16.931 1.00 80.05 1034 THR B CA 1
ATOM 5714 C C . THR B 1 271 ? 11.867 102.767 15.707 1.00 83.64 1034 THR B C 1
ATOM 5715 O O . THR B 1 271 ? 11.340 101.657 15.804 1.00 97.13 1034 THR B O 1
ATOM 5719 N N . ARG B 1 272 ? 11.941 103.432 14.563 1.00 91.84 1035 ARG B N 1
ATOM 5720 C CA . ARG B 1 272 ? 11.439 102.850 13.331 1.00 98.23 1035 ARG B CA 1
ATOM 5721 C C . ARG B 1 272 ? 12.511 101.973 12.697 1.00 105.59 1035 ARG B C 1
ATOM 5722 O O . ARG B 1 272 ? 13.712 102.171 12.903 1.00 105.25 1035 ARG B O 1
ATOM 5730 N N . LYS B 1 273 ? 12.058 100.976 11.944 1.00 109.84 1036 LYS B N 1
ATOM 5731 C CA . LYS B 1 273 ? 12.965 100.017 11.337 1.00 102.07 1036 LYS B CA 1
ATOM 5732 C C . LYS B 1 273 ? 13.636 100.612 10.107 1.00 100.80 1036 LYS B C 1
ATOM 5733 O O . LYS B 1 273 ? 13.009 101.327 9.320 1.00 102.45 1036 LYS B O 1
ATOM 5739 N N . VAL B 1 274 ? 14.918 100.302 9.941 1.00 113.82 1037 VAL B N 1
ATOM 5740 C CA . VAL B 1 274 ? 15.697 100.741 8.785 1.00 122.55 1037 VAL B CA 1
ATOM 5741 C C . VAL B 1 274 ? 16.524 99.563 8.281 1.00 123.56 1037 VAL B C 1
ATOM 5742 O O . VAL B 1 274 ? 17.117 98.837 9.092 1.00 129.28 1037 VAL B O 1
ATOM 5746 N N . PRO B 1 275 ? 16.581 99.320 6.973 1.00 109.38 1038 PRO B N 1
ATOM 5747 C CA . PRO B 1 275 ? 17.440 98.243 6.465 1.00 108.31 1038 PRO B CA 1
ATOM 5748 C C . PRO B 1 275 ? 18.907 98.499 6.796 1.00 101.31 1038 PRO B C 1
ATOM 5749 O O . PRO B 1 275 ? 19.395 99.628 6.701 1.00 92.64 1038 PRO B O 1
ATOM 5753 N N . LEU B 1 276 ? 19.607 97.431 7.191 1.00 98.87 1039 LEU B N 1
ATOM 5754 C CA . LEU B 1 276 ? 20.991 97.545 7.649 1.00 105.05 1039 LEU B CA 1
ATOM 5755 C C . LEU B 1 276 ? 21.893 98.055 6.532 1.00 111.26 1039 LEU B C 1
ATOM 5756 O O . LEU B 1 276 ? 21.946 97.470 5.446 1.00 121.17 1039 LEU B O 1
ATOM 5761 N N . ASP B 1 277 ? 22.606 99.145 6.799 1.00 111.65 1040 ASP B N 1
ATOM 5762 C CA . ASP B 1 277 ? 23.507 99.742 5.819 1.00 119.72 1040 ASP B CA 1
ATOM 5763 C C . ASP B 1 277 ? 24.865 99.054 5.932 1.00 122.75 1040 ASP B C 1
ATOM 5764 O O . ASP B 1 277 ? 25.534 99.151 6.967 1.00 112.67 1040 ASP B O 1
ATOM 5769 N N . SER B 1 278 ? 25.257 98.330 4.875 1.00 130.37 1041 SER B N 1
ATOM 5770 C CA . SER B 1 278 ? 26.579 97.712 4.817 1.00 125.62 1041 SER B CA 1
ATOM 5771 C C . SER B 1 278 ? 27.685 98.736 4.619 1.00 132.45 1041 SER B C 1
ATOM 5772 O O . SER B 1 278 ? 28.866 98.373 4.649 1.00 137.42 1041 SER B O 1
ATOM 5775 N N . SER B 1 279 ? 27.325 100.000 4.419 1.00 130.57 1042 SER B N 1
ATOM 5776 C CA . SER B 1 279 ? 28.298 101.083 4.287 1.00 127.21 1042 SER B CA 1
ATOM 5777 C C . SER B 1 279 ? 27.675 102.332 4.887 1.00 120.84 1042 SER B C 1
ATOM 5778 O O . SER B 1 279 ? 27.089 103.162 4.181 1.00 126.88 1042 SER B O 1
ATOM 5781 N N . PRO B 1 280 ? 27.753 102.483 6.208 1.00 104.73 1043 PRO B N 1
ATOM 5782 C CA . PRO B 1 280 ? 27.153 103.657 6.856 1.00 94.77 1043 PRO B CA 1
ATOM 5783 C C . PRO B 1 280 ? 27.928 104.943 6.604 1.00 98.47 1043 PRO B C 1
ATOM 5784 O O . PRO B 1 280 ? 28.815 104.978 5.749 1.00 113.82 1043 PRO B O 1
ATOM 5788 N N . ALA B 1 281 ? 27.646 105.978 7.401 1.00 93.43 1044 ALA B N 1
ATOM 5789 C CA . ALA B 1 281 ? 27.842 107.394 7.080 1.00 109.44 1044 ALA B CA 1
ATOM 5790 C C . ALA B 1 281 ? 28.898 107.698 6.014 1.00 111.08 1044 ALA B C 1
ATOM 5791 O O . ALA B 1 281 ? 28.554 107.920 4.843 1.00 114.13 1044 ALA B O 1
ATOM 5793 N N . THR B 1 282 ? 30.177 107.717 6.388 1.00 104.73 1045 THR B N 1
ATOM 5794 C CA . THR B 1 282 ? 31.230 108.143 5.468 1.00 102.15 1045 THR B CA 1
ATOM 5795 C C . THR B 1 282 ? 31.740 107.019 4.582 1.00 107.77 1045 THR B C 1
ATOM 5796 O O . THR B 1 282 ? 32.663 107.242 3.794 1.00 114.50 1045 THR B O 1
ATOM 5800 N N . CYS B 1 283 ? 31.184 105.820 4.709 1.00 107.33 1046 CYS B N 1
ATOM 5801 C CA . CYS B 1 283 ? 31.536 104.708 3.845 1.00 100.65 1046 CYS B CA 1
ATOM 5802 C C . CYS B 1 283 ? 30.513 104.493 2.743 1.00 106.84 1046 CYS B C 1
ATOM 5803 O O . CYS B 1 283 ? 30.746 103.669 1.854 1.00 116.16 1046 CYS B O 1
ATOM 5806 N N . HIS B 1 284 ? 29.397 105.219 2.774 1.00 107.89 1047 HIS B N 1
ATOM 5807 C CA . HIS B 1 284 ? 28.338 105.002 1.799 1.00 125.34 1047 HIS B CA 1
ATOM 5808 C C . HIS B 1 284 ? 28.783 105.520 0.440 1.00 122.46 1047 HIS B C 1
ATOM 5809 O O . HIS B 1 284 ? 29.123 106.700 0.303 1.00 131.57 1047 HIS B O 1
ATOM 5816 N N . ASN B 1 285 ? 28.778 104.638 -0.564 1.00 118.37 1048 ASN B N 1
ATOM 5817 C CA . ASN B 1 285 ? 29.235 104.970 -1.920 1.00 136.40 1048 ASN B CA 1
ATOM 5818 C C . ASN B 1 285 ? 30.663 105.516 -1.916 1.00 131.51 1048 ASN B C 1
ATOM 5819 O O . ASN B 1 285 ? 31.021 106.362 -2.740 1.00 127.29 1048 ASN B O 1
ATOM 5824 N N . ASN B 1 286 ? 31.479 105.052 -0.964 1.00 131.61 1049 ASN B N 1
ATOM 5825 C CA . ASN B 1 286 ? 32.899 105.398 -0.869 1.00 122.62 1049 ASN B CA 1
ATOM 5826 C C . ASN B 1 286 ? 33.649 104.095 -0.598 1.00 118.27 1049 ASN B C 1
ATOM 5827 O O . ASN B 1 286 ? 33.937 103.758 0.553 1.00 112.37 1049 ASN B O 1
ATOM 5832 N N . ILE B 1 287 ? 33.960 103.358 -1.666 1.00 122.12 1050 ILE B N 1
ATOM 5833 C CA . ILE B 1 287 ? 34.666 102.096 -1.502 1.00 113.42 1050 ILE B CA 1
ATOM 5834 C C . ILE B 1 287 ? 36.082 102.313 -0.990 1.00 115.18 1050 ILE B C 1
ATOM 5835 O O . ILE B 1 287 ? 36.664 101.406 -0.386 1.00 117.74 1050 ILE B O 1
ATOM 5840 N N . MET B 1 288 ? 36.649 103.500 -1.210 1.00 116.01 1051 MET B N 1
ATOM 5841 C CA . MET B 1 288 ? 37.985 103.792 -0.704 1.00 109.65 1051 MET B CA 1
ATOM 5842 C C . MET B 1 288 ? 38.016 103.751 0.819 1.00 112.12 1051 MET B C 1
ATOM 5843 O O . MET B 1 288 ? 38.898 103.126 1.418 1.00 113.54 1051 MET B O 1
ATOM 5848 N N . LYS B 1 289 ? 37.055 104.415 1.464 1.00 99.83 1052 LYS B N 1
ATOM 5849 C CA . LYS B 1 289 ? 37.052 104.449 2.920 1.00 102.48 1052 LYS B CA 1
ATOM 5850 C C . LYS B 1 289 ? 36.640 103.108 3.517 1.00 103.71 1052 LYS B C 1
ATOM 5851 O O . LYS B 1 289 ? 37.098 102.757 4.613 1.00 99.88 1052 LYS B O 1
ATOM 5857 N N . GLN B 1 290 ? 35.777 102.351 2.830 1.00 92.76 1053 GLN B N 1
ATOM 5858 C CA A GLN B 1 290 ? 35.416 101.034 3.340 0.50 84.55 1053 GLN B CA 1
ATOM 5859 C CA B GLN B 1 290 ? 35.412 101.022 3.312 0.50 84.64 1053 GLN B CA 1
ATOM 5860 C C . GLN B 1 290 ? 36.650 100.154 3.499 1.00 84.46 1053 GLN B C 1
ATOM 5861 O O . GLN B 1 290 ? 36.780 99.439 4.500 1.00 78.91 1053 GLN B O 1
ATOM 5872 N N . THR B 1 291 ? 37.580 100.211 2.538 1.00 81.27 1054 THR B N 1
ATOM 5873 C CA . THR B 1 291 ? 38.795 99.408 2.644 1.00 83.21 1054 THR B CA 1
ATOM 5874 C C . THR B 1 291 ? 39.684 99.881 3.786 1.00 88.20 1054 THR B C 1
ATOM 5875 O O . THR B 1 291 ? 40.264 99.060 4.507 1.00 94.08 1054 THR B O 1
ATOM 5879 N N . MET B 1 292 ? 39.808 101.198 3.968 1.00 90.46 1055 MET B N 1
ATOM 5880 C CA . MET B 1 292 ? 40.622 101.707 5.064 1.00 82.68 1055 MET B CA 1
ATOM 5881 C C . MET B 1 292 ? 40.052 101.273 6.405 1.00 83.69 1055 MET B C 1
ATOM 5882 O O . MET B 1 292 ? 40.792 100.808 7.280 1.00 85.49 1055 MET B O 1
ATOM 5887 N N . VAL B 1 293 ? 38.732 101.398 6.573 1.00 85.04 1056 VAL B N 1
ATOM 5888 C CA . VAL B 1 293 ? 38.090 101.008 7.825 1.00 76.30 1056 VAL B CA 1
ATOM 5889 C C . VAL B 1 293 ? 38.197 99.505 8.041 1.00 75.84 1056 VAL B C 1
ATOM 5890 O O . VAL B 1 293 ? 38.492 99.046 9.148 1.00 88.32 1056 VAL B O 1
ATOM 5894 N N . ASP B 1 294 ? 37.964 98.715 6.989 1.00 77.46 1057 ASP B N 1
ATOM 5895 C CA . ASP B 1 294 ? 38.097 97.267 7.112 1.00 78.42 1057 ASP B CA 1
ATOM 5896 C C . ASP B 1 294 ? 39.525 96.872 7.469 1.00 84.82 1057 ASP B C 1
ATOM 5897 O O . ASP B 1 294 ? 39.740 95.995 8.314 1.00 86.73 1057 ASP B O 1
ATOM 5902 N N . SER B 1 295 ? 40.517 97.514 6.850 1.00 89.26 1058 SER B N 1
ATOM 5903 C CA . SER B 1 295 ? 41.904 97.148 7.126 1.00 85.73 1058 SER B CA 1
ATOM 5904 C C . SER B 1 295 ? 42.333 97.603 8.520 1.00 85.22 1058 SER B C 1
ATOM 5905 O O . SER B 1 295 ? 43.122 96.918 9.184 1.00 81.55 1058 SER B O 1
ATOM 5908 N N . SER B 1 296 ? 41.824 98.751 8.986 1.00 81.56 1059 SER B N 1
ATOM 5909 C CA . SER B 1 296 ? 42.154 99.213 10.335 1.00 87.80 1059 SER B CA 1
ATOM 5910 C C . SER B 1 296 ? 41.528 98.316 11.393 1.00 83.34 1059 SER B C 1
ATOM 5911 O O . SER B 1 296 ? 42.199 97.886 12.338 1.00 82.88 1059 SER B O 1
ATOM 5914 N N . CYS B 1 297 ? 40.246 98.001 11.235 1.00 78.67 1060 CYS B N 1
ATOM 5915 C CA . CYS B 1 297 ? 39.569 97.193 12.231 1.00 70.76 1060 CYS B CA 1
ATOM 5916 C C . CYS B 1 297 ? 40.065 95.752 12.231 1.00 76.90 1060 CYS B C 1
ATOM 5917 O O . CYS B 1 297 ? 39.809 95.024 13.198 1.00 74.48 1060 CYS B O 1
ATOM 5920 N N . ARG B 1 298 ? 40.797 95.335 11.194 1.00 83.63 1061 ARG B N 1
ATOM 5921 C CA . ARG B 1 298 ? 41.291 93.964 11.113 1.00 70.95 1061 ARG B CA 1
ATOM 5922 C C . ARG B 1 298 ? 42.422 93.695 12.104 1.00 76.54 1061 ARG B C 1
ATOM 5923 O O . ARG B 1 298 ? 42.883 92.552 12.210 1.00 80.03 1061 ARG B O 1
ATOM 5931 N N . ILE B 1 299 ? 42.850 94.704 12.866 1.00 71.50 1062 ILE B N 1
ATOM 5932 C CA . ILE B 1 299 ? 43.855 94.486 13.900 1.00 69.84 1062 ILE B CA 1
ATOM 5933 C C . ILE B 1 299 ? 43.352 93.488 14.939 1.00 75.83 1062 ILE B C 1
ATOM 5934 O O . ILE B 1 299 ? 44.148 92.801 15.590 1.00 83.68 1062 ILE B O 1
ATOM 5939 N N . LEU B 1 300 ? 42.029 93.373 15.094 1.00 74.37 1063 LEU B N 1
ATOM 5940 C CA . LEU B 1 300 ? 41.447 92.476 16.088 1.00 64.03 1063 LEU B CA 1
ATOM 5941 C C . LEU B 1 300 ? 41.794 91.007 15.857 1.00 63.39 1063 LEU B C 1
ATOM 5942 O O . LEU B 1 300 ? 41.675 90.207 16.788 1.00 69.19 1063 LEU B O 1
ATOM 5947 N N . THR B 1 301 ? 42.192 90.621 14.644 1.00 68.81 1064 THR B N 1
ATOM 5948 C CA . THR B 1 301 ? 42.629 89.253 14.386 1.00 84.08 1064 THR B CA 1
ATOM 5949 C C . THR B 1 301 ? 44.097 89.193 13.970 1.00 83.21 1064 THR B C 1
ATOM 5950 O O . THR B 1 301 ? 44.509 88.250 13.284 1.00 100.12 1064 THR B O 1
ATOM 5954 N N . SER B 1 302 ? 44.888 90.193 14.363 1.00 77.70 1065 SER B N 1
ATOM 5955 C CA . SER B 1 302 ? 46.312 90.253 14.052 1.00 81.64 1065 SER B CA 1
ATOM 5956 C C . SER B 1 302 ? 47.123 89.402 15.021 1.00 94.65 1065 SER B C 1
ATOM 5957 O O . SER B 1 302 ? 46.567 88.571 15.745 1.00 115.52 1065 SER B O 1
ATOM 5960 N N . ASP B 1 303 ? 48.440 89.614 15.044 1.00 91.35 1066 ASP B N 1
ATOM 5961 C CA . ASP B 1 303 ? 49.318 88.769 15.848 1.00 102.73 1066 ASP B CA 1
ATOM 5962 C C . ASP B 1 303 ? 49.024 88.912 17.338 1.00 103.59 1066 ASP B C 1
ATOM 5963 O O . ASP B 1 303 ? 48.811 87.914 18.036 1.00 102.03 1066 ASP B O 1
ATOM 5968 N N . VAL B 1 304 ? 48.980 90.150 17.842 1.00 102.28 1067 VAL B N 1
ATOM 5969 C CA . VAL B 1 304 ? 48.830 90.362 19.284 1.00 93.20 1067 VAL B CA 1
ATOM 5970 C C . VAL B 1 304 ? 47.491 89.864 19.810 1.00 94.04 1067 VAL B C 1
ATOM 5971 O O . VAL B 1 304 ? 47.365 89.587 21.010 1.00 87.96 1067 VAL B O 1
ATOM 5975 N N . PHE B 1 305 ? 46.483 89.747 18.950 1.00 92.80 1068 PHE B N 1
ATOM 5976 C CA . PHE B 1 305 ? 45.169 89.268 19.356 1.00 84.95 1068 PHE B CA 1
ATOM 5977 C C . PHE B 1 305 ? 44.932 87.809 18.998 1.00 79.05 1068 PHE B C 1
ATOM 5978 O O . PHE B 1 305 ? 43.844 87.292 19.260 1.00 85.83 1068 PHE B O 1
ATOM 5986 N N . GLN B 1 306 ? 45.920 87.138 18.403 1.00 83.37 1069 GLN B N 1
ATOM 5987 C CA . GLN B 1 306 ? 45.709 85.778 17.922 1.00 75.12 1069 GLN B CA 1
ATOM 5988 C C . GLN B 1 306 ? 45.438 84.812 19.074 1.00 84.49 1069 GLN B C 1
ATOM 5989 O O . GLN B 1 306 ? 44.544 83.963 18.981 1.00 88.18 1069 GLN B O 1
ATOM 5995 N N . ASP B 1 307 ? 46.189 84.932 20.173 1.00 95.82 1070 ASP B N 1
ATOM 5996 C CA . ASP B 1 307 ? 45.934 84.073 21.326 1.00 102.07 1070 ASP B CA 1
ATOM 5997 C C . ASP B 1 307 ? 44.545 84.324 21.896 1.00 93.59 1070 ASP B C 1
ATOM 5998 O O . ASP B 1 307 ? 43.841 83.383 22.282 1.00 91.32 1070 ASP B O 1
ATOM 6003 N N . CYS B 1 308 ? 44.129 85.590 21.945 1.00 82.83 1071 CYS B N 1
ATOM 6004 C CA . CYS B 1 308 ? 42.818 85.898 22.492 1.00 76.55 1071 CYS B CA 1
ATOM 6005 C C . CYS B 1 308 ? 41.700 85.427 21.572 1.00 82.82 1071 CYS B C 1
ATOM 6006 O O . CYS B 1 308 ? 40.612 85.081 22.049 1.00 72.32 1071 CYS B O 1
ATOM 6009 N N . ASN B 1 309 ? 41.936 85.419 20.258 1.00 81.33 1072 ASN B N 1
ATOM 6010 C CA . ASN B 1 309 ? 40.880 85.048 19.324 1.00 68.66 1072 ASN B CA 1
ATOM 6011 C C . ASN B 1 309 ? 40.318 83.661 19.612 1.00 83.44 1072 ASN B C 1
ATOM 6012 O O . ASN B 1 309 ? 39.131 83.412 19.370 1.00 89.95 1072 ASN B O 1
ATOM 6017 N N . LYS B 1 310 ? 41.144 82.745 20.123 1.00 89.82 1073 LYS B N 1
ATOM 6018 C CA . LYS B 1 310 ? 40.636 81.424 20.488 1.00 84.29 1073 LYS B CA 1
ATOM 6019 C C . LYS B 1 310 ? 39.723 81.483 21.708 1.00 82.02 1073 LYS B C 1
ATOM 6020 O O . LYS B 1 310 ? 38.720 80.766 21.769 1.00 97.26 1073 LYS B O 1
ATOM 6026 N N . LEU B 1 311 ? 40.068 82.299 22.704 1.00 86.76 1074 LEU B N 1
ATOM 6027 C CA . LEU B 1 311 ? 39.264 82.381 23.924 1.00 86.60 1074 LEU B CA 1
ATOM 6028 C C . LEU B 1 311 ? 38.021 83.257 23.748 1.00 86.73 1074 LEU B C 1
ATOM 6029 O O . LEU B 1 311 ? 36.941 82.908 24.239 1.00 91.00 1074 LEU B O 1
ATOM 6034 N N . VAL B 1 312 ? 38.153 84.403 23.083 1.00 88.30 1075 VAL B N 1
ATOM 6035 C CA . VAL B 1 312 ? 37.064 85.366 22.927 1.00 70.04 1075 VAL B CA 1
ATOM 6036 C C . VAL B 1 312 ? 36.845 85.619 21.440 1.00 83.05 1075 VAL B C 1
ATOM 6037 O O . VAL B 1 312 ? 37.756 86.084 20.744 1.00 96.75 1075 VAL B O 1
ATOM 6041 N N . ASP B 1 313 ? 35.631 85.370 20.971 1.00 78.57 1076 ASP B N 1
ATOM 6042 C CA . ASP B 1 313 ? 35.301 85.564 19.562 1.00 72.36 1076 ASP B CA 1
ATOM 6043 C C . ASP B 1 313 ? 35.388 87.050 19.228 1.00 76.86 1076 ASP B C 1
ATOM 6044 O O . ASP B 1 313 ? 34.685 87.853 19.851 1.00 85.33 1076 ASP B O 1
ATOM 6049 N N . PRO B 1 314 ? 36.243 87.470 18.288 1.00 80.60 1077 PRO B N 1
ATOM 6050 C CA . PRO B 1 314 ? 36.319 88.900 17.953 1.00 67.92 1077 PRO B CA 1
ATOM 6051 C C . PRO B 1 314 ? 35.259 89.366 16.966 1.00 73.58 1077 PRO B C 1
ATOM 6052 O O . PRO B 1 314 ? 35.134 90.581 16.761 1.00 73.33 1077 PRO B O 1
ATOM 6056 N N . GLU B 1 315 ? 34.511 88.447 16.347 1.00 79.43 1078 GLU B N 1
ATOM 6057 C CA . GLU B 1 315 ? 33.539 88.797 15.309 1.00 72.09 1078 GLU B CA 1
ATOM 6058 C C . GLU B 1 315 ? 32.586 89.923 15.704 1.00 77.03 1078 GLU B C 1
ATOM 6059 O O . GLU B 1 315 ? 32.418 90.861 14.907 1.00 70.97 1078 GLU B O 1
ATOM 6065 N N . PRO B 1 316 ? 31.949 89.920 16.882 1.00 74.86 1079 PRO B N 1
ATOM 6066 C CA . PRO B 1 316 ? 31.079 91.064 17.203 1.00 69.17 1079 PRO B CA 1
ATOM 6067 C C . PRO B 1 316 ? 31.834 92.371 17.362 1.00 70.95 1079 PRO B C 1
ATOM 6068 O O . PRO B 1 316 ? 31.346 93.413 16.904 1.00 72.74 1079 PRO B O 1
ATOM 6072 N N . TYR B 1 317 ? 33.019 92.356 17.982 1.00 66.92 1080 TYR B N 1
ATOM 6073 C CA . TYR B 1 317 ? 33.770 93.600 18.115 1.00 64.60 1080 TYR B CA 1
ATOM 6074 C C . TYR B 1 317 ? 34.257 94.094 16.755 1.00 67.74 1080 TYR B C 1
ATOM 6075 O O . TYR B 1 317 ? 34.339 95.305 16.519 1.00 68.89 1080 TYR B O 1
ATOM 6084 N N . LEU B 1 318 ? 34.517 93.182 15.827 1.00 72.90 1081 LEU B N 1
ATOM 6085 C CA . LEU B 1 318 ? 34.960 93.607 14.509 1.00 73.90 1081 LEU B CA 1
ATOM 6086 C C . LEU B 1 318 ? 33.815 94.223 13.712 1.00 65.56 1081 LEU B C 1
ATOM 6087 O O . LEU B 1 318 ? 33.993 95.262 13.067 1.00 67.81 1081 LEU B O 1
ATOM 6092 N N . ASP B 1 319 ? 32.622 93.624 13.778 1.00 66.49 1082 ASP B N 1
ATOM 6093 C CA . ASP B 1 319 ? 31.460 94.219 13.123 1.00 62.26 1082 ASP B CA 1
ATOM 6094 C C . ASP B 1 319 ? 31.185 95.621 13.654 1.00 67.22 1082 ASP B C 1
ATOM 6095 O O . ASP B 1 319 ? 30.942 96.551 12.876 1.00 77.58 1082 ASP B O 1
ATOM 6100 N N . VAL B 1 320 ? 31.236 95.801 14.975 1.00 59.13 1083 VAL B N 1
ATOM 6101 C CA . VAL B 1 320 ? 30.964 97.119 15.538 1.00 61.75 1083 VAL B CA 1
ATOM 6102 C C . VAL B 1 320 ? 32.069 98.102 15.181 1.00 62.09 1083 VAL B C 1
ATOM 6103 O O . VAL B 1 320 ? 31.799 99.263 14.848 1.00 63.98 1083 VAL B O 1
ATOM 6107 N N . CYS B 1 321 ? 33.324 97.661 15.227 1.00 59.72 1084 CYS B N 1
ATOM 6108 C CA . CYS B 1 321 ? 34.411 98.547 14.834 1.00 60.19 1084 CYS B CA 1
ATOM 6109 C C . CYS B 1 321 ? 34.187 99.080 13.424 1.00 67.38 1084 CYS B C 1
ATOM 6110 O O . CYS B 1 321 ? 34.253 100.292 13.192 1.00 72.01 1084 CYS B O 1
ATOM 6113 N N . ILE B 1 322 ? 33.866 98.191 12.475 1.00 74.21 1085 ILE B N 1
ATOM 6114 C CA . ILE B 1 322 ? 33.665 98.620 11.090 1.00 69.44 1085 ILE B CA 1
ATOM 6115 C C . ILE B 1 322 ? 32.476 99.555 10.986 1.00 72.98 1085 ILE B C 1
ATOM 6116 O O . ILE B 1 322 ? 32.528 100.578 10.292 1.00 85.23 1085 ILE B O 1
ATOM 6121 N N . TYR B 1 323 ? 31.380 99.217 11.666 1.00 73.14 1086 TYR B N 1
ATOM 6122 C CA . TYR B 1 323 ? 30.179 100.036 11.572 1.00 70.57 1086 TYR B CA 1
ATOM 6123 C C . TYR B 1 323 ? 30.417 101.419 12.165 1.00 69.30 1086 TYR B C 1
ATOM 6124 O O . TYR B 1 323 ? 30.061 102.431 11.553 1.00 80.78 1086 TYR B O 1
ATOM 6133 N N . ASP B 1 324 ? 31.059 101.486 13.333 1.00 65.95 1087 ASP B N 1
ATOM 6134 C CA . ASP B 1 324 ? 31.225 102.770 14.007 1.00 64.93 1087 ASP B CA 1
ATOM 6135 C C . ASP B 1 324 ? 32.349 103.605 13.406 1.00 71.76 1087 ASP B C 1
ATOM 6136 O O . ASP B 1 324 ? 32.200 104.822 13.265 1.00 78.80 1087 ASP B O 1
ATOM 6141 N N . THR B 1 325 ? 33.479 102.983 13.050 1.00 65.08 1088 THR B N 1
ATOM 6142 C CA . THR B 1 325 ? 34.568 103.741 12.438 1.00 79.58 1088 THR B CA 1
ATOM 6143 C C . THR B 1 325 ? 34.158 104.367 11.107 1.00 86.45 1088 THR B C 1
ATOM 6144 O O . THR B 1 325 ? 34.759 105.362 10.688 1.00 85.10 1088 THR B O 1
ATOM 6148 N N . CYS B 1 326 ? 33.143 103.821 10.438 1.00 91.74 1089 CYS B N 1
ATOM 6149 C CA . CYS B 1 326 ? 32.633 104.446 9.221 1.00 88.71 1089 CYS B CA 1
ATOM 6150 C C . CYS B 1 326 ? 31.958 105.792 9.468 1.00 100.33 1089 CYS B C 1
ATOM 6151 O O . CYS B 1 326 ? 31.448 106.381 8.508 1.00 118.50 1089 CYS B O 1
ATOM 6154 N N . SER B 1 327 ? 31.911 106.287 10.706 1.00 93.70 1090 SER B N 1
ATOM 6155 C CA . SER B 1 327 ? 31.388 107.620 10.971 1.00 93.96 1090 SER B CA 1
ATOM 6156 C C . SER B 1 327 ? 32.483 108.642 11.231 1.00 99.93 1090 SER B C 1
ATOM 6157 O O . SER B 1 327 ? 32.193 109.842 11.255 1.00 107.11 1090 SER B O 1
ATOM 6160 N N . CYS B 1 328 ? 33.726 108.201 11.387 1.00 102.68 1091 CYS B N 1
ATOM 6161 C CA . CYS B 1 328 ? 34.840 109.087 11.684 1.00 111.78 1091 CYS B CA 1
ATOM 6162 C C . CYS B 1 328 ? 35.460 109.607 10.399 1.00 118.89 1091 CYS B C 1
ATOM 6163 O O . CYS B 1 328 ? 35.544 108.884 9.405 1.00 128.73 1091 CYS B O 1
ATOM 6166 N N . GLU B 1 329 ? 35.907 110.865 10.427 1.00 117.26 1092 GLU B N 1
ATOM 6167 C CA . GLU B 1 329 ? 36.579 111.416 9.257 1.00 116.85 1092 GLU B CA 1
ATOM 6168 C C . GLU B 1 329 ? 38.031 110.964 9.178 1.00 116.78 1092 GLU B C 1
ATOM 6169 O O . GLU B 1 329 ? 38.586 110.877 8.077 1.00 127.10 1092 GLU B O 1
ATOM 6175 N N . SER B 1 330 ? 38.648 110.652 10.315 1.00 103.90 1093 SER B N 1
ATOM 6176 C CA . SER B 1 330 ? 40.018 110.156 10.345 1.00 100.53 1093 SER B CA 1
ATOM 6177 C C . SER B 1 330 ? 40.103 109.013 11.345 1.00 99.63 1093 SER B C 1
ATOM 6178 O O . SER B 1 330 ? 39.645 109.150 12.480 1.00 98.87 1093 SER B O 1
ATOM 6181 N N . ILE B 1 331 ? 40.707 107.896 10.932 1.00 103.85 1094 ILE B N 1
ATOM 6182 C CA . ILE B 1 331 ? 40.752 106.709 11.785 1.00 103.03 1094 ILE B CA 1
ATOM 6183 C C . ILE B 1 331 ? 41.802 106.806 12.893 1.00 107.05 1094 ILE B C 1
ATOM 6184 O O . ILE B 1 331 ? 41.665 106.136 13.926 1.00 95.11 1094 ILE B O 1
ATOM 6189 N N . GLY B 1 332 ? 42.830 107.641 12.732 1.00 117.94 1095 GLY B N 1
ATOM 6190 C CA . GLY B 1 332 ? 43.857 107.731 13.760 1.00 136.68 1095 GLY B CA 1
ATOM 6191 C C . GLY B 1 332 ? 43.318 108.238 15.086 1.00 151.36 1095 GLY B C 1
ATOM 6192 O O . GLY B 1 332 ? 43.527 107.622 16.136 1.00 146.23 1095 GLY B O 1
ATOM 6193 N N . ASP B 1 333 ? 42.608 109.366 15.054 1.00 158.24 1096 ASP B N 1
ATOM 6194 C CA . ASP B 1 333 ? 42.046 109.990 16.244 1.00 163.32 1096 ASP B CA 1
ATOM 6195 C C . ASP B 1 333 ? 40.594 109.588 16.506 1.00 157.85 1096 ASP B C 1
ATOM 6196 O O . ASP B 1 333 ? 39.959 110.160 17.398 1.00 170.86 1096 ASP B O 1
ATOM 6201 N N . CYS B 1 334 ? 40.063 108.626 15.754 1.00 134.28 1097 CYS B N 1
ATOM 6202 C CA . CYS B 1 334 ? 38.678 108.188 15.899 1.00 109.50 1097 CYS B CA 1
ATOM 6203 C C . CYS B 1 334 ? 38.468 107.534 17.260 1.00 102.96 1097 CYS B C 1
ATOM 6204 O O . CYS B 1 334 ? 39.159 106.571 17.603 1.00 113.15 1097 CYS B O 1
ATOM 6207 N N . ALA B 1 335 ? 37.513 108.054 18.037 1.00 90.45 1098 ALA B N 1
ATOM 6208 C CA . ALA B 1 335 ? 37.280 107.509 19.372 1.00 80.53 1098 ALA B CA 1
ATOM 6209 C C . ALA B 1 335 ? 36.578 106.161 19.304 1.00 83.72 1098 ALA B C 1
ATOM 6210 O O . ALA B 1 335 ? 36.956 105.222 20.013 1.00 92.01 1098 ALA B O 1
ATOM 6212 N N . ALA B 1 336 ? 35.573 106.034 18.437 1.00 78.25 1099 ALA B N 1
ATOM 6213 C CA . ALA B 1 336 ? 34.853 104.770 18.338 1.00 85.95 1099 ALA B CA 1
ATOM 6214 C C . ALA B 1 336 ? 35.775 103.638 17.906 1.00 82.74 1099 ALA B C 1
ATOM 6215 O O . ALA B 1 336 ? 35.524 102.473 18.234 1.00 82.08 1099 ALA B O 1
ATOM 6217 N N . PHE B 1 337 ? 36.841 103.959 17.172 1.00 83.32 1100 PHE B N 1
ATOM 6218 C CA . PHE B 1 337 ? 37.809 102.941 16.779 1.00 76.38 1100 PHE B CA 1
ATOM 6219 C C . PHE B 1 337 ? 38.610 102.465 17.980 1.00 78.65 1100 PHE B C 1
ATOM 6220 O O . PHE B 1 337 ? 38.629 101.268 18.293 1.00 71.49 1100 PHE B O 1
ATOM 6228 N N . CYS B 1 338 ? 39.244 103.398 18.694 1.00 82.21 1101 CYS B N 1
ATOM 6229 C CA . CYS B 1 338 ? 40.107 103.010 19.802 1.00 82.34 1101 CYS B CA 1
ATOM 6230 C C . CYS B 1 338 ? 39.309 102.376 20.932 1.00 77.39 1101 CYS B C 1
ATOM 6231 O O . CYS B 1 338 ? 39.737 101.368 21.502 1.00 77.11 1101 CYS B O 1
ATOM 6234 N N . ASP B 1 339 ? 38.134 102.928 21.248 1.00 78.03 1102 ASP B N 1
ATOM 6235 C CA . ASP B 1 339 ? 37.362 102.406 22.371 1.00 66.56 1102 ASP B CA 1
ATOM 6236 C C . ASP B 1 339 ? 36.885 100.983 22.115 1.00 68.26 1102 ASP B C 1
ATOM 6237 O O . ASP B 1 339 ? 36.933 100.141 23.019 1.00 71.42 1102 ASP B O 1
ATOM 6242 N N . THR B 1 340 ? 36.432 100.686 20.894 1.00 61.84 1103 THR B N 1
ATOM 6243 C CA . THR B 1 340 ? 35.949 99.336 20.613 1.00 66.29 1103 THR B CA 1
ATOM 6244 C C . THR B 1 340 ? 37.080 98.319 20.691 1.00 71.52 1103 THR B C 1
ATOM 6245 O O . THR B 1 340 ? 36.906 97.225 21.244 1.00 76.98 1103 THR B O 1
ATOM 6249 N N . ILE B 1 341 ? 38.255 98.674 20.175 1.00 56.70 1104 ILE B N 1
ATOM 6250 C CA . ILE B 1 341 ? 39.397 97.773 20.248 1.00 62.96 1104 ILE B CA 1
ATOM 6251 C C . ILE B 1 341 ? 39.806 97.543 21.696 1.00 62.25 1104 ILE B C 1
ATOM 6252 O O . ILE B 1 341 ? 40.057 96.405 22.114 1.00 67.21 1104 ILE B O 1
ATOM 6257 N N . ALA B 1 342 ? 39.845 98.614 22.493 1.00 63.23 1105 ALA B N 1
ATOM 6258 C CA . ALA B 1 342 ? 40.184 98.476 23.905 1.00 57.14 1105 ALA B CA 1
ATOM 6259 C C . ALA B 1 342 ? 39.148 97.646 24.649 1.00 62.75 1105 ALA B C 1
ATOM 6260 O O . ALA B 1 342 ? 39.489 96.934 25.601 1.00 70.37 1105 ALA B O 1
ATOM 6262 N N . ALA B 1 343 ? 37.880 97.727 24.240 1.00 61.48 1106 ALA B N 1
ATOM 6263 C CA . ALA B 1 343 ? 36.858 96.892 24.862 1.00 59.19 1106 ALA B CA 1
ATOM 6264 C C . ALA B 1 343 ? 37.120 95.423 24.586 1.00 60.97 1106 ALA B C 1
ATOM 6265 O O . ALA B 1 343 ? 36.890 94.573 25.453 1.00 63.07 1106 ALA B O 1
ATOM 6267 N N . TYR B 1 344 ? 37.634 95.105 23.399 1.00 60.92 1107 TYR B N 1
ATOM 6268 C CA . TYR B 1 344 ? 37.994 93.723 23.128 1.00 56.74 1107 TYR B CA 1
ATOM 6269 C C . TYR B 1 344 ? 39.211 93.319 23.944 1.00 64.94 1107 TYR B C 1
ATOM 6270 O O . TYR B 1 344 ? 39.191 92.294 24.633 1.00 68.08 1107 TYR B O 1
ATOM 6279 N N . ALA B 1 345 ? 40.263 94.143 23.926 1.00 64.00 1108 ALA B N 1
ATOM 6280 C CA . ALA B 1 345 ? 41.438 93.820 24.722 1.00 61.79 1108 ALA B CA 1
ATOM 6281 C C . ALA B 1 345 ? 41.087 93.665 26.194 1.00 66.55 1108 ALA B C 1
ATOM 6282 O O . ALA B 1 345 ? 41.703 92.853 26.895 1.00 80.48 1108 ALA B O 1
ATOM 6284 N N . HIS B 1 346 ? 40.074 94.393 26.668 1.00 68.07 1109 HIS B N 1
ATOM 6285 C CA . HIS B 1 346 ? 39.670 94.276 28.066 1.00 69.31 1109 HIS B CA 1
ATOM 6286 C C . HIS B 1 346 ? 39.087 92.897 28.352 1.00 66.72 1109 HIS B C 1
ATOM 6287 O O . HIS B 1 346 ? 39.422 92.277 29.369 1.00 63.27 1109 HIS B O 1
ATOM 6294 N N . VAL B 1 347 ? 38.234 92.388 27.462 1.00 63.39 1110 VAL B N 1
ATOM 6295 C CA . VAL B 1 347 ? 37.707 91.040 27.654 1.00 69.53 1110 VAL B CA 1
ATOM 6296 C C . VAL B 1 347 ? 38.823 90.008 27.540 1.00 67.77 1110 VAL B C 1
ATOM 6297 O O . VAL B 1 347 ? 38.876 89.046 28.318 1.00 76.89 1110 VAL B O 1
ATOM 6301 N N . CYS B 1 348 ? 39.744 90.201 26.592 1.00 63.37 1111 CYS B N 1
ATOM 6302 C CA . CYS B 1 348 ? 40.886 89.301 26.456 1.00 63.52 1111 CYS B CA 1
ATOM 6303 C C . CYS B 1 348 ? 41.632 89.155 27.771 1.00 76.85 1111 CYS B C 1
ATOM 6304 O O . CYS B 1 348 ? 41.935 88.042 28.217 1.00 76.41 1111 CYS B O 1
ATOM 6307 N N . ALA B 1 349 ? 41.941 90.282 28.405 1.00 82.15 1112 ALA B N 1
ATOM 6308 C CA . ALA B 1 349 ? 42.741 90.232 29.615 1.00 77.01 1112 ALA B CA 1
ATOM 6309 C C . ALA B 1 349 ? 42.012 89.512 30.742 1.00 80.71 1112 ALA B C 1
ATOM 6310 O O . ALA B 1 349 ? 42.655 88.861 31.571 1.00 85.54 1112 ALA B O 1
ATOM 6312 N N . GLN B 1 350 ? 40.675 89.583 30.773 1.00 84.68 1113 GLN B N 1
ATOM 6313 C CA . GLN B 1 350 ? 39.929 88.838 31.783 1.00 73.48 1113 GLN B CA 1
ATOM 6314 C C . GLN B 1 350 ? 40.067 87.336 31.587 1.00 83.09 1113 GLN B C 1
ATOM 6315 O O . GLN B 1 350 ? 39.924 86.577 32.551 1.00 84.58 1113 GLN B O 1
ATOM 6321 N N . HIS B 1 351 ? 40.332 86.888 30.354 1.00 83.32 1114 HIS B N 1
ATOM 6322 C CA . HIS B 1 351 ? 40.589 85.484 30.067 1.00 78.04 1114 HIS B CA 1
ATOM 6323 C C . HIS B 1 351 ? 42.079 85.148 30.078 1.00 72.40 1114 HIS B C 1
ATOM 6324 O O . HIS B 1 351 ? 42.487 84.158 29.461 1.00 81.35 1114 HIS B O 1
ATOM 6331 N N . GLY B 1 352 ? 42.898 85.957 30.745 1.00 81.02 1115 GLY B N 1
ATOM 6332 C CA . GLY B 1 352 ? 44.311 85.673 30.892 1.00 80.98 1115 GLY B CA 1
ATOM 6333 C C . GLY B 1 352 ? 45.184 86.031 29.711 1.00 83.68 1115 GLY B C 1
ATOM 6334 O O . GLY B 1 352 ? 46.392 85.762 29.754 1.00 91.39 1115 GLY B O 1
ATOM 6335 N N . LYS B 1 353 ? 44.628 86.629 28.665 1.00 85.14 1116 LYS B N 1
ATOM 6336 C CA . LYS B 1 353 ? 45.384 87.021 27.480 1.00 81.79 1116 LYS B CA 1
ATOM 6337 C C . LYS B 1 353 ? 45.445 88.546 27.408 1.00 76.94 1116 LYS B C 1
ATOM 6338 O O . LYS B 1 353 ? 44.631 89.185 26.742 1.00 81.35 1116 LYS B O 1
ATOM 6344 N N . VAL B 1 354 ? 46.420 89.125 28.096 1.00 73.57 1117 VAL B N 1
ATOM 6345 C CA . VAL B 1 354 ? 46.614 90.571 28.069 1.00 86.72 1117 VAL B CA 1
ATOM 6346 C C . VAL B 1 354 ? 47.270 90.961 26.748 1.00 91.13 1117 VAL B C 1
ATOM 6347 O O . VAL B 1 354 ? 48.314 90.418 26.371 1.00 101.81 1117 VAL B O 1
ATOM 6351 N N . VAL B 1 355 ? 46.667 91.917 26.049 1.00 87.84 1118 VAL B N 1
ATOM 6352 C CA . VAL B 1 355 ? 47.092 92.312 24.711 1.00 71.81 1118 VAL B CA 1
ATOM 6353 C C . VAL B 1 355 ? 47.587 93.749 24.767 1.00 79.44 1118 VAL B C 1
ATOM 6354 O O . VAL B 1 355 ? 46.814 94.663 25.079 1.00 87.48 1118 VAL B O 1
ATOM 6358 N N . THR B 1 356 ? 48.860 93.957 24.456 1.00 83.61 1119 THR B N 1
ATOM 6359 C CA . THR B 1 356 ? 49.409 95.303 24.329 1.00 89.01 1119 THR B CA 1
ATOM 6360 C C . THR B 1 356 ? 49.370 95.649 22.846 1.00 91.09 1119 THR B C 1
ATOM 6361 O O . THR B 1 356 ? 50.140 95.099 22.054 1.00 93.90 1119 THR B O 1
ATOM 6365 N N . TRP B 1 357 ? 48.457 96.541 22.464 1.00 99.60 1120 TRP B N 1
ATOM 6366 C CA . TRP B 1 357 ? 48.238 96.864 21.061 1.00 90.03 1120 TRP B CA 1
ATOM 6367 C C . TRP B 1 357 ? 48.414 98.339 20.730 1.00 81.17 1120 TRP B C 1
ATOM 6368 O O . TRP B 1 357 ? 48.702 98.661 19.573 1.00 89.09 1120 TRP B O 1
ATOM 6379 N N . ARG B 1 358 ? 48.267 99.233 21.701 1.00 89.12 1121 ARG B N 1
ATOM 6380 C CA . ARG B 1 358 ? 48.392 100.656 21.431 1.00 90.27 1121 ARG B CA 1
ATOM 6381 C C . ARG B 1 358 ? 49.830 101.007 21.068 1.00 97.55 1121 ARG B C 1
ATOM 6382 O O . ARG B 1 358 ? 50.784 100.405 21.564 1.00 104.06 1121 ARG B O 1
ATOM 6390 N N . THR B 1 359 ? 49.982 101.997 20.191 1.00 105.12 1122 THR B N 1
ATOM 6391 C CA . THR B 1 359 ? 51.294 102.531 19.851 1.00 106.65 1122 THR B CA 1
ATOM 6392 C C . THR B 1 359 ? 51.205 104.046 19.747 1.00 104.19 1122 THR B C 1
ATOM 6393 O O . THR B 1 359 ? 50.125 104.633 19.836 1.00 106.55 1122 THR B O 1
ATOM 6397 N N . ALA B 1 360 ? 52.366 104.688 19.584 1.00 96.59 1123 ALA B N 1
ATOM 6398 C CA . ALA B 1 360 ? 52.367 106.140 19.448 1.00 101.53 1123 ALA B CA 1
ATOM 6399 C C . ALA B 1 360 ? 51.623 106.582 18.196 1.00 114.83 1123 ALA B C 1
ATOM 6400 O O . ALA B 1 360 ? 51.074 107.689 18.159 1.00 111.11 1123 ALA B O 1
ATOM 6402 N N . THR B 1 361 ? 51.575 105.730 17.173 1.00 114.99 1124 THR B N 1
ATOM 6403 C CA . THR B 1 361 ? 50.869 106.051 15.941 1.00 113.93 1124 THR B CA 1
ATOM 6404 C C . THR B 1 361 ? 49.388 105.702 16.016 1.00 111.85 1124 THR B C 1
ATOM 6405 O O . THR B 1 361 ? 48.541 106.480 15.564 1.00 117.18 1124 THR B O 1
ATOM 6409 N N . LEU B 1 362 ? 49.061 104.556 16.597 1.00 100.97 1125 LEU B N 1
ATOM 6410 C CA . LEU B 1 362 ? 47.701 104.035 16.621 1.00 93.49 1125 LEU B CA 1
ATOM 6411 C C . LEU B 1 362 ? 47.187 104.055 18.057 1.00 89.32 1125 LEU B C 1
ATOM 6412 O O . LEU B 1 362 ? 47.671 103.296 18.904 1.00 86.82 1125 LEU B O 1
ATOM 6417 N N . CYS B 1 363 ? 46.203 104.912 18.317 1.00 89.27 1126 CYS B N 1
ATOM 6418 C CA . CYS B 1 363 ? 45.555 105.022 19.620 1.00 92.65 1126 CYS B CA 1
ATOM 6419 C C . CYS B 1 363 ? 46.554 105.162 20.771 1.00 90.59 1126 CYS B C 1
ATOM 6420 O O . CYS B 1 363 ? 46.610 104.304 21.659 1.00 96.05 1126 CYS B O 1
ATOM 6423 N N . PRO B 1 364 ? 47.343 106.226 20.796 1.00 117.50 1127 PRO B N 1
ATOM 6424 C CA . PRO B 1 364 ? 48.338 106.373 21.859 1.00 100.38 1127 PRO B CA 1
ATOM 6425 C C . PRO B 1 364 ? 47.697 106.773 23.175 1.00 95.17 1127 PRO B C 1
ATOM 6426 O O . PRO B 1 364 ? 46.679 107.465 23.213 1.00 93.88 1127 PRO B O 1
ATOM 6430 N N . GLN B 1 365 ? 48.289 106.288 24.264 1.00 99.35 1128 GLN B N 1
ATOM 6431 C CA . GLN B 1 365 ? 47.889 106.712 25.603 1.00 94.68 1128 GLN B CA 1
ATOM 6432 C C . GLN B 1 365 ? 49.099 106.706 26.520 1.00 103.20 1128 GLN B C 1
ATOM 6433 O O . GLN B 1 365 ? 49.700 105.651 26.745 1.00 100.29 1128 GLN B O 1
ATOM 6439 N N . SER B 1 366 ? 49.431 107.870 27.073 1.00 111.96 1129 SER B N 1
ATOM 6440 C CA . SER B 1 366 ? 50.550 107.993 27.993 1.00 116.63 1129 SER B CA 1
ATOM 6441 C C . SER B 1 366 ? 50.097 108.706 29.256 1.00 112.54 1129 SER B C 1
ATOM 6442 O O . SER B 1 366 ? 49.092 109.421 29.273 1.00 103.28 1129 SER B O 1
ATOM 6445 N N . CYS B 1 367 ? 50.865 108.497 30.322 1.00 121.56 1130 CYS B N 1
ATOM 6446 C CA . CYS B 1 367 ? 50.601 109.093 31.623 1.00 118.36 1130 CYS B CA 1
ATOM 6447 C C . CYS B 1 367 ? 51.604 110.181 31.977 1.00 127.33 1130 CYS B C 1
ATOM 6448 O O . CYS B 1 367 ? 51.700 110.578 33.143 1.00 138.30 1130 CYS B O 1
ATOM 6451 N N . GLU B 1 368 ? 52.350 110.675 30.990 1.00 134.54 1131 GLU B N 1
ATOM 6452 C CA . GLU B 1 368 ? 53.370 111.678 31.255 1.00 151.25 1131 GLU B CA 1
ATOM 6453 C C . GLU B 1 368 ? 52.774 112.976 31.773 1.00 149.82 1131 GLU B C 1
ATOM 6454 O O . GLU B 1 368 ? 53.472 113.736 32.453 1.00 148.24 1131 GLU B O 1
ATOM 6460 N N . GLU B 1 369 ? 51.501 113.246 31.471 1.00 152.93 1132 GLU B N 1
ATOM 6461 C CA . GLU B 1 369 ? 50.910 114.526 31.842 1.00 157.07 1132 GLU B CA 1
ATOM 6462 C C . GLU B 1 369 ? 50.756 114.658 33.350 1.00 152.32 1132 GLU B C 1
ATOM 6463 O O . GLU B 1 369 ? 51.067 115.711 33.918 1.00 166.68 1132 GLU B O 1
ATOM 6469 N N . ARG B 1 370 ? 50.279 113.610 34.022 1.00 137.53 1133 ARG B N 1
ATOM 6470 C CA . ARG B 1 370 ? 50.022 113.684 35.455 1.00 131.18 1133 ARG B CA 1
ATOM 6471 C C . ARG B 1 370 ? 51.113 113.022 36.287 1.00 127.45 1133 ARG B C 1
ATOM 6472 O O . ARG B 1 370 ? 50.832 112.477 37.359 1.00 123.47 1133 ARG B O 1
ATOM 6480 N N . ASN B 1 371 ? 52.360 113.077 35.829 1.00 132.79 1134 ASN B N 1
ATOM 6481 C CA . ASN B 1 371 ? 53.490 112.587 36.611 1.00 135.23 1134 ASN B CA 1
ATOM 6482 C C . ASN B 1 371 ? 54.219 113.818 37.147 1.00 148.01 1134 ASN B C 1
ATOM 6483 O O . ASN B 1 371 ? 55.218 114.280 36.596 1.00 160.35 1134 ASN B O 1
ATOM 6488 N N . LEU B 1 372 ? 53.693 114.353 38.249 1.00 142.31 1135 LEU B N 1
ATOM 6489 C CA . LEU B 1 372 ? 54.136 115.642 38.785 1.00 139.18 1135 LEU B CA 1
ATOM 6490 C C . LEU B 1 372 ? 55.158 115.436 39.902 1.00 141.44 1135 LEU B C 1
ATOM 6491 O O . LEU B 1 372 ? 54.906 115.667 41.087 1.00 128.31 1135 LEU B O 1
ATOM 6496 N N . ARG B 1 373 ? 56.354 115.016 39.484 1.00 149.23 1136 ARG B N 1
ATOM 6497 C CA . ARG B 1 373 ? 57.425 114.757 40.439 1.00 141.05 1136 ARG B CA 1
ATOM 6498 C C . ARG B 1 373 ? 57.859 116.037 41.141 1.00 134.58 1136 ARG B C 1
ATOM 6499 O O . ARG B 1 373 ? 58.001 116.064 42.369 1.00 131.00 1136 ARG B O 1
ATOM 6501 N N . GLU B 1 374 ? 58.053 117.116 40.383 1.00 134.53 1137 GLU B N 1
ATOM 6502 C CA . GLU B 1 374 ? 58.609 118.354 40.913 1.00 136.86 1137 GLU B CA 1
ATOM 6503 C C . GLU B 1 374 ? 57.549 119.301 41.474 1.00 136.45 1137 GLU B C 1
ATOM 6504 O O . GLU B 1 374 ? 57.809 120.505 41.593 1.00 139.99 1137 GLU B O 1
ATOM 6506 N N . ASN B 1 375 ? 56.373 118.788 41.839 1.00 137.47 1138 ASN B N 1
ATOM 6507 C CA . ASN B 1 375 ? 55.279 119.617 42.336 1.00 134.71 1138 ASN B CA 1
ATOM 6508 C C . ASN B 1 375 ? 54.780 119.169 43.705 1.00 121.52 1138 ASN B C 1
ATOM 6509 O O . ASN B 1 375 ? 53.661 119.519 44.092 1.00 115.92 1138 ASN B O 1
ATOM 6514 N N . GLY B 1 376 ? 55.565 118.384 44.436 1.00 119.08 1139 GLY B N 1
ATOM 6515 C CA . GLY B 1 376 ? 55.119 117.889 45.721 1.00 114.31 1139 GLY B CA 1
ATOM 6516 C C . GLY B 1 376 ? 54.270 116.635 45.666 1.00 120.53 1139 GLY B C 1
ATOM 6517 O O . GLY B 1 376 ? 53.852 116.145 46.723 1.00 123.88 1139 GLY B O 1
ATOM 6518 N N . TYR B 1 377 ? 54.004 116.098 44.475 1.00 111.70 1140 TYR B N 1
ATOM 6519 C CA . TYR B 1 377 ? 53.249 114.862 44.313 1.00 107.70 1140 TYR B CA 1
ATOM 6520 C C . TYR B 1 377 ? 54.232 113.707 44.195 1.00 120.93 1140 TYR B C 1
ATOM 6521 O O . TYR B 1 377 ? 55.013 113.648 43.240 1.00 131.93 1140 TYR B O 1
ATOM 6530 N N . GLU B 1 378 ? 54.187 112.790 45.159 1.00 126.34 1141 GLU B N 1
ATOM 6531 C CA . GLU B 1 378 ? 55.087 111.640 45.188 1.00 127.92 1141 GLU B CA 1
ATOM 6532 C C . GLU B 1 378 ? 54.328 110.430 44.649 1.00 118.96 1141 GLU B C 1
ATOM 6533 O O . GLU B 1 378 ? 53.779 109.620 45.395 1.00 124.87 1141 GLU B O 1
ATOM 6539 N N . ALA B 1 379 ? 54.296 110.319 43.321 1.00 101.29 1142 ALA B N 1
ATOM 6540 C CA . ALA B 1 379 ? 53.590 109.220 42.675 1.00 100.78 1142 ALA B CA 1
ATOM 6541 C C . ALA B 1 379 ? 54.109 109.064 41.258 1.00 109.80 1142 ALA B C 1
ATOM 6542 O O . ALA B 1 379 ? 54.241 110.054 40.531 1.00 115.52 1142 ALA B O 1
ATOM 6544 N N . GLU B 1 380 ? 54.385 107.824 40.865 1.00 105.06 1143 GLU B N 1
ATOM 6545 C CA . GLU B 1 380 ? 54.842 107.504 39.520 1.00 110.65 1143 GLU B CA 1
ATOM 6546 C C . GLU B 1 380 ? 53.702 106.822 38.779 1.00 106.08 1143 GLU B C 1
ATOM 6547 O O . GLU B 1 380 ? 53.231 105.760 39.202 1.00 103.45 1143 GLU B O 1
ATOM 6553 N N . TRP B 1 381 ? 53.262 107.433 37.683 1.00 96.86 1144 TRP B N 1
ATOM 6554 C CA . TRP B 1 381 ? 52.142 106.938 36.896 1.00 96.28 1144 TRP B CA 1
ATOM 6555 C C . TRP B 1 381 ? 52.664 106.306 35.612 1.00 109.54 1144 TRP B C 1
ATOM 6556 O O . TRP B 1 381 ? 53.256 106.994 34.773 1.00 122.45 1144 TRP B O 1
ATOM 6567 N N . ARG B 1 382 ? 52.436 105.002 35.459 1.00 106.14 1145 ARG B N 1
ATOM 6568 C CA . ARG B 1 382 ? 52.861 104.248 34.287 1.00 112.66 1145 ARG B CA 1
ATOM 6569 C C . ARG B 1 382 ? 51.655 103.576 33.646 1.00 103.88 1145 ARG B C 1
ATOM 6570 O O . ARG B 1 382 ? 50.829 102.976 34.346 1.00 93.60 1145 ARG B O 1
ATOM 6578 N N . TYR B 1 383 ? 51.559 103.679 32.321 1.00 106.10 1146 TYR B N 1
ATOM 6579 C CA . TYR B 1 383 ? 50.529 102.963 31.579 1.00 92.89 1146 TYR B CA 1
ATOM 6580 C C . TYR B 1 383 ? 50.784 101.463 31.649 1.00 91.52 1146 TYR B C 1
ATOM 6581 O O . TYR B 1 383 ? 51.931 101.007 31.601 1.00 108.29 1146 TYR B O 1
ATOM 6590 N N . ASN B 1 384 ? 49.705 100.692 31.751 1.00 87.49 1147 ASN B N 1
ATOM 6591 C CA . ASN B 1 384 ? 49.782 99.238 31.735 1.00 92.10 1147 ASN B CA 1
ATOM 6592 C C . ASN B 1 384 ? 48.584 98.687 30.979 1.00 94.89 1147 ASN B C 1
ATOM 6593 O O . ASN B 1 384 ? 47.448 99.117 31.208 1.00 90.40 1147 ASN B O 1
ATOM 6598 N N . SER B 1 385 ? 48.839 97.728 30.086 1.00 89.78 1148 SER B N 1
ATOM 6599 C CA . SER B 1 385 ? 47.751 97.148 29.311 1.00 94.25 1148 SER B CA 1
ATOM 6600 C C . SER B 1 385 ? 46.723 96.479 30.209 1.00 95.01 1148 SER B C 1
ATOM 6601 O O . SER B 1 385 ? 45.531 96.462 29.878 1.00 101.87 1148 SER B O 1
ATOM 6604 N N . CYS B 1 386 ? 47.158 95.914 31.336 1.00 88.23 1149 CYS B N 1
ATOM 6605 C CA . CYS B 1 386 ? 46.212 95.415 32.328 1.00 94.15 1149 CYS B CA 1
ATOM 6606 C C . CYS B 1 386 ? 46.924 95.265 33.664 1.00 96.38 1149 CYS B C 1
ATOM 6607 O O . CYS B 1 386 ? 47.695 94.321 33.854 1.00 104.13 1149 CYS B O 1
ATOM 6610 N N . ALA B 1 387 ? 46.648 96.180 34.581 1.00 99.76 1150 ALA B N 1
ATOM 6611 C CA . ALA B 1 387 ? 47.119 96.176 35.950 1.00 96.58 1150 ALA B CA 1
ATOM 6612 C C . ALA B 1 387 ? 45.946 95.887 36.882 1.00 96.35 1150 ALA B C 1
ATOM 6613 O O . ALA B 1 387 ? 44.801 96.203 36.544 1.00 82.17 1150 ALA B O 1
ATOM 6615 N N . PRO B 1 388 ? 46.191 95.270 38.040 1.00 96.48 1151 PRO B N 1
ATOM 6616 C CA . PRO B 1 388 ? 45.088 94.873 38.930 1.00 80.44 1151 PRO B CA 1
ATOM 6617 C C . PRO B 1 388 ? 44.091 95.996 39.182 1.00 72.50 1151 PRO B C 1
ATOM 6618 O O . PRO B 1 388 ? 44.459 97.143 39.440 1.00 84.07 1151 PRO B O 1
ATOM 6622 N N . ALA B 1 389 ? 42.808 95.650 39.078 1.00 74.65 1152 ALA B N 1
ATOM 6623 C CA . ALA B 1 389 ? 41.743 96.644 39.022 1.00 71.62 1152 ALA B CA 1
ATOM 6624 C C . ALA B 1 389 ? 41.400 97.218 40.389 1.00 78.56 1152 ALA B C 1
ATOM 6625 O O . ALA B 1 389 ? 41.122 98.415 40.502 1.00 91.32 1152 ALA B O 1
ATOM 6627 N N . CYS B 1 390 ? 41.381 96.394 41.430 1.00 80.02 1153 CYS B N 1
ATOM 6628 C CA . CYS B 1 390 ? 40.953 96.834 42.757 1.00 75.66 1153 CYS B CA 1
ATOM 6629 C C . CYS B 1 390 ? 42.168 96.806 43.683 1.00 79.84 1153 CYS B C 1
ATOM 6630 O O . CYS B 1 390 ? 42.395 95.836 44.406 1.00 88.38 1153 CYS B O 1
ATOM 6633 N N . GLN B 1 391 ? 42.941 97.889 43.665 1.00 78.43 1154 GLN B N 1
ATOM 6634 C CA . GLN B 1 391 ? 44.135 98.009 44.488 1.00 87.66 1154 GLN B CA 1
ATOM 6635 C C . GLN B 1 391 ? 43.814 98.685 45.818 1.00 91.12 1154 GLN B C 1
ATOM 6636 O O . GLN B 1 391 ? 42.848 99.443 45.941 1.00 86.79 1154 GLN B O 1
ATOM 6642 N N . VAL B 1 392 ? 44.653 98.415 46.816 1.00 92.07 1155 VAL B N 1
ATOM 6643 C CA . VAL B 1 392 ? 44.465 98.994 48.143 1.00 96.79 1155 VAL B CA 1
ATOM 6644 C C . VAL B 1 392 ? 44.978 100.429 48.132 1.00 96.77 1155 VAL B C 1
ATOM 6645 O O . VAL B 1 392 ? 46.144 100.688 47.819 1.00 112.01 1155 VAL B O 1
ATOM 6649 N N . THR B 1 393 ? 44.093 101.366 48.447 1.00 88.02 1156 THR B N 1
ATOM 6650 C CA . THR B 1 393 ? 44.414 102.778 48.530 1.00 84.32 1156 THR B CA 1
ATOM 6651 C C . THR B 1 393 ? 43.857 103.308 49.844 1.00 93.27 1156 THR B C 1
ATOM 6652 O O . THR B 1 393 ? 43.205 102.580 50.599 1.00 89.05 1156 THR B O 1
ATOM 6656 N N . CYS B 1 394 ? 44.108 104.592 50.120 1.00 92.78 1157 CYS B N 1
ATOM 6657 C CA . CYS B 1 394 ? 43.513 105.204 51.304 1.00 92.78 1157 CYS B CA 1
ATOM 6658 C C . CYS B 1 394 ? 41.990 105.169 51.240 1.00 90.51 1157 CYS B C 1
ATOM 6659 O O . CYS B 1 394 ? 41.328 105.130 52.284 1.00 92.51 1157 CYS B O 1
ATOM 6662 N N . GLN B 1 395 ? 41.419 105.187 50.031 1.00 78.96 1158 GLN B N 1
ATOM 6663 C CA . GLN B 1 395 ? 39.976 105.161 49.833 1.00 78.95 1158 GLN B CA 1
ATOM 6664 C C . GLN B 1 395 ? 39.408 103.752 49.736 1.00 79.54 1158 GLN B C 1
ATOM 6665 O O . GLN B 1 395 ? 38.184 103.588 49.811 1.00 74.55 1158 GLN B O 1
ATOM 6671 N N . HIS B 1 396 ? 40.260 102.748 49.543 1.00 76.21 1159 HIS B N 1
ATOM 6672 C CA . HIS B 1 396 ? 39.867 101.338 49.573 1.00 64.09 1159 HIS B CA 1
ATOM 6673 C C . HIS B 1 396 ? 40.948 100.583 50.333 1.00 75.29 1159 HIS B C 1
ATOM 6674 O O . HIS B 1 396 ? 41.737 99.833 49.749 1.00 90.71 1159 HIS B O 1
ATOM 6681 N N . PRO B 1 397 ? 41.027 100.778 51.651 1.00 84.60 1160 PRO B N 1
ATOM 6682 C CA . PRO B 1 397 ? 42.135 100.172 52.406 1.00 96.18 1160 PRO B CA 1
ATOM 6683 C C . PRO B 1 397 ? 42.012 98.666 52.542 1.00 103.54 1160 PRO B C 1
ATOM 6684 O O . PRO B 1 397 ? 43.026 97.979 52.718 1.00 109.23 1160 PRO B O 1
ATOM 6688 N N . GLU B 1 398 ? 40.806 98.139 52.486 1.00 98.07 1161 GLU B N 1
ATOM 6689 C CA . GLU B 1 398 ? 40.497 96.724 52.575 1.00 97.20 1161 GLU B CA 1
ATOM 6690 C C . GLU B 1 398 ? 40.535 96.097 51.180 1.00 93.89 1161 GLU B C 1
ATOM 6691 O O . GLU B 1 398 ? 40.105 96.726 50.207 1.00 90.56 1161 GLU B O 1
ATOM 6697 N N . PRO B 1 399 ? 41.061 94.879 51.040 1.00 95.36 1162 PRO B N 1
ATOM 6698 C CA . PRO B 1 399 ? 40.958 94.174 49.756 1.00 87.98 1162 PRO B CA 1
ATOM 6699 C C . PRO B 1 399 ? 39.503 93.957 49.372 1.00 79.57 1162 PRO B C 1
ATOM 6700 O O . PRO B 1 399 ? 38.656 93.658 50.215 1.00 89.57 1162 PRO B O 1
ATOM 6704 N N . LEU B 1 400 ? 39.214 94.106 48.087 1.00 75.87 1163 LEU B N 1
ATOM 6705 C CA . LEU B 1 400 ? 37.848 94.031 47.594 1.00 67.72 1163 LEU B CA 1
ATOM 6706 C C . LEU B 1 400 ? 37.666 92.815 46.702 1.00 76.92 1163 LEU B C 1
ATOM 6707 O O . LEU B 1 400 ? 38.595 92.380 46.015 1.00 77.82 1163 LEU B O 1
ATOM 6712 N N . ALA B 1 401 ? 36.453 92.272 46.727 1.00 74.24 1164 ALA B N 1
ATOM 6713 C CA . ALA B 1 401 ? 36.030 91.255 45.771 1.00 62.43 1164 ALA B CA 1
ATOM 6714 C C . ALA B 1 401 ? 35.624 91.975 44.491 1.00 71.63 1164 ALA B C 1
ATOM 6715 O O . ALA B 1 401 ? 34.492 92.440 44.340 1.00 76.16 1164 ALA B O 1
ATOM 6717 N N . CYS B 1 402 ? 36.572 92.085 43.564 1.00 75.00 1165 CYS B N 1
ATOM 6718 C CA . CYS B 1 402 ? 36.515 92.821 42.306 1.00 81.69 1165 CYS B CA 1
ATOM 6719 C C . CYS B 1 402 ? 35.870 91.968 41.212 1.00 81.96 1165 CYS B C 1
ATOM 6720 O O . CYS B 1 402 ? 36.140 90.769 41.119 1.00 82.91 1165 CYS B O 1
ATOM 6723 N N . PRO B 1 403 ? 34.989 92.539 40.388 1.00 78.55 1166 PRO B N 1
ATOM 6724 C CA . PRO B 1 403 ? 34.385 91.745 39.308 1.00 66.86 1166 PRO B CA 1
ATOM 6725 C C . PRO B 1 403 ? 35.311 91.509 38.130 1.00 68.40 1166 PRO B C 1
ATOM 6726 O O . PRO B 1 403 ? 35.010 90.639 37.300 1.00 70.58 1166 PRO B O 1
ATOM 6730 N N . VAL B 1 404 ? 36.407 92.257 38.010 1.00 61.16 1167 VAL B N 1
ATOM 6731 C CA . VAL B 1 404 ? 37.379 92.044 36.943 1.00 66.28 1167 VAL B CA 1
ATOM 6732 C C . VAL B 1 404 ? 38.761 91.901 37.559 1.00 69.99 1167 VAL B C 1
ATOM 6733 O O . VAL B 1 404 ? 39.064 92.491 38.600 1.00 84.47 1167 VAL B O 1
ATOM 6737 N N . GLN B 1 405 ? 39.606 91.103 36.905 1.00 88.79 1168 GLN B N 1
ATOM 6738 C CA . GLN B 1 405 ? 40.947 90.876 37.429 1.00 89.64 1168 GLN B CA 1
ATOM 6739 C C . GLN B 1 405 ? 41.806 92.125 37.281 1.00 81.97 1168 GLN B C 1
ATOM 6740 O O . GLN B 1 405 ? 42.528 92.505 38.208 1.00 92.41 1168 GLN B O 1
ATOM 6746 N N . CYS B 1 406 ? 41.728 92.787 36.131 1.00 78.77 1169 CYS B N 1
ATOM 6747 C CA . CYS B 1 406 ? 42.570 93.941 35.874 1.00 80.59 1169 CYS B CA 1
ATOM 6748 C C . CYS B 1 406 ? 41.896 94.857 34.864 1.00 77.52 1169 CYS B C 1
ATOM 6749 O O . CYS B 1 406 ? 40.941 94.473 34.181 1.00 73.78 1169 CYS B O 1
ATOM 6752 N N . VAL B 1 407 ? 42.414 96.083 34.772 1.00 73.28 1170 VAL B N 1
ATOM 6753 C CA . VAL B 1 407 ? 41.928 97.071 33.821 1.00 70.46 1170 VAL B CA 1
ATOM 6754 C C . VAL B 1 407 ? 43.110 97.833 33.237 1.00 81.55 1170 VAL B C 1
ATOM 6755 O O . VAL B 1 407 ? 44.182 97.926 33.835 1.00 76.88 1170 VAL B O 1
ATOM 6759 N N . GLU B 1 408 ? 42.876 98.406 32.066 1.00 89.82 1171 GLU B N 1
ATOM 6760 C CA . GLU B 1 408 ? 43.858 99.172 31.320 1.00 84.26 1171 GLU B CA 1
ATOM 6761 C C . GLU B 1 408 ? 43.808 100.635 31.743 1.00 92.92 1171 GLU B C 1
ATOM 6762 O O . GLU B 1 408 ? 42.754 101.149 32.130 1.00 98.39 1171 GLU B O 1
ATOM 6768 N N . GLY B 1 409 ? 44.964 101.291 31.713 1.00 79.60 1172 GLY B N 1
ATOM 6769 C CA . GLY B 1 409 ? 45.019 102.721 31.948 1.00 76.84 1172 GLY B CA 1
ATOM 6770 C C . GLY B 1 409 ? 46.306 103.115 32.647 1.00 79.79 1172 GLY B C 1
ATOM 6771 O O . GLY B 1 409 ? 47.313 102.417 32.565 1.00 73.02 1172 GLY B O 1
ATOM 6772 N N . CYS B 1 410 ? 46.244 104.262 33.328 1.00 85.19 1173 CYS B N 1
ATOM 6773 C CA . CYS B 1 410 ? 47.367 104.772 34.107 1.00 82.62 1173 CYS B CA 1
ATOM 6774 C C . CYS B 1 410 ? 47.237 104.326 35.556 1.00 84.37 1173 CYS B C 1
ATOM 6775 O O . CYS B 1 410 ? 46.203 104.556 36.191 1.00 82.87 1173 CYS B O 1
ATOM 6778 N N . HIS B 1 411 ? 48.294 103.704 36.078 1.00 98.14 1174 HIS B N 1
ATOM 6779 C CA . HIS B 1 411 ? 48.298 103.170 37.435 1.00 103.25 1174 HIS B CA 1
ATOM 6780 C C . HIS B 1 411 ? 49.475 103.737 38.213 1.00 101.22 1174 HIS B C 1
ATOM 6781 O O . HIS B 1 411 ? 50.601 103.776 37.708 1.00 109.40 1174 HIS B O 1
ATOM 6788 N N . ALA B 1 412 ? 49.209 104.167 39.443 1.00 91.57 1175 ALA B N 1
ATOM 6789 C CA . ALA B 1 412 ? 50.239 104.754 40.288 1.00 96.03 1175 ALA B CA 1
ATOM 6790 C C . ALA B 1 412 ? 51.127 103.674 40.892 1.00 105.09 1175 ALA B C 1
ATOM 6791 O O . ALA B 1 412 ? 50.645 102.631 41.343 1.00 109.54 1175 ALA B O 1
ATOM 6793 N N . HIS B 1 413 ? 52.431 103.941 40.919 1.00 109.46 1176 HIS B N 1
ATOM 6794 C CA . HIS B 1 413 ? 53.415 103.032 41.495 1.00 117.73 1176 HIS B CA 1
ATOM 6795 C C . HIS B 1 413 ? 54.069 103.723 42.679 1.00 117.55 1176 HIS B C 1
ATOM 6796 O O . HIS B 1 413 ? 54.651 104.803 42.529 1.00 124.23 1176 HIS B O 1
ATOM 6803 N N . CYS B 1 414 ? 53.971 103.100 43.854 1.00 114.30 1177 CYS B N 1
ATOM 6804 C CA . CYS B 1 414 ? 54.448 103.702 45.086 1.00 108.96 1177 CYS B CA 1
ATOM 6805 C C . CYS B 1 414 ? 55.718 103.019 45.577 1.00 117.19 1177 CYS B C 1
ATOM 6806 O O . CYS B 1 414 ? 55.961 101.846 45.273 1.00 123.05 1177 CYS B O 1
ATOM 6809 N N . PRO B 1 415 ? 56.548 103.727 46.340 1.00 118.53 1178 PRO B N 1
ATOM 6810 C CA . PRO B 1 415 ? 57.726 103.098 46.944 1.00 127.57 1178 PRO B CA 1
ATOM 6811 C C . PRO B 1 415 ? 57.312 102.011 47.920 1.00 143.83 1178 PRO B C 1
ATOM 6812 O O . PRO B 1 415 ? 56.172 102.011 48.407 1.00 147.22 1178 PRO B O 1
ATOM 6816 N N . PRO B 1 416 ? 58.201 101.061 48.210 1.00 157.32 1179 PRO B N 1
ATOM 6817 C CA . PRO B 1 416 ? 57.855 99.971 49.130 1.00 159.57 1179 PRO B CA 1
ATOM 6818 C C . PRO B 1 416 ? 57.264 100.489 50.433 1.00 152.19 1179 PRO B C 1
ATOM 6819 O O . PRO B 1 416 ? 57.797 101.408 51.058 1.00 156.96 1179 PRO B O 1
ATOM 6823 N N . GLY B 1 417 ? 56.141 99.898 50.832 1.00 144.87 1180 GLY B N 1
ATOM 6824 C CA . GLY B 1 417 ? 55.513 100.267 52.083 1.00 141.39 1180 GLY B CA 1
ATOM 6825 C C . GLY B 1 417 ? 54.657 101.508 52.030 1.00 136.35 1180 GLY B C 1
ATOM 6826 O O . GLY B 1 417 ? 54.321 102.058 53.083 1.00 145.25 1180 GLY B O 1
ATOM 6827 N N . LYS B 1 418 ? 54.293 101.973 50.839 1.00 123.38 1181 LYS B N 1
ATOM 6828 C CA . LYS B 1 418 ? 53.474 103.163 50.680 1.00 114.07 1181 LYS B CA 1
ATOM 6829 C C . LYS B 1 418 ? 52.240 102.838 49.850 1.00 117.19 1181 LYS B C 1
ATOM 6830 O O . LYS B 1 418 ? 52.267 101.969 48.972 1.00 121.63 1181 LYS B O 1
ATOM 6836 N N . ILE B 1 419 ? 51.157 103.546 50.144 1.00 115.79 1182 ILE B N 1
ATOM 6837 C CA . ILE B 1 419 ? 49.856 103.320 49.530 1.00 104.45 1182 ILE B CA 1
ATOM 6838 C C . ILE B 1 419 ? 49.405 104.611 48.863 1.00 96.82 1182 ILE B C 1
ATOM 6839 O O . ILE B 1 419 ? 49.679 105.708 49.361 1.00 102.35 1182 ILE B O 1
ATOM 6844 N N . LEU B 1 420 ? 48.747 104.477 47.716 1.00 85.98 1183 LEU B N 1
ATOM 6845 C CA . LEU B 1 420 ? 48.245 105.638 46.996 1.00 91.08 1183 LEU B CA 1
ATOM 6846 C C . LEU B 1 420 ? 47.097 106.293 47.757 1.00 89.61 1183 LEU B C 1
ATOM 6847 O O . LEU B 1 420 ? 46.196 105.614 48.254 1.00 90.18 1183 LEU B O 1
ATOM 6852 N N . ASP B 1 421 ? 47.138 107.615 47.854 1.00 90.29 1184 ASP B N 1
ATOM 6853 C CA . ASP B 1 421 ? 46.033 108.419 48.367 1.00 88.83 1184 ASP B CA 1
ATOM 6854 C C . ASP B 1 421 ? 45.409 109.095 47.152 1.00 87.90 1184 ASP B C 1
ATOM 6855 O O . ASP B 1 421 ? 45.961 110.061 46.619 1.00 94.70 1184 ASP B O 1
ATOM 6860 N N . GLU B 1 422 ? 44.255 108.582 46.719 1.00 89.96 1185 GLU B N 1
ATOM 6861 C CA . GLU B 1 422 ? 43.663 109.037 45.464 1.00 83.81 1185 GLU B CA 1
ATOM 6862 C C . GLU B 1 422 ? 43.268 110.509 45.521 1.00 89.95 1185 GLU B C 1
ATOM 6863 O O . GLU B 1 422 ? 43.378 111.219 44.512 1.00 89.30 1185 GLU B O 1
ATOM 6869 N N . LEU B 1 423 ? 42.820 110.989 46.688 1.00 85.23 1186 LEU B N 1
ATOM 6870 C CA . LEU B 1 423 ? 42.359 112.369 46.795 1.00 84.58 1186 LEU B CA 1
ATOM 6871 C C . LEU B 1 423 ? 43.512 113.361 46.750 1.00 95.33 1186 LEU B C 1
ATOM 6872 O O . LEU B 1 423 ? 43.331 114.501 46.303 1.00 105.00 1186 LEU B O 1
ATOM 6877 N N . LEU B 1 424 ? 44.690 112.957 47.225 1.00 88.35 1187 LEU B N 1
ATOM 6878 C CA . LEU B 1 424 ? 45.869 113.809 47.213 1.00 89.67 1187 LEU B CA 1
ATOM 6879 C C . LEU B 1 424 ? 46.785 113.537 46.028 1.00 92.10 1187 LEU B C 1
ATOM 6880 O O . LEU B 1 424 ? 47.711 114.319 45.796 1.00 85.10 1187 LEU B O 1
ATOM 6885 N N . GLN B 1 425 ? 46.533 112.462 45.274 1.00 94.99 1188 GLN B N 1
ATOM 6886 C CA . GLN B 1 425 ? 47.321 112.098 44.092 1.00 94.09 1188 GLN B CA 1
ATOM 6887 C C . GLN B 1 425 ? 48.793 111.879 44.438 1.00 93.27 1188 GLN B C 1
ATOM 6888 O O . GLN B 1 425 ? 49.690 112.254 43.679 1.00 102.76 1188 GLN B O 1
ATOM 6894 N N . THR B 1 426 ? 49.047 111.241 45.578 1.00 80.94 1189 THR B N 1
ATOM 6895 C CA . THR B 1 426 ? 50.419 111.020 46.015 1.00 98.16 1189 THR B CA 1
ATOM 6896 C C . THR B 1 426 ? 50.482 109.769 46.879 1.00 94.52 1189 THR B C 1
ATOM 6897 O O . THR B 1 426 ? 49.489 109.360 47.485 1.00 85.37 1189 THR B O 1
ATOM 6901 N N . CYS B 1 427 ? 51.663 109.160 46.917 1.00 95.63 1190 CYS B N 1
ATOM 6902 C CA . CYS B 1 427 ? 51.882 107.981 47.739 1.00 104.36 1190 CYS B CA 1
ATOM 6903 C C . CYS B 1 427 ? 52.177 108.403 49.169 1.00 110.31 1190 CYS B C 1
ATOM 6904 O O . CYS B 1 427 ? 53.020 109.274 49.414 1.00 120.11 1190 CYS B O 1
ATOM 6907 N N . VAL B 1 428 ? 51.474 107.785 50.112 1.00 103.84 1191 VAL B N 1
ATOM 6908 C CA . VAL B 1 428 ? 51.601 108.107 51.523 1.00 87.57 1191 VAL B CA 1
ATOM 6909 C C . VAL B 1 428 ? 51.735 106.812 52.311 1.00 96.93 1191 VAL B C 1
ATOM 6910 O O . VAL B 1 428 ? 51.452 105.720 51.814 1.00 112.83 1191 VAL B O 1
ATOM 6914 N N . ASP B 1 429 ? 52.201 106.947 53.547 1.00 110.54 1192 ASP B N 1
ATOM 6915 C CA . ASP B 1 429 ? 52.245 105.804 54.442 1.00 124.11 1192 ASP B CA 1
ATOM 6916 C C . ASP B 1 429 ? 50.822 105.378 54.794 1.00 125.29 1192 ASP B C 1
ATOM 6917 O O . ASP B 1 429 ? 49.939 106.229 54.943 1.00 128.93 1192 ASP B O 1
ATOM 6922 N N . PRO B 1 430 ? 50.569 104.074 54.935 1.00 121.51 1193 PRO B N 1
ATOM 6923 C CA . PRO B 1 430 ? 49.196 103.629 55.221 1.00 112.57 1193 PRO B CA 1
ATOM 6924 C C . PRO B 1 430 ? 48.652 104.179 56.526 1.00 123.00 1193 PRO B C 1
ATOM 6925 O O . PRO B 1 430 ? 47.430 104.318 56.668 1.00 125.93 1193 PRO B O 1
ATOM 6929 N N . GLU B 1 431 ? 49.527 104.508 57.483 1.00 134.27 1194 GLU B N 1
ATOM 6930 C CA . GLU B 1 431 ? 49.083 105.072 58.753 1.00 143.49 1194 GLU B CA 1
ATOM 6931 C C . GLU B 1 431 ? 48.520 106.480 58.598 1.00 137.24 1194 GLU B C 1
ATOM 6932 O O . GLU B 1 431 ? 47.803 106.947 59.489 1.00 141.27 1194 GLU B O 1
ATOM 6938 N N . ASP B 1 432 ? 48.831 107.166 57.498 1.00 127.51 1195 ASP B N 1
ATOM 6939 C CA . ASP B 1 432 ? 48.380 108.532 57.271 1.00 114.47 1195 ASP B CA 1
ATOM 6940 C C . ASP B 1 432 ? 47.058 108.606 56.523 1.00 115.00 1195 ASP B C 1
ATOM 6941 O O . ASP B 1 432 ? 46.542 109.710 56.314 1.00 113.77 1195 ASP B O 1
ATOM 6946 N N . CYS B 1 433 ? 46.498 107.470 56.126 1.00 110.96 1196 CYS B N 1
ATOM 6947 C CA . CYS B 1 433 ? 45.194 107.476 55.489 1.00 110.65 1196 CYS B CA 1
ATOM 6948 C C . CYS B 1 433 ? 44.111 107.778 56.521 1.00 111.33 1196 CYS B C 1
ATOM 6949 O O . CYS B 1 433 ? 44.149 107.246 57.634 1.00 114.16 1196 CYS B O 1
ATOM 6952 N N . PRO B 1 434 ? 43.131 108.612 56.183 1.00 103.29 1197 PRO B N 1
ATOM 6953 C CA . PRO B 1 434 ? 41.964 108.757 57.060 1.00 98.90 1197 PRO B CA 1
ATOM 6954 C C . PRO B 1 434 ? 41.131 107.486 57.027 1.00 103.65 1197 PRO B C 1
ATOM 6955 O O . PRO B 1 434 ? 40.194 107.361 56.229 1.00 93.97 1197 PRO B O 1
ATOM 6959 N N . VAL B 1 435 ? 41.497 106.527 57.878 1.00 98.85 1198 VAL B N 1
ATOM 6960 C CA . VAL B 1 435 ? 40.939 105.179 57.861 1.00 88.40 1198 VAL B CA 1
ATOM 6961 C C . VAL B 1 435 ? 40.642 104.756 59.292 1.00 86.00 1198 VAL B C 1
ATOM 6962 O O . VAL B 1 435 ? 41.472 104.952 60.185 1.00 94.14 1198 VAL B O 1
ATOM 6966 N N . CYS B 1 436 ? 39.469 104.167 59.511 1.00 86.22 1199 CYS B N 1
ATOM 6967 C CA . CYS B 1 436 ? 39.143 103.587 60.804 1.00 77.83 1199 CYS B CA 1
ATOM 6968 C C . CYS B 1 436 ? 39.377 102.083 60.761 1.00 86.44 1199 CYS B C 1
ATOM 6969 O O . CYS B 1 436 ? 39.392 101.462 59.695 1.00 87.96 1199 CYS B O 1
ATOM 6972 N N . GLU B 1 437 ? 39.536 101.490 61.940 1.00 89.93 1200 GLU B N 1
ATOM 6973 C CA . GLU B 1 437 ? 39.761 100.056 62.006 1.00 100.56 1200 GLU B CA 1
ATOM 6974 C C . GLU B 1 437 ? 38.983 99.465 63.170 1.00 102.32 1200 GLU B C 1
ATOM 6975 O O . GLU B 1 437 ? 38.944 100.041 64.259 1.00 87.02 1200 GLU B O 1
ATOM 6981 N N . VAL B 1 438 ? 38.333 98.334 62.915 1.00 114.70 1201 VAL B N 1
ATOM 6982 C CA . VAL B 1 438 ? 37.626 97.579 63.943 1.00 126.16 1201 VAL B CA 1
ATOM 6983 C C . VAL B 1 438 ? 37.583 96.125 63.503 1.00 119.93 1201 VAL B C 1
ATOM 6984 O O . VAL B 1 438 ? 37.367 95.831 62.324 1.00 119.41 1201 VAL B O 1
ATOM 6988 N N . ALA B 1 439 ? 37.825 95.219 64.452 1.00 119.03 1202 ALA B N 1
ATOM 6989 C CA . ALA B 1 439 ? 37.808 93.778 64.191 1.00 117.43 1202 ALA B CA 1
ATOM 6990 C C . ALA B 1 439 ? 38.723 93.409 63.024 1.00 126.07 1202 ALA B C 1
ATOM 6991 O O . ALA B 1 439 ? 38.387 92.569 62.186 1.00 120.13 1202 ALA B O 1
ATOM 6993 N N . GLY B 1 440 ? 39.888 94.056 62.960 1.00 133.32 1203 GLY B N 1
ATOM 6994 C CA . GLY B 1 440 ? 40.826 93.797 61.884 1.00 132.78 1203 GLY B CA 1
ATOM 6995 C C . GLY B 1 440 ? 40.389 94.280 60.521 1.00 124.48 1203 GLY B C 1
ATOM 6996 O O . GLY B 1 440 ? 41.052 93.972 59.524 1.00 118.45 1203 GLY B O 1
ATOM 6997 N N . ARG B 1 441 ? 39.294 95.029 60.444 1.00 119.88 1204 ARG B N 1
ATOM 6998 C CA . ARG B 1 441 ? 38.761 95.532 59.188 1.00 112.76 1204 ARG B CA 1
ATOM 6999 C C . ARG B 1 441 ? 38.985 97.033 59.116 1.00 100.92 1204 ARG B C 1
ATOM 7000 O O . ARG B 1 441 ? 38.616 97.763 60.041 1.00 111.44 1204 ARG B O 1
ATOM 7008 N N . ARG B 1 442 ? 39.601 97.480 58.029 1.00 90.84 1205 ARG B N 1
ATOM 7009 C CA . ARG B 1 442 ? 39.860 98.890 57.779 1.00 92.84 1205 ARG B CA 1
ATOM 7010 C C . ARG B 1 442 ? 38.805 99.465 56.838 1.00 86.22 1205 ARG B C 1
ATOM 7011 O O . ARG B 1 442 ? 38.568 98.918 55.755 1.00 94.70 1205 ARG B O 1
ATOM 7019 N N . PHE B 1 443 ? 38.218 100.597 57.222 1.00 76.34 1206 PHE B N 1
ATOM 7020 C CA . PHE B 1 443 ? 37.210 101.265 56.411 1.00 76.91 1206 PHE B CA 1
ATOM 7021 C C . PHE B 1 443 ? 37.633 102.701 56.160 1.00 83.92 1206 PHE B C 1
ATOM 7022 O O . PHE B 1 443 ? 38.172 103.365 57.052 1.00 90.11 1206 PHE B O 1
ATOM 7030 N N . ALA B 1 444 ? 37.355 103.192 54.959 1.00 85.65 1207 ALA B N 1
ATOM 7031 C CA . ALA B 1 444 ? 37.787 104.541 54.637 1.00 87.78 1207 ALA B CA 1
ATOM 7032 C C . ALA B 1 444 ? 36.873 105.566 55.297 1.00 81.79 1207 ALA B C 1
ATOM 7033 O O . ALA B 1 444 ? 35.744 105.269 55.692 1.00 91.63 1207 ALA B O 1
ATOM 7035 N N . SER B 1 445 ? 37.379 106.789 55.409 1.00 81.96 1208 SER B N 1
ATOM 7036 C CA . SER B 1 445 ? 36.595 107.886 55.956 1.00 81.50 1208 SER B CA 1
ATOM 7037 C C . SER B 1 445 ? 35.351 108.121 55.107 1.00 85.95 1208 SER B C 1
ATOM 7038 O O . SER B 1 445 ? 35.428 108.191 53.877 1.00 83.59 1208 SER B O 1
ATOM 7041 N N . GLY B 1 446 ? 34.200 108.249 55.768 1.00 85.76 1209 GLY B N 1
ATOM 7042 C CA . GLY B 1 446 ? 32.938 108.427 55.083 1.00 76.85 1209 GLY B CA 1
ATOM 7043 C C . GLY B 1 446 ? 32.169 107.153 54.808 1.00 85.37 1209 GLY B C 1
ATOM 7044 O O . GLY B 1 446 ? 30.990 107.230 54.437 1.00 105.16 1209 GLY B O 1
ATOM 7045 N N . LYS B 1 447 ? 32.781 105.990 55.008 1.00 78.99 1210 LYS B N 1
ATOM 7046 C CA . LYS B 1 447 ? 32.117 104.718 54.759 1.00 92.67 1210 LYS B CA 1
ATOM 7047 C C . LYS B 1 447 ? 31.202 104.338 55.917 1.00 84.51 1210 LYS B C 1
ATOM 7048 O O . LYS B 1 447 ? 31.510 104.603 57.081 1.00 89.76 1210 LYS B O 1
ATOM 7054 N N . LYS B 1 448 ? 30.050 103.756 55.582 1.00 94.76 1211 LYS B N 1
ATOM 7055 C CA . LYS B 1 448 ? 29.097 103.222 56.551 1.00 89.40 1211 LYS B CA 1
ATOM 7056 C C . LYS B 1 448 ? 29.055 101.713 56.355 1.00 95.13 1211 LYS B C 1
ATOM 7057 O O . LYS B 1 448 ? 28.659 101.235 55.286 1.00 104.84 1211 LYS B O 1
ATOM 7063 N N . VAL B 1 449 ? 29.473 100.972 57.373 1.00 101.07 1212 VAL B N 1
ATOM 7064 C CA . VAL B 1 449 ? 29.555 99.517 57.322 1.00 110.95 1212 VAL B CA 1
ATOM 7065 C C . VAL B 1 449 ? 28.652 98.919 58.392 1.00 113.23 1212 VAL B C 1
ATOM 7066 O O . VAL B 1 449 ? 28.536 99.470 59.491 1.00 114.63 1212 VAL B O 1
ATOM 7070 N N . THR B 1 450 ? 27.987 97.813 58.064 1.00 109.39 1213 THR B N 1
ATOM 7071 C CA . THR B 1 450 ? 27.207 97.060 59.039 1.00 93.50 1213 THR B CA 1
ATOM 7072 C C . THR B 1 450 ? 28.000 95.816 59.435 1.00 87.70 1213 THR B C 1
ATOM 7073 O O . THR B 1 450 ? 28.268 94.950 58.596 1.00 94.25 1213 THR B O 1
ATOM 7077 N N . LEU B 1 451 ? 28.349 95.721 60.714 1.00 73.84 1214 LEU B N 1
ATOM 7078 C CA . LEU B 1 451 ? 29.122 94.609 61.248 1.00 79.58 1214 LEU B CA 1
ATOM 7079 C C . LEU B 1 451 ? 28.189 93.581 61.866 1.00 89.28 1214 LEU B C 1
ATOM 7080 O O . LEU B 1 451 ? 27.280 93.941 62.625 1.00 94.47 1214 LEU B O 1
ATOM 7085 N N . ASN B 1 452 ? 28.427 92.312 61.547 1.00 84.41 1215 ASN B N 1
ATOM 7086 C CA . ASN B 1 452 ? 27.660 91.195 62.086 1.00 82.25 1215 ASN B CA 1
ATOM 7087 C C . ASN B 1 452 ? 26.161 91.375 61.821 1.00 84.40 1215 ASN B C 1
ATOM 7088 O O . ASN B 1 452 ? 25.361 91.406 62.759 1.00 75.73 1215 ASN B O 1
ATOM 7093 N N . PRO B 1 453 ? 25.752 91.449 60.549 1.00 83.41 1216 PRO B N 1
ATOM 7094 C CA . PRO B 1 453 ? 24.351 91.795 60.255 1.00 77.55 1216 PRO B CA 1
ATOM 7095 C C . PRO B 1 453 ? 23.366 90.766 60.768 1.00 80.95 1216 PRO B C 1
ATOM 7096 O O . PRO B 1 453 ? 22.284 91.128 61.244 1.00 91.82 1216 PRO B O 1
ATOM 7100 N N . SER B 1 454 ? 23.722 89.488 60.701 1.00 77.44 1217 SER B N 1
ATOM 7101 C CA . SER B 1 454 ? 22.817 88.405 61.047 1.00 79.37 1217 SER B CA 1
ATOM 7102 C C . SER B 1 454 ? 22.866 88.021 62.523 1.00 85.01 1217 SER B C 1
ATOM 7103 O O . SER B 1 454 ? 22.140 87.112 62.934 1.00 89.48 1217 SER B O 1
ATOM 7106 N N . ASP B 1 455 ? 23.692 88.692 63.326 1.00 78.33 1218 ASP B N 1
ATOM 7107 C CA . ASP B 1 455 ? 23.841 88.394 64.748 1.00 67.01 1218 ASP B CA 1
ATOM 7108 C C . ASP B 1 455 ? 23.164 89.480 65.575 1.00 79.47 1218 ASP B C 1
ATOM 7109 O O . ASP B 1 455 ? 23.714 90.584 65.722 1.00 82.74 1218 ASP B O 1
ATOM 7114 N N . PRO B 1 456 ? 21.990 89.218 66.151 1.00 88.25 1219 PRO B N 1
ATOM 7115 C CA . PRO B 1 456 ? 21.282 90.277 66.890 1.00 81.30 1219 PRO B CA 1
ATOM 7116 C C . PRO B 1 456 ? 22.045 90.792 68.094 1.00 80.79 1219 PRO B C 1
ATOM 7117 O O . PRO B 1 456 ? 21.903 91.969 68.447 1.00 87.96 1219 PRO B O 1
ATOM 7121 N N . GLU B 1 457 ? 22.857 89.952 68.736 1.00 74.94 1220 GLU B N 1
ATOM 7122 C CA . GLU B 1 457 ? 23.587 90.381 69.920 1.00 74.88 1220 GLU B CA 1
ATOM 7123 C C . GLU B 1 457 ? 24.830 91.206 69.598 1.00 73.59 1220 GLU B C 1
ATOM 7124 O O . GLU B 1 457 ? 25.410 91.794 70.516 1.00 80.43 1220 GLU B O 1
ATOM 7130 N N . HIS B 1 458 ? 25.255 91.267 68.328 1.00 75.18 1221 HIS B N 1
ATOM 7131 C CA . HIS B 1 458 ? 26.456 92.015 67.971 1.00 88.66 1221 HIS B CA 1
ATOM 7132 C C . HIS B 1 458 ? 26.298 92.856 66.710 1.00 92.40 1221 HIS B C 1
ATOM 7133 O O . HIS B 1 458 ? 27.285 93.459 66.265 1.00 78.61 1221 HIS B O 1
ATOM 7140 N N . CYS B 1 459 ? 25.100 92.925 66.129 1.00 92.79 1222 CYS B N 1
ATOM 7141 C CA . CYS B 1 459 ? 24.898 93.731 64.938 1.00 88.08 1222 CYS B CA 1
ATOM 7142 C C . CYS B 1 459 ? 25.176 95.193 65.252 1.00 88.91 1222 CYS B C 1
ATOM 7143 O O . CYS B 1 459 ? 24.608 95.762 66.191 1.00 88.41 1222 CYS B O 1
ATOM 7146 N N . GLN B 1 460 ? 26.036 95.810 64.447 1.00 82.72 1223 GLN B N 1
ATOM 7147 C CA . GLN B 1 460 ? 26.395 97.203 64.647 1.00 80.73 1223 GLN B CA 1
ATOM 7148 C C . GLN B 1 460 ? 26.435 97.944 63.319 1.00 84.03 1223 GLN B C 1
ATOM 7149 O O . GLN B 1 460 ? 26.775 97.368 62.282 1.00 81.13 1223 GLN B O 1
ATOM 7155 N N . ILE B 1 461 ? 26.049 99.219 63.360 1.00 88.75 1224 ILE B N 1
ATOM 7156 C CA . ILE B 1 461 ? 26.122 100.116 62.212 1.00 86.65 1224 ILE B CA 1
ATOM 7157 C C . ILE B 1 461 ? 27.177 101.163 62.530 1.00 89.82 1224 ILE B C 1
ATOM 7158 O O . ILE B 1 461 ? 26.926 102.094 63.304 1.00 99.58 1224 ILE B O 1
ATOM 7163 N N . CYS B 1 462 ? 28.341 101.034 61.902 1.00 101.61 1225 CYS B N 1
ATOM 7164 C CA . CYS B 1 462 ? 29.501 101.867 62.179 1.00 113.91 1225 CYS B CA 1
ATOM 7165 C C . CYS B 1 462 ? 29.737 102.876 61.063 1.00 112.45 1225 CYS B C 1
ATOM 7166 O O . CYS B 1 462 ? 29.595 102.552 59.879 1.00 119.03 1225 CYS B O 1
ATOM 7169 N N . HIS B 1 463 ? 30.098 104.098 61.441 1.00 109.29 1226 HIS B N 1
ATOM 7170 C CA . HIS B 1 463 ? 30.438 105.141 60.485 1.00 94.96 1226 HIS B CA 1
ATOM 7171 C C . HIS B 1 463 ? 31.845 105.635 60.788 1.00 93.05 1226 HIS B C 1
ATOM 7172 O O . HIS B 1 463 ? 32.218 105.788 61.954 1.00 89.77 1226 HIS B O 1
ATOM 7179 N N . CYS B 1 464 ? 32.618 105.914 59.744 1.00 95.04 1227 CYS B N 1
ATOM 7180 C CA . CYS B 1 464 ? 33.995 106.371 59.897 1.00 102.95 1227 CYS B CA 1
ATOM 7181 C C . CYS B 1 464 ? 34.074 107.836 59.484 1.00 104.54 1227 CYS B C 1
ATOM 7182 O O . CYS B 1 464 ? 34.044 108.151 58.289 1.00 99.92 1227 CYS B O 1
ATOM 7185 N N . ASP B 1 465 ? 34.201 108.723 60.477 1.00 106.44 1228 ASP B N 1
ATOM 7186 C CA . ASP B 1 465 ? 34.244 110.163 60.242 1.00 124.41 1228 ASP B CA 1
ATOM 7187 C C . ASP B 1 465 ? 35.551 110.593 59.588 1.00 135.48 1228 ASP B C 1
ATOM 7188 O O . ASP B 1 465 ? 35.571 110.949 58.405 1.00 150.44 1228 ASP B O 1
ATOM 7193 N N . VAL B 1 466 ? 36.643 110.579 60.346 1.00 122.17 1229 VAL B N 1
ATOM 7194 C CA . VAL B 1 466 ? 37.953 110.827 59.762 1.00 112.74 1229 VAL B CA 1
ATOM 7195 C C . VAL B 1 466 ? 38.866 109.679 60.149 1.00 119.87 1229 VAL B C 1
ATOM 7196 O O . VAL B 1 466 ? 39.232 108.845 59.312 1.00 110.94 1229 VAL B O 1
ATOM 7200 N N . VAL B 1 467 ? 39.239 109.630 61.423 1.00 132.20 1230 VAL B N 1
ATOM 7201 C CA . VAL B 1 467 ? 39.789 108.420 62.019 1.00 131.45 1230 VAL B CA 1
ATOM 7202 C C . VAL B 1 467 ? 38.930 107.922 63.166 1.00 127.13 1230 VAL B C 1
ATOM 7203 O O . VAL B 1 467 ? 39.162 106.805 63.654 1.00 127.94 1230 VAL B O 1
ATOM 7207 N N . ASN B 1 468 ? 37.922 108.688 63.577 1.00 127.95 1231 ASN B N 1
ATOM 7208 C CA . ASN B 1 468 ? 37.045 108.319 64.678 1.00 129.91 1231 ASN B CA 1
ATOM 7209 C C . ASN B 1 468 ? 35.918 107.452 64.129 1.00 120.97 1231 ASN B C 1
ATOM 7210 O O . ASN B 1 468 ? 35.166 107.886 63.249 1.00 110.60 1231 ASN B O 1
ATOM 7215 N N . LEU B 1 469 ? 35.803 106.234 64.649 1.00 127.59 1232 LEU B N 1
ATOM 7216 C CA . LEU B 1 469 ? 34.762 105.294 64.254 1.00 122.75 1232 LEU B CA 1
ATOM 7217 C C . LEU B 1 469 ? 33.712 105.273 65.353 1.00 121.22 1232 LEU B C 1
ATOM 7218 O O . LEU B 1 469 ? 34.053 105.151 66.534 1.00 145.28 1232 LEU B O 1
ATOM 7223 N N . THR B 1 470 ? 32.445 105.416 64.972 1.00 98.04 1233 THR B N 1
ATOM 7224 C CA . THR B 1 470 ? 31.342 105.385 65.923 1.00 100.04 1233 THR B CA 1
ATOM 7225 C C . THR B 1 470 ? 30.323 104.365 65.451 1.00 100.56 1233 THR B C 1
ATOM 7226 O O . THR B 1 470 ? 29.841 104.443 64.317 1.00 88.12 1233 THR B O 1
ATOM 7230 N N . CYS B 1 471 ? 29.972 103.438 66.341 1.00 113.93 1234 CYS B N 1
ATOM 7231 C CA . CYS B 1 471 ? 29.056 102.349 66.042 1.00 109.57 1234 CYS B CA 1
ATOM 7232 C C . CYS B 1 471 ? 27.784 102.464 66.871 1.00 92.38 1234 CYS B C 1
ATOM 7233 O O . CYS B 1 471 ? 27.788 103.007 67.977 1.00 90.22 1234 CYS B O 1
ATOM 7236 N N . GLU B 1 472 ? 26.682 102.002 66.282 1.00 101.80 1235 GLU B N 1
ATOM 7237 C CA . GLU B 1 472 ? 25.372 101.960 66.915 1.00 107.11 1235 GLU B CA 1
ATOM 7238 C C . GLU B 1 472 ? 24.724 100.619 66.597 1.00 103.83 1235 GLU B C 1
ATOM 7239 O O . GLU B 1 472 ? 24.932 100.059 65.519 1.00 114.72 1235 GLU B O 1
ATOM 7245 N N . ALA B 1 473 ? 23.945 100.103 67.542 1.00 97.34 1236 ALA B N 1
ATOM 7246 C CA . ALA B 1 473 ? 23.261 98.835 67.327 1.00 96.05 1236 ALA B CA 1
ATOM 7247 C C . ALA B 1 473 ? 22.216 98.960 66.224 1.00 105.22 1236 ALA B C 1
ATOM 7248 O O . ALA B 1 473 ? 21.694 100.041 65.942 1.00 116.02 1236 ALA B O 1
ATOM 7250 N N . CYS B 1 474 ? 21.919 97.829 65.597 1.00 111.96 1237 CYS B N 1
ATOM 7251 C CA . CYS B 1 474 ? 20.950 97.752 64.517 1.00 121.05 1237 CYS B CA 1
ATOM 7252 C C . CYS B 1 474 ? 19.523 97.822 65.059 1.00 129.24 1237 CYS B C 1
ATOM 7253 O O . CYS B 1 474 ? 19.277 97.715 66.262 1.00 122.52 1237 CYS B O 1
ATOM 7256 N N . GLN B 1 475 ? 18.574 98.041 64.151 1.00 141.06 1238 GLN B N 1
ATOM 7257 C CA . GLN B 1 475 ? 17.165 98.152 64.508 1.00 147.73 1238 GLN B CA 1
ATOM 7258 C C . GLN B 1 475 ? 16.502 96.812 64.213 1.00 148.29 1238 GLN B C 1
ATOM 7259 O O . GLN B 1 475 ? 16.278 96.468 63.049 1.00 149.35 1238 GLN B O 1
ATOM 7265 N N . GLU B 1 476 ? 16.165 96.077 65.269 1.00 156.92 1239 GLU B N 1
ATOM 7266 C CA . GLU B 1 476 ? 15.512 94.772 65.157 1.00 164.90 1239 GLU B CA 1
ATOM 7267 C C . GLU B 1 476 ? 14.655 94.494 66.385 1.00 152.48 1239 GLU B C 1
ATOM 7268 O O . GLU B 1 476 ? 15.137 93.929 67.370 1.00 136.15 1239 GLU B O 1
#

Radius of gyration: 42.64 Å; Cα contacts (8 Å, |Δi|>4): 1998; chains: 2; bounding box: 117×115×108 Å

CATH classification: 2.10.25.10

Solvent-accessible surface area: 50603 Å² total; per-residue (Å²): 137,164,102,51,208,122,60,37,101,90,52,107,43,52,105,145,85,182,172,28,97,2,64,100,14,33,95,42,9,125,56,72,110,123,176,45,184,17,180,39,27,39,64,18,19,40,16,36,132,59,56,1,83,33,124,122,137,16,11,41,39,78,148,0,7,6,76,60,172,66,130,83,35,48,57,43,91,82,22,134,96,63,51,24,58,7,46,0,178,77,64,139,78,96,64,52,140,117,30,43,72,15,61,1,11,0,2,8,17,6,10,1,25,2,17,23,38,31,54,8,38,1,46,2,58,17,41,0,7,1,0,15,1,101,38,68,119,69,86,18,64,1,62,0,0,0,7,3,119,22,3,36,164,91,16,114,176,16,49,7,65,1,7,0,48,10,82,54,4,48,0,12,0,68,119,15,102,32,74,57,52,28,35,5,140,31,26,11,68,19,25,36,5,80,10,20,34,7,0,0,0,12,3,15,156,23,4,9,0,4,4,9,73,79,6,17,0,15,0,22,0,96,70,78,37,55,124,93,3,17,1,0,0,3,44,1,22,54,82,86,125,35,2,24,37,5,54,87,152,109,101,47,164,40,34,20,54,0,0,22,34,23,46,17,20,95,85,41,83,75,32,206,114,104,123,140,59,105,22,18,65,51,2,101,144,60,151,136,26,39,83,106,0,53,82,33,0,120,28,0,50,43,122,74,0,103,81,0,33,165,88,18,85,16,111,19,7,14,60,0,0,31,65,3,0,0,19,21,161,54,20,43,115,4,59,11,0,16,35,3,0,0,12,0,6,24,39,0,6,38,90,57,78,84,10,95,16,39,68,92,123,46,4,81,83,67,8,140,161,100,55,73,75,112,97,72,89,122,8,87,26,126,68,62,19,22,10,87,1,26,67,62,5,1,39,15,17,54,101,46,99,40,34,14,129,18,0,8,2,18,9,14,71,38,62,133,63,78,38,29,7,42,150,107,65,21,7,26,64,45,149,98,8,46,12,6,88,24,78,55,76,86,7,15,44,61,37,57,2,19,32,76,82,108,59,94,109,103,12,68,48,0,51,4,101,89,102,99,65,75,48,63,67,37,35,71,92,55,192,116,49,210,123,60,36,101,98,60,108,43,67,93,157,87,179,172,32,108,2,66,104,13,33,99,41,8,120,55,75,106,119,176,50,159,19,201,44,27,40,61,16,20,41,14,34,136,60,52,1,84,30,123,124,134,17,14,43,43,108,152,0,8,6,79,51,174,70,131,78,36,45,41,44,97,85,18,136,90,63,50,22,60,6,46,0,183,94,64,151,74,106,64,55,142,117,30,41,71,16,62,0,11,1,3,10,16,6,7,1,25,2,16,22,37,30,58,9,35,1,37,2,60,14,38,0,6,0,0,9,1,62,39,72,124,71,85,18,65,0,21,0,0,0,9,3,118,24,2,33,103,92,13,116,179,18,51,8,79,1,0,0,20,10,83,59,3,26,0,8,0,65,121,17,102,33,74,59,43,33,34,6,170,56,30,26,76,23,30,41,4,87,11,21,36,7,0,0,0,14,4,18,158,17,3,11,0,2,4,9,67,82,8,19,2,12,0,22,0,96,67,79,37,52,124,97,3,16,2,0,0,3,48,1,24,54,81,87,129,38,2,24,39,7,53,87,159,100,105,43,166,44,30,16,50,0,0,22,35,26,48,25,42,97,115,40,77,76,26,202,120,94,123,133,44,104,22,11,62,50,2,103,141,60,152,136,25,38,91,106,0,56,81,33,0,123,32,0,55,42,123,74,0,102,84,0,34,166,91,16,88,15,111,20,7,16,59,0,0,34,45,3,0,0,13,25,166,58,17,38,121,4,57,11,0,17,33,4,0,0,14,0,6,21,37,0,7,39,90,56,76,85,8,95,16,40,66,91,124,45,3,81,75,71,7,140,160,100,57,73,80,110,102,71,87,117,10,89,28,127,67,61,17,22,10,85,1,28,65,67,9,2,39,14,16,46,107,48,100,41,38,14,126,16,0,6,1,20,8,17,68,40,61,135,63,72,33,28,8,40,148,107,62,18,5,25,63,40,147,99,7,47,11,3,106,43,87,66,90,69,12,15,46,43,30,70,4,31,13,72,83,110,60,81,131,105,5,70,75,1,60,0,89,85,97,108,41,81,46,51,42,15,71,128

InterPro domains:
  IPR001007 VWFC domain [PF00093] (2431-2494)
  IPR001007 VWFC domain [PF00093] (2582-2644)
  IPR001007 VWFC domain [PS01208] (2278-2325)
  IPR001007 VWFC domain [PS01208] (2448-2494)
  IPR001007 VWFC domain [PS01208] (2600-2644)
  IPR001007 VWFC domain [PS50184] (2255-2328)
  IPR001007 VWFC domain [PS50184] (2429-2495)
  IPR001007 VWFC domain [PS50184] (2580-2645)
  IPR001007 VWFC domain [SM00214] (350-410)
  IPR001007 VWFC domain [SM00214] (829-871)
  IPR001007 VWFC domain [SM00214] (2257-2325)
  IPR001007 VWFC domain [SM00214] (2431-2494)
  IPR001007 VWFC domain [SM00214] (2582-2644)
  IPR001007 VWFC domain [SM00215] (350-418)
  IPR001007 VWFC domain [SM00215] (829-898)
  IPR001846 von Willebrand factor, type D domain [PF00094] (35-179)
  IPR001846 von Willebrand factor, type D domain [PF00094] (388-540)
  IPR001846 von Willebrand factor, type D domain [PF00094] (867-1011)
  IPR001846 von Willebrand factor, type D domain [PF00094] (1950-2102)
  IPR001846 von Willebrand factor, type D domain [PS51233] (33-201)

Sequence (953 aa):
SLSCRPPMVKLVCPADNLRAEGLECTKTCQNYDLECMSMGCVSGCLCPPGMVRHENRCVALERCPCFHQGKEYAPGETVKIGCNTCVCRDRKWNCTDHVCDATCSTIGMAHYLTFDGLKYLFPGECQYVLVQDYCGSNPGTFRILVGNKGCSHPSVKCKKRVTILVEGGEIELFDGEVNVKRPMKDETHFEVVESGRYIILLLGKALSVVWDRHLSISVVLKQTYQEKVCGLCGNFDGIQNNDLTSSNLQVEEDPVDFGNSWKVSSQCADTRKVPLDSSPATCHNNIMKQQTMVDSSCRILTSDVFQDCNKLVDPEPYLDVCIYDTCSCESIGDCAAFCDTIAAYAHVCAQHGKVVTWRTATLCPQSCEERNLRENGYEAEWRYNSCAPACQVTCQHPEPLACPVQCVEGCHAHCPPGKILDELLQTCVDPEDCPVCEVAGRRFASGKKVTLNPSDPEHCQICHCDVVNLTCEACQEPGLSCRPPMVKLVCPADNLRAEGLECTKTCQNYDLECMSMGCVSGCLCPPGMVRHENRCVALERCPCFHQGKEYAPGETVKIGCNTCVCRDRKWNCTDHVCDATCSTIGMAHYLTFDGLKYLFPGECQYVLVQDYCGSNPGTFRILVGNKGCSHPSVKCKKRVTILVEGGEIELFDGEVNVKRPMKDETHFEVVESGRYIILLLGKALSVVWDRHLSISVVLKQTYQEKVCGLCGNFDGIQNNDLTSSNLQVEEDPVDFGNSWKVSSQCADTRKVPLDSSPATCHNNIMKQQTMVDSSCRILTSDVFQDCNKLVDPEPYLDVCIYDTCSCESIGDCAAFCDTIAAYAHVCAQHGKVVTWRTATLCPQSCEERNLRENGYEAEWRYNSCAPACQVTCQHPEPLACPVQCVEGCHAHCPPGKILDELLQTCVDPEDCPVCEVAGRRFASGKKVTLNPSDPEHCQICHCDVVNLTCEACQE

Secondary structure (DSSP, 8-state):
-----TT-EEE---TTSS----GGG---SSSTTS----SSPPPEEE--TTEEE-SSSEEEGGGPPEEETTEEE-TT-EEEETTEEEEEETTEEEE--PPPPEEEEEETTTEEE-TTS-EEE----SEEEEEES-SSS----EEEEEEEES-SS--SS-EEEEEEEETTEEEEEETTEEEEEE--S--TTEEEEEETTEEEEEESSSEEEEE-SSS-EEEEE-GGGTTS-BSTT---SS-GGG--B-TTS-B-SSHHHHHHTTBS-TTSPPPPP----SS-GGGTT-HHHHHHHHHHHGGGGSHHHHHHHHHS--HHHHHHHHHHHTT-S-SSS-HHHHHHHHHHHHHHHHTT-------SSSS-----TT--GGGT---EEEEEEEEESS--BTTB-S----SSSEEEEEEEE--TT-EEETTTTEEE-GGGS-EEEETTEEEETT-EEEESTT-TTT-EEEEESSS-EEEEE-----/----TT-EEE---TT-S----GGG--BSSSTTS----SSPPPEEE--TTEEEETTEEEEGGGPPEEETTEEE-TT-EEEETTEEEEE-SSSEEE--PPPPEEEEEETTTEEE-TT--EEE----SEEEEEES--SS----EEEEEEEES-SS--SS-EEEEEEEETTEEEEEETTEEEEEE--S--TTEEEEEETTEEEEEESSSEEEEE-SSS-EEEEE-GGGTTT-BSTT---SS-GGGS-B-TTS-B-SSHHHHHHTTB--SSSPPPPP----SS-GGGTT-HHHHHHHHHHHGGGGSSTTHHHHHHS--HHHHHHHHHHHTT-S-SSS-HHHHHHHHHHHHHHHHTT-------SSSS-----TT--GGGT---EEEEEEEEESS--BTTB-S----SSSEEEEEEEE--TT-EEETTTTEEE-GGGS-EEEETTEEEETT-EEEESTT-TTT-EEEEESSS-EEEEE---

Foldseek 3Di:
DDADDPPWGWDDFDPPDDADAACQPAFALPCNPHDDDDPGHDTGIHHDDQWHQDPNDTDGNQQRFEDDPHDTDGQQRWDDDANKIWGRGRRDTRIDDAQFWFKWKFAFLAWTQARLGDIDGANDQAKFFSKFLPADPGPGFKTKIKHKHCSHQQNQDIFMKIWIAGQNWIWIQGQLDIDGPGDHPACQQWDFFDFFQWTKTGRDDAWIWIGSSGGIIMIIGGSVCAQRMAILRARRPNDRQQRLQASVRRRDPHNQVRGQSRGDDPPDDRDDDDPDDPQGDQRVVPVPVLVVQLVLLCVCCDDLNVVLCVVDPCVSLSSQSSVNCSSDPDQQPRPSNVVSSLVSLQVSVQVVSRGDDDDPRHPDDFDPVVQPVVPPAAWGKGWDSWDARQDDALQRPFGHPGSGRTHTRIDTDHDPQWHAHVVRNHTDHSVQRQWEDDPNDIHHAPDWHWDPCPDQVDTWIWHRHRHDIDIDHDDDPD/DADDPPWHWDDFDPPDDDDAACQPAFALPCNVHDDDDPGHDTTIHHPPQWHQDPNDTDGNQQRFEADPNDTDTQQGWDDDANKIWGHGSRDTDIDDAQFWFKWKDAFLAWTQARLGAIDGAQDQAKFWRKFLPADPGPGFWTKIKHKHCSHQQNQDIFMKIWIDGQNWIWIQGQLDIDGPGDHPACAQWDWFDFFQWTKTGRDDFWIWIGSSTHIIMIIGGSVCAQRMAIQRARRPNDRQQRLQASVRRRDPHNQVRRQSRGDDPPDDGDDDDPDDPQGDQRVVPVPVLVVQLVLLCCCCDDLNVVLCVVDPCVSLSVQSSSNCSNDPDQQPDPSNLVSSLVSQQVSVQVVRRGDDDDPRHPDDADVVLQPPPPPAAWDKGWDSWDARQDDALQRPDGHPGSGGTHTRIDTDHDPQWHHHVVRNHTHHSVPRQWEDDPNDIHHAQDWHWPPCVDQVDTWIWHRHRHDIDIDHDDD

Nearest PDB structures (foldseek):
  6n29-assembly2_B  TM=1.002E+00  e=4.795E-99  Homo sapiens
  7wpq-assembly1_C  TM=8.424E-01  e=4.010E-76  Homo sapiens
  7wn3-assembly1_F  TM=8.429E-01  e=3.164E-75  Homo sapiens
  8d3d-assembly1_A  TM=9.058E-01  e=3.765E-70  Homo sapiens
  8d3c-assembly1_A  TM=9.007E-01  e=7.867E-66  Homo sapiens

B-factor: mean 101.52, std 35.85, range [40.79, 314.31]